Protein AF-0000000070920827 (afdb_homodimer)

Solvent-accessible surface area (backbone atoms only — not comparable to full-atom values): 43979 Å² total; per-residue (Å²): 138,84,79,75,77,78,74,76,78,75,75,75,73,73,74,72,75,68,71,74,66,68,82,68,73,81,68,77,79,70,74,66,86,88,40,43,54,60,45,55,23,39,37,50,32,38,27,39,30,42,74,76,40,80,38,50,87,52,42,44,89,66,60,82,78,64,65,64,73,81,77,78,74,71,73,76,70,78,64,75,44,82,56,72,51,80,38,79,35,52,35,83,18,36,43,37,39,37,30,39,53,58,62,51,33,37,39,41,38,30,34,35,34,43,86,85,48,73,46,62,63,28,40,34,38,32,49,64,63,53,69,85,47,34,36,46,36,43,34,29,34,52,40,71,45,62,72,64,44,56,49,56,64,90,64,48,95,49,89,68,76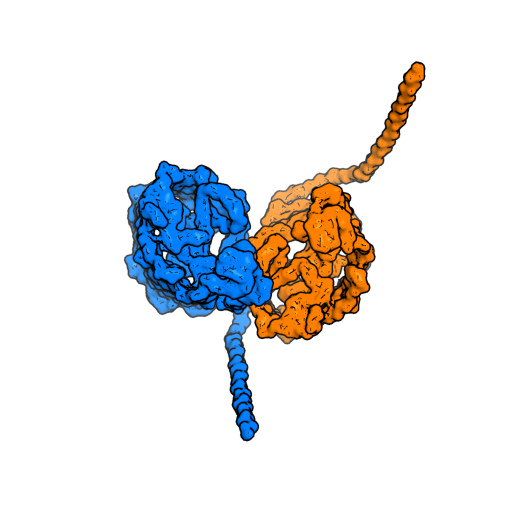,56,66,39,52,32,72,48,30,28,87,75,29,54,53,40,36,34,39,34,44,35,37,42,49,95,54,95,36,53,34,39,38,37,40,32,48,20,31,30,66,39,76,54,51,12,12,66,55,40,32,53,77,56,41,84,84,34,78,56,83,42,58,70,74,59,34,62,25,24,40,36,37,30,38,38,42,26,60,83,68,55,94,45,36,46,43,40,40,33,42,22,35,34,44,12,72,33,28,36,49,75,46,78,56,95,38,33,37,39,35,33,38,30,27,20,36,37,40,35,40,25,40,39,38,38,37,54,61,81,46,63,64,47,23,60,20,38,40,38,40,35,42,38,43,41,37,39,40,42,32,39,36,44,24,37,20,45,32,70,51,98,88,36,48,60,64,35,71,77,41,76,50,73,35,43,33,37,37,29,19,33,38,42,34,40,37,36,16,84,36,69,33,29,35,40,32,43,34,46,34,41,33,18,80,46,31,35,40,30,67,86,91,43,46,76,42,57,52,18,35,39,41,35,38,37,42,37,42,35,92,46,93,41,32,41,39,34,41,34,41,37,40,36,41,15,18,38,93,91,45,71,30,56,22,31,35,40,38,37,37,39,41,39,42,38,60,67,58,31,64,58,71,110,135,83,77,73,76,77,78,74,74,74,75,74,74,75,74,73,75,71,70,76,63,68,77,70,71,79,67,74,77,64,72,60,84,86,39,74,53,72,47,50,24,38,37,50,30,37,30,38,29,41,75,75,39,79,38,49,88,51,43,44,89,66,61,81,79,62,64,53,61,74,53,69,62,78,70,76,70,78,66,76,46,80,46,69,50,56,12,54,36,49,32,83,17,36,43,36,40,37,36,39,52,54,64,52,33,38,40,41,39,31,35,34,34,37,75,86,47,73,42,79,61,30,41,34,39,32,48,65,65,51,67,85,47,34,36,45,35,41,35,30,35,51,40,71,44,63,72,64,44,57,50,55,65,90,56,48,96,50,87,67,75,58,64,38,53,31,72,50,30,30,85,75,30,52,54,42,44,36,40,35,43,36,36,42,49,96,54,95,37,54,35,37,39,37,41,33,46,20,45,30,65,39,77,54,51,12,13,65,73,43,56,56,79,56,42,84,84,33,78,57,87,43,60,70,75,73,70,62,26,23,39,37,36,31,39,38,41,25,60,82,69,58,94,46,35,44,43,40,40,35,42,22,34,35,43,12,72,34,28,38,46,76,46,76,56,97,38,32,37,40,36,32,38,29,28,20,37,37,40,34,41,23,40,38,40,39,38,53,62,79,45,62,62,48,24,60,20,38,40,38,40,36,41,37,43,39,37,38,40,43,32,39,37,44,24,38,20,45,31,68,51,100,88,36,49,59,62,35,70,77,43,74,50,72,34,45,34,37,36,28,20,33,40,42,34,40,37,37,17,83,37,68,32,28,34,41,33,43,35,47,35,41,34,19,81,45,31,35,39,29,66,86,93,43,47,76,44,57,53,16,35,39,39,34,40,36,42,35,43,35,94,45,91,40,33,39,38,35,41,34,41,36,40,35,41,14,18,38,96,90,44,71,31,54,22,32,35,41,39,40,37,40,39,40,41,37,22,68,60,31,66,58,74,108

Radius of gyration: 31.23 Å; Cα contacts (8 Å, |Δi|>4): 2353; chains: 2; bounding box: 74×78×115 Å

Nearest PDB structures (foldseek):
  4b61-assembly2_B  TM=4.895E-01  e=9.348E-08  Pseudomonas aeruginosa PAO1
  4b61-assembly1_A  TM=4.791E-01  e=9.841E-08  Pseudomonas aeruginosa PAO1
  2vdf-assembly1_A  TM=3.540E-01  e=2.112E-03  Neisseria meningitidis
  6z8s-assembly1_A  TM=3.064E-01  e=1.906E-03  Pseudomonas aeruginosa PAO1
  7xw0-assembly2_B  TM=1.825E-01  e=1.701E-04  Escherichia coli

Foldseek 3Di:
DCPPPCPPPPPPPPPPPPVCPDPPPPPPQDFDDPFFDKFKKKKWKKKAKDWPFDWDPDFPQLPDPQPADDDPPPDPDPPPNPDDYHGMWRAWMKMKIWGDRRQAKIWIWIWTDIPPDIDTQWTWIKGRDDPQQKMKIFFKAFDPAAPPRRDDQVPDPDNADAPQQCRQQHRNGPIFGWMKMKHQHPDPWTKMKMKTWGCFCGQRARNADAADDAFLPHGDPHHHDGGPQKMKIKMKTWGDPDDFKTKIKMKMKMKGQWHWDWDDDPFKIKIKTGIKMKIKIKMWMWGAPPDAQQAFIKIKIKMKMKMKDWIWMWMFTSDDDPVGHHGDIPDTDIFMWIWMKMKIKMKTRNDRQKIKMKMKIKTPPPTWDTPDVIDRFDIKIKIKMKIKGDPDQQKIKMKMKMWIFHADPVGTIIIIMIMIMIMGMGTDCSPPGD/DPPPPPPPPPPPPPPPPPPCPPPPPPPVLDQDPVFFDKFKKKKWKKKAKAWPFDWDPDFPQLPDDQPAEDDPPPDPPPPPSLHDYHGMWRHWMWMKIWGDRRQFKIWIWIWTDIPPDIDTQWTWIKGRDDPQQKMKIFFKAFDPPAPPRRDDQVQDPDNADAPQQCRQQHRNGPIFGWMKMKHQHPDPWTKMKMKTWGCQCGQRARNADAADDAFLPHGDPHHHDGGPQKMKIKMKTWGDPDDFKTKIKMKMKMKGQWHWDWDDDPFKIKIKIGIKMKIKIKMKMWGAPPDAQQAFIKIKIKMKMKMKDWIWMWMFTSDDDPVGHHGDIPDTDIFMWIWMKMKIKMKTRNDRQKIKMKMKIKTPPPTWDTPDVIDRFDIKIKIKMKIKGDPDQQKIKMKMKMWIFHADPVGTIIIIMIMIMIMGMGTDVSPPRD

pLDDT: mean 86.75, std 21.81, range [20.33, 98.94]

Structure (mmCIF, N/CA/C/O backbone):
data_AF-0000000070920827-model_v1
#
loop_
_entity.id
_entity.type
_entity.pdbx_description
1 polymer 'Zinc-regulated TonB-dependent outer membrane receptor'
#
loop_
_atom_site.group_PDB
_atom_site.id
_atom_site.type_symbol
_atom_site.label_atom_id
_atom_site.label_alt_id
_atom_site.label_comp_id
_atom_site.label_asym_id
_atom_site.label_entity_id
_atom_site.label_seq_id
_atom_site.pdbx_PDB_ins_code
_atom_site.Cartn_x
_atom_site.Cartn_y
_atom_site.Cartn_z
_atom_site.occupancy
_atom_site.B_iso_or_equiv
_atom_site.auth_seq_id
_atom_site.auth_comp_id
_atom_site.auth_asym_id
_atom_site.auth_atom_id
_atom_site.pdbx_PDB_model_num
ATOM 1 N N . MET A 1 1 ? 23.109 26.906 -50.625 1 24.03 1 MET A N 1
ATOM 2 C CA . MET A 1 1 ? 21.766 26.5 -51.031 1 24.03 1 MET A CA 1
ATOM 3 C C . MET A 1 1 ? 21.031 25.812 -49.875 1 24.03 1 MET A C 1
ATOM 5 O O . MET A 1 1 ? 21.531 24.859 -49.281 1 24.03 1 MET A O 1
ATOM 9 N N . GLN A 1 2 ? 20.078 26.578 -49.156 1 22.88 2 GLN A N 1
ATOM 10 C CA . GLN A 1 2 ? 19.359 26.672 -47.906 1 22.88 2 GLN A CA 1
ATOM 11 C C . GLN A 1 2 ? 18.219 25.656 -47.844 1 22.88 2 GLN A C 1
ATOM 13 O O . GLN A 1 2 ? 17.219 25.797 -48.562 1 22.88 2 GLN A O 1
ATOM 18 N N . THR A 1 3 ? 18.609 24.328 -47.938 1 22.78 3 THR A N 1
ATOM 19 C CA . THR A 1 3 ? 17.609 23.266 -47.969 1 22.78 3 THR A CA 1
ATOM 20 C C . THR A 1 3 ? 16.656 23.344 -46.781 1 22.78 3 THR A C 1
ATOM 22 O O . THR A 1 3 ? 17.078 23.219 -45.656 1 22.78 3 THR A O 1
ATOM 25 N N . ARG A 1 4 ? 15.602 24.156 -46.969 1 23.42 4 ARG A N 1
ATOM 26 C CA . ARG A 1 4 ? 14.492 24.469 -46.062 1 23.42 4 ARG A CA 1
ATOM 27 C C . ARG A 1 4 ? 13.734 23.219 -45.656 1 23.42 4 ARG A C 1
ATOM 29 O O . ARG A 1 4 ? 13.195 22.516 -46.531 1 23.42 4 ARG A O 1
ATOM 36 N N . ARG A 1 5 ? 14.242 22.531 -44.594 1 20.52 5 ARG A N 1
ATOM 37 C CA . ARG A 1 5 ? 13.711 21.312 -44 1 20.52 5 ARG A CA 1
ATOM 38 C C . ARG A 1 5 ? 12.227 21.453 -43.656 1 20.52 5 ARG A C 1
ATOM 40 O O . ARG A 1 5 ? 11.852 22.328 -42.875 1 20.52 5 ARG A O 1
ATOM 47 N N . ILE A 1 6 ? 11.352 21.188 -44.594 1 22.77 6 ILE A N 1
ATOM 48 C CA . ILE A 1 6 ? 9.906 21.266 -44.5 1 22.77 6 ILE A CA 1
ATOM 49 C C . ILE A 1 6 ? 9.414 20.344 -43.375 1 22.77 6 ILE A C 1
ATOM 51 O O . ILE A 1 6 ? 9.578 19.125 -43.438 1 22.77 6 ILE A O 1
ATOM 55 N N . ILE A 1 7 ? 9.641 20.672 -42.094 1 20.81 7 ILE A N 1
ATOM 56 C CA . ILE A 1 7 ? 9.211 19.906 -40.938 1 20.81 7 ILE A CA 1
ATOM 57 C C . ILE A 1 7 ? 7.691 19.75 -40.938 1 20.81 7 ILE A C 1
ATOM 59 O O . ILE A 1 7 ? 6.961 20.75 -40.875 1 20.81 7 ILE A O 1
ATOM 63 N N . ARG A 1 8 ? 7.215 18.844 -41.812 1 20.33 8 ARG A N 1
ATOM 64 C CA . ARG A 1 8 ? 5.77 18.672 -41.875 1 20.33 8 ARG A CA 1
ATOM 65 C C . ARG A 1 8 ? 5.184 18.359 -40.531 1 20.33 8 ARG A C 1
ATOM 67 O O . ARG A 1 8 ? 5.734 17.531 -39.781 1 20.33 8 ARG A O 1
ATOM 74 N N . ARG A 1 9 ? 4.379 19.25 -39.938 1 22.78 9 ARG A N 1
ATOM 75 C CA . ARG A 1 9 ? 3.529 19.312 -38.75 1 22.78 9 ARG A CA 1
ATOM 76 C C . ARG A 1 9 ? 2.545 18.156 -38.719 1 22.78 9 ARG A C 1
ATOM 78 O O . ARG A 1 9 ? 1.601 18.109 -39.531 1 22.78 9 ARG A O 1
ATOM 85 N N . THR A 1 10 ? 3.1 16.891 -38.844 1 23.92 10 THR A N 1
ATOM 86 C CA . THR A 1 10 ? 2.049 15.891 -38.812 1 23.92 10 THR A CA 1
ATOM 87 C C . THR A 1 10 ? 1.115 16.109 -37.625 1 23.92 10 THR A C 1
ATOM 89 O O . THR A 1 10 ? 1.571 16.234 -36.5 1 23.92 10 THR A O 1
ATOM 92 N N . GLY A 1 11 ? -0.006 16.734 -37.875 1 23.39 11 GLY A N 1
ATOM 93 C CA . GLY A 1 11 ? -1.141 17 -37 1 23.39 11 GLY A CA 1
ATOM 94 C C . GLY A 1 11 ? -1.596 15.773 -36.219 1 23.39 11 GLY A C 1
ATOM 95 O O . GLY A 1 11 ? -1.917 14.742 -36.844 1 23.39 11 GLY A O 1
ATOM 96 N N . ALA A 1 12 ? -0.894 15.352 -35.188 1 24.92 12 ALA A N 1
ATOM 97 C CA . ALA A 1 12 ? -1.303 14.297 -34.25 1 24.92 12 ALA A CA 1
ATOM 98 C C . ALA A 1 12 ? -2.787 14.406 -33.938 1 24.92 12 ALA A C 1
ATOM 100 O O . ALA A 1 12 ? -3.229 15.398 -33.344 1 24.92 12 ALA A O 1
ATOM 101 N N . GLY A 1 13 ? -3.613 13.914 -34.812 1 23.02 13 GLY A N 1
ATOM 102 C CA . GLY A 1 13 ? -5.031 13.766 -34.531 1 23.02 13 GLY A CA 1
ATOM 103 C C . GLY A 1 13 ? -5.309 13.172 -33.188 1 23.02 13 GLY A C 1
ATOM 104 O O . GLY A 1 13 ? -4.824 12.078 -32.875 1 23.02 13 GLY A O 1
ATOM 105 N N . LEU A 1 14 ? -5.27 13.953 -32.156 1 25.41 14 LEU A N 1
ATOM 106 C CA . LEU A 1 14 ? -5.805 13.617 -30.844 1 25.41 14 LEU A CA 1
ATOM 107 C C . LEU A 1 14 ? -7.125 12.867 -30.953 1 25.41 14 LEU A C 1
ATOM 109 O O . LEU A 1 14 ? -8.117 13.422 -31.438 1 25.41 14 LEU A O 1
ATOM 113 N N . LEU A 1 15 ? -7.004 11.594 -31.422 1 25 15 LEU A N 1
ATOM 114 C CA . LEU A 1 15 ? -8.219 10.797 -31.391 1 25 15 LEU A CA 1
ATOM 115 C C . LEU A 1 15 ? -9 11.039 -30.094 1 25 15 LEU A C 1
ATOM 117 O O . LEU A 1 15 ? -8.422 11 -29 1 25 15 LEU A O 1
ATOM 121 N N . SER A 1 16 ? -10.016 11.828 -30.156 1 26.02 16 SER A N 1
ATOM 122 C CA . SER A 1 16 ? -11.102 12.039 -29.203 1 26.02 16 SER A CA 1
ATOM 123 C C . SER A 1 16 ? -11.641 10.719 -28.672 1 26.02 16 SER A C 1
ATOM 125 O O . SER A 1 16 ? -12.336 9.992 -29.391 1 26.02 16 SER A O 1
ATOM 127 N N . ALA A 1 17 ? -10.844 9.906 -28.156 1 25.95 17 ALA A N 1
ATOM 128 C CA . ALA A 1 17 ? -11.562 8.797 -27.531 1 25.95 17 ALA A CA 1
ATOM 129 C C . ALA A 1 17 ? -12.742 9.305 -26.719 1 25.95 17 ALA A C 1
ATOM 131 O O . ALA A 1 17 ? -12.562 9.891 -25.641 1 25.95 17 ALA A O 1
ATOM 132 N N . ALA A 1 18 ? -13.742 9.875 -27.312 1 26.78 18 ALA A N 1
ATOM 133 C CA . ALA A 1 18 ? -15.023 9.977 -26.625 1 26.78 18 ALA A CA 1
ATOM 134 C C . ALA A 1 18 ? -15.367 8.68 -25.906 1 26.78 18 ALA A C 1
ATOM 136 O O . ALA A 1 18 ? -15.531 7.637 -26.547 1 26.78 18 ALA A O 1
ATOM 137 N N . LEU A 1 19 ? -14.805 8.5 -24.781 1 30.16 19 LEU A N 1
ATOM 138 C CA . LEU A 1 19 ? -15.266 7.434 -23.906 1 30.16 19 LEU A CA 1
ATOM 139 C C . LEU A 1 19 ? -16.781 7.289 -23.984 1 30.16 19 LEU A C 1
ATOM 141 O O . LEU A 1 19 ? -17.516 8.242 -23.688 1 30.16 19 LEU A O 1
ATOM 145 N N . LEU A 1 20 ? -17.203 6.648 -24.984 1 29.73 20 LEU A N 1
ATOM 146 C CA . LEU A 1 20 ? -18.578 6.168 -25.031 1 29.73 20 LEU A CA 1
ATOM 147 C C . LEU A 1 20 ? -19.047 5.73 -23.656 1 29.73 20 LEU A C 1
ATOM 149 O O . LEU A 1 20 ? -18.609 4.703 -23.141 1 29.73 20 LEU A O 1
ATOM 153 N N . PHE A 1 21 ? -19.062 6.668 -22.719 1 31.95 21 PHE A N 1
ATOM 154 C CA . PHE A 1 21 ? -19.812 6.285 -21.531 1 31.95 21 PHE A CA 1
ATOM 155 C C . PHE A 1 21 ? -21.203 5.801 -21.891 1 31.95 21 PHE A C 1
ATOM 157 O O . PHE A 1 21 ? -22 6.555 -22.453 1 31.95 21 PHE A O 1
ATOM 164 N N . PRO A 1 22 ? -21.391 4.625 -22.312 1 34.28 22 PRO A N 1
ATOM 165 C CA . PRO A 1 22 ? -22.797 4.238 -22.5 1 34.28 22 PRO A CA 1
ATOM 166 C C . PRO A 1 22 ? -23.734 4.941 -21.516 1 34.28 22 PRO A C 1
ATOM 168 O O . PRO A 1 22 ? -23.297 5.387 -20.453 1 34.28 22 PRO A O 1
ATOM 171 N N . THR A 1 23 ? -24.75 5.457 -22.078 1 34.41 23 THR A N 1
ATOM 172 C CA . THR A 1 23 ? -25.891 5.848 -21.266 1 34.41 23 THR A CA 1
ATOM 173 C C . THR A 1 23 ? -26.172 4.793 -20.188 1 34.41 23 THR A C 1
ATOM 175 O O . THR A 1 23 ? -26.688 3.713 -20.5 1 34.41 23 THR A O 1
ATOM 178 N N . LEU A 1 24 ? -25.328 4.586 -19.312 1 32.56 24 LEU A N 1
ATOM 179 C CA . LEU A 1 24 ? -25.781 3.805 -18.156 1 32.56 24 LEU A CA 1
ATOM 180 C C . LEU A 1 24 ? -27.141 4.305 -17.672 1 32.56 24 LEU A C 1
ATOM 182 O O . LEU A 1 24 ? -27.281 5.461 -17.266 1 32.56 24 LEU A O 1
ATOM 186 N N . ALA A 1 25 ? -28.234 3.883 -18.234 1 33.69 25 ALA A N 1
ATOM 187 C CA . ALA A 1 25 ? -29.516 4.055 -17.562 1 33.69 25 ALA A CA 1
ATOM 188 C C . ALA A 1 25 ? -29.344 3.99 -16.047 1 33.69 25 ALA A C 1
ATOM 190 O O . ALA A 1 25 ? -28.75 3.045 -15.516 1 33.69 25 ALA A O 1
ATOM 191 N N . ALA A 1 26 ? -29.469 5.141 -15.344 1 39.94 26 ALA A N 1
ATOM 192 C CA . ALA A 1 26 ? -29.5 5.273 -13.883 1 39.94 26 ALA A CA 1
ATOM 193 C C . ALA A 1 26 ? -30.344 4.176 -13.242 1 39.94 26 ALA A C 1
ATOM 195 O O . ALA A 1 26 ? -31.562 4.309 -13.133 1 39.94 26 ALA A O 1
ATOM 196 N N . SER A 1 27 ? -30.109 2.91 -13.562 1 37.75 27 SER A N 1
ATOM 197 C CA . SER A 1 27 ? -30.844 1.986 -12.695 1 37.75 27 SER A CA 1
ATOM 198 C C . SER A 1 27 ? -30.609 2.301 -11.227 1 37.75 27 SER A C 1
ATOM 200 O O . SER A 1 27 ? -29.469 2.518 -10.812 1 37.75 27 SER A O 1
ATOM 202 N N . GLN A 1 28 ? -31.594 2.805 -10.586 1 41.56 28 GLN A N 1
ATOM 203 C CA . GLN A 1 28 ? -31.672 3.043 -9.148 1 41.56 28 GLN A CA 1
ATOM 204 C C . GLN A 1 28 ? -31.203 1.817 -8.367 1 41.56 28 GLN A C 1
ATOM 206 O O . GLN A 1 28 ? -31.828 0.751 -8.453 1 41.56 28 GLN A O 1
ATOM 211 N N . TRP A 1 29 ? -29.922 1.668 -8.234 1 45.78 29 TRP A N 1
ATOM 212 C CA . TRP A 1 29 ? -29.516 0.587 -7.34 1 45.78 29 TRP A CA 1
ATOM 213 C C . TRP A 1 29 ? -30.094 0.788 -5.941 1 45.78 29 TRP A C 1
ATOM 215 O O . TRP A 1 29 ? -29.969 1.87 -5.363 1 45.78 29 TRP A O 1
ATOM 225 N N . GLN A 1 30 ? -31.281 0.117 -5.621 1 43.5 30 GLN A N 1
ATOM 226 C CA . GLN A 1 30 ? -31.891 0.156 -4.297 1 43.5 30 GLN A CA 1
ATOM 227 C C . GLN A 1 30 ? -31.047 -0.59 -3.277 1 43.5 30 GLN A C 1
ATOM 229 O O . GLN A 1 30 ? -30.609 -1.722 -3.521 1 43.5 30 GLN A O 1
ATOM 234 N N . MET A 1 31 ? -30.422 0.067 -2.352 1 46.16 31 MET A N 1
ATOM 235 C CA . MET A 1 31 ? -29.75 -0.557 -1.218 1 46.16 31 MET A CA 1
ATOM 236 C C . MET A 1 31 ? -30.75 -1.099 -0.212 1 46.16 31 MET A C 1
ATOM 238 O O . MET A 1 31 ? -31.625 -0.362 0.264 1 46.16 31 MET A O 1
ATOM 242 N N . GLY A 1 32 ? -31.078 -2.369 -0.169 1 41.47 32 GLY A N 1
ATOM 243 C CA . GLY A 1 32 ? -31.859 -2.887 0.943 1 41.47 32 GLY A CA 1
ATOM 244 C C . GLY A 1 32 ? -31.094 -2.877 2.258 1 41.47 32 GLY A C 1
ATOM 245 O O . GLY A 1 32 ? -29.875 -2.814 2.273 1 41.47 32 GLY A O 1
ATOM 246 N N . ASP A 1 33 ? -31.734 -2.648 3.445 1 46.09 33 ASP A N 1
ATOM 247 C CA . ASP A 1 33 ? -31.328 -2.484 4.84 1 46.09 33 ASP A CA 1
ATOM 248 C C . ASP A 1 33 ? -30.328 -3.562 5.254 1 46.09 33 ASP A C 1
ATOM 250 O O . ASP A 1 33 ? -29.453 -3.32 6.086 1 46.09 33 ASP A O 1
ATOM 254 N N . ASP A 1 34 ? -30.625 -4.816 5.098 1 47.03 34 ASP A N 1
ATOM 255 C CA . ASP A 1 34 ? -30.047 -6 5.719 1 47.03 34 ASP A CA 1
ATOM 256 C C . ASP A 1 34 ? -28.578 -6.16 5.316 1 47.03 34 ASP A C 1
ATOM 258 O O . ASP A 1 34 ? -27.875 -7.027 5.84 1 47.03 34 ASP A O 1
ATOM 262 N N . ASP A 1 35 ? -28.031 -5.531 4.266 1 51.19 35 ASP A N 1
ATOM 263 C CA . ASP A 1 35 ? -26.969 -5.992 3.381 1 51.19 35 ASP A CA 1
ATOM 264 C C . ASP A 1 35 ? -25.656 -5.281 3.684 1 51.19 35 ASP A C 1
ATOM 266 O O . ASP A 1 35 ? -24.719 -5.312 2.875 1 51.19 35 ASP A O 1
ATOM 270 N N . LEU A 1 36 ? -25.562 -4.52 4.676 1 57.81 36 LEU A N 1
ATOM 271 C CA . LEU A 1 36 ? -24.344 -3.725 4.742 1 57.81 36 LEU A CA 1
ATOM 272 C C . LEU A 1 36 ? -23.375 -4.312 5.754 1 57.81 36 LEU A C 1
ATOM 274 O O . LEU A 1 36 ? -22.469 -3.613 6.234 1 57.81 36 LEU A O 1
ATOM 278 N N . GLY A 1 37 ? -23.578 -5.559 6.023 1 75.12 37 GLY A N 1
ATOM 279 C CA . GLY A 1 37 ? -22.672 -6.043 7.062 1 75.12 37 GLY A CA 1
ATOM 280 C C . GLY A 1 37 ? -21.375 -6.59 6.516 1 75.12 37 GLY A C 1
ATOM 281 O O . GLY A 1 37 ? -21.281 -6.938 5.336 1 75.12 37 GLY A O 1
ATOM 282 N N . VAL A 1 38 ? -20.312 -6.395 7.227 1 85.81 38 VAL A N 1
ATOM 283 C CA . VAL A 1 38 ? -19 -6.953 6.965 1 85.81 38 VAL A CA 1
ATOM 284 C C . VAL A 1 38 ? -18.875 -8.32 7.629 1 85.81 38 VAL A C 1
ATOM 286 O O . VAL A 1 38 ? -19.141 -8.461 8.828 1 85.81 38 VAL A O 1
ATOM 289 N N . SER A 1 39 ? -18.688 -9.367 6.801 1 89.75 39 SER A N 1
ATOM 290 C CA . SER A 1 39 ? -18.391 -10.688 7.324 1 89.75 39 SER A CA 1
ATOM 291 C C . SER A 1 39 ? -16.891 -10.852 7.574 1 89.75 39 SER A C 1
ATOM 293 O O . SER A 1 39 ? -16.062 -10.391 6.777 1 89.75 39 SER A O 1
ATOM 295 N N . VAL A 1 40 ? -16.578 -11.516 8.766 1 90.69 40 VAL A N 1
ATOM 296 C CA . VAL A 1 40 ? -15.18 -11.688 9.141 1 90.69 40 VAL A CA 1
ATOM 297 C C . VAL A 1 40 ? -14.859 -13.172 9.289 1 90.69 40 VAL A C 1
ATOM 299 O O . VAL A 1 40 ? -15.648 -13.93 9.867 1 90.69 40 VAL A O 1
ATOM 302 N N . SER A 1 41 ? -13.719 -13.57 8.719 1 92.56 41 SER A N 1
ATOM 303 C CA . SER A 1 41 ? -13.219 -14.93 8.906 1 92.56 41 SER A CA 1
ATOM 304 C C . SER A 1 41 ? -11.711 -14.93 9.156 1 92.56 41 SER A C 1
ATOM 306 O O . SER A 1 41 ? -11.016 -13.977 8.805 1 92.56 41 SER A O 1
ATOM 308 N N . VAL A 1 42 ? -11.312 -16 9.875 1 93.69 42 VAL A N 1
ATOM 309 C CA . VAL A 1 42 ? -9.891 -16.156 10.195 1 93.69 42 VAL A CA 1
ATOM 310 C C . VAL A 1 42 ? -9.422 -17.562 9.828 1 93.69 42 VAL A C 1
ATOM 312 O O . VAL A 1 42 ? -10.102 -18.547 10.133 1 93.69 42 VAL A O 1
ATOM 315 N N . ILE A 1 43 ? -8.367 -17.625 9.172 1 94.12 43 ILE A N 1
ATOM 316 C CA . ILE A 1 43 ? -7.668 -18.891 8.93 1 94.12 43 ILE A CA 1
ATOM 317 C C . ILE A 1 43 ? -6.375 -18.922 9.75 1 94.12 43 ILE A C 1
ATOM 319 O O . ILE A 1 43 ? -5.52 -18.047 9.602 1 94.12 43 ILE A O 1
ATOM 323 N N . LEU A 1 44 ? -6.285 -19.891 10.602 1 94.88 44 LEU A N 1
ATOM 324 C CA . LEU A 1 44 ? -5.062 -20.094 11.367 1 94.88 44 LEU A CA 1
ATOM 325 C C . LEU A 1 44 ? -4.312 -21.328 10.875 1 94.88 44 LEU A C 1
ATOM 327 O O . LEU A 1 44 ? -4.906 -22.406 10.719 1 94.88 44 LEU A O 1
ATOM 331 N N . GLU A 1 45 ? -3.033 -21.109 10.609 1 95.5 45 GLU A N 1
ATOM 332 C CA . GLU A 1 45 ? -2.205 -22.188 10.078 1 95.5 45 GLU A CA 1
ATOM 333 C C . GLU A 1 45 ? -0.903 -22.328 10.867 1 95.5 45 GLU A C 1
ATOM 335 O O . GLU A 1 45 ? -0.303 -21.328 11.25 1 95.5 45 GLU A O 1
ATOM 340 N N . GLY A 1 46 ? -0.513 -23.562 11.203 1 95.81 46 GLY A N 1
ATOM 341 C CA . GLY A 1 46 ? 0.806 -23.906 11.703 1 95.81 46 GLY A CA 1
ATOM 342 C C . GLY A 1 46 ? 1.501 -24.969 10.859 1 95.81 46 GLY A C 1
ATOM 343 O O . GLY A 1 46 ? 0.861 -25.906 10.375 1 95.81 46 GLY A O 1
ATOM 344 N N . VAL A 1 47 ? 2.842 -24.781 10.648 1 96.44 47 VAL A N 1
ATOM 345 C CA . VAL A 1 47 ? 3.615 -25.75 9.875 1 96.44 47 VAL A CA 1
ATOM 346 C C . VAL A 1 47 ? 4.887 -26.125 10.633 1 96.44 47 VAL A C 1
ATOM 348 O O . VAL A 1 47 ? 5.598 -25.25 11.133 1 96.44 47 VAL A O 1
ATOM 351 N N . TYR A 1 48 ? 5.059 -27.359 10.883 1 97.44 48 TYR A N 1
ATOM 352 C CA . TYR A 1 48 ? 6.359 -27.859 11.305 1 97.44 48 TYR A CA 1
ATOM 353 C C . TYR A 1 48 ? 7.195 -28.297 10.109 1 97.44 48 TYR A C 1
ATOM 355 O O . TYR A 1 48 ? 6.738 -29.094 9.273 1 97.44 48 TYR A O 1
ATOM 363 N N . PHE A 1 49 ? 8.391 -27.797 10 1 96.44 49 PHE A N 1
ATOM 364 C CA . PHE A 1 49 ? 9.273 -28.094 8.875 1 96.44 49 PHE A CA 1
ATOM 365 C C . PHE A 1 49 ? 10.594 -28.672 9.359 1 96.44 49 PHE A C 1
ATOM 367 O O . PHE A 1 49 ? 11.172 -28.188 10.328 1 96.44 49 PHE A O 1
ATOM 374 N N . ASN A 1 50 ? 10.969 -29.641 8.625 1 96.56 50 ASN A N 1
ATOM 375 C CA . ASN A 1 50 ? 12.25 -30.266 8.953 1 96.56 50 ASN A CA 1
ATOM 376 C C . ASN A 1 50 ? 12.977 -30.75 7.703 1 96.56 50 ASN A C 1
ATOM 378 O O . ASN A 1 50 ? 12.391 -31.453 6.871 1 96.56 50 ASN A O 1
ATOM 382 N N . THR A 1 51 ? 14.234 -30.422 7.566 1 95.81 51 THR A N 1
ATOM 383 C CA . THR A 1 51 ? 15.102 -31.016 6.555 1 95.81 51 THR A CA 1
ATOM 384 C C . THR A 1 51 ? 15.672 -32.344 7.039 1 95.81 51 THR A C 1
ATOM 386 O O . THR A 1 51 ? 16.578 -32.375 7.883 1 95.81 51 THR A O 1
ATOM 389 N N . VAL A 1 52 ? 15.266 -33.375 6.512 1 96.75 52 VAL A N 1
ATOM 390 C CA . VAL A 1 52 ? 15.695 -34.688 6.922 1 96.75 52 VAL A CA 1
ATOM 391 C C . VAL A 1 52 ? 17.078 -35 6.363 1 96.75 52 VAL A C 1
ATOM 393 O O . VAL A 1 52 ? 17.984 -35.406 7.098 1 96.75 52 VAL A O 1
ATOM 396 N N . THR A 1 53 ? 17.203 -34.812 5.066 1 96.62 53 THR A N 1
ATOM 397 C CA . THR A 1 53 ? 18.5 -34.844 4.406 1 96.62 53 THR A CA 1
ATOM 398 C C . THR A 1 53 ? 18.719 -33.625 3.531 1 96.62 53 THR A C 1
ATOM 400 O O . THR A 1 53 ? 17.812 -33.188 2.824 1 96.62 53 THR A O 1
ATOM 403 N N . GLU A 1 54 ? 19.906 -33.125 3.559 1 93.12 54 GLU A N 1
ATOM 404 C CA . GLU A 1 54 ? 20.203 -31.906 2.834 1 93.12 54 GLU A CA 1
ATOM 405 C C . GLU A 1 54 ? 20.562 -32.188 1.376 1 93.12 54 GLU A C 1
ATOM 407 O O . GLU A 1 54 ? 21.25 -33.156 1.08 1 93.12 54 GLU A O 1
ATOM 412 N N . GLY A 1 55 ? 19.984 -31.469 0.517 1 92.69 55 GLY A N 1
ATOM 413 C CA . GLY A 1 55 ? 20.359 -31.391 -0.888 1 92.69 55 GLY A CA 1
ATOM 414 C C . GLY A 1 55 ? 20.641 -29.984 -1.361 1 92.69 55 GLY A C 1
ATOM 415 O O . GLY A 1 55 ? 20.906 -29.094 -0.55 1 92.69 55 GLY A O 1
ATOM 416 N N . ASN A 1 56 ? 20.703 -29.938 -2.748 1 88.88 56 ASN A N 1
ATOM 417 C CA . ASN A 1 56 ? 20.844 -28.562 -3.232 1 88.88 56 ASN A CA 1
ATOM 418 C C . ASN A 1 56 ? 19.703 -27.672 -2.742 1 88.88 56 ASN A C 1
ATOM 420 O O . ASN A 1 56 ? 18.531 -28.094 -2.746 1 88.88 56 ASN A O 1
ATOM 424 N N . GLU A 1 57 ? 20 -26.531 -2.354 1 83.38 57 GLU A N 1
ATOM 425 C CA . GLU A 1 57 ? 19.016 -25.641 -1.739 1 83.38 57 GLU A CA 1
ATOM 426 C C . GLU A 1 57 ? 18.109 -25.016 -2.791 1 83.38 57 GLU A C 1
ATOM 428 O O . GLU A 1 57 ? 16.922 -24.828 -2.562 1 83.38 57 GLU A O 1
ATOM 433 N N . ASP A 1 58 ? 18.797 -24.641 -3.873 1 88.94 58 ASP A N 1
ATOM 434 C CA . ASP A 1 58 ? 18.047 -23.953 -4.922 1 88.94 58 ASP A CA 1
ATOM 435 C C . ASP A 1 58 ? 18.312 -24.578 -6.285 1 88.94 58 ASP A C 1
ATOM 437 O O . ASP A 1 58 ? 19.422 -25.047 -6.562 1 88.94 58 ASP A O 1
ATOM 441 N N . PRO A 1 59 ? 17.312 -24.547 -7.074 1 94.75 59 PRO A N 1
ATOM 442 C CA . PRO A 1 59 ? 17.5 -25.062 -8.438 1 94.75 59 PRO A CA 1
ATOM 443 C C . PRO A 1 59 ? 18.344 -24.141 -9.312 1 94.75 59 PRO A C 1
ATOM 445 O O . PRO A 1 59 ? 18.141 -22.922 -9.312 1 94.75 59 PRO A O 1
ATOM 448 N N . ALA A 1 60 ? 19.25 -24.688 -10.023 1 93.69 60 ALA A N 1
ATOM 449 C CA . ALA A 1 60 ? 20.125 -23.906 -10.883 1 93.69 60 ALA A CA 1
ATOM 450 C C . ALA A 1 60 ? 19.328 -23.109 -11.906 1 93.69 60 ALA A C 1
ATOM 452 O O . ALA A 1 60 ? 18.344 -23.594 -12.453 1 93.69 60 ALA A O 1
ATOM 453 N N . GLY A 1 61 ? 19.781 -21.906 -12.102 1 93.06 61 GLY A N 1
ATOM 454 C CA . GLY A 1 61 ? 19.188 -21.062 -13.125 1 93.06 61 GLY A CA 1
ATOM 455 C C . GLY A 1 61 ? 18.109 -20.141 -12.586 1 93.06 61 GLY A C 1
ATOM 456 O O . GLY A 1 61 ? 17.656 -19.234 -13.273 1 93.06 61 GLY A O 1
ATOM 457 N N . PHE A 1 62 ? 17.688 -20.453 -11.406 1 89.88 62 PHE A N 1
ATOM 458 C CA . PHE A 1 62 ? 16.578 -19.703 -10.844 1 89.88 62 PHE A CA 1
ATOM 459 C C . PHE A 1 62 ? 17.016 -18.906 -9.625 1 89.88 62 PHE A C 1
ATOM 461 O O . PHE A 1 62 ? 16.203 -18.312 -8.922 1 89.88 62 PHE A O 1
ATOM 468 N N . GLY A 1 63 ? 18.469 -19.062 -9.125 1 64.44 63 GLY A N 1
ATOM 469 C CA . GLY A 1 63 ? 19.062 -18.625 -7.871 1 64.44 63 GLY A CA 1
ATOM 470 C C . GLY A 1 63 ? 19.125 -17.125 -7.73 1 64.44 63 GLY A C 1
ATOM 471 O O . GLY A 1 63 ? 19.688 -16.609 -6.758 1 64.44 63 GLY A O 1
ATOM 472 N N . GLY A 1 64 ? 18.844 -16.219 -8.648 1 49.72 64 GLY A N 1
ATOM 473 C CA . GLY A 1 64 ? 19.188 -14.891 -8.18 1 49.72 64 GLY A CA 1
ATOM 474 C C . GLY A 1 64 ? 18.641 -14.578 -6.801 1 49.72 64 GLY A C 1
ATOM 475 O O . GLY A 1 64 ? 19.359 -14.039 -5.953 1 49.72 64 GLY A O 1
ATOM 476 N N . GLY A 1 65 ? 17.328 -14.188 -6.602 1 39.81 65 GLY A N 1
ATOM 477 C CA . GLY A 1 65 ? 16.703 -13.383 -5.559 1 39.81 65 GLY A CA 1
ATOM 478 C C . GLY A 1 65 ? 16.422 -14.164 -4.289 1 39.81 65 GLY A C 1
ATOM 479 O O . GLY A 1 65 ? 15.969 -13.594 -3.295 1 39.81 65 GLY A O 1
ATOM 480 N N . HIS A 1 66 ? 16.094 -15.406 -4.348 1 35.34 66 HIS A N 1
ATOM 481 C CA . HIS A 1 66 ? 15.43 -16 -3.189 1 35.34 66 HIS A CA 1
ATOM 482 C C . HIS A 1 66 ? 16.453 -16.578 -2.217 1 35.34 66 HIS A C 1
ATOM 484 O O . HIS A 1 66 ? 17.016 -17.641 -2.475 1 35.34 66 HIS A O 1
ATOM 490 N N . HIS A 1 67 ? 17.328 -15.844 -1.671 1 32.5 67 HIS A N 1
ATOM 491 C CA . HIS A 1 67 ? 18.078 -16.516 -0.617 1 32.5 67 HIS A CA 1
ATOM 492 C C . HIS A 1 67 ? 17.156 -17.391 0.23 1 32.5 67 HIS A C 1
ATOM 494 O O . HIS A 1 67 ? 16.281 -16.891 0.933 1 32.5 67 HIS A O 1
ATOM 500 N N . HIS A 1 68 ? 16.844 -18.5 -0.018 1 31.52 68 HIS A N 1
ATOM 501 C CA . HIS A 1 68 ? 16.109 -19.391 0.866 1 31.52 68 HIS A CA 1
ATOM 502 C C . HIS A 1 68 ? 16.625 -19.297 2.299 1 31.52 68 HIS A C 1
ATOM 504 O O . HIS A 1 68 ? 17.438 -18.422 2.617 1 31.52 68 HIS A O 1
ATOM 510 N N . GLY A 1 69 ? 16.812 -20.594 2.994 1 28.27 69 GLY A N 1
ATOM 511 C CA . GLY A 1 69 ? 16.828 -21.031 4.383 1 28.27 69 GLY A CA 1
ATOM 512 C C . GLY A 1 69 ? 18.078 -20.578 5.129 1 28.27 69 GLY A C 1
ATOM 513 O O . GLY A 1 69 ? 17.984 -20.141 6.281 1 28.27 69 GLY A O 1
ATOM 514 N N . HIS A 1 70 ? 19.297 -21.203 4.934 1 28.98 70 HIS A N 1
ATOM 515 C CA . HIS A 1 70 ? 20.078 -21.312 6.16 1 28.98 70 HIS A CA 1
ATOM 516 C C . HIS A 1 70 ? 20.516 -19.938 6.668 1 28.98 70 HIS A C 1
ATOM 518 O O . HIS A 1 70 ? 20.281 -19.609 7.828 1 28.98 70 HIS A O 1
ATOM 524 N N . GLY A 1 71 ? 21.875 -19.734 6.395 1 26.83 71 GLY A N 1
ATOM 525 C CA . GLY A 1 71 ? 22.797 -18.891 7.141 1 26.83 71 GLY A CA 1
ATOM 526 C C . GLY A 1 71 ? 22.453 -17.422 7.062 1 26.83 71 GLY A C 1
ATOM 527 O O . GLY A 1 71 ? 21.812 -16.984 6.109 1 26.83 71 GLY A O 1
ATOM 528 N N . HIS A 1 72 ? 22.484 -16.703 8.344 1 29.27 72 HIS A N 1
ATOM 529 C CA . HIS A 1 72 ? 22.234 -15.312 8.703 1 29.27 72 HIS A CA 1
ATOM 530 C C . HIS A 1 72 ? 22.891 -14.359 7.703 1 29.27 72 HIS A C 1
ATOM 532 O O . HIS A 1 72 ? 23.219 -13.219 8.047 1 29.27 72 HIS A O 1
ATOM 538 N N . GLY A 1 73 ? 23.438 -14.781 6.652 1 26.47 73 GLY A N 1
ATOM 539 C CA . GLY A 1 73 ? 24.109 -13.617 6.109 1 26.47 73 GLY A CA 1
ATOM 540 C C . GLY A 1 73 ? 23.188 -12.438 5.871 1 26.47 73 GLY A C 1
ATOM 541 O O . GLY A 1 73 ? 22.031 -12.617 5.504 1 26.47 73 GLY A O 1
ATOM 542 N N . HIS A 1 74 ? 23.453 -11.234 6.586 1 29.17 74 HIS A N 1
ATOM 543 C CA . HIS A 1 74 ? 22.766 -9.969 6.805 1 29.17 74 HIS A CA 1
ATOM 544 C C . HIS A 1 74 ? 22.203 -9.406 5.5 1 29.17 74 HIS A C 1
ATOM 546 O O . HIS A 1 74 ? 21.844 -8.234 5.426 1 29.17 74 HIS A O 1
ATOM 552 N N . GLY A 1 75 ? 22.547 -9.883 4.348 1 28.38 75 GLY A N 1
ATOM 553 C CA . GLY A 1 75 ? 22.203 -8.82 3.418 1 28.38 75 GLY A CA 1
ATOM 554 C C . GLY A 1 75 ? 20.734 -8.453 3.461 1 28.38 75 GLY A C 1
ATOM 555 O O . GLY A 1 75 ? 19.891 -9.258 3.865 1 28.38 75 GLY A O 1
ATOM 556 N N . HIS A 1 76 ? 20.312 -7.09 3.621 1 31.39 76 HIS A N 1
ATOM 557 C CA . HIS A 1 76 ? 19.094 -6.332 3.855 1 31.39 76 HIS A CA 1
ATOM 558 C C . HIS A 1 76 ? 17.953 -6.84 2.977 1 31.39 76 HIS A C 1
ATOM 560 O O . HIS A 1 76 ? 16.922 -6.172 2.844 1 31.39 76 HIS A O 1
ATOM 566 N N . GLY A 1 77 ? 18.219 -7.516 1.892 1 31.42 77 GLY A N 1
ATOM 567 C CA . GLY A 1 77 ? 17.016 -7.465 1.069 1 31.42 77 GLY A CA 1
ATOM 568 C C . GLY A 1 77 ? 15.812 -8.086 1.739 1 31.42 77 GLY A C 1
ATOM 569 O O . GLY A 1 77 ? 15.938 -9.078 2.467 1 31.42 77 GLY A O 1
ATOM 570 N N . HIS A 1 78 ? 14.789 -7.328 2.203 1 34.41 78 HIS A N 1
ATOM 571 C CA . HIS A 1 78 ? 13.461 -7.676 2.709 1 34.41 78 HIS A CA 1
ATOM 572 C C . HIS A 1 78 ? 12.906 -8.906 1.993 1 34.41 78 HIS A C 1
ATOM 574 O O . HIS A 1 78 ? 11.688 -9.109 1.959 1 34.41 78 HIS A O 1
ATOM 580 N N . GLY A 1 79 ? 13.633 -9.531 1.142 1 32.84 79 GLY A N 1
ATOM 581 C CA . GLY A 1 79 ? 12.875 -10.633 0.562 1 32.84 79 GLY A CA 1
ATOM 582 C C . GLY A 1 79 ? 12.406 -11.641 1.591 1 32.84 79 GLY A C 1
ATOM 583 O O . GLY A 1 79 ? 13.188 -12.086 2.434 1 32.84 79 GLY A O 1
ATOM 584 N N . HIS A 1 80 ? 11.188 -11.578 2.176 1 35.41 80 HIS A N 1
ATOM 585 C CA . HIS A 1 80 ? 10.523 -12.695 2.838 1 35.41 80 HIS A CA 1
ATOM 586 C C . HIS A 1 80 ? 10.93 -14.031 2.209 1 35.41 80 HIS A C 1
ATOM 588 O O . HIS A 1 80 ? 10.633 -14.289 1.042 1 35.41 80 HIS A O 1
ATOM 594 N N . SER A 1 81 ? 12.023 -14.453 2.393 1 38.44 81 SER A N 1
ATOM 595 C CA . SER A 1 81 ? 12.273 -15.852 2.047 1 38.44 81 SER A CA 1
ATOM 596 C C . SER A 1 81 ? 11.156 -16.75 2.564 1 38.44 81 SER A C 1
ATOM 598 O O . SER A 1 81 ? 10.906 -16.812 3.77 1 38.44 81 SER A O 1
ATOM 600 N N . HIS A 1 82 ? 10.008 -16.797 1.947 1 50.12 82 HIS A N 1
ATOM 601 C CA . HIS A 1 82 ? 8.867 -17.625 2.293 1 50.12 82 HIS A CA 1
ATOM 602 C C . HIS A 1 82 ? 9.289 -19.094 2.465 1 50.12 82 HIS A C 1
ATOM 604 O O . HIS A 1 82 ? 8.469 -20 2.307 1 50.12 82 HIS A O 1
ATOM 610 N N . GLY A 1 83 ? 10.531 -19.344 2.672 1 72.06 83 GLY A N 1
ATOM 611 C CA . GLY A 1 83 ? 10.742 -20.734 3.08 1 72.06 83 GLY A CA 1
ATOM 612 C C . GLY A 1 83 ? 10.531 -20.953 4.566 1 72.06 83 GLY A C 1
ATOM 613 O O . GLY A 1 83 ? 10.336 -19.984 5.32 1 72.06 83 GLY A O 1
ATOM 614 N N . PHE A 1 84 ? 10.094 -22.094 4.914 1 84.94 84 PHE A N 1
ATOM 615 C CA . PHE A 1 84 ? 9.867 -22.484 6.301 1 84.94 84 PHE A CA 1
ATOM 616 C C . PHE A 1 84 ? 11.188 -22.547 7.066 1 84.94 84 PHE A C 1
ATOM 618 O O . PHE A 1 84 ? 12.195 -23.016 6.535 1 84.94 84 PHE A O 1
ATOM 625 N N . ASP A 1 85 ? 11.148 -21.922 8.219 1 86.19 85 ASP A N 1
ATOM 626 C CA . ASP A 1 85 ? 12.242 -22.172 9.156 1 86.19 85 ASP A CA 1
ATOM 627 C C . ASP A 1 85 ? 12.195 -23.594 9.688 1 86.19 85 ASP A C 1
ATOM 629 O O . ASP A 1 85 ? 11.125 -24.203 9.758 1 86.19 85 ASP A O 1
ATOM 633 N N . GLU A 1 86 ? 13.445 -24.016 9.961 1 93.88 86 GLU A N 1
ATOM 634 C CA . GLU A 1 86 ? 13.469 -25.297 10.664 1 93.88 86 GLU A CA 1
ATOM 635 C C . GLU A 1 86 ? 12.648 -25.234 11.953 1 93.88 86 GLU A C 1
ATOM 637 O O . GLU A 1 86 ? 12.828 -24.328 12.766 1 93.88 86 GLU A O 1
ATOM 642 N N . GLY A 1 87 ? 11.789 -26.125 12.109 1 95.62 87 GLY A N 1
ATOM 643 C CA . GLY A 1 87 ? 10.961 -26.156 13.305 1 95.62 87 GLY A CA 1
ATOM 644 C C . GLY A 1 87 ? 9.586 -25.562 13.086 1 95.62 87 GLY A C 1
ATOM 645 O O . GLY A 1 87 ? 8.945 -25.812 12.062 1 95.62 87 GLY A O 1
ATOM 646 N N . PHE A 1 88 ? 9.078 -24.906 14.062 1 95.5 88 PHE A N 1
ATOM 647 C CA . PHE A 1 88 ? 7.707 -24.422 14.078 1 95.5 88 PHE A CA 1
ATOM 648 C C . PHE A 1 88 ? 7.594 -23.094 13.328 1 95.5 88 PHE A C 1
ATOM 650 O O . PHE A 1 88 ? 8.438 -22.219 13.484 1 95.5 88 PHE A O 1
ATOM 657 N N . ASN A 1 89 ? 6.637 -23.031 12.445 1 93 89 ASN A N 1
ATOM 658 C CA . ASN A 1 89 ? 6.309 -21.812 11.695 1 93 89 ASN A CA 1
ATOM 659 C C . ASN A 1 89 ? 4.832 -21.453 11.828 1 93 89 ASN A C 1
ATOM 661 O O . ASN A 1 89 ? 3.977 -22.344 11.883 1 93 89 ASN A O 1
ATOM 665 N N . LEU A 1 90 ? 4.605 -20.094 11.977 1 89.75 90 LEU A N 1
ATOM 666 C CA . LEU A 1 90 ? 3.229 -19.656 11.766 1 89.75 90 LEU A CA 1
ATOM 667 C C . LEU A 1 90 ? 2.896 -19.594 10.281 1 89.75 90 LEU A C 1
ATOM 669 O O . LEU A 1 90 ? 3.346 -18.688 9.578 1 89.75 90 LEU A O 1
ATOM 673 N N . GLY A 1 91 ? 2.539 -20.609 9.727 1 85 91 GLY A N 1
ATOM 674 C CA . GLY A 1 91 ? 2.184 -20.719 8.32 1 85 91 GLY A CA 1
ATOM 675 C C . GLY A 1 91 ? 1.539 -19.453 7.773 1 85 91 GLY A C 1
ATOM 676 O O . GLY A 1 91 ? 1.859 -18.344 8.203 1 85 91 GLY A O 1
ATOM 677 N N . HIS A 1 92 ? 0.805 -19.562 6.762 1 87.31 92 HIS A N 1
ATOM 678 C CA . HIS A 1 92 ? 0.111 -18.469 6.098 1 87.31 92 HIS A CA 1
ATOM 679 C C . HIS A 1 92 ? -1.284 -18.266 6.68 1 87.31 92 HIS A C 1
ATOM 681 O O . HIS A 1 92 ? -2.273 -18.719 6.105 1 87.31 92 HIS A O 1
ATOM 687 N N . SER A 1 93 ? -1.427 -17.531 7.75 1 92.31 93 SER A N 1
ATOM 688 C CA . SER A 1 93 ? -2.713 -17.203 8.359 1 92.31 93 SER A CA 1
ATOM 689 C C . SER A 1 93 ? -3.318 -15.953 7.738 1 92.31 93 SER A C 1
ATOM 691 O O . SER A 1 93 ? -2.596 -15.094 7.219 1 92.31 93 SER A O 1
ATOM 693 N N . GLU A 1 94 ? -4.691 -15.969 7.809 1 94.56 94 GLU A N 1
ATOM 694 C CA . GLU A 1 94 ? -5.359 -14.875 7.105 1 94.56 94 GLU A CA 1
ATOM 695 C C . GLU A 1 94 ? -6.535 -14.336 7.91 1 94.56 94 GLU A C 1
ATOM 697 O O . GLU A 1 94 ? -7.25 -15.102 8.562 1 94.56 94 GLU A O 1
ATOM 702 N N . LEU A 1 95 ? -6.707 -13.062 7.895 1 93.25 95 LEU A N 1
ATOM 703 C CA . LEU A 1 95 ? -7.922 -12.359 8.289 1 93.25 95 LEU A CA 1
ATOM 704 C C . LEU A 1 95 ? -8.672 -11.836 7.07 1 93.25 95 LEU A C 1
ATOM 706 O O . LEU A 1 95 ? -8.109 -11.07 6.277 1 93.25 95 LEU A O 1
ATOM 710 N N . VAL A 1 96 ? -9.961 -12.25 6.938 1 93.62 96 VAL A N 1
ATOM 711 C CA . VAL A 1 96 ? -10.695 -11.93 5.719 1 93.62 96 VAL A CA 1
ATOM 712 C C . VAL A 1 96 ? -11.953 -11.148 6.062 1 93.62 96 VAL A C 1
ATOM 714 O O . VAL A 1 96 ? -12.711 -11.531 6.957 1 93.62 96 VAL A O 1
ATOM 717 N N . PHE A 1 97 ? -12.125 -10.047 5.375 1 92.44 97 PHE A N 1
ATOM 718 C CA . PHE A 1 97 ? -13.344 -9.234 5.453 1 92.44 97 PHE A CA 1
ATOM 719 C C . PHE A 1 97 ? -14.078 -9.227 4.117 1 92.44 97 PHE A C 1
ATOM 721 O O . PHE A 1 97 ? -13.477 -8.945 3.078 1 92.44 97 PHE A O 1
ATOM 728 N N . GLU A 1 98 ? -15.328 -9.523 4.133 1 92.62 98 GLU A N 1
ATOM 729 C CA . GLU A 1 98 ? -16.172 -9.508 2.936 1 92.62 98 GLU A CA 1
ATOM 730 C C . GLU A 1 98 ? -17.453 -8.719 3.176 1 92.62 98 GLU A C 1
ATOM 732 O O . GLU A 1 98 ? -18.031 -8.781 4.262 1 92.62 98 GLU A O 1
ATOM 737 N N . ALA A 1 99 ? -17.766 -7.992 2.172 1 90.88 99 ALA A N 1
ATOM 738 C CA . ALA A 1 99 ? -19 -7.219 2.271 1 90.88 99 ALA A CA 1
ATOM 739 C C . ALA A 1 99 ? -19.672 -7.098 0.914 1 90.88 99 ALA A C 1
ATOM 741 O O . ALA A 1 99 ? -19.031 -7.203 -0.128 1 90.88 99 ALA A O 1
ATOM 742 N N . ARG A 1 100 ? -20.953 -6.926 1.048 1 88.94 100 ARG A N 1
ATOM 743 C CA . ARG A 1 100 ? -21.781 -6.766 -0.143 1 88.94 100 ARG A CA 1
ATOM 744 C C . ARG A 1 100 ? -22.484 -5.418 -0.136 1 88.94 100 ARG A C 1
ATOM 746 O O . ARG A 1 100 ? -23.031 -5.004 0.889 1 88.94 100 ARG A O 1
ATOM 753 N N . LEU A 1 101 ? -22.391 -4.785 -1.229 1 88.44 101 LEU A N 1
ATOM 754 C CA . LEU A 1 101 ? -23.125 -3.541 -1.415 1 88.44 101 LEU A CA 1
ATOM 755 C C . LEU A 1 101 ? -24.297 -3.74 -2.371 1 88.44 101 LEU A C 1
ATOM 757 O O . LEU A 1 101 ? -24.234 -3.309 -3.525 1 88.44 101 LEU A O 1
ATOM 761 N N . GLY A 1 102 ? -25.312 -4.414 -1.837 1 85.5 102 GLY A N 1
ATOM 762 C CA . GLY A 1 102 ? -26.484 -4.738 -2.65 1 85.5 102 GLY A CA 1
ATOM 763 C C . GLY A 1 102 ? -26.141 -5.559 -3.881 1 85.5 102 GLY A C 1
ATOM 764 O O . GLY A 1 102 ? -25.438 -6.566 -3.785 1 85.5 102 GLY A O 1
ATOM 765 N N . ASP A 1 103 ? -26.641 -5.102 -5.004 1 87.5 103 ASP A N 1
ATOM 766 C CA . ASP A 1 103 ? -26.406 -5.836 -6.242 1 87.5 103 ASP A CA 1
ATOM 767 C C . ASP A 1 103 ? -25.297 -5.191 -7.059 1 87.5 103 ASP A C 1
ATOM 769 O O . ASP A 1 103 ? -24.984 -5.641 -8.164 1 87.5 103 ASP A O 1
ATOM 773 N N . LEU A 1 104 ? -24.641 -4.27 -6.418 1 88.62 104 LEU A N 1
ATOM 774 C CA . LEU A 1 104 ? -23.703 -3.48 -7.203 1 88.62 104 LEU A CA 1
ATOM 775 C C . LEU A 1 104 ? -22.297 -4.074 -7.121 1 88.62 104 LEU A C 1
ATOM 777 O O . LEU A 1 104 ? -21.672 -4.328 -8.156 1 88.62 104 LEU A O 1
ATOM 781 N N . LEU A 1 105 ? -21.875 -4.262 -5.859 1 93.56 105 LEU A N 1
ATOM 782 C CA . LEU A 1 105 ? -20.469 -4.617 -5.688 1 93.56 105 LEU A CA 1
ATOM 783 C C . LEU A 1 105 ? -20.297 -5.594 -4.531 1 93.56 105 LEU A C 1
ATOM 785 O O . LEU A 1 105 ? -21.094 -5.594 -3.584 1 93.56 105 LEU A O 1
ATOM 789 N N . ASP A 1 106 ? -19.328 -6.438 -4.707 1 93.81 106 ASP A N 1
ATOM 790 C CA . ASP A 1 106 ? -18.719 -7.145 -3.584 1 93.81 106 ASP A CA 1
ATOM 791 C C . ASP A 1 106 ? -17.344 -6.57 -3.256 1 93.81 106 ASP A C 1
ATOM 793 O O . ASP A 1 106 ? -16.594 -6.191 -4.156 1 93.81 106 ASP A O 1
ATOM 797 N N . GLY A 1 107 ? -17.109 -6.445 -1.966 1 94.69 107 GLY A N 1
ATOM 798 C CA . GLY A 1 107 ? -15.781 -6.051 -1.511 1 94.69 107 GLY A CA 1
ATOM 799 C C . GLY A 1 107 ? -15.086 -7.125 -0.696 1 94.69 107 GLY A C 1
ATOM 800 O O . GLY A 1 107 ? -15.727 -7.832 0.086 1 94.69 107 GLY A O 1
ATOM 801 N N . THR A 1 108 ? -13.766 -7.254 -0.926 1 94.94 108 THR A N 1
ATOM 802 C CA . THR A 1 108 ? -12.953 -8.227 -0.2 1 94.94 108 THR A CA 1
ATOM 803 C C . THR A 1 108 ? -11.656 -7.586 0.296 1 94.94 108 THR A C 1
ATOM 805 O O . THR A 1 108 ? -11.008 -6.836 -0.437 1 94.94 108 THR A O 1
ATOM 808 N N . LEU A 1 109 ? -11.359 -7.793 1.509 1 95 109 LEU A N 1
ATOM 809 C CA . LEU A 1 109 ? -10.062 -7.48 2.105 1 95 109 LEU A CA 1
ATOM 810 C C . LEU A 1 109 ? -9.469 -8.703 2.787 1 95 109 LEU A C 1
ATOM 812 O O . LEU A 1 109 ? -10.109 -9.312 3.65 1 95 109 LEU A O 1
ATOM 816 N N . MET A 1 110 ? -8.266 -9.047 2.369 1 94.75 110 MET A N 1
ATOM 817 C CA . MET A 1 110 ? -7.555 -10.172 2.959 1 94.75 110 MET A CA 1
ATOM 818 C C . MET A 1 110 ? -6.195 -9.742 3.492 1 94.75 110 MET A C 1
ATOM 820 O O . MET A 1 110 ? -5.352 -9.266 2.732 1 94.75 110 MET A O 1
ATOM 824 N N . ILE A 1 111 ? -6.02 -9.977 4.766 1 94.06 111 ILE A N 1
ATOM 825 C CA . ILE A 1 111 ? -4.762 -9.656 5.434 1 94.06 111 ILE A CA 1
ATOM 826 C C . ILE A 1 111 ? -4.043 -10.945 5.824 1 94.06 111 ILE A C 1
ATOM 828 O O . ILE A 1 111 ? -4.586 -11.766 6.57 1 94.06 111 ILE A O 1
ATOM 832 N N . GLY A 1 112 ? -2.867 -11.102 5.328 1 92.81 112 GLY A N 1
ATOM 833 C CA . GLY A 1 112 ? -2.043 -12.234 5.711 1 92.81 112 GLY A CA 1
ATOM 834 C C . GLY A 1 112 ? -1.021 -11.898 6.777 1 92.81 112 GLY A C 1
ATOM 835 O O . GLY A 1 112 ? -0.521 -10.773 6.832 1 92.81 112 GLY A O 1
ATOM 836 N N . PHE A 1 113 ? -0.79 -12.93 7.664 1 89.75 113 PHE A N 1
ATOM 837 C CA . PHE A 1 113 ? 0.226 -12.664 8.68 1 89.75 113 PHE A CA 1
ATOM 838 C C . PHE A 1 113 ? 0.933 -13.945 9.086 1 89.75 113 PHE A C 1
ATOM 840 O O . PHE A 1 113 ? 0.365 -15.039 8.969 1 89.75 113 PHE A O 1
ATOM 847 N N . ASP A 1 114 ? 2.117 -13.828 9.352 1 86.44 114 ASP A N 1
ATOM 848 C CA . ASP A 1 114 ? 2.918 -14.875 9.977 1 86.44 114 ASP A CA 1
ATOM 849 C C . ASP A 1 114 ? 3.604 -14.367 11.242 1 86.44 114 ASP A C 1
ATOM 851 O O . ASP A 1 114 ? 3.072 -13.492 11.93 1 86.44 114 ASP A O 1
ATOM 855 N N . ASP A 1 115 ? 4.703 -15.039 11.695 1 80.25 115 ASP A N 1
ATOM 856 C CA . ASP A 1 115 ? 5.312 -14.711 12.977 1 80.25 115 ASP A CA 1
ATOM 857 C C . ASP A 1 115 ? 5.898 -13.305 12.961 1 80.25 115 ASP A C 1
ATOM 859 O O . ASP A 1 115 ? 5.973 -12.641 14 1 80.25 115 ASP A O 1
ATOM 863 N N . ASP A 1 116 ? 6.16 -12.812 11.781 1 79.31 116 ASP A N 1
ATOM 864 C CA . ASP A 1 116 ? 6.91 -11.555 11.812 1 79.31 116 ASP A CA 1
ATOM 865 C C . ASP A 1 116 ? 6.336 -10.547 10.82 1 79.31 116 ASP A C 1
ATOM 867 O O . ASP A 1 116 ? 6.781 -9.398 10.766 1 79.31 116 ASP A O 1
ATOM 871 N N . HIS A 1 117 ? 5.363 -10.961 10.062 1 83.69 117 HIS A N 1
ATOM 872 C CA . HIS A 1 117 ? 4.914 -10.078 9 1 83.69 117 HIS A CA 1
ATOM 873 C C . HIS A 1 117 ? 3.393 -10.031 8.914 1 83.69 117 HIS A C 1
ATOM 875 O O . HIS A 1 117 ? 2.723 -11.031 9.195 1 83.69 117 HIS A O 1
ATOM 881 N N . ILE A 1 118 ? 2.854 -8.891 8.695 1 89.5 118 ILE A N 1
ATOM 882 C CA . ILE A 1 118 ? 1.455 -8.664 8.352 1 89.5 118 ILE A CA 1
ATOM 883 C C . ILE A 1 118 ? 1.367 -7.852 7.059 1 89.5 118 ILE A C 1
ATOM 885 O O . ILE A 1 118 ? 2.1 -6.875 6.879 1 89.5 118 ILE A O 1
ATOM 889 N N . GLU A 1 119 ? 0.547 -8.312 6.094 1 91 119 GLU A N 1
ATOM 890 C CA . GLU A 1 119 ? 0.449 -7.594 4.828 1 91 119 GLU A CA 1
ATOM 891 C C . GLU A 1 119 ? -0.936 -7.75 4.207 1 91 119 GLU A C 1
ATOM 893 O O . GLU A 1 119 ? -1.63 -8.734 4.469 1 91 119 GLU A O 1
ATOM 898 N N . VAL A 1 120 ? -1.271 -6.789 3.389 1 93.31 120 VAL A N 1
ATOM 899 C CA . VAL A 1 120 ? -2.471 -6.938 2.572 1 93.31 120 VAL A CA 1
ATOM 900 C C . VAL A 1 120 ? -2.182 -7.852 1.385 1 93.31 120 VAL A C 1
ATOM 902 O O . VAL A 1 120 ? -1.353 -7.527 0.532 1 93.31 120 VAL A O 1
ATOM 905 N N . GLU A 1 121 ? -2.883 -8.844 1.363 1 93.75 121 GLU A N 1
ATOM 906 C CA . GLU A 1 121 ? -2.689 -9.773 0.253 1 93.75 121 GLU A CA 1
ATOM 907 C C . GLU A 1 121 ? -3.643 -9.461 -0.898 1 93.75 121 GLU A C 1
ATOM 909 O O . GLU A 1 121 ? -3.242 -9.477 -2.064 1 93.75 121 GLU A O 1
ATOM 914 N N . GLU A 1 122 ? -4.879 -9.25 -0.5 1 95.94 122 GLU A N 1
ATOM 915 C CA . GLU A 1 122 ? -5.863 -8.844 -1.498 1 95.94 122 GLU A CA 1
ATOM 916 C C . GLU A 1 122 ? -6.801 -7.773 -0.946 1 95.94 122 GLU A C 1
ATOM 918 O O . GLU A 1 122 ? -7.133 -7.785 0.241 1 95.94 122 GLU A O 1
ATOM 923 N N . ALA A 1 123 ? -7.164 -6.871 -1.749 1 97.19 123 ALA A N 1
ATOM 924 C CA . ALA A 1 123 ? -8.148 -5.816 -1.526 1 97.19 123 ALA A CA 1
ATOM 925 C C . ALA A 1 123 ? -8.789 -5.375 -2.84 1 97.19 123 ALA A C 1
ATOM 927 O O . ALA A 1 123 ? -8.18 -4.625 -3.609 1 97.19 123 ALA A O 1
ATOM 928 N N . TYR A 1 124 ? -10.039 -5.836 -3.047 1 97.06 124 TYR A N 1
ATOM 929 C CA . TYR A 1 124 ? -10.594 -5.562 -4.367 1 97.06 124 TYR A CA 1
ATOM 930 C C . TYR A 1 124 ? -12.117 -5.484 -4.316 1 97.06 124 TYR A C 1
ATOM 932 O O . TYR A 1 124 ? -12.734 -5.914 -3.34 1 97.06 124 TYR A O 1
ATOM 940 N N . LEU A 1 125 ? -12.625 -4.902 -5.348 1 96.94 125 LEU A N 1
ATOM 941 C CA . LEU A 1 125 ? -14.055 -4.816 -5.625 1 96.94 125 LEU A CA 1
ATOM 942 C C . LEU A 1 125 ? -14.422 -5.629 -6.867 1 96.94 125 LEU A C 1
ATOM 944 O O . LEU A 1 125 ? -13.648 -5.672 -7.828 1 96.94 125 LEU A O 1
ATOM 948 N N . THR A 1 126 ? -15.578 -6.246 -6.828 1 97.31 126 THR A N 1
ATOM 949 C CA . THR A 1 126 ? -16.109 -6.949 -7.992 1 97.31 126 THR A CA 1
ATOM 950 C C . THR A 1 126 ? -17.531 -6.508 -8.289 1 97.31 126 THR A C 1
ATOM 952 O O . THR A 1 126 ? -18.359 -6.379 -7.379 1 97.31 126 THR A O 1
ATOM 955 N N . THR A 1 127 ? -17.812 -6.305 -9.562 1 96.81 127 THR A N 1
ATOM 956 C CA . THR A 1 127 ? -19.172 -5.938 -9.945 1 96.81 127 THR A CA 1
ATOM 957 C C . THR A 1 127 ? -20.094 -7.152 -9.891 1 96.81 127 THR A C 1
ATOM 959 O O . THR A 1 127 ? -19.672 -8.281 -10.156 1 96.81 127 THR A O 1
ATOM 962 N N . ARG A 1 128 ? -21.328 -6.945 -9.617 1 91.62 128 ARG A N 1
ATOM 963 C CA . ARG A 1 128 ? -22.297 -8.039 -9.492 1 91.62 128 ARG A CA 1
ATOM 964 C C . ARG A 1 128 ? -23.344 -7.969 -10.594 1 91.62 128 ARG A C 1
ATOM 966 O O . ARG A 1 128 ? -24.031 -8.953 -10.875 1 91.62 128 ARG A O 1
ATOM 973 N N . ALA A 1 129 ? -23.438 -6.852 -11.227 1 85.12 129 ALA A N 1
ATOM 974 C CA . ALA A 1 129 ? -24.672 -6.66 -11.977 1 85.12 129 ALA A CA 1
ATOM 975 C C . ALA A 1 129 ? -24.375 -6.297 -13.438 1 85.12 129 ALA A C 1
ATOM 977 O O . ALA A 1 129 ? -25.234 -5.719 -14.117 1 85.12 129 ALA A O 1
ATOM 978 N N . LEU A 1 130 ? -23.234 -6.609 -13.938 1 91.06 130 LEU A N 1
ATOM 979 C CA . LEU A 1 130 ? -23 -6.297 -15.344 1 91.06 130 LEU A CA 1
ATOM 980 C C . LEU A 1 130 ? -23.719 -7.281 -16.25 1 91.06 130 LEU A C 1
ATOM 982 O O . LEU A 1 130 ? -23.906 -8.445 -15.898 1 91.06 130 LEU A O 1
ATOM 986 N N . PRO A 1 131 ? -24.156 -6.84 -17.312 1 93.25 131 PRO A N 1
ATOM 987 C CA . PRO A 1 131 ? -24.938 -7.723 -18.203 1 93.25 131 PRO A CA 1
ATOM 988 C C . PRO A 1 131 ? -24.062 -8.719 -18.953 1 93.25 131 PRO A C 1
ATOM 990 O O . PRO A 1 131 ? -22.828 -8.609 -18.922 1 93.25 131 PRO A O 1
ATOM 993 N N . ALA A 1 132 ? -24.656 -9.711 -19.469 1 96.19 132 ALA A N 1
ATOM 994 C CA . ALA A 1 132 ? -24.109 -10.609 -20.484 1 96.19 132 ALA A CA 1
ATOM 995 C C . ALA A 1 132 ? -22.953 -11.422 -19.922 1 96.19 132 ALA A C 1
ATOM 997 O O . ALA A 1 132 ? -22 -11.734 -20.641 1 96.19 132 ALA A O 1
ATOM 998 N N . GLY A 1 133 ? -22.953 -11.648 -18.641 1 96 133 GLY A N 1
ATOM 999 C CA . GLY A 1 133 ? -21.938 -12.516 -18.062 1 96 133 GLY A CA 1
ATOM 1000 C C . GLY A 1 133 ? -20.609 -11.797 -17.828 1 96 133 GLY A C 1
ATOM 1001 O O . GLY A 1 133 ? -19.594 -12.438 -17.547 1 96 133 GLY A O 1
ATOM 1002 N N . LEU A 1 134 ? -20.672 -10.477 -17.922 1 98 134 LEU A N 1
ATOM 1003 C CA . LEU A 1 134 ? -19.453 -9.688 -17.719 1 98 134 LEU A CA 1
ATOM 1004 C C . LEU A 1 134 ? -19.25 -9.383 -16.234 1 98 134 LEU A C 1
ATOM 1006 O O . LEU A 1 134 ? -20.203 -9.219 -15.492 1 98 134 LEU A O 1
ATOM 1010 N N . GLN A 1 135 ? -18.047 -9.344 -15.828 1 98.19 135 GLN A N 1
ATOM 1011 C CA . GLN A 1 135 ? -17.656 -8.93 -14.477 1 98.19 135 GLN A CA 1
ATOM 1012 C C . GLN A 1 135 ? -16.344 -8.156 -14.492 1 98.19 135 GLN A C 1
ATOM 1014 O O . GLN A 1 135 ? -15.414 -8.508 -15.227 1 98.19 135 GLN A O 1
ATOM 1019 N N . ILE A 1 136 ? -16.312 -7.113 -13.719 1 98.5 136 ILE A N 1
ATOM 1020 C CA . ILE A 1 136 ? -15.086 -6.34 -13.539 1 98.5 136 ILE A CA 1
ATOM 1021 C C . ILE A 1 136 ? -14.609 -6.465 -12.094 1 98.5 136 ILE A C 1
ATOM 1023 O O . ILE A 1 136 ? -15.406 -6.402 -11.156 1 98.5 136 ILE A O 1
ATOM 1027 N N . LYS A 1 137 ? -13.359 -6.758 -11.938 1 98.25 137 LYS A N 1
ATOM 1028 C CA . LYS A 1 137 ? -12.648 -6.77 -10.664 1 98.25 137 LYS A CA 1
ATOM 1029 C C . LYS A 1 137 ? -11.555 -5.703 -10.641 1 98.25 137 LYS A C 1
ATOM 1031 O O . LYS A 1 137 ? -10.812 -5.543 -11.609 1 98.25 137 LYS A O 1
ATOM 1036 N N . ALA A 1 138 ? -11.477 -4.883 -9.523 1 98.38 138 ALA A N 1
ATOM 1037 C CA . ALA A 1 138 ? -10.461 -3.836 -9.438 1 98.38 138 ALA A CA 1
ATOM 1038 C C . ALA A 1 138 ? -9.852 -3.768 -8.047 1 98.38 138 ALA A C 1
ATOM 1040 O O . ALA A 1 138 ? -10.57 -3.846 -7.043 1 98.38 138 ALA A O 1
ATOM 1041 N N . GLY A 1 139 ? -8.539 -3.645 -7.957 1 97.69 139 GLY A N 1
ATOM 1042 C CA . GLY A 1 139 ? -7.781 -3.6 -6.719 1 97.69 139 GLY A CA 1
ATOM 1043 C C . GLY A 1 139 ? -6.543 -4.473 -6.746 1 97.69 139 GLY A C 1
ATOM 1044 O O . GLY A 1 139 ? -5.938 -4.668 -7.801 1 97.69 139 GLY A O 1
ATOM 1045 N N . LYS A 1 140 ? -6.117 -4.844 -5.617 1 97.38 140 LYS A N 1
ATOM 1046 C CA . LYS A 1 140 ? -5.02 -5.801 -5.477 1 97.38 140 LYS A CA 1
ATOM 1047 C C . LYS A 1 140 ? -5.551 -7.23 -5.363 1 97.38 140 LYS A C 1
ATOM 1049 O O . LYS A 1 140 ? -6.402 -7.516 -4.52 1 97.38 140 LYS A O 1
ATOM 1054 N N . PHE A 1 141 ? -5.137 -8.062 -6.23 1 97.56 141 PHE A N 1
ATOM 1055 C CA . PHE A 1 141 ? -5.664 -9.422 -6.23 1 97.56 141 PHE A CA 1
ATOM 1056 C C . PHE A 1 141 ? -4.668 -10.391 -6.859 1 97.56 141 PHE A C 1
ATOM 1058 O O . PHE A 1 141 ? -3.701 -9.961 -7.492 1 97.56 141 PHE A O 1
ATOM 1065 N N . LEU A 1 142 ? -4.879 -11.688 -6.621 1 98.12 142 LEU A N 1
ATOM 1066 C CA . LEU A 1 142 ? -4.164 -12.742 -7.324 1 98.12 142 LEU A CA 1
ATOM 1067 C C . LEU A 1 142 ? -4.723 -12.938 -8.727 1 98.12 142 LEU A C 1
ATOM 1069 O O . LEU A 1 142 ? -5.934 -13.102 -8.906 1 98.12 142 LEU A O 1
ATOM 1073 N N . SER A 1 143 ? -3.809 -12.914 -9.703 1 98.69 143 SER A N 1
ATOM 1074 C CA . SER A 1 143 ? -4.195 -13.148 -11.094 1 98.69 143 SER A CA 1
ATOM 1075 C C . SER A 1 143 ? -4.859 -14.508 -11.266 1 98.69 143 SER A C 1
ATOM 1077 O O . SER A 1 143 ? -4.516 -15.461 -10.562 1 98.69 143 SER A O 1
ATOM 1079 N N . ASP A 1 144 ? -5.711 -14.594 -12.273 1 98.62 144 ASP A N 1
ATOM 1080 C CA . ASP A 1 144 ? -6.438 -15.836 -12.5 1 98.62 144 ASP A CA 1
ATOM 1081 C C . ASP A 1 144 ? -5.75 -16.688 -13.562 1 98.62 144 ASP A C 1
ATOM 1083 O O . ASP A 1 144 ? -6.352 -17.609 -14.109 1 98.62 144 ASP A O 1
ATOM 1087 N N . ILE A 1 145 ? -4.52 -16.391 -13.844 1 98.81 145 ILE A N 1
ATOM 1088 C CA . ILE A 1 145 ? -3.773 -17.266 -14.742 1 98.81 145 ILE A CA 1
ATOM 1089 C C . ILE A 1 145 ? -3.623 -18.656 -14.102 1 98.81 145 ILE A C 1
ATOM 1091 O O . ILE A 1 145 ? -3.48 -18.766 -12.883 1 98.81 145 ILE A O 1
ATOM 1095 N N . GLY A 1 146 ? -3.654 -19.656 -14.977 1 98.62 146 GLY A N 1
ATOM 1096 C CA . GLY A 1 146 ? -3.512 -21 -14.461 1 98.62 146 GLY A CA 1
ATOM 1097 C C . GLY A 1 146 ? -4.617 -21.391 -13.492 1 98.62 146 GLY A C 1
ATOM 1098 O O . GLY A 1 146 ? -5.75 -20.906 -13.617 1 98.62 146 GLY A O 1
ATOM 1099 N N . TYR A 1 147 ? -4.324 -22.328 -12.68 1 98.06 147 TYR A N 1
ATOM 1100 C CA . TYR A 1 147 ? -5.328 -22.812 -11.75 1 98.06 147 TYR A CA 1
ATOM 1101 C C . TYR A 1 147 ? -4.969 -22.453 -10.312 1 98.06 147 TYR A C 1
ATOM 1103 O O . TYR A 1 147 ? -5.812 -21.938 -9.57 1 98.06 147 TYR A O 1
ATOM 1111 N N . ILE A 1 148 ? -3.754 -22.578 -9.93 1 97.38 148 ILE A N 1
ATOM 1112 C CA . ILE A 1 148 ? -3.395 -22.516 -8.523 1 97.38 148 ILE A CA 1
ATOM 1113 C C . ILE A 1 148 ? -3.105 -21.078 -8.125 1 97.38 148 ILE A C 1
ATOM 1115 O O . ILE A 1 148 ? -3.15 -20.734 -6.941 1 97.38 148 ILE A O 1
ATOM 1119 N N . ASN A 1 149 ? -2.744 -20.203 -9.078 1 98.12 149 ASN A N 1
ATOM 1120 C CA . ASN A 1 149 ? -2.262 -18.859 -8.734 1 98.12 149 ASN A CA 1
ATOM 1121 C C . ASN A 1 149 ? -3.301 -18.078 -7.934 1 98.12 149 ASN A C 1
ATOM 1123 O O . ASN A 1 149 ? -2.951 -17.344 -7.008 1 98.12 149 ASN A O 1
ATOM 1127 N N . SER A 1 150 ? -4.578 -18.25 -8.227 1 97.44 150 SER A N 1
ATOM 1128 C CA . SER A 1 150 ? -5.637 -17.469 -7.598 1 97.44 150 SER A CA 1
ATOM 1129 C C . SER A 1 150 ? -6.078 -18.094 -6.281 1 97.44 150 SER A C 1
ATOM 1131 O O . SER A 1 150 ? -7.031 -17.625 -5.652 1 97.44 150 SER A O 1
ATOM 1133 N N . ARG A 1 151 ? -5.387 -19.109 -5.848 1 94.88 151 ARG A N 1
ATOM 1134 C CA . ARG A 1 151 ? -5.762 -19.812 -4.629 1 94.88 151 ARG A CA 1
ATOM 1135 C C . ARG A 1 151 ? -4.77 -19.531 -3.506 1 94.88 151 ARG A C 1
ATOM 1137 O O . ARG A 1 151 ? -3.564 -19.438 -3.744 1 94.88 151 ARG A O 1
ATOM 1144 N N . HIS A 1 152 ? -5.266 -19.453 -2.373 1 94.12 152 HIS A N 1
ATOM 1145 C CA . HIS A 1 152 ? -4.414 -19.266 -1.203 1 94.12 152 HIS A CA 1
ATOM 1146 C C . HIS A 1 152 ? -3.891 -20.594 -0.68 1 94.12 152 HIS A C 1
ATOM 1148 O O . HIS A 1 152 ? -4.477 -21.656 -0.951 1 94.12 152 HIS A O 1
ATOM 1154 N N . PRO A 1 153 ? -2.889 -20.641 0.089 1 92.25 153 PRO A N 1
ATOM 1155 C CA . PRO A 1 153 ? -2.234 -21.875 0.547 1 92.25 153 PRO A CA 1
ATOM 1156 C C . PRO A 1 153 ? -3.199 -22.844 1.229 1 92.25 153 PRO A C 1
ATOM 1158 O O . PRO A 1 153 ? -3.078 -24.062 1.068 1 92.25 153 PRO A O 1
ATOM 1161 N N . HIS A 1 154 ? -4.172 -22.344 1.988 1 91.06 154 HIS A N 1
ATOM 1162 C CA . HIS A 1 154 ? -5.098 -23.203 2.709 1 91.06 154 HIS A CA 1
ATOM 1163 C C . HIS A 1 154 ? -6 -23.969 1.745 1 91.06 154 HIS A C 1
ATOM 1165 O O . HIS A 1 154 ? -6.652 -24.953 2.137 1 91.06 154 HIS A O 1
ATOM 1171 N N . ASP A 1 155 ? -6.004 -23.531 0.446 1 93.25 155 ASP A N 1
ATOM 1172 C CA . ASP A 1 155 ? -6.828 -24.188 -0.558 1 93.25 155 ASP A CA 1
ATOM 1173 C C . ASP A 1 155 ? -6.004 -25.172 -1.385 1 93.25 155 ASP A C 1
ATOM 1175 O O . ASP A 1 155 ? -6.539 -25.859 -2.26 1 93.25 155 ASP A O 1
ATOM 1179 N N . TRP A 1 156 ? -4.742 -25.312 -1.13 1 96 156 TRP A N 1
ATOM 1180 C CA . TRP A 1 156 ? -3.885 -26.234 -1.876 1 96 156 TRP A CA 1
ATOM 1181 C C . TRP A 1 156 ? -4.012 -27.656 -1.342 1 96 156 TRP A C 1
ATOM 1183 O O . TRP A 1 156 ? -4.395 -27.859 -0.188 1 96 156 TRP A O 1
ATOM 1193 N N . ASP A 1 157 ? -3.633 -28.547 -2.166 1 97.62 157 ASP A N 1
ATOM 1194 C CA . ASP A 1 157 ? -3.67 -29.953 -1.769 1 97.62 157 ASP A CA 1
ATOM 1195 C C . ASP A 1 157 ? -2.346 -30.391 -1.144 1 97.62 157 ASP A C 1
ATOM 1197 O O . ASP A 1 157 ? -2.221 -31.516 -0.65 1 97.62 157 ASP A O 1
ATOM 1201 N N . PHE A 1 158 ? -1.357 -29.562 -1.207 1 98.19 158 PHE A N 1
ATOM 1202 C CA . PHE A 1 158 ? -0.056 -29.734 -0.573 1 98.19 158 PHE A CA 1
ATOM 1203 C C . PHE A 1 158 ? 0.326 -28.5 0.231 1 98.19 158 PHE A C 1
ATOM 1205 O O . PHE A 1 158 ? -0.32 -27.453 0.118 1 98.19 158 PHE A O 1
ATOM 1212 N N . VAL A 1 159 ? 1.345 -28.594 1.012 1 97 159 VAL A N 1
ATOM 1213 C CA . VAL A 1 159 ? 1.717 -27.516 1.925 1 97 159 VAL A CA 1
ATOM 1214 C C . VAL A 1 159 ? 2.375 -26.375 1.146 1 97 159 VAL A C 1
ATOM 1216 O O . VAL A 1 159 ? 2.119 -25.203 1.415 1 97 159 VAL A O 1
ATOM 1219 N N . ASP A 1 160 ? 3.189 -26.75 0.207 1 95.12 160 ASP A N 1
ATOM 1220 C CA . ASP A 1 160 ? 3.998 -25.766 -0.503 1 95.12 160 ASP A CA 1
ATOM 1221 C C . ASP A 1 160 ? 3.482 -25.547 -1.925 1 95.12 160 ASP A C 1
ATOM 1223 O O . ASP A 1 160 ? 2.695 -26.344 -2.432 1 95.12 160 ASP A O 1
ATOM 1227 N N . ARG A 1 161 ? 3.838 -24.5 -2.529 1 95.31 161 ARG A N 1
ATOM 1228 C CA . ARG A 1 161 ? 3.51 -24.156 -3.91 1 95.31 161 ARG A CA 1
ATOM 1229 C C . ARG A 1 161 ? 4.309 -25 -4.891 1 95.31 161 ARG A C 1
ATOM 1231 O O . ARG A 1 161 ? 5.477 -25.312 -4.641 1 95.31 161 ARG A O 1
ATOM 1238 N N . PRO A 1 162 ? 3.727 -25.328 -6.035 1 97.88 162 PRO A N 1
ATOM 1239 C CA . PRO A 1 162 ? 4.539 -26 -7.051 1 97.88 162 PRO A CA 1
ATOM 1240 C C . PRO A 1 162 ? 5.742 -25.172 -7.492 1 97.88 162 PRO A C 1
ATOM 1242 O O . PRO A 1 162 ? 5.641 -23.938 -7.59 1 97.88 162 PRO A O 1
ATOM 1245 N N . LEU A 1 163 ? 6.84 -25.844 -7.836 1 97.5 163 LEU A N 1
ATOM 1246 C CA . LEU A 1 163 ? 8.102 -25.188 -8.172 1 97.5 163 LEU A CA 1
ATOM 1247 C C . LEU A 1 163 ? 7.906 -24.188 -9.312 1 97.5 163 LEU A C 1
ATOM 1249 O O . LEU A 1 163 ? 8.43 -23.078 -9.266 1 97.5 163 LEU A O 1
ATOM 1253 N N . VAL A 1 164 ? 7.191 -24.578 -10.32 1 98.31 164 VAL A N 1
ATOM 1254 C CA . VAL A 1 164 ? 7.059 -23.734 -11.508 1 98.31 164 VAL A CA 1
ATOM 1255 C C . VAL A 1 164 ? 6.359 -22.438 -11.141 1 98.31 164 VAL A C 1
ATOM 1257 O O . VAL A 1 164 ? 6.742 -21.359 -11.617 1 98.31 164 VAL A O 1
ATOM 1260 N N . ASN A 1 165 ? 5.316 -22.5 -10.305 1 97.75 165 ASN A N 1
ATOM 1261 C CA . ASN A 1 165 ? 4.59 -21.297 -9.891 1 97.75 165 ASN A CA 1
ATOM 1262 C C . ASN A 1 165 ? 5.43 -20.422 -8.969 1 97.75 165 ASN A C 1
ATOM 1264 O O . ASN A 1 165 ? 5.391 -19.203 -9.07 1 97.75 165 ASN A O 1
ATOM 1268 N N . GLU A 1 166 ? 6.152 -21.062 -8.133 1 96.12 166 GLU A N 1
ATOM 1269 C CA . GLU A 1 166 ? 7 -20.328 -7.191 1 96.12 166 GLU A CA 1
ATOM 1270 C C . GLU A 1 166 ? 8.133 -19.609 -7.91 1 96.12 166 GLU A C 1
ATOM 1272 O O . GLU A 1 166 ? 8.367 -18.422 -7.668 1 96.12 166 GLU A O 1
ATOM 1277 N N . TYR A 1 167 ? 8.797 -20.281 -8.75 1 96.31 167 TYR A N 1
ATOM 1278 C CA . TYR A 1 167 ? 10.047 -19.734 -9.289 1 96.31 167 TYR A CA 1
ATOM 1279 C C . TYR A 1 167 ? 9.781 -18.859 -10.508 1 96.31 167 TYR A C 1
ATOM 1281 O O . TYR A 1 167 ? 10.586 -17.984 -10.836 1 96.31 167 TYR A O 1
ATOM 1289 N N . LEU A 1 168 ? 8.648 -19.062 -11.211 1 97.69 168 LEU A N 1
ATOM 1290 C CA . LEU A 1 168 ? 8.359 -18.203 -12.352 1 97.69 168 LEU A CA 1
ATOM 1291 C C . LEU A 1 168 ? 7.594 -16.953 -11.914 1 97.69 168 LEU A C 1
ATOM 1293 O O . LEU A 1 168 ? 7.688 -15.906 -12.555 1 97.69 168 LEU A O 1
ATOM 1297 N N . PHE A 1 169 ? 6.789 -17.109 -10.812 1 97.44 169 PHE A N 1
ATOM 1298 C CA . PHE A 1 169 ? 5.918 -15.984 -10.477 1 97.44 169 PHE A CA 1
ATOM 1299 C C . PHE A 1 169 ? 6.18 -15.5 -9.055 1 97.44 169 PHE A C 1
ATOM 1301 O O . PHE A 1 169 ? 5.605 -14.5 -8.617 1 97.44 169 PHE A O 1
ATOM 1308 N N . GLY A 1 170 ? 7.008 -16.156 -8.336 1 93.81 170 GLY A N 1
ATOM 1309 C CA . GLY A 1 170 ? 7.379 -15.703 -7 1 93.81 170 GLY A CA 1
ATOM 1310 C C . GLY A 1 170 ? 6.633 -16.422 -5.898 1 93.81 170 GLY A C 1
ATOM 1311 O O . GLY A 1 170 ? 5.656 -17.141 -6.16 1 93.81 170 GLY A O 1
ATOM 1312 N N . ASP A 1 171 ? 6.992 -16.188 -4.727 1 88.19 171 ASP A N 1
ATOM 1313 C CA . ASP A 1 171 ? 6.469 -16.875 -3.549 1 88.19 171 ASP A CA 1
ATOM 1314 C C . ASP A 1 171 ? 4.996 -16.547 -3.326 1 88.19 171 ASP A C 1
ATOM 1316 O O . ASP A 1 171 ? 4.238 -17.375 -2.809 1 88.19 171 ASP A O 1
ATOM 1320 N N . HIS A 1 172 ? 4.621 -15.383 -3.775 1 89.38 172 HIS A N 1
ATOM 1321 C CA . HIS A 1 172 ? 3.23 -14.977 -3.594 1 89.38 172 HIS A CA 1
ATOM 1322 C C . HIS A 1 172 ? 2.434 -15.148 -4.883 1 89.38 172 HIS A C 1
ATOM 1324 O O . HIS A 1 172 ? 1.307 -14.656 -4.988 1 89.38 172 HIS A O 1
ATOM 1330 N N . GLY A 1 173 ? 3.098 -15.82 -5.816 1 95.38 173 GLY A N 1
ATOM 1331 C CA . GLY A 1 173 ? 2.436 -15.906 -7.105 1 95.38 173 GLY A CA 1
ATOM 1332 C C . GLY A 1 173 ? 2.34 -14.57 -7.82 1 95.38 173 GLY A C 1
ATOM 1333 O O . GLY A 1 173 ? 3.061 -13.625 -7.484 1 95.38 173 GLY A O 1
ATOM 1334 N N . LEU A 1 174 ? 1.541 -14.617 -8.859 1 98.19 174 LEU A N 1
ATOM 1335 C CA . LEU A 1 174 ? 1.282 -13.367 -9.562 1 98.19 174 LEU A CA 1
ATOM 1336 C C . LEU A 1 174 ? 0.172 -12.578 -8.875 1 98.19 174 LEU A C 1
ATOM 1338 O O . LEU A 1 174 ? -1.009 -12.773 -9.172 1 98.19 174 LEU A O 1
ATOM 1342 N N . GLN A 1 175 ? 0.537 -11.719 -8.008 1 97 175 GLN A N 1
ATOM 1343 C CA . GLN A 1 175 ? -0.311 -10.82 -7.223 1 97 175 GLN A CA 1
ATOM 1344 C C . GLN A 1 175 ? -0.069 -9.367 -7.602 1 97 175 GLN A C 1
ATOM 1346 O O . GLN A 1 175 ? 1.057 -8.867 -7.504 1 97 175 GLN A O 1
ATOM 1351 N N . GLU A 1 176 ? -1.047 -8.711 -8.062 1 97.19 176 GLU A N 1
ATOM 1352 C CA . GLU A 1 176 ? -0.882 -7.391 -8.656 1 97.19 176 GLU A CA 1
ATOM 1353 C C . GLU A 1 176 ? -2.061 -6.48 -8.32 1 97.19 176 GLU A C 1
ATOM 1355 O O . GLU A 1 176 ? -3.141 -6.961 -7.973 1 97.19 176 GLU A O 1
ATOM 1360 N N . THR A 1 177 ? -1.812 -5.203 -8.383 1 97.19 177 THR A N 1
ATOM 1361 C CA . THR A 1 177 ? -2.877 -4.207 -8.383 1 97.19 177 THR A CA 1
ATOM 1362 C C . THR A 1 177 ? -3.303 -3.869 -9.812 1 97.19 177 THR A C 1
ATOM 1364 O O . THR A 1 177 ? -2.457 -3.678 -10.688 1 97.19 177 THR A O 1
ATOM 1367 N N . GLY A 1 178 ? -4.57 -3.867 -10.055 1 98.19 178 GLY A N 1
ATOM 1368 C CA . GLY A 1 178 ? -5.035 -3.566 -11.398 1 98.19 178 GLY A CA 1
ATOM 1369 C C . GLY A 1 178 ? -6.512 -3.846 -11.602 1 98.19 178 GLY A C 1
ATOM 1370 O O . GLY A 1 178 ? -7.312 -3.66 -10.68 1 98.19 178 GLY A O 1
ATOM 1371 N N . VAL A 1 179 ? -6.855 -4.129 -12.859 1 98.75 179 VAL A N 1
ATOM 1372 C CA . VAL A 1 179 ? -8.242 -4.363 -13.25 1 98.75 179 VAL A CA 1
ATOM 1373 C C . VAL A 1 179 ? -8.344 -5.672 -14.031 1 98.75 179 VAL A C 1
ATOM 1375 O O . VAL A 1 179 ? -7.484 -5.969 -14.867 1 98.75 179 VAL A O 1
ATOM 1378 N N . GLN A 1 180 ? -9.344 -6.418 -13.727 1 98.81 180 GLN A N 1
ATOM 1379 C CA . GLN A 1 180 ? -9.672 -7.648 -14.445 1 98.81 180 GLN A CA 1
ATOM 1380 C C . GLN A 1 180 ? -11.07 -7.574 -15.047 1 98.81 180 GLN A C 1
ATOM 1382 O O . GLN A 1 180 ? -12.008 -7.117 -14.398 1 98.81 180 GLN A O 1
ATOM 1387 N N . ALA A 1 181 ? -11.172 -7.941 -16.297 1 98.88 181 ALA A N 1
ATOM 1388 C CA . ALA A 1 181 ? -12.469 -8.156 -16.938 1 98.88 181 ALA A CA 1
ATOM 1389 C C . ALA A 1 181 ? -12.656 -9.625 -17.312 1 98.88 181 ALA A C 1
ATOM 1391 O O . ALA A 1 181 ? -11.773 -10.227 -17.938 1 98.88 181 ALA A O 1
ATOM 1392 N N . THR A 1 182 ? -13.75 -10.18 -16.906 1 98.62 182 THR A N 1
ATOM 1393 C CA . THR A 1 182 ? -14.055 -11.547 -17.312 1 98.62 182 THR A CA 1
ATOM 1394 C C . THR A 1 182 ? -15.391 -11.609 -18.031 1 98.62 182 THR A C 1
ATOM 1396 O O . THR A 1 182 ? -16.266 -10.758 -17.828 1 98.62 182 THR A O 1
ATOM 1399 N N . TRP A 1 183 ? -15.516 -12.531 -18.922 1 98.69 183 TRP A N 1
ATOM 1400 C CA . TRP A 1 183 ? -16.734 -12.812 -19.656 1 98.69 183 TRP A CA 1
ATOM 1401 C C . TRP A 1 183 ? -17.078 -14.297 -19.609 1 98.69 183 TRP A C 1
ATOM 1403 O O . TRP A 1 183 ? -16.359 -15.133 -20.156 1 98.69 183 TRP A O 1
ATOM 1413 N N . LEU A 1 184 ? -18.156 -14.609 -18.891 1 98.12 184 LEU A N 1
ATOM 1414 C CA . LEU A 1 184 ? -18.719 -15.953 -18.938 1 98.12 184 LEU A CA 1
ATOM 1415 C C . LEU A 1 184 ? -19.562 -16.141 -20.188 1 98.12 184 LEU A C 1
ATOM 1417 O O . LEU A 1 184 ? -20.703 -15.672 -20.25 1 98.12 184 LEU A O 1
ATOM 1421 N N . ALA A 1 185 ? -19.047 -16.891 -21.109 1 97.56 185 ALA A N 1
ATOM 1422 C CA . ALA A 1 185 ? -19.719 -17.031 -22.406 1 97.56 185 ALA A CA 1
ATOM 1423 C C . ALA A 1 185 ? -21.031 -17.812 -22.266 1 97.56 185 ALA A C 1
ATOM 1425 O O . ALA A 1 185 ? -21.125 -18.734 -21.453 1 97.56 185 ALA A O 1
ATOM 1426 N N . PRO A 1 186 ? -22.047 -17.406 -23.047 1 96.5 186 PRO A N 1
ATOM 1427 C CA . PRO A 1 186 ? -23.328 -18.109 -22.984 1 96.5 186 PRO A CA 1
ATOM 1428 C C . PRO A 1 186 ? -23.312 -19.438 -23.734 1 96.5 186 PRO A C 1
ATOM 1430 O O . PRO A 1 186 ? -24.062 -19.609 -24.703 1 96.5 186 PRO A O 1
ATOM 1433 N N . THR A 1 187 ? -22.5 -20.25 -23.344 1 95.81 187 THR A N 1
ATOM 1434 C CA . THR A 1 187 ? -22.391 -21.594 -23.922 1 95.81 187 THR A CA 1
ATOM 1435 C C . THR A 1 187 ? -22.906 -22.641 -22.938 1 95.81 187 THR A C 1
ATOM 1437 O O . THR A 1 187 ? -23.094 -22.359 -21.75 1 95.81 187 THR A O 1
ATOM 1440 N N . GLU A 1 188 ? -23.25 -23.797 -23.391 1 94.81 188 GLU A N 1
ATOM 1441 C CA . GLU A 1 188 ? -23.719 -24.875 -22.531 1 94.81 188 GLU A CA 1
ATOM 1442 C C . GLU A 1 188 ? -22.641 -25.297 -21.531 1 94.81 188 GLU A C 1
ATOM 1444 O O . GLU A 1 188 ? -22.953 -25.594 -20.375 1 94.81 188 GLU A O 1
ATOM 1449 N N . SER A 1 189 ? -21.453 -25.297 -22.078 1 96.38 189 SER A N 1
ATOM 1450 C CA . SER A 1 189 ? -20.328 -25.609 -21.203 1 96.38 189 SER A CA 1
ATOM 1451 C C . SER A 1 189 ? -19.734 -24.359 -20.578 1 96.38 189 SER A C 1
ATOM 1453 O O . SER A 1 189 ? -19.734 -23.281 -21.203 1 96.38 189 SER A O 1
ATOM 1455 N N . TYR A 1 190 ? -19.297 -24.547 -19.375 1 96.81 190 TYR A N 1
ATOM 1456 C CA . TYR A 1 190 ? -18.594 -23.438 -18.719 1 96.81 190 TYR A CA 1
ATOM 1457 C C . TYR A 1 190 ? -17.453 -22.938 -19.578 1 96.81 190 TYR A C 1
ATOM 1459 O O . TYR A 1 190 ? -16.547 -23.688 -19.922 1 96.81 190 TYR A O 1
ATOM 1467 N N . THR A 1 191 ? -17.484 -21.734 -19.969 1 98.38 191 THR A N 1
ATOM 1468 C CA . THR A 1 191 ? -16.438 -21.078 -20.75 1 98.38 191 THR A CA 1
ATOM 1469 C C . THR A 1 191 ? -16.203 -19.656 -20.25 1 98.38 191 THR A C 1
ATOM 1471 O O . THR A 1 191 ? -17.062 -18.797 -20.375 1 98.38 191 THR A O 1
ATOM 1474 N N . LEU A 1 192 ? -15.008 -19.453 -19.672 1 98.56 192 LEU A N 1
ATOM 1475 C CA . LEU A 1 192 ? -14.656 -18.156 -19.094 1 98.56 192 LEU A CA 1
ATOM 1476 C C . LEU A 1 192 ? -13.445 -17.547 -19.797 1 98.56 192 LEU A C 1
ATOM 1478 O O . LEU A 1 192 ? -12.438 -18.234 -20 1 98.56 192 LEU A O 1
ATOM 1482 N N . PHE A 1 193 ? -13.594 -16.344 -20.266 1 98.88 193 PHE A N 1
ATOM 1483 C CA . PHE A 1 193 ? -12.477 -15.562 -20.781 1 98.88 193 PHE A CA 1
ATOM 1484 C C . PHE A 1 193 ? -12.125 -14.43 -19.828 1 98.88 193 PHE A C 1
ATOM 1486 O O . PHE A 1 193 ? -13.016 -13.828 -19.219 1 98.88 193 PHE A O 1
ATOM 1493 N N . GLY A 1 194 ? -10.859 -14.133 -19.688 1 98.88 194 GLY A N 1
ATOM 1494 C CA . GLY A 1 194 ? -10.453 -13.023 -18.828 1 98.88 194 GLY A CA 1
ATOM 1495 C C . GLY A 1 194 ? -9.242 -12.281 -19.359 1 98.88 194 GLY A C 1
ATOM 1496 O O . GLY A 1 194 ? -8.375 -12.875 -20 1 98.88 194 GLY A O 1
ATOM 1497 N N . VAL A 1 195 ? -9.211 -10.992 -19.109 1 98.94 195 VAL A N 1
ATOM 1498 C CA . VAL A 1 195 ? -8.062 -10.125 -19.375 1 98.94 195 VAL A CA 1
ATOM 1499 C C . VAL A 1 195 ? -7.766 -9.281 -18.141 1 98.94 195 VAL A C 1
ATOM 1501 O O . VAL A 1 195 ? -8.688 -8.844 -17.438 1 98.94 195 VAL A O 1
ATOM 1504 N N . GLU A 1 196 ? -6.484 -9.117 -17.891 1 98.94 196 GLU A N 1
ATOM 1505 C CA . GLU A 1 196 ? -6.078 -8.297 -16.75 1 98.94 196 GLU A CA 1
ATOM 1506 C C . GLU A 1 196 ? -5.078 -7.223 -17.172 1 98.94 196 GLU A C 1
ATOM 1508 O O . GLU A 1 196 ? -4.137 -7.5 -17.922 1 98.94 196 GLU A O 1
ATOM 1513 N N . LEU A 1 197 ? -5.312 -5.961 -16.781 1 98.88 197 LEU A N 1
ATOM 1514 C CA . LEU A 1 197 ? -4.348 -4.867 -16.812 1 98.88 197 LEU A CA 1
ATOM 1515 C C . LEU A 1 197 ? -3.766 -4.617 -15.422 1 98.88 197 LEU A C 1
ATOM 1517 O O . LEU A 1 197 ? -4.477 -4.191 -14.516 1 98.88 197 LEU A O 1
ATOM 1521 N N . LEU A 1 198 ? -2.471 -4.891 -15.312 1 98.75 198 LEU A N 1
ATOM 1522 C CA . LEU A 1 198 ? -1.867 -4.941 -13.984 1 98.75 198 LEU A CA 1
ATOM 1523 C C . LEU A 1 198 ? -0.697 -3.969 -13.883 1 98.75 198 LEU A C 1
ATOM 1525 O O . LEU A 1 198 ? -0.057 -3.652 -14.883 1 98.75 198 LEU A O 1
ATOM 1529 N N . GLN A 1 199 ? -0.434 -3.443 -12.688 1 97.88 199 GLN A N 1
ATOM 1530 C CA . GLN A 1 199 ? 0.64 -2.49 -12.43 1 97.88 199 GLN A CA 1
ATOM 1531 C C . GLN A 1 199 ? 1.974 -3.006 -12.953 1 97.88 199 GLN A C 1
ATOM 1533 O O . GLN A 1 199 ? 2.709 -2.273 -13.625 1 97.88 199 GLN A O 1
ATOM 1538 N N . GLY A 1 200 ? 2.236 -4.246 -12.766 1 97.62 200 GLY A N 1
ATOM 1539 C CA . GLY A 1 200 ? 3.504 -4.824 -13.18 1 97.62 200 GLY A CA 1
ATOM 1540 C C . GLY A 1 200 ? 4.629 -4.578 -12.195 1 97.62 200 GLY A C 1
ATOM 1541 O O . GLY A 1 200 ? 5.551 -3.809 -12.477 1 97.62 200 GLY A O 1
ATOM 1542 N N . THR A 1 201 ? 4.609 -5.297 -11.102 1 95.56 201 THR A N 1
ATOM 1543 C CA . THR A 1 201 ? 5.645 -5.129 -10.086 1 95.56 201 THR A CA 1
ATOM 1544 C C . THR A 1 201 ? 6.219 -6.484 -9.672 1 95.56 201 THR A C 1
ATOM 1546 O O . THR A 1 201 ? 7.121 -6.551 -8.836 1 95.56 201 THR A O 1
ATOM 1549 N N . ASN A 1 202 ? 5.688 -7.523 -10.242 1 96.5 202 ASN A N 1
ATOM 1550 C CA . ASN A 1 202 ? 6.156 -8.859 -9.891 1 96.5 202 ASN A CA 1
ATOM 1551 C C . ASN A 1 202 ? 7.625 -9.055 -10.25 1 96.5 202 ASN A C 1
ATOM 1553 O O . ASN A 1 202 ? 8 -8.945 -11.422 1 96.5 202 ASN A O 1
ATOM 1557 N N . GLU A 1 203 ? 8.414 -9.406 -9.328 1 94.94 203 GLU A N 1
ATOM 1558 C CA . GLU A 1 203 ? 9.867 -9.438 -9.477 1 94.94 203 GLU A CA 1
ATOM 1559 C C . GLU A 1 203 ? 10.297 -10.492 -10.492 1 94.94 203 GLU A C 1
ATOM 1561 O O . GLU A 1 203 ? 11.391 -10.406 -11.055 1 94.94 203 GLU A O 1
ATOM 1566 N N . ASN A 1 204 ? 9.438 -11.477 -10.68 1 96.56 204 ASN A N 1
ATOM 1567 C CA . ASN A 1 204 ? 9.875 -12.609 -11.492 1 96.56 204 ASN A CA 1
ATOM 1568 C C . ASN A 1 204 ? 9.398 -12.484 -12.938 1 96.56 204 ASN A C 1
ATOM 1570 O O . ASN A 1 204 ? 9.898 -13.188 -13.82 1 96.56 204 ASN A O 1
ATOM 1574 N N . ILE A 1 205 ? 8.484 -11.617 -13.18 1 97.25 205 ILE A N 1
ATOM 1575 C CA . ILE A 1 205 ? 7.969 -11.586 -14.547 1 97.25 205 ILE A CA 1
ATOM 1576 C C . ILE A 1 205 ? 7.805 -10.141 -15 1 97.25 205 ILE A C 1
ATOM 1578 O O . ILE A 1 205 ? 7.773 -9.859 -16.203 1 97.25 205 ILE A O 1
ATOM 1582 N N . ALA A 1 206 ? 7.703 -9.195 -14.086 1 97.94 206 ALA A N 1
ATOM 1583 C CA . ALA A 1 206 ? 7.402 -7.812 -14.461 1 97.94 206 ALA A CA 1
ATOM 1584 C C . ALA A 1 206 ? 8.117 -6.832 -13.531 1 97.94 206 ALA A C 1
ATOM 1586 O O . ALA A 1 206 ? 7.57 -5.785 -13.18 1 97.94 206 ALA A O 1
ATOM 1587 N N . ASN A 1 207 ? 9.258 -7.113 -13.18 1 96.06 207 ASN A N 1
ATOM 1588 C CA . ASN A 1 207 ? 10.008 -6.285 -12.234 1 96.06 207 ASN A CA 1
ATOM 1589 C C . ASN A 1 207 ? 10.203 -4.871 -12.766 1 96.06 207 ASN A C 1
ATOM 1591 O O . ASN A 1 207 ? 10.508 -4.68 -13.945 1 96.06 207 ASN A O 1
ATOM 1595 N N . TYR A 1 208 ? 10.055 -3.922 -11.891 1 96.5 208 TYR A N 1
ATOM 1596 C CA . TYR A 1 208 ? 10.156 -2.521 -12.281 1 96.5 208 TYR A CA 1
ATOM 1597 C C . TYR A 1 208 ? 10.961 -1.725 -11.258 1 96.5 208 TYR A C 1
ATOM 1599 O O . TYR A 1 208 ? 10.648 -1.752 -10.062 1 96.5 208 TYR A O 1
ATOM 1607 N N . GLU A 1 209 ? 11.898 -0.968 -11.734 1 93.5 209 GLU A N 1
ATOM 1608 C CA . GLU A 1 209 ? 12.766 -0.142 -10.891 1 93.5 209 GLU A CA 1
ATOM 1609 C C . GLU A 1 209 ? 12.586 1.34 -11.211 1 93.5 209 GLU A C 1
ATOM 1611 O O . GLU A 1 209 ? 12.711 2.189 -10.32 1 93.5 209 GLU A O 1
ATOM 1616 N N . GLY A 1 210 ? 12.273 1.577 -12.453 1 93.31 210 GLY A N 1
ATOM 1617 C CA . GLY A 1 210 ? 12.164 2.957 -12.906 1 93.31 210 GLY A CA 1
ATOM 1618 C C . GLY A 1 210 ? 13.516 3.602 -13.164 1 93.31 210 GLY A C 1
ATOM 1619 O O . GLY A 1 210 ? 14.555 2.969 -12.984 1 93.31 210 GLY A O 1
ATOM 1620 N N . ARG A 1 211 ? 13.523 4.832 -13.648 1 90.75 211 ARG A N 1
ATOM 1621 C CA . ARG A 1 211 ? 14.734 5.594 -13.969 1 90.75 211 ARG A CA 1
ATOM 1622 C C . ARG A 1 211 ? 15.609 5.758 -12.734 1 90.75 211 ARG A C 1
ATOM 1624 O O . ARG A 1 211 ? 15.117 6.035 -11.641 1 90.75 211 ARG A O 1
ATOM 1631 N N . GLN A 1 212 ? 16.859 5.57 -12.875 1 90.44 212 GLN A N 1
ATOM 1632 C CA . GLN A 1 212 ? 17.859 5.746 -11.82 1 90.44 212 GLN A CA 1
ATOM 1633 C C . GLN A 1 212 ? 18.703 6.988 -12.062 1 90.44 212 GLN A C 1
ATOM 1635 O O . GLN A 1 212 ? 18.969 7.348 -13.211 1 90.44 212 GLN A O 1
ATOM 1640 N N . SER A 1 213 ? 19.078 7.586 -11.016 1 86.94 213 SER A N 1
ATOM 1641 C CA . SER A 1 213 ? 19.969 8.742 -11.148 1 86.94 213 SER A CA 1
ATOM 1642 C C . SER A 1 213 ? 21.344 8.336 -11.625 1 86.94 213 SER A C 1
ATOM 1644 O O . SER A 1 213 ? 21.828 7.242 -11.312 1 86.94 213 SER A O 1
ATOM 1646 N N . ALA A 1 214 ? 21.938 9.289 -12.359 1 90.25 214 ALA A N 1
ATOM 1647 C CA . ALA A 1 214 ? 23.328 9.07 -12.766 1 90.25 214 ALA A CA 1
ATOM 1648 C C . ALA A 1 214 ? 24.266 9.062 -11.555 1 90.25 214 ALA A C 1
ATOM 1650 O O . ALA A 1 214 ? 24 9.727 -10.555 1 90.25 214 ALA A O 1
ATOM 1651 N N . LEU A 1 215 ? 25.266 8.281 -11.625 1 89.19 215 LEU A N 1
ATOM 1652 C CA . LEU A 1 215 ? 26.312 8.281 -10.625 1 89.19 215 LEU A CA 1
ATOM 1653 C C . LEU A 1 215 ? 27.641 8.758 -11.219 1 89.19 215 LEU A C 1
ATOM 1655 O O . LEU A 1 215 ? 28.125 8.188 -12.203 1 89.19 215 LEU A O 1
ATOM 1659 N N . ASN A 1 216 ? 28.125 9.828 -10.633 1 90.19 216 ASN A N 1
ATOM 1660 C CA . ASN A 1 216 ? 29.359 10.43 -11.117 1 90.19 216 ASN A CA 1
ATOM 1661 C C . ASN A 1 216 ? 29.312 10.688 -12.617 1 90.19 216 ASN A C 1
ATOM 1663 O O . ASN A 1 216 ? 30.234 10.32 -13.352 1 90.19 216 ASN A O 1
ATOM 1667 N N . GLY A 1 217 ? 28.156 11.148 -12.977 1 90.25 217 GLY A N 1
ATOM 1668 C CA . GLY A 1 217 ? 27.984 11.586 -14.359 1 90.25 217 GLY A CA 1
ATOM 1669 C C . GLY A 1 217 ? 27.672 10.453 -15.312 1 90.25 217 GLY A C 1
ATOM 1670 O O . GLY A 1 217 ? 27.562 10.664 -16.516 1 90.25 217 GLY A O 1
ATOM 1671 N N . GLN A 1 218 ? 27.594 9.219 -14.766 1 89.06 218 GLN A N 1
ATOM 1672 C CA . GLN A 1 218 ? 27.297 8.078 -15.625 1 89.06 218 GLN A CA 1
ATOM 1673 C C . GLN A 1 218 ? 25.797 7.789 -15.656 1 89.06 218 GLN A C 1
ATOM 1675 O O . GLN A 1 218 ? 25.203 7.441 -14.641 1 89.06 218 GLN A O 1
ATOM 1680 N N . ASN A 1 219 ? 25.312 7.879 -16.844 1 90.06 219 ASN A N 1
ATOM 1681 C CA . ASN A 1 219 ? 23.875 7.688 -17.031 1 90.06 219 ASN A CA 1
ATOM 1682 C C . ASN A 1 219 ? 23.484 6.215 -16.906 1 90.06 219 ASN A C 1
ATOM 1684 O O . ASN A 1 219 ? 24.281 5.332 -17.234 1 90.06 219 ASN A O 1
ATOM 1688 N N . ARG A 1 220 ? 22.297 5.992 -16.516 1 93.62 220 ARG A N 1
ATOM 1689 C CA . ARG A 1 220 ? 21.75 4.652 -16.344 1 93.62 220 ARG A CA 1
ATOM 1690 C C . ARG A 1 220 ? 20.828 4.293 -17.516 1 93.62 220 ARG A C 1
ATOM 1692 O O . ARG A 1 220 ? 20.297 5.176 -18.188 1 93.62 220 ARG A O 1
ATOM 1699 N N . ILE A 1 221 ? 20.578 3.053 -17.766 1 93.5 221 ILE A N 1
ATOM 1700 C CA . ILE A 1 221 ? 19.797 2.672 -18.938 1 93.5 221 ILE A CA 1
ATOM 1701 C C . ILE A 1 221 ? 18.344 2.492 -18.562 1 93.5 221 ILE A C 1
ATOM 1703 O O . ILE A 1 221 ? 17.469 2.373 -19.422 1 93.5 221 ILE A O 1
ATOM 1707 N N . LEU A 1 222 ? 18.047 2.424 -17.281 1 95.38 222 LEU A N 1
ATOM 1708 C CA . LEU A 1 222 ? 16.688 2.205 -16.828 1 95.38 222 LEU A CA 1
ATOM 1709 C C . LEU A 1 222 ? 15.828 3.447 -17.047 1 95.38 222 LEU A C 1
ATOM 1711 O O . LEU A 1 222 ? 16.266 4.566 -16.781 1 95.38 222 LEU A O 1
ATOM 1715 N N . SER A 1 223 ? 14.648 3.24 -17.594 1 92.31 223 SER A N 1
ATOM 1716 C CA . SER A 1 223 ? 13.719 4.332 -17.891 1 92.31 223 SER A CA 1
ATOM 1717 C C . SER A 1 223 ? 12.414 4.172 -17.109 1 92.31 223 SER A C 1
ATOM 1719 O O . SER A 1 223 ? 12.047 3.062 -16.719 1 92.31 223 SER A O 1
ATOM 1721 N N . ASP A 1 224 ? 11.781 5.254 -16.891 1 91.06 224 ASP A N 1
ATOM 1722 C CA . ASP A 1 224 ? 10.469 5.227 -16.266 1 91.06 224 ASP A CA 1
ATOM 1723 C C . ASP A 1 224 ? 9.406 4.699 -17.219 1 91.06 224 ASP A C 1
ATOM 1725 O O . ASP A 1 224 ? 9.492 4.91 -18.438 1 91.06 224 ASP A O 1
ATOM 1729 N N . ALA A 1 225 ? 8.445 4.027 -16.641 1 92.5 225 ALA A N 1
ATOM 1730 C CA . ALA A 1 225 ? 7.293 3.537 -17.406 1 92.5 225 ALA A CA 1
ATOM 1731 C C . ALA A 1 225 ? 6.027 3.57 -16.547 1 92.5 225 ALA A C 1
ATOM 1733 O O . ALA A 1 225 ? 6.016 3.076 -15.422 1 92.5 225 ALA A O 1
ATOM 1734 N N . SER A 1 226 ? 5 4.164 -17.094 1 92.44 226 SER A N 1
ATOM 1735 C CA . SER A 1 226 ? 3.732 4.191 -16.375 1 92.44 226 SER A CA 1
ATOM 1736 C C . SER A 1 226 ? 3.016 2.848 -16.469 1 92.44 226 SER A C 1
ATOM 1738 O O . SER A 1 226 ? 3.207 2.102 -17.422 1 92.44 226 SER A O 1
ATOM 1740 N N . GLY A 1 227 ? 2.223 2.58 -15.406 1 93.31 227 GLY A N 1
ATOM 1741 C CA . GLY A 1 227 ? 1.352 1.42 -15.492 1 93.31 227 GLY A CA 1
ATOM 1742 C C . GLY A 1 227 ? 0.173 1.628 -16.422 1 93.31 227 GLY A C 1
ATOM 1743 O O . GLY A 1 227 ? -0.179 2.766 -16.75 1 93.31 227 GLY A O 1
ATOM 1744 N N . PRO A 1 228 ? -0.404 0.537 -16.844 1 97.62 228 PRO A N 1
ATOM 1745 C CA . PRO A 1 228 ? -0.084 -0.87 -16.594 1 97.62 228 PRO A CA 1
ATOM 1746 C C . PRO A 1 228 ? 1.153 -1.34 -17.359 1 97.62 228 PRO A C 1
ATOM 1748 O O . PRO A 1 228 ? 1.349 -0.964 -18.516 1 97.62 228 PRO A O 1
ATOM 1751 N N . ARG A 1 229 ? 1.922 -2.164 -16.656 1 98.56 229 ARG A N 1
ATOM 1752 C CA . ARG A 1 229 ? 3.152 -2.674 -17.25 1 98.56 229 ARG A CA 1
ATOM 1753 C C . ARG A 1 229 ? 3.053 -4.172 -17.516 1 98.56 229 ARG A C 1
ATOM 1755 O O . ARG A 1 229 ? 3.945 -4.762 -18.125 1 98.56 229 ARG A O 1
ATOM 1762 N N . LEU A 1 230 ? 1.983 -4.84 -17.094 1 98.88 230 LEU A N 1
ATOM 1763 C CA . LEU A 1 230 ? 1.732 -6.262 -17.297 1 98.88 230 LEU A CA 1
ATOM 1764 C C . LEU A 1 230 ? 0.294 -6.504 -17.734 1 98.88 230 LEU A C 1
ATOM 1766 O O . LEU A 1 230 ? -0.647 -6.047 -17.078 1 98.88 230 LEU A O 1
ATOM 1770 N N . ILE A 1 231 ? 0.129 -7.133 -18.828 1 98.88 231 ILE A N 1
ATOM 1771 C CA . ILE A 1 231 ? -1.18 -7.562 -19.312 1 98.88 231 ILE A CA 1
ATOM 1772 C C . ILE A 1 231 ? -1.247 -9.086 -19.328 1 98.88 231 ILE A C 1
ATOM 1774 O O . ILE A 1 231 ? -0.302 -9.758 -19.75 1 98.88 231 ILE A O 1
ATOM 1778 N N . THR A 1 232 ? -2.283 -9.664 -18.734 1 98.94 232 THR A N 1
ATOM 1779 C CA . THR A 1 232 ? -2.488 -11.102 -18.812 1 98.94 232 THR A CA 1
ATOM 1780 C C . THR A 1 232 ? -3.838 -11.43 -19.438 1 98.94 232 THR A C 1
ATOM 1782 O O . THR A 1 232 ? -4.723 -10.57 -19.5 1 98.94 232 THR A O 1
ATOM 1785 N N . ALA A 1 233 ? -3.963 -12.609 -19.969 1 98.94 233 ALA A N 1
ATOM 1786 C CA . ALA A 1 233 ? -5.211 -13.164 -20.469 1 98.94 233 ALA A CA 1
ATOM 1787 C C . ALA A 1 233 ? -5.32 -14.656 -20.156 1 98.94 233 ALA A C 1
ATOM 1789 O O . ALA A 1 233 ? -4.305 -15.344 -20.016 1 98.94 233 ALA A O 1
ATOM 1790 N N . PHE A 1 234 ? -6.523 -15.109 -19.984 1 98.94 234 PHE A N 1
ATOM 1791 C CA . PHE A 1 234 ? -6.742 -16.531 -19.719 1 98.94 234 PHE A CA 1
ATOM 1792 C C . PHE A 1 234 ? -8.094 -16.984 -20.25 1 98.94 234 PHE A C 1
ATOM 1794 O O . PHE A 1 234 ? -9 -16.156 -20.438 1 98.94 234 PHE A O 1
ATOM 1801 N N . ALA A 1 235 ? -8.203 -18.188 -20.547 1 98.88 235 ALA A N 1
ATOM 1802 C CA . ALA A 1 235 ? -9.445 -18.875 -20.906 1 98.88 235 ALA A CA 1
ATOM 1803 C C . ALA A 1 235 ? -9.57 -20.203 -20.156 1 98.88 235 ALA A C 1
ATOM 1805 O O . ALA A 1 235 ? -8.586 -20.922 -19.984 1 98.88 235 ALA A O 1
ATOM 1806 N N . LYS A 1 236 ? -10.742 -20.484 -19.672 1 98.81 236 LYS A N 1
ATOM 1807 C CA . LYS A 1 236 ? -11.062 -21.719 -18.969 1 98.81 236 LYS A CA 1
ATOM 1808 C C . LYS A 1 236 ? -12.281 -22.406 -19.578 1 98.81 236 LYS A C 1
ATOM 1810 O O . LYS A 1 236 ? -13.273 -21.75 -19.891 1 98.81 236 LYS A O 1
ATOM 1815 N N . PHE A 1 237 ? -12.164 -23.688 -19.797 1 98.62 237 PHE A N 1
ATOM 1816 C CA . PHE A 1 237 ? -13.227 -24.484 -20.406 1 98.62 237 PHE A CA 1
ATOM 1817 C C . PHE A 1 237 ? -13.547 -25.688 -19.531 1 98.62 237 PHE A C 1
ATOM 1819 O O . PHE A 1 237 ? -12.656 -26.453 -19.156 1 98.62 237 PHE A O 1
ATOM 1826 N N . GLY A 1 238 ? -14.82 -25.844 -19.141 1 98.44 238 GLY A N 1
ATOM 1827 C CA . GLY A 1 238 ? -15.289 -26.984 -18.375 1 98.44 238 GLY A CA 1
ATOM 1828 C C . GLY A 1 238 ? -16.484 -27.672 -19 1 98.44 238 GLY A C 1
ATOM 1829 O O . GLY A 1 238 ? -17.625 -27.219 -18.859 1 98.44 238 GLY A O 1
ATOM 1830 N N . PRO A 1 239 ? -16.266 -28.734 -19.703 1 97.25 239 PRO A N 1
ATOM 1831 C CA . PRO A 1 239 ? -17.391 -29.469 -20.281 1 97.25 239 PRO A CA 1
ATOM 1832 C C . PRO A 1 239 ? -18.25 -30.156 -19.219 1 97.25 239 PRO A C 1
ATOM 1834 O O . PRO A 1 239 ? -17.797 -30.375 -18.094 1 97.25 239 PRO A O 1
ATOM 1837 N N . ASP A 1 240 ? -19.469 -30.453 -19.578 1 95.69 240 ASP A N 1
ATOM 1838 C CA . ASP A 1 240 ? -20.344 -31.203 -18.688 1 95.69 240 ASP A CA 1
ATOM 1839 C C . ASP A 1 240 ? -20.047 -32.688 -18.75 1 95.69 240 ASP A C 1
ATOM 1841 O O . ASP A 1 240 ? -20.297 -33.344 -19.766 1 95.69 240 ASP A O 1
ATOM 1845 N N . LEU A 1 241 ? -19.578 -33.25 -17.75 1 96.75 241 LEU A N 1
ATOM 1846 C CA . LEU A 1 241 ? -19.219 -34.656 -17.719 1 96.75 241 LEU A CA 1
ATOM 1847 C C . LEU A 1 241 ? -20.172 -35.438 -16.828 1 96.75 241 LEU A C 1
ATOM 1849 O O . LEU A 1 241 ? -19.938 -36.625 -16.516 1 96.75 241 LEU A O 1
ATOM 1853 N N . GLY A 1 242 ? -21.297 -34.812 -16.406 1 94.69 242 GLY A N 1
ATOM 1854 C CA . GLY A 1 242 ? -22.234 -35.438 -15.484 1 94.69 242 GLY A CA 1
ATOM 1855 C C . GLY A 1 242 ? -22.094 -34.938 -14.055 1 94.69 242 GLY A C 1
ATOM 1856 O O . GLY A 1 242 ? -21.219 -34.094 -13.781 1 94.69 242 GLY A O 1
ATOM 1857 N N . PRO A 1 243 ? -22.859 -35.406 -13.156 1 93.94 243 PRO A N 1
ATOM 1858 C CA . PRO A 1 243 ? -22.953 -34.812 -11.828 1 93.94 243 PRO A CA 1
ATOM 1859 C C . PRO A 1 243 ? -21.781 -35.188 -10.922 1 93.94 243 PRO A C 1
ATOM 1861 O O . PRO A 1 243 ? -21.531 -34.5 -9.922 1 93.94 243 PRO A O 1
ATOM 1864 N N . ASP A 1 244 ? -21.094 -36.281 -11.305 1 96.69 244 ASP A N 1
ATOM 1865 C CA . ASP A 1 244 ? -20.078 -36.75 -10.352 1 96.69 244 ASP A CA 1
ATOM 1866 C C . ASP A 1 244 ? -18.672 -36.375 -10.836 1 96.69 244 ASP A C 1
ATOM 1868 O O . ASP A 1 244 ? -17.688 -36.75 -10.188 1 96.69 244 ASP A O 1
ATOM 1872 N N . GLN A 1 245 ? -18.594 -35.812 -11.977 1 97.44 245 GLN A N 1
ATOM 1873 C CA . GLN A 1 245 ? -17.281 -35.5 -12.547 1 97.44 245 GLN A CA 1
ATOM 1874 C C . GLN A 1 245 ? -17.203 -34.031 -12.961 1 97.44 245 GLN A C 1
ATOM 1876 O O . GLN A 1 245 ? -18.188 -33.438 -13.383 1 97.44 245 GLN A O 1
ATOM 1881 N N . ALA A 1 246 ? -16.062 -33.469 -12.789 1 97.56 246 ALA A N 1
ATOM 1882 C CA . ALA A 1 246 ? -15.773 -32.094 -13.242 1 97.56 246 ALA A CA 1
ATOM 1883 C C . ALA A 1 246 ? -14.398 -32 -13.891 1 97.56 246 ALA A C 1
ATOM 1885 O O . ALA A 1 246 ? -13.445 -32.625 -13.414 1 97.56 246 ALA A O 1
ATOM 1886 N N . LEU A 1 247 ? -14.344 -31.375 -15.008 1 98.38 247 LEU A N 1
ATOM 1887 C CA . LEU A 1 247 ? -13.102 -31.109 -15.727 1 98.38 247 LEU A CA 1
ATOM 1888 C C . LEU A 1 247 ? -12.969 -29.641 -16.078 1 98.38 247 LEU A C 1
ATOM 1890 O O . LEU A 1 247 ? -13.938 -29.016 -16.516 1 98.38 247 LEU A O 1
ATOM 1894 N N . GLN A 1 248 ? -11.867 -29.047 -15.836 1 98.62 248 GLN A N 1
ATOM 1895 C CA . GLN A 1 248 ? -11.555 -27.703 -16.297 1 98.62 248 GLN A CA 1
ATOM 1896 C C . GLN A 1 248 ? -10.211 -27.656 -17.016 1 98.62 248 GLN A C 1
ATOM 1898 O O . GLN A 1 248 ? -9.203 -28.141 -16.484 1 98.62 248 GLN A O 1
ATOM 1903 N N . LEU A 1 249 ? -10.211 -27.203 -18.203 1 98.81 249 LEU A N 1
ATOM 1904 C CA . LEU A 1 249 ? -9.016 -26.953 -19 1 98.81 249 LEU A CA 1
ATOM 1905 C C . LEU A 1 249 ? -8.75 -25.469 -19.125 1 98.81 249 LEU A C 1
ATOM 1907 O O . LEU A 1 249 ? -9.68 -24.672 -19.266 1 98.81 249 LEU A O 1
ATOM 1911 N N . GLY A 1 250 ? -7.477 -25.078 -19.031 1 98.88 250 GLY A N 1
ATOM 1912 C CA . GLY A 1 250 ? -7.16 -23.672 -19.062 1 98.88 250 GLY A CA 1
ATOM 1913 C C . GLY A 1 250 ? -5.941 -23.359 -19.922 1 98.88 250 GLY A C 1
ATOM 1914 O O . GLY A 1 250 ? -5.016 -24.156 -20 1 98.88 250 GLY A O 1
ATOM 1915 N N . VAL A 1 251 ? -5.953 -22.203 -20.578 1 98.88 251 VAL A N 1
ATOM 1916 C CA . VAL A 1 251 ? -4.809 -21.578 -21.234 1 98.88 251 VAL A CA 1
ATOM 1917 C C . VAL A 1 251 ? -4.617 -20.156 -20.703 1 98.88 251 VAL A C 1
ATOM 1919 O O . VAL A 1 251 ? -5.59 -19.469 -20.391 1 98.88 251 VAL A O 1
ATOM 1922 N N . SER A 1 252 ? -3.402 -19.766 -20.453 1 98.69 252 SER A N 1
ATOM 1923 C CA . SER A 1 252 ? -3.152 -18.406 -19.984 1 98.69 252 SER A CA 1
ATOM 1924 C C . SER A 1 252 ? -1.805 -17.891 -20.484 1 98.69 252 SER A C 1
ATOM 1926 O O . SER A 1 252 ? -0.954 -18.672 -20.906 1 98.69 252 SER A O 1
ATOM 1928 N N . GLY A 1 253 ? -1.629 -16.594 -20.469 1 98.88 253 GLY A N 1
ATOM 1929 C CA . GLY A 1 253 ? -0.386 -15.938 -20.828 1 98.88 253 GLY A CA 1
ATOM 1930 C C . GLY A 1 253 ? -0.353 -14.477 -20.422 1 98.88 253 GLY A C 1
ATOM 1931 O O . GLY A 1 253 ? -1.35 -13.938 -19.938 1 98.88 253 GLY A O 1
ATOM 1932 N N . GLY A 1 254 ? 0.843 -13.922 -20.531 1 98.88 254 GLY A N 1
ATOM 1933 C CA . GLY A 1 254 ? 1.013 -12.516 -20.203 1 98.88 254 GLY A CA 1
ATOM 1934 C C . GLY A 1 254 ? 2.248 -11.898 -20.844 1 98.88 254 GLY A C 1
ATOM 1935 O O . GLY A 1 254 ? 3.15 -12.617 -21.281 1 98.88 254 GLY A O 1
ATOM 1936 N N . TYR A 1 255 ? 2.166 -10.625 -20.906 1 98.94 255 TYR A N 1
ATOM 1937 C CA . TYR A 1 255 ? 3.26 -9.828 -21.453 1 98.94 255 TYR A CA 1
ATOM 1938 C C . TYR A 1 255 ? 3.553 -8.633 -20.547 1 98.94 255 TYR A C 1
ATOM 1940 O O . TYR A 1 255 ? 2.654 -7.84 -20.25 1 98.94 255 TYR A O 1
ATOM 1948 N N . ALA A 1 256 ? 4.773 -8.57 -20.109 1 98.81 256 ALA A N 1
ATOM 1949 C CA . ALA A 1 256 ? 5.27 -7.426 -19.344 1 98.81 256 ALA A CA 1
ATOM 1950 C C . ALA A 1 256 ? 6.117 -6.512 -20.234 1 98.81 256 ALA A C 1
ATOM 1952 O O . ALA A 1 256 ? 7.16 -6.926 -20.75 1 98.81 256 ALA A O 1
ATOM 1953 N N . ARG A 1 257 ? 5.77 -5.316 -20.297 1 98.06 257 ARG A N 1
ATOM 1954 C CA . ARG A 1 257 ? 6.512 -4.406 -21.172 1 98.06 257 ARG A CA 1
ATOM 1955 C C . ARG A 1 257 ? 7.75 -3.863 -20.469 1 98.06 257 ARG A C 1
ATOM 1957 O O . ARG A 1 257 ? 8.555 -3.154 -21.078 1 98.06 257 ARG A O 1
ATOM 1964 N N . THR A 1 258 ? 7.809 -4.16 -19.188 1 97.38 258 THR A N 1
ATOM 1965 C CA . THR A 1 258 ? 9.023 -3.812 -18.453 1 97.38 258 THR A CA 1
ATOM 1966 C C . THR A 1 258 ? 9.531 -5.008 -17.641 1 97.38 258 THR A C 1
ATOM 1968 O O . THR A 1 258 ? 8.742 -5.758 -17.078 1 97.38 258 THR A O 1
ATOM 1971 N N . PHE A 1 259 ? 10.758 -5.219 -17.719 1 98.25 259 PHE A N 1
ATOM 1972 C CA . PHE A 1 259 ? 11.547 -6.035 -16.797 1 98.25 259 PHE A CA 1
ATOM 1973 C C . PHE A 1 259 ? 12.891 -5.379 -16.516 1 98.25 259 PHE A C 1
ATOM 1975 O O . PHE A 1 259 ? 13.766 -5.34 -17.375 1 98.25 259 PHE A O 1
ATOM 1982 N N . GLN A 1 260 ? 13 -4.906 -15.266 1 97.75 260 GLN A N 1
ATOM 1983 C CA . GLN A 1 260 ? 14.164 -4.094 -14.93 1 97.75 260 GLN A CA 1
ATOM 1984 C C . GLN A 1 260 ? 14.875 -4.637 -13.688 1 97.75 260 GLN A C 1
ATOM 1986 O O . GLN A 1 260 ? 14.219 -5.098 -12.75 1 97.75 260 GLN A O 1
ATOM 1991 N N . LYS A 1 261 ? 16.141 -4.633 -13.711 1 95.69 261 LYS A N 1
ATOM 1992 C CA . LYS A 1 261 ? 16.969 -4.953 -12.555 1 95.69 261 LYS A CA 1
ATOM 1993 C C . LYS A 1 261 ? 18.141 -3.988 -12.438 1 95.69 261 LYS A C 1
ATOM 1995 O O . LYS A 1 261 ? 18.703 -3.555 -13.445 1 95.69 261 LYS A O 1
ATOM 2000 N N . THR A 1 262 ? 18.438 -3.594 -11.258 1 94.94 262 THR A N 1
ATOM 2001 C CA . THR A 1 262 ? 19.609 -2.777 -11 1 94.94 262 THR A CA 1
ATOM 2002 C C . THR A 1 262 ? 20.375 -3.295 -9.773 1 94.94 262 THR A C 1
ATOM 2004 O O . THR A 1 262 ? 19.766 -3.701 -8.789 1 94.94 262 THR A O 1
ATOM 2007 N N . ASP A 1 263 ? 21.625 -3.438 -9.945 1 91.19 263 ASP A N 1
ATOM 2008 C CA . ASP A 1 263 ? 22.516 -3.799 -8.859 1 91.19 263 ASP A CA 1
ATOM 2009 C C . ASP A 1 263 ? 23.703 -2.826 -8.773 1 91.19 263 ASP A C 1
ATOM 2011 O O . ASP A 1 263 ? 24.453 -2.68 -9.727 1 91.19 263 ASP A O 1
ATOM 2015 N N . GLU A 1 264 ? 23.719 -2.174 -7.684 1 88.94 264 GLU A N 1
ATOM 2016 C CA . GLU A 1 264 ? 24.828 -1.25 -7.469 1 88.94 264 GLU A CA 1
ATOM 2017 C C . GLU A 1 264 ? 25.938 -1.897 -6.637 1 88.94 264 GLU A C 1
ATOM 2019 O O . GLU A 1 264 ? 25.719 -2.277 -5.488 1 88.94 264 GLU A O 1
ATOM 2024 N N . HIS A 1 265 ? 27 -2.01 -7.238 1 89.25 265 HIS A N 1
ATOM 2025 C CA . HIS A 1 265 ? 28.188 -2.492 -6.559 1 89.25 265 HIS A CA 1
ATOM 2026 C C . HIS A 1 265 ? 29.031 -1.334 -6.02 1 89.25 265 HIS A C 1
ATOM 2028 O O . HIS A 1 265 ? 28.562 -0.189 -6.004 1 89.25 265 HIS A O 1
ATOM 2034 N N . SER A 1 266 ? 30.203 -1.649 -5.523 1 89.81 266 SER A N 1
ATOM 2035 C CA . SER A 1 266 ? 31.031 -0.633 -4.883 1 89.81 266 SER A CA 1
ATOM 2036 C C . SER A 1 266 ? 31.5 0.407 -5.891 1 89.81 266 SER A C 1
ATOM 2038 O O . SER A 1 266 ? 31.625 1.588 -5.559 1 89.81 266 SER A O 1
ATOM 2040 N N . THR A 1 267 ? 31.75 -0.028 -7.074 1 92.5 267 THR A N 1
ATOM 2041 C CA . THR A 1 267 ? 32.344 0.913 -8.023 1 92.5 267 THR A CA 1
ATOM 2042 C C . THR A 1 267 ? 31.578 0.889 -9.352 1 92.5 267 THR A C 1
ATOM 2044 O O . THR A 1 267 ? 31.938 1.608 -10.281 1 92.5 267 THR A O 1
ATOM 2047 N N . ARG A 1 268 ? 30.625 0.022 -9.516 1 93 268 ARG A N 1
ATOM 2048 C CA . ARG A 1 268 ? 29.891 -0.088 -10.766 1 93 268 ARG A CA 1
ATOM 2049 C C . ARG A 1 268 ? 28.422 -0.368 -10.508 1 93 268 ARG A C 1
ATOM 2051 O O . ARG A 1 268 ? 28.047 -0.874 -9.445 1 93 268 ARG A O 1
ATOM 2058 N N . PHE A 1 269 ? 27.609 -0.024 -11.438 1 94.12 269 PHE A N 1
ATOM 2059 C CA . PHE A 1 269 ? 26.234 -0.491 -11.445 1 94.12 269 PHE A CA 1
ATOM 2060 C C . PHE A 1 269 ? 25.984 -1.446 -12.602 1 94.12 269 PHE A C 1
ATOM 2062 O O . PHE A 1 269 ? 26.688 -1.385 -13.625 1 94.12 269 PHE A O 1
ATOM 2069 N N . GLU A 1 270 ? 25.125 -2.391 -12.375 1 95.19 270 GLU A N 1
ATOM 2070 C CA . GLU A 1 270 ? 24.609 -3.322 -13.367 1 95.19 270 GLU A CA 1
ATOM 2071 C C . GLU A 1 270 ? 23.125 -3.113 -13.594 1 95.19 270 GLU A C 1
ATOM 2073 O O . GLU A 1 270 ? 22.312 -3.283 -12.672 1 95.19 270 GLU A O 1
ATOM 2078 N N . ASP A 1 271 ? 22.766 -2.713 -14.836 1 96.62 271 ASP A N 1
ATOM 2079 C CA . ASP A 1 271 ? 21.375 -2.451 -15.156 1 96.62 271 ASP A CA 1
ATOM 2080 C C . ASP A 1 271 ? 20.859 -3.42 -16.219 1 96.62 271 ASP A C 1
ATOM 2082 O O . ASP A 1 271 ? 21.562 -3.725 -17.188 1 96.62 271 ASP A O 1
ATOM 2086 N N . TRP A 1 272 ? 19.703 -4.023 -15.961 1 97.12 272 TRP A N 1
ATOM 2087 C CA . TRP A 1 272 ? 18.938 -4.754 -16.969 1 97.12 272 TRP A CA 1
ATOM 2088 C C . TRP A 1 272 ? 17.656 -4.012 -17.312 1 97.12 272 TRP A C 1
ATOM 2090 O O . TRP A 1 272 ? 16.953 -3.531 -16.422 1 97.12 272 TRP A O 1
ATOM 2100 N N . ASP A 1 273 ? 17.344 -3.834 -18.547 1 97.88 273 ASP A N 1
ATOM 2101 C CA . ASP A 1 273 ? 16.094 -3.207 -19.016 1 97.88 273 ASP A CA 1
ATOM 2102 C C . ASP A 1 273 ? 15.523 -3.945 -20.219 1 97.88 273 ASP A C 1
ATOM 2104 O O . ASP A 1 273 ? 16.219 -4.156 -21.219 1 97.88 273 ASP A O 1
ATOM 2108 N N . GLY A 1 274 ? 14.281 -4.34 -20.094 1 98.31 274 GLY A N 1
ATOM 2109 C CA . GLY A 1 274 ? 13.664 -5.043 -21.203 1 98.31 274 GLY A CA 1
ATOM 2110 C C . GLY A 1 274 ? 12.234 -5.461 -20.922 1 98.31 274 GLY A C 1
ATOM 2111 O O . GLY A 1 274 ? 11.453 -4.691 -20.375 1 98.31 274 GLY A O 1
ATOM 2112 N N . SER A 1 275 ? 11.852 -6.594 -21.469 1 98.62 275 SER A N 1
ATOM 2113 C CA . SER A 1 275 ? 10.484 -7.098 -21.375 1 98.62 275 SER A CA 1
ATOM 2114 C C . SER A 1 275 ? 10.461 -8.586 -21.047 1 98.62 275 SER A C 1
ATOM 2116 O O . SER A 1 275 ? 11.508 -9.234 -21.016 1 98.62 275 SER A O 1
ATOM 2118 N N . ALA A 1 276 ? 9.289 -9.109 -20.781 1 98.81 276 ALA A N 1
ATOM 2119 C CA . ALA A 1 276 ? 9.109 -10.531 -20.516 1 98.81 276 ALA A CA 1
ATOM 2120 C C . ALA A 1 276 ? 7.719 -11 -20.938 1 98.81 276 ALA A C 1
ATOM 2122 O O . ALA A 1 276 ? 6.801 -10.188 -21.062 1 98.81 276 ALA A O 1
ATOM 2123 N N . TRP A 1 277 ? 7.582 -12.242 -21.219 1 98.81 277 TRP A N 1
ATOM 2124 C CA . TRP A 1 277 ? 6.273 -12.836 -21.453 1 98.81 277 TRP A CA 1
ATOM 2125 C C . TRP A 1 277 ? 6.227 -14.273 -20.953 1 98.81 277 TRP A C 1
ATOM 2127 O O . TRP A 1 277 ? 7.266 -14.875 -20.672 1 98.81 277 TRP A O 1
ATOM 2137 N N . PHE A 1 278 ? 5.062 -14.82 -20.719 1 98.94 278 PHE A N 1
ATOM 2138 C CA . PHE A 1 278 ? 4.863 -16.203 -20.312 1 98.94 278 PHE A CA 1
ATOM 2139 C C . PHE A 1 278 ? 3.586 -16.766 -20.922 1 98.94 278 PHE A C 1
ATOM 2141 O O . PHE A 1 278 ? 2.715 -16.016 -21.359 1 98.94 278 PHE A O 1
ATOM 2148 N N . ALA A 1 279 ? 3.494 -18.031 -20.969 1 98.94 279 ALA A N 1
ATOM 2149 C CA . ALA A 1 279 ? 2.307 -18.781 -21.375 1 98.94 279 ALA A CA 1
ATOM 2150 C C . ALA A 1 279 ? 2.227 -20.125 -20.672 1 98.94 279 ALA A C 1
ATOM 2152 O O . ALA A 1 279 ? 3.246 -20.672 -20.234 1 98.94 279 ALA A O 1
ATOM 2153 N N . GLY A 1 280 ? 1.005 -20.594 -20.531 1 98.81 280 GLY A N 1
ATOM 2154 C CA . GLY A 1 280 ? 0.871 -21.875 -19.828 1 98.81 280 GLY A CA 1
ATOM 2155 C C . GLY A 1 280 ? -0.449 -22.562 -20.094 1 98.81 280 GLY A C 1
ATOM 2156 O O . GLY A 1 280 ? -1.336 -22 -20.734 1 98.81 280 GLY A O 1
ATOM 2157 N N . LEU A 1 281 ? -0.491 -23.828 -19.719 1 98.94 281 LEU A N 1
ATOM 2158 C CA . LEU A 1 281 ? -1.658 -24.703 -19.766 1 98.94 281 LEU A CA 1
ATOM 2159 C C . LEU A 1 281 ? -1.942 -25.312 -18.406 1 98.94 281 LEU A C 1
ATOM 2161 O O . LEU A 1 281 ? -1.021 -25.531 -17.609 1 98.94 281 LEU A O 1
ATOM 2165 N N . ASP A 1 282 ? -3.225 -25.5 -18.156 1 98.88 282 ASP A N 1
ATOM 2166 C CA . ASP A 1 282 ? -3.566 -26.188 -16.906 1 98.88 282 ASP A CA 1
ATOM 2167 C C . ASP A 1 282 ? -4.797 -27.078 -17.094 1 98.88 282 ASP A C 1
ATOM 2169 O O . ASP A 1 282 ? -5.578 -26.875 -18.031 1 98.88 282 ASP A O 1
ATOM 2173 N N . ALA A 1 283 ? -4.871 -28.062 -16.312 1 98.88 283 ALA A N 1
ATOM 2174 C CA . ALA A 1 283 ? -6.004 -28.984 -16.281 1 98.88 283 ALA A CA 1
ATOM 2175 C C . ALA A 1 283 ? -6.293 -29.469 -14.867 1 98.88 283 ALA A C 1
ATOM 2177 O O . ALA A 1 283 ? -5.371 -29.75 -14.094 1 98.88 283 ALA A O 1
ATOM 2178 N N . VAL A 1 284 ? -7.59 -29.562 -14.539 1 98.69 284 VAL A N 1
ATOM 2179 C CA . VAL A 1 284 ? -8.039 -30.094 -13.258 1 98.69 284 VAL A CA 1
ATOM 2180 C C . VAL A 1 284 ? -9.219 -31.047 -13.484 1 98.69 284 VAL A C 1
ATOM 2182 O O . VAL A 1 284 ? -10.133 -30.734 -14.242 1 98.69 284 VAL A O 1
ATOM 2185 N N . TYR A 1 285 ? -9.148 -32.188 -12.922 1 98.62 285 TYR A N 1
ATOM 2186 C CA . TYR A 1 285 ? -10.211 -33.188 -12.961 1 98.62 285 TYR A CA 1
ATOM 2187 C C . TYR A 1 285 ? -10.609 -33.594 -11.547 1 98.62 285 TYR A C 1
ATOM 2189 O O . TYR A 1 285 ? -9.742 -33.844 -10.703 1 98.62 285 TYR A O 1
ATOM 2197 N N . LYS A 1 286 ? -11.898 -33.656 -11.273 1 98.38 286 LYS A N 1
ATOM 2198 C CA . LYS A 1 286 ? -12.43 -34.094 -9.992 1 98.38 286 LYS A CA 1
ATOM 2199 C C . LYS A 1 286 ? -13.5 -35.188 -10.18 1 98.38 286 LYS A C 1
ATOM 2201 O O . LYS A 1 286 ? -14.312 -35.094 -11.102 1 98.38 286 LYS A O 1
ATOM 2206 N N . TYR A 1 287 ? -13.438 -36.156 -9.359 1 98.44 287 TYR A N 1
ATOM 2207 C CA . TYR A 1 287 ? -14.461 -37.188 -9.289 1 98.44 287 TYR A CA 1
ATOM 2208 C C . TYR A 1 287 ? -15.016 -37.312 -7.871 1 98.44 287 TYR A C 1
ATOM 2210 O O . TYR A 1 287 ? -14.25 -37.469 -6.914 1 98.44 287 TYR A O 1
ATOM 2218 N N . GLU A 1 288 ? -16.312 -37.312 -7.805 1 97.56 288 GLU A N 1
ATOM 2219 C CA . GLU A 1 288 ? -17.016 -37.531 -6.539 1 97.56 288 GLU A CA 1
ATOM 2220 C C . GLU A 1 288 ? -17.688 -38.906 -6.504 1 97.56 288 GLU A C 1
ATOM 2222 O O . GLU A 1 288 ? -18.609 -39.156 -7.27 1 97.56 288 GLU A O 1
ATOM 2227 N N . SER A 1 289 ? -17.328 -39.625 -5.52 1 97.44 289 SER A N 1
ATOM 2228 C CA . SER A 1 289 ? -17.828 -41 -5.434 1 97.44 289 SER A CA 1
ATOM 2229 C C . SER A 1 289 ? -19.234 -41.031 -4.832 1 97.44 289 SER A C 1
ATOM 2231 O O . SER A 1 289 ? -19.969 -42 -5.02 1 97.44 289 SER A O 1
ATOM 2233 N N . GLY A 1 290 ? -19.562 -40.031 -4.047 1 96.06 290 GLY A N 1
ATOM 2234 C CA . GLY A 1 290 ? -20.828 -40 -3.34 1 96.06 290 GLY A CA 1
ATOM 2235 C C . GLY A 1 290 ? -20.781 -40.688 -1.982 1 96.06 290 GLY A C 1
ATOM 2236 O O . GLY A 1 290 ? -21.734 -40.625 -1.218 1 96.06 290 GLY A O 1
ATOM 2237 N N . ARG A 1 291 ? -19.656 -41.219 -1.686 1 96.81 291 ARG A N 1
ATOM 2238 C CA . ARG A 1 291 ? -19.531 -41.875 -0.386 1 96.81 291 ARG A CA 1
ATOM 2239 C C . ARG A 1 291 ? -19.234 -40.844 0.71 1 96.81 291 ARG A C 1
ATOM 2241 O O . ARG A 1 291 ? -19.094 -39.656 0.436 1 96.81 291 ARG A O 1
ATOM 2248 N N . ALA A 1 292 ? -19.141 -41.375 1.897 1 95.06 292 ALA A N 1
ATOM 2249 C CA . ALA A 1 292 ? -19.078 -40.5 3.062 1 95.06 292 ALA A CA 1
ATOM 2250 C C . ALA A 1 292 ? -17.703 -39.844 3.17 1 95.06 292 ALA A C 1
ATOM 2252 O O . ALA A 1 292 ? -16.688 -40.469 2.959 1 95.06 292 ALA A O 1
ATOM 2253 N N . TYR A 1 293 ? -17.703 -38.625 3.43 1 95.69 293 TYR A N 1
ATOM 2254 C CA . TYR A 1 293 ? -16.562 -37.812 3.854 1 95.69 293 TYR A CA 1
ATOM 2255 C C . TYR A 1 293 ? -15.406 -37.938 2.861 1 95.69 293 TYR A C 1
ATOM 2257 O O . TYR A 1 293 ? -14.25 -38.094 3.26 1 95.69 293 TYR A O 1
ATOM 2265 N N . GLY A 1 294 ? -15.789 -38.062 1.579 1 95.5 294 GLY A N 1
ATOM 2266 C CA . GLY A 1 294 ? -14.797 -37.969 0.518 1 95.5 294 GLY A CA 1
ATOM 2267 C C . GLY A 1 294 ? -14.195 -39.312 0.148 1 95.5 294 GLY A C 1
ATOM 2268 O O . GLY A 1 294 ? -13.32 -39.375 -0.714 1 95.5 294 GLY A O 1
ATOM 2269 N N . HIS A 1 295 ? -14.703 -40.375 0.785 1 97.81 295 HIS A N 1
ATOM 2270 C CA . HIS A 1 295 ? -14.195 -41.719 0.459 1 97.81 295 HIS A CA 1
ATOM 2271 C C . HIS A 1 295 ? -14.391 -42.031 -1.02 1 97.81 295 HIS A C 1
ATOM 2273 O O . HIS A 1 295 ? -15.523 -42.062 -1.512 1 97.81 295 HIS A O 1
ATOM 2279 N N . GLY A 1 296 ? -13.281 -42.156 -1.711 1 98.44 296 GLY A N 1
ATOM 2280 C CA . GLY A 1 296 ? -13.359 -42.562 -3.111 1 98.44 296 GLY A CA 1
ATOM 2281 C C . GLY A 1 296 ? -13.219 -41.375 -4.062 1 98.44 296 GLY A C 1
ATOM 2282 O O . GLY A 1 296 ? -13.18 -41.562 -5.281 1 98.44 296 GLY A O 1
ATOM 2283 N N . ASN A 1 297 ? -13.172 -40.188 -3.535 1 98.25 297 ASN A N 1
ATOM 2284 C CA . ASN A 1 297 ? -13.016 -39 -4.379 1 98.25 297 ASN A CA 1
ATOM 2285 C C . ASN A 1 297 ? -11.617 -38.938 -4.988 1 98.25 297 ASN A C 1
ATOM 2287 O O . ASN A 1 297 ? -10.641 -39.375 -4.371 1 98.25 297 ASN A O 1
ATOM 2291 N N . TRP A 1 298 ? -11.547 -38.406 -6.246 1 98.19 298 TRP A N 1
ATOM 2292 C CA . TRP A 1 298 ? -10.289 -38.156 -6.941 1 98.19 298 TRP A CA 1
ATOM 2293 C C . TRP A 1 298 ? -10.156 -36.688 -7.301 1 98.19 298 TRP A C 1
ATOM 2295 O O . TRP A 1 298 ? -11.133 -36.031 -7.695 1 98.19 298 TRP A O 1
ATOM 2305 N N . ARG A 1 299 ? -9.016 -36.156 -7.16 1 98.56 299 ARG A N 1
ATOM 2306 C CA . ARG A 1 299 ? -8.625 -34.875 -7.734 1 98.56 299 ARG A CA 1
ATOM 2307 C C . ARG A 1 299 ? -7.297 -35 -8.469 1 98.56 299 ARG A C 1
ATOM 2309 O O . ARG A 1 299 ? -6.293 -35.406 -7.891 1 98.56 299 ARG A O 1
ATOM 2316 N N . LEU A 1 300 ? -7.285 -34.656 -9.734 1 98.81 300 LEU A N 1
ATOM 2317 C CA . LEU A 1 300 ? -6.094 -34.594 -10.57 1 98.81 300 LEU A CA 1
ATOM 2318 C C . LEU A 1 300 ? -5.871 -33.156 -11.078 1 98.81 300 LEU A C 1
ATOM 2320 O O . LEU A 1 300 ? -6.824 -32.5 -11.477 1 98.81 300 LEU A O 1
ATOM 2324 N N . GLN A 1 301 ? -4.641 -32.719 -10.992 1 98.31 301 GLN A N 1
ATOM 2325 C CA . GLN A 1 301 ? -4.344 -31.344 -11.367 1 98.31 301 GLN A CA 1
ATOM 2326 C C . GLN A 1 301 ? -2.941 -31.219 -11.953 1 98.31 301 GLN A C 1
ATOM 2328 O O . GLN A 1 301 ? -2.021 -31.922 -11.531 1 98.31 301 GLN A O 1
ATOM 2333 N N . GLY A 1 302 ? -2.768 -30.375 -12.914 1 98.88 302 GLY A N 1
ATOM 2334 C CA . GLY A 1 302 ? -1.46 -30.094 -13.492 1 98.88 302 GLY A CA 1
ATOM 2335 C C . GLY A 1 302 ? -1.388 -28.75 -14.18 1 98.88 302 GLY A C 1
ATOM 2336 O O . GLY A 1 302 ? -2.404 -28.219 -14.633 1 98.88 302 GLY A O 1
ATOM 2337 N N . GLU A 1 303 ? -0.208 -28.156 -14.164 1 98.88 303 GLU A N 1
ATOM 2338 C CA . GLU A 1 303 ? 0.061 -26.922 -14.883 1 98.88 303 GLU A CA 1
ATOM 2339 C C . GLU A 1 303 ? 1.445 -26.938 -15.523 1 98.88 303 GLU A C 1
ATOM 2341 O O . GLU A 1 303 ? 2.389 -27.5 -14.961 1 98.88 303 GLU A O 1
ATOM 2346 N N . TYR A 1 304 ? 1.518 -26.375 -16.688 1 98.94 304 TYR A N 1
ATOM 2347 C CA . TYR A 1 304 ? 2.764 -26.078 -17.375 1 98.94 304 TYR A CA 1
ATOM 2348 C C . TYR A 1 304 ? 2.861 -24.594 -17.703 1 98.94 304 TYR A C 1
ATOM 2350 O O . TYR A 1 304 ? 1.89 -23.984 -18.172 1 98.94 304 TYR A O 1
ATOM 2358 N N . PHE A 1 305 ? 4.031 -23.969 -17.406 1 98.94 305 PHE A N 1
ATOM 2359 C CA . PHE A 1 305 ? 4.281 -22.594 -17.797 1 98.94 305 PHE A CA 1
ATOM 2360 C C . PHE A 1 305 ? 5.656 -22.453 -18.438 1 98.94 305 PHE A C 1
ATOM 2362 O O . PHE A 1 305 ? 6.602 -23.141 -18.047 1 98.94 305 PHE A O 1
ATOM 2369 N N . TYR A 1 306 ? 5.723 -21.578 -19.406 1 98.94 306 TYR A N 1
ATOM 2370 C CA . TYR A 1 306 ? 6.945 -21.125 -20.062 1 98.94 306 TYR A CA 1
ATOM 2371 C C . TYR A 1 306 ? 7.102 -19.609 -19.922 1 98.94 306 TYR A C 1
ATOM 2373 O O . TYR A 1 306 ? 6.125 -18.875 -20.047 1 98.94 306 TYR A O 1
ATOM 2381 N N . ARG A 1 307 ? 8.344 -19.172 -19.656 1 98.75 307 ARG A N 1
ATOM 2382 C CA . ARG A 1 307 ? 8.641 -17.75 -19.516 1 98.75 307 ARG A CA 1
ATOM 2383 C C . ARG A 1 307 ? 9.875 -17.359 -20.312 1 98.75 307 ARG A C 1
ATOM 2385 O O . ARG A 1 307 ? 10.859 -18.109 -20.344 1 98.75 307 ARG A O 1
ATOM 2392 N N . GLU A 1 308 ? 9.867 -16.203 -20.891 1 98.81 308 GLU A N 1
ATOM 2393 C CA . GLU A 1 308 ? 11.031 -15.609 -21.531 1 98.81 308 GLU A CA 1
ATOM 2394 C C . GLU A 1 308 ? 11.25 -14.172 -21.062 1 98.81 308 GLU A C 1
ATOM 2396 O O . GLU A 1 308 ? 10.32 -13.367 -21.062 1 98.81 3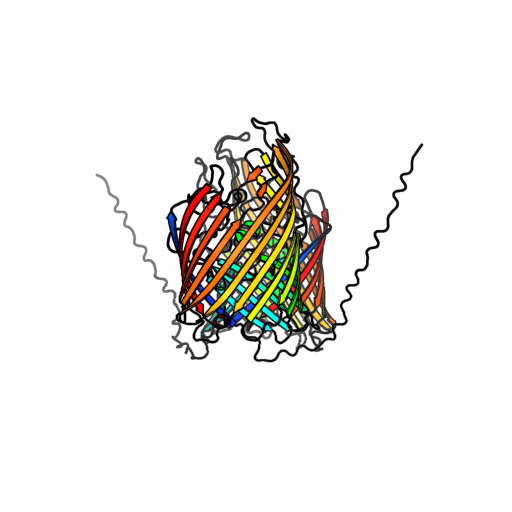08 GLU A O 1
ATOM 2401 N N . ILE A 1 309 ? 12.414 -13.922 -20.578 1 98.38 309 ILE A N 1
ATOM 2402 C CA . ILE A 1 309 ? 12.875 -12.578 -20.25 1 98.38 309 ILE A CA 1
ATOM 2403 C C . ILE A 1 309 ? 13.852 -12.094 -21.312 1 98.38 309 ILE A C 1
ATOM 2405 O O . ILE A 1 309 ? 14.82 -12.789 -21.656 1 98.38 309 ILE A O 1
ATOM 2409 N N . ASP A 1 310 ? 13.617 -10.938 -21.922 1 98.69 310 ASP A N 1
ATOM 2410 C CA . ASP A 1 310 ? 14.422 -10.336 -22.969 1 98.69 310 ASP A CA 1
ATOM 2411 C C . ASP A 1 310 ? 14.938 -8.961 -22.547 1 98.69 310 ASP A C 1
ATOM 2413 O O . ASP A 1 310 ? 14.188 -7.988 -22.516 1 98.69 310 ASP A O 1
ATOM 2417 N N . VAL A 1 311 ? 16.297 -8.906 -22.25 1 98.06 311 VAL A N 1
ATOM 2418 C CA . VAL A 1 311 ? 16.75 -7.668 -21.609 1 98.06 311 VAL A CA 1
ATOM 2419 C C . VAL A 1 311 ? 18.047 -7.199 -22.266 1 98.06 311 VAL A C 1
ATOM 2421 O O . VAL A 1 311 ? 18.797 -8 -22.828 1 98.06 311 VAL A O 1
ATOM 2424 N N . ASP A 1 312 ? 18.281 -5.91 -22.234 1 97.94 312 ASP A N 1
ATOM 2425 C CA . ASP A 1 312 ? 19.578 -5.281 -22.422 1 97.94 312 ASP A CA 1
ATOM 2426 C C . ASP A 1 312 ? 20.297 -5.082 -21.094 1 97.94 312 ASP A C 1
ATOM 2428 O O . ASP A 1 312 ? 19.688 -4.648 -20.109 1 97.94 312 ASP A O 1
ATOM 2432 N N . ARG A 1 313 ? 21.516 -5.461 -21.047 1 97 313 ARG A N 1
ATOM 2433 C CA . ARG A 1 313 ? 22.344 -5.277 -19.875 1 97 313 ARG A CA 1
ATOM 2434 C C . ARG A 1 313 ? 23.453 -4.27 -20.141 1 97 313 ARG A C 1
ATOM 2436 O O . ARG A 1 313 ? 24.078 -4.281 -21.203 1 97 313 ARG A O 1
ATOM 2443 N N . ARG A 1 314 ? 23.688 -3.428 -19.156 1 96.31 314 ARG A N 1
ATOM 2444 C CA . ARG A 1 314 ? 24.812 -2.496 -19.234 1 96.31 314 ARG A CA 1
ATOM 2445 C C . ARG A 1 314 ? 25.453 -2.307 -17.859 1 96.31 314 ARG A C 1
ATOM 2447 O O . ARG A 1 314 ? 24.781 -1.884 -16.906 1 96.31 314 ARG A O 1
ATOM 2454 N N . ASP A 1 315 ? 26.734 -2.617 -17.766 1 94.62 315 ASP A N 1
ATOM 2455 C CA . ASP A 1 315 ? 27.547 -2.42 -16.578 1 94.62 315 ASP A CA 1
ATOM 2456 C C . ASP A 1 315 ? 28.516 -1.248 -16.766 1 94.62 315 ASP A C 1
ATOM 2458 O O . ASP A 1 315 ? 29.375 -1.272 -17.641 1 94.62 315 ASP A O 1
ATOM 2462 N N . VAL A 1 316 ? 28.406 -0.284 -15.852 1 94.12 316 VAL A N 1
ATOM 2463 C CA . VAL A 1 316 ? 29.25 0.896 -16.031 1 94.12 316 VAL A CA 1
ATOM 2464 C C . VAL A 1 316 ? 29.938 1.25 -14.711 1 94.12 316 VAL A C 1
ATOM 2466 O O . VAL A 1 316 ? 29.297 1.235 -13.648 1 94.12 316 VAL A O 1
ATOM 2469 N N . ASN A 1 317 ? 31.234 1.573 -14.797 1 94.31 317 ASN A N 1
ATOM 2470 C CA . ASN A 1 317 ? 31.969 2.07 -13.633 1 94.31 317 ASN A CA 1
ATOM 2471 C C . ASN A 1 317 ? 31.562 3.5 -13.289 1 94.31 317 ASN A C 1
ATOM 2473 O O . ASN A 1 317 ? 31.656 4.395 -14.133 1 94.31 317 ASN A O 1
ATOM 2477 N N . PHE A 1 318 ? 31.188 3.699 -12.031 1 92.94 318 PHE A N 1
ATOM 2478 C CA . PHE A 1 318 ? 30.969 5.074 -11.609 1 92.94 318 PHE A CA 1
ATOM 2479 C C . PHE A 1 318 ? 32.125 5.566 -10.727 1 92.94 318 PHE A C 1
ATOM 2481 O O . PHE A 1 318 ? 32.094 6.711 -10.281 1 92.94 318 PHE A O 1
ATOM 2488 N N . ALA A 1 319 ? 32.969 4.707 -10.414 1 92.81 319 ALA A N 1
ATOM 2489 C CA . ALA A 1 319 ? 34.219 5.012 -9.75 1 92.81 319 ALA A CA 1
ATOM 2490 C C . ALA A 1 319 ? 35.375 4.199 -10.344 1 92.81 319 ALA A C 1
ATOM 2492 O O . ALA A 1 319 ? 35.156 3.121 -10.898 1 92.81 319 ALA A O 1
ATOM 2493 N N . ASP A 1 320 ? 36.625 4.781 -10.203 1 92.25 320 ASP A N 1
ATOM 2494 C CA . ASP A 1 320 ? 37.812 4.078 -10.711 1 92.25 320 ASP A CA 1
ATOM 2495 C C . ASP A 1 320 ? 38.031 2.781 -9.938 1 92.25 320 ASP A C 1
ATOM 2497 O O . ASP A 1 320 ? 37.875 2.738 -8.719 1 92.25 320 ASP A O 1
ATOM 2501 N N . ASP A 1 321 ? 38.312 1.719 -10.781 1 92.06 321 ASP A N 1
ATOM 2502 C CA . ASP A 1 321 ? 38.781 0.495 -10.117 1 92.06 321 ASP A CA 1
ATOM 2503 C C . ASP A 1 321 ? 39.781 -0.264 -10.984 1 92.06 321 ASP A C 1
ATOM 2505 O O . ASP A 1 321 ? 40.281 0.268 -11.984 1 92.06 321 ASP A O 1
ATOM 2509 N N . ALA A 1 322 ? 40.156 -1.423 -10.531 1 90.81 322 ALA A N 1
ATOM 2510 C CA . ALA A 1 322 ? 41.188 -2.191 -11.18 1 90.81 322 ALA A CA 1
ATOM 2511 C C . ALA A 1 322 ? 40.812 -2.578 -12.602 1 90.81 322 ALA A C 1
ATOM 2513 O O . ALA A 1 322 ? 41.656 -2.867 -13.438 1 90.81 322 ALA A O 1
ATOM 2514 N N . ARG A 1 323 ? 39.531 -2.471 -12.945 1 90.81 323 ARG A N 1
ATOM 2515 C CA . ARG A 1 323 ? 39.062 -2.932 -14.25 1 90.81 323 ARG A CA 1
ATOM 2516 C C . ARG A 1 323 ? 38.969 -1.773 -15.234 1 90.81 323 ARG A C 1
ATOM 2518 O O . ARG A 1 323 ? 38.906 -1.988 -16.453 1 90.81 323 ARG A O 1
ATOM 2525 N N . GLY A 1 324 ? 38.812 -0.552 -14.664 1 93 324 GLY A N 1
ATOM 2526 C CA . GLY A 1 324 ? 38.75 0.59 -15.562 1 93 324 GLY A CA 1
ATOM 2527 C C . GLY A 1 324 ? 38.375 1.881 -14.867 1 93 324 GLY A C 1
ATOM 2528 O O . GLY A 1 324 ? 38 1.873 -13.688 1 93 324 GLY A O 1
ATOM 2529 N N . PRO A 1 325 ? 38.531 2.934 -15.555 1 94.75 325 PRO A N 1
ATOM 2530 C CA . PRO A 1 325 ? 38.188 4.246 -15 1 94.75 325 PRO A CA 1
ATOM 2531 C C . PRO A 1 325 ? 36.688 4.5 -14.977 1 94.75 325 PRO A C 1
ATOM 2533 O O . PRO A 1 325 ? 35.906 3.662 -15.438 1 94.75 325 PRO A O 1
ATOM 2536 N N . VAL A 1 326 ? 36.25 5.676 -14.328 1 94.12 326 VAL A N 1
ATOM 2537 C CA . VAL A 1 326 ? 34.875 6.125 -14.367 1 94.12 326 VAL A CA 1
ATOM 2538 C C . VAL A 1 326 ? 34.375 6.16 -15.812 1 94.12 326 VAL A C 1
ATOM 2540 O O . VAL A 1 326 ? 35.094 6.625 -16.703 1 94.12 326 VAL A O 1
ATOM 2543 N N . GLY A 1 327 ? 33.25 5.559 -16.031 1 93.75 327 GLY A N 1
ATOM 2544 C CA . GLY A 1 327 ? 32.656 5.547 -17.359 1 93.75 327 GLY A CA 1
ATOM 2545 C C . GLY A 1 327 ? 33 4.289 -18.141 1 93.75 327 GLY A C 1
ATOM 2546 O O . GLY A 1 327 ? 32.406 4.039 -19.188 1 93.75 327 GLY A O 1
ATOM 2547 N N . HIS A 1 328 ? 33.938 3.494 -17.609 1 94.38 328 HIS A N 1
ATOM 2548 C CA . HIS A 1 328 ? 34.281 2.246 -18.281 1 94.38 328 HIS A CA 1
ATOM 2549 C C . HIS A 1 328 ? 33.094 1.305 -18.359 1 94.38 328 HIS A C 1
ATOM 2551 O O . HIS A 1 328 ? 32.469 0.995 -17.344 1 94.38 328 HIS A O 1
ATOM 2557 N N . VAL A 1 329 ? 32.719 0.906 -19.609 1 93.88 329 VAL A N 1
ATOM 2558 C CA . VAL A 1 329 ? 31.641 -0.065 -19.812 1 93.88 329 VAL A CA 1
ATOM 2559 C C . VAL A 1 329 ? 32.188 -1.481 -19.703 1 93.88 329 VAL A C 1
ATOM 2561 O O . VAL A 1 329 ? 32.906 -1.944 -20.594 1 93.88 329 VAL A O 1
ATOM 2564 N N . ARG A 1 330 ? 31.797 -2.189 -18.609 1 91.25 330 ARG A N 1
ATOM 2565 C CA . ARG A 1 330 ? 32.312 -3.535 -18.359 1 91.25 330 ARG A CA 1
ATOM 2566 C C . ARG A 1 330 ? 31.578 -4.562 -19.219 1 91.25 330 ARG A C 1
ATOM 2568 O O . ARG A 1 330 ? 32.156 -5.555 -19.641 1 91.25 330 ARG A O 1
ATOM 2575 N N . ASN A 1 331 ? 30.328 -4.387 -19.266 1 91.75 331 ASN A N 1
ATOM 2576 C CA . ASN A 1 331 ? 29.5 -5.312 -20.016 1 91.75 331 ASN A CA 1
ATOM 2577 C C . ASN A 1 331 ? 28.328 -4.598 -20.688 1 91.75 331 ASN A C 1
ATOM 2579 O O . ASN A 1 331 ? 27.719 -3.701 -20.094 1 91.75 331 ASN A O 1
ATOM 2583 N N . GLU A 1 332 ? 28.125 -4.91 -21.891 1 94.38 332 GLU A N 1
ATOM 2584 C CA . GLU A 1 332 ? 26.969 -4.48 -22.672 1 94.38 332 GLU A CA 1
ATOM 2585 C C . GLU A 1 332 ? 26.484 -5.598 -23.594 1 94.38 332 GLU A C 1
ATOM 2587 O O . GLU A 1 332 ? 27.219 -6.023 -24.484 1 94.38 332 GLU A O 1
ATOM 2592 N N . GLN A 1 333 ? 25.328 -6.074 -23.328 1 96.31 333 GLN A N 1
ATOM 2593 C CA . GLN A 1 333 ? 24.812 -7.203 -24.094 1 96.31 333 GLN A CA 1
ATOM 2594 C C . GLN A 1 333 ? 23.281 -7.254 -24.047 1 96.31 333 GLN A C 1
ATOM 2596 O O . GLN A 1 333 ? 22.672 -6.68 -23.141 1 96.31 333 GLN A O 1
ATOM 2601 N N . SER A 1 334 ? 22.688 -7.789 -25.094 1 97.56 334 SER A N 1
ATOM 2602 C CA . SER A 1 334 ? 21.297 -8.211 -25.094 1 97.56 334 SER A CA 1
ATOM 2603 C C . SER A 1 334 ? 21.172 -9.727 -25.016 1 97.56 334 SER A C 1
ATOM 2605 O O . SER A 1 334 ? 21.938 -10.453 -25.656 1 97.56 334 SER A O 1
ATOM 2607 N N . PHE A 1 335 ? 20.328 -10.164 -24.156 1 97.62 335 PHE A N 1
ATOM 2608 C CA . PHE A 1 335 ? 20.188 -11.609 -24.047 1 97.62 335 PHE A CA 1
ATOM 2609 C C . PHE A 1 335 ? 18.781 -11.992 -23.609 1 97.62 335 PHE A C 1
ATOM 2611 O O . PHE A 1 335 ? 17.984 -11.133 -23.234 1 97.62 335 PHE A O 1
ATOM 2618 N N . LYS A 1 336 ? 18.5 -13.258 -23.703 1 98.31 336 LYS A N 1
ATOM 2619 C CA . LYS A 1 336 ? 17.234 -13.828 -23.297 1 98.31 336 LYS A CA 1
ATOM 2620 C C . LYS A 1 336 ? 17.422 -14.938 -22.266 1 98.31 336 LYS A C 1
ATOM 2622 O O . LYS A 1 336 ? 18.375 -15.711 -22.359 1 98.31 336 LYS A O 1
ATOM 2627 N N . ASN A 1 337 ? 16.625 -14.922 -21.266 1 98.12 337 ASN A N 1
ATOM 2628 C CA . ASN A 1 337 ? 16.438 -16.094 -20.406 1 98.12 337 ASN A CA 1
ATOM 2629 C C . ASN A 1 337 ? 15.156 -16.844 -20.734 1 98.12 337 ASN A C 1
ATOM 2631 O O . ASN A 1 337 ? 14.102 -16.234 -20.875 1 98.12 337 ASN A O 1
ATOM 2635 N N . LYS A 1 338 ? 15.25 -18.094 -20.953 1 98.69 338 LYS A N 1
ATOM 2636 C CA . LYS A 1 338 ? 14.109 -18.969 -21.25 1 98.69 338 LYS A CA 1
ATOM 2637 C C . LYS A 1 338 ? 13.992 -20.094 -20.219 1 98.69 338 LYS A C 1
ATOM 2639 O O . LYS A 1 338 ? 14.93 -20.859 -20.031 1 98.69 338 LYS A O 1
ATOM 2644 N N . GLN A 1 339 ? 12.836 -20.172 -19.609 1 98.56 339 GLN A N 1
ATOM 2645 C CA . GLN A 1 339 ? 12.664 -21.141 -18.547 1 98.56 339 GLN A CA 1
ATOM 2646 C C . GLN A 1 339 ? 11.227 -21.656 -18.484 1 98.56 339 GLN A C 1
ATOM 2648 O O . GLN A 1 339 ? 10.289 -20.938 -18.859 1 98.56 339 GLN A O 1
ATOM 2653 N N . ASP A 1 340 ? 11.086 -22.891 -18.016 1 98.81 340 ASP A N 1
ATOM 2654 C CA . ASP A 1 340 ? 9.75 -23.469 -17.906 1 98.81 340 ASP A CA 1
ATOM 2655 C C . ASP A 1 340 ? 9.656 -24.438 -16.734 1 98.81 340 ASP A C 1
ATOM 2657 O O . ASP A 1 340 ? 10.602 -24.547 -15.945 1 98.81 340 ASP A O 1
ATOM 2661 N N . GLY A 1 341 ? 8.484 -24.969 -16.516 1 98.88 341 GLY A N 1
ATOM 2662 C CA . GLY A 1 341 ? 8.242 -26 -15.516 1 98.88 341 GLY A CA 1
ATOM 2663 C C . GLY A 1 341 ? 6.855 -26.594 -15.602 1 98.88 341 GLY A C 1
ATOM 2664 O O . GLY A 1 341 ? 5.988 -26.078 -16.297 1 98.88 341 GLY A O 1
ATOM 2665 N N . ILE A 1 342 ? 6.73 -27.734 -14.938 1 98.88 342 ILE A N 1
ATOM 2666 C CA . ILE A 1 342 ? 5.469 -28.469 -14.93 1 98.88 342 ILE A CA 1
ATOM 2667 C C . ILE A 1 342 ? 5.289 -29.172 -13.578 1 98.88 342 ILE A C 1
ATOM 2669 O O . ILE A 1 342 ? 6.27 -29.547 -12.938 1 98.88 342 ILE A O 1
ATOM 2673 N N . TYR A 1 343 ? 4.055 -29.281 -13.141 1 98.88 343 TYR A N 1
ATOM 2674 C CA . TYR A 1 343 ? 3.732 -30.203 -12.062 1 98.88 343 TYR A CA 1
ATOM 2675 C C . TYR A 1 343 ? 2.465 -30.984 -12.383 1 98.88 343 TYR A C 1
ATOM 2677 O O . TYR A 1 343 ? 1.586 -30.5 -13.094 1 98.88 343 TYR A O 1
ATOM 2685 N N . LEU A 1 344 ? 2.432 -32.188 -11.953 1 98.94 344 LEU A N 1
ATOM 2686 C CA . LEU A 1 344 ? 1.269 -33.094 -11.93 1 98.94 344 LEU A CA 1
ATOM 2687 C C . LEU A 1 344 ? 1.011 -33.594 -10.523 1 98.94 344 LEU A C 1
ATOM 2689 O O . LEU A 1 344 ? 1.946 -34 -9.82 1 98.94 344 LEU A O 1
ATOM 2693 N N . GLN A 1 345 ? -0.269 -33.562 -10.141 1 98.88 345 GLN A N 1
ATOM 2694 C CA . GLN A 1 345 ? -0.56 -34.125 -8.82 1 98.88 345 GLN A CA 1
ATOM 2695 C C . GLN A 1 345 ? -1.9 -34.844 -8.812 1 98.88 345 GLN A C 1
ATOM 2697 O O . GLN A 1 345 ? -2.773 -34.562 -9.633 1 98.88 345 GLN A O 1
ATOM 2702 N N . GLY A 1 346 ? -1.975 -35.781 -7.941 1 98.88 346 GLY A N 1
ATOM 2703 C CA . GLY A 1 346 ? -3.184 -36.562 -7.703 1 98.88 346 GLY A CA 1
ATOM 2704 C C . GLY A 1 346 ? -3.455 -36.812 -6.23 1 98.88 346 GLY A C 1
ATOM 2705 O O . GLY A 1 346 ? -2.529 -37.062 -5.461 1 98.88 346 GLY A O 1
ATOM 2706 N N . VAL A 1 347 ? -4.719 -36.656 -5.816 1 98.88 347 VAL A N 1
ATOM 2707 C CA . VAL A 1 347 ? -5.148 -36.906 -4.445 1 98.88 347 VAL A CA 1
ATOM 2708 C C . VAL A 1 347 ? -6.355 -37.812 -4.441 1 98.88 347 VAL A C 1
ATOM 2710 O O . VAL A 1 347 ? -7.273 -37.656 -5.25 1 98.88 347 VAL A O 1
ATOM 2713 N N . TYR A 1 348 ? -6.332 -38.812 -3.592 1 98.88 348 TYR A N 1
ATOM 2714 C CA . TYR A 1 348 ? -7.383 -39.844 -3.523 1 98.88 348 TYR A CA 1
ATOM 2715 C C . TYR A 1 348 ? -7.883 -40 -2.094 1 98.88 348 TYR A C 1
ATOM 2717 O O . TYR A 1 348 ? -7.09 -40.125 -1.161 1 98.88 348 TYR A O 1
ATOM 2725 N N . GLY A 1 349 ? -9.211 -40 -1.952 1 98.75 349 GLY A N 1
ATOM 2726 C CA . GLY A 1 349 ? -9.797 -40.344 -0.667 1 98.75 349 GLY A CA 1
ATOM 2727 C C . GLY A 1 349 ? -9.852 -41.844 -0.422 1 98.75 349 GLY A C 1
ATOM 2728 O O . GLY A 1 349 ? -10.82 -42.5 -0.807 1 98.75 349 GLY A O 1
ATOM 2729 N N . PHE A 1 350 ? -8.945 -42.406 0.332 1 98.56 350 PHE A N 1
ATOM 2730 C CA . PHE A 1 350 ? -8.828 -43.875 0.451 1 98.56 350 PHE A CA 1
ATOM 2731 C C . PHE A 1 350 ? -9.664 -44.375 1.622 1 98.56 350 PHE A C 1
ATOM 2733 O O . PHE A 1 350 ? -9.906 -45.562 1.734 1 98.56 350 PHE A O 1
ATOM 2740 N N . ALA A 1 351 ? -10.062 -43.469 2.525 1 98.5 351 ALA A N 1
ATOM 2741 C CA . ALA A 1 351 ? -10.969 -43.719 3.639 1 98.5 351 ALA A CA 1
ATOM 2742 C C . ALA A 1 351 ? -11.742 -42.469 4.016 1 98.5 351 ALA A C 1
ATOM 2744 O O . ALA A 1 351 ? -11.375 -41.344 3.621 1 98.5 351 ALA A O 1
ATOM 2745 N N . PRO A 1 352 ? -12.883 -42.656 4.715 1 97.88 352 PRO A N 1
ATOM 2746 C CA . PRO A 1 352 ? -13.578 -41.438 5.148 1 97.88 352 PRO A CA 1
ATOM 2747 C C . PRO A 1 352 ? -12.664 -40.469 5.887 1 97.88 352 PRO A C 1
ATOM 2749 O O . PRO A 1 352 ? -12.008 -40.844 6.863 1 97.88 352 PRO A O 1
ATOM 2752 N N . ARG A 1 353 ? -12.539 -39.25 5.406 1 97.69 353 ARG A N 1
ATOM 2753 C CA . ARG A 1 353 ? -11.828 -38.125 6.031 1 97.69 353 ARG A CA 1
ATOM 2754 C C . ARG A 1 353 ? -10.32 -38.25 5.809 1 97.69 353 ARG A C 1
ATOM 2756 O O . ARG A 1 353 ? -9.547 -37.438 6.32 1 97.69 353 ARG A O 1
ATOM 2763 N N . TRP A 1 354 ? -9.93 -39.281 5.117 1 98.5 354 TRP A N 1
ATOM 2764 C CA . TRP A 1 354 ? -8.508 -39.5 4.84 1 98.5 354 TRP A CA 1
ATOM 2765 C C . TRP A 1 354 ? -8.227 -39.406 3.344 1 98.5 354 TRP A C 1
ATOM 2767 O O . TRP A 1 354 ? -8.945 -40 2.535 1 98.5 354 TRP A O 1
ATOM 2777 N N . GLU A 1 355 ? -7.219 -38.688 3.045 1 98.38 355 GLU A N 1
ATOM 2778 C CA . GLU A 1 355 ? -6.754 -38.594 1.663 1 98.38 355 GLU A CA 1
ATOM 2779 C C . GLU A 1 355 ? -5.242 -38.781 1.573 1 98.38 355 GLU A C 1
ATOM 2781 O O . GLU A 1 355 ? -4.516 -38.438 2.508 1 98.38 355 GLU A O 1
ATOM 2786 N N . ALA A 1 356 ? -4.789 -39.281 0.491 1 98.88 356 ALA A N 1
ATOM 2787 C CA . ALA A 1 356 ? -3.371 -39.375 0.15 1 98.88 356 ALA A CA 1
ATOM 2788 C C . ALA A 1 356 ? -3.107 -38.812 -1.241 1 98.88 356 ALA A C 1
ATOM 2790 O O . ALA A 1 356 ? -3.969 -38.875 -2.121 1 98.88 356 ALA A O 1
ATOM 2791 N N . GLY A 1 357 ? -1.938 -38.219 -1.411 1 98.81 357 GLY A N 1
ATOM 2792 C CA . GLY A 1 357 ? -1.639 -37.594 -2.689 1 98.81 357 GLY A CA 1
ATOM 2793 C C . GLY A 1 357 ? -0.174 -37.688 -3.072 1 98.81 357 GLY A C 1
ATOM 2794 O O . GLY A 1 357 ? 0.687 -37.875 -2.211 1 98.81 357 GLY A O 1
ATOM 2795 N N . LEU A 1 358 ? 0.046 -37.594 -4.344 1 98.94 358 LEU A N 1
ATOM 2796 C CA . LEU A 1 358 ? 1.38 -37.531 -4.934 1 98.94 358 LEU A CA 1
ATOM 2797 C C . LEU A 1 358 ? 1.503 -36.344 -5.883 1 98.94 358 LEU A C 1
ATOM 2799 O O . LEU A 1 358 ? 0.552 -36.031 -6.594 1 98.94 358 LEU A O 1
ATOM 2803 N N . ARG A 1 359 ? 2.65 -35.688 -5.855 1 98.88 359 ARG A N 1
ATOM 2804 C CA . ARG A 1 359 ? 2.961 -34.594 -6.793 1 98.88 359 ARG A CA 1
ATOM 2805 C C . ARG A 1 359 ? 4.324 -34.812 -7.438 1 98.88 359 ARG A C 1
ATOM 2807 O O . ARG A 1 359 ? 5.316 -35.062 -6.746 1 98.88 359 ARG A O 1
ATOM 2814 N N . LEU A 1 360 ? 4.379 -34.75 -8.758 1 98.94 360 LEU A N 1
ATOM 2815 C CA . LEU A 1 360 ? 5.598 -34.812 -9.562 1 98.94 360 LEU A CA 1
ATOM 2816 C C . LEU A 1 360 ? 5.875 -33.5 -10.227 1 98.94 360 LEU A C 1
ATOM 2818 O O . LEU A 1 360 ? 4.988 -32.906 -10.852 1 98.94 360 LEU A O 1
ATOM 2822 N N . GLU A 1 361 ? 7.105 -33.031 -10.008 1 98.88 361 GLU A N 1
ATOM 2823 C CA . GLU A 1 361 ? 7.43 -31.703 -10.547 1 98.88 361 GLU A CA 1
ATOM 2824 C C . GLU A 1 361 ? 8.758 -31.734 -11.297 1 98.88 361 GLU A C 1
ATOM 2826 O O . GLU A 1 361 ? 9.703 -32.406 -10.883 1 98.88 361 GLU A O 1
ATOM 2831 N N . ALA A 1 362 ? 8.781 -31.031 -12.422 1 98.88 362 ALA A N 1
ATOM 2832 C CA . ALA A 1 362 ? 10 -30.719 -13.164 1 98.88 362 ALA A CA 1
ATOM 2833 C C . ALA A 1 362 ? 10.117 -29.219 -13.422 1 98.88 362 ALA A C 1
ATOM 2835 O O . ALA A 1 362 ? 9.156 -28.578 -13.867 1 98.88 362 ALA A O 1
ATOM 2836 N N . LEU A 1 363 ? 11.258 -28.656 -13.086 1 98.5 363 LEU A N 1
ATOM 2837 C CA . LEU A 1 363 ? 11.555 -27.25 -13.258 1 98.5 363 LEU A CA 1
ATOM 2838 C C . LEU A 1 363 ? 12.789 -27.047 -14.133 1 98.5 363 LEU A C 1
ATOM 2840 O O . LEU A 1 363 ? 13.852 -27.594 -13.844 1 98.5 363 LEU A O 1
ATOM 2844 N N . GLY A 1 364 ? 12.586 -26.266 -15.18 1 98.44 364 GLY A N 1
ATOM 2845 C CA . GLY A 1 364 ? 13.711 -26.016 -16.078 1 98.44 364 GLY A CA 1
ATOM 2846 C C . GLY A 1 364 ? 13.914 -27.109 -17.094 1 98.44 364 GLY A C 1
ATOM 2847 O O . GLY A 1 364 ? 15.031 -27.594 -17.281 1 98.44 364 GLY A O 1
ATOM 2848 N N . LEU A 1 365 ? 12.789 -27.656 -17.594 1 98.5 365 LEU A N 1
ATOM 2849 C CA . LEU A 1 365 ? 12.938 -28.484 -18.781 1 98.5 365 LEU A CA 1
ATOM 2850 C C . LEU A 1 365 ? 13.648 -27.719 -19.891 1 98.5 365 LEU A C 1
ATOM 2852 O O . LEU A 1 365 ? 14.477 -28.281 -20.609 1 98.5 365 LEU A O 1
ATOM 2856 N N . THR A 1 366 ? 13.195 -26.562 -20.109 1 98.19 366 THR A N 1
ATOM 2857 C CA . THR A 1 366 ? 13.984 -25.516 -20.734 1 98.19 366 THR A CA 1
ATOM 2858 C C . THR A 1 366 ? 14.57 -24.578 -19.688 1 98.19 366 THR A C 1
ATOM 2860 O O . THR A 1 366 ? 13.836 -24.016 -18.859 1 98.19 366 THR A O 1
ATOM 2863 N N . ASN A 1 367 ? 15.883 -24.391 -19.672 1 97.75 367 ASN A N 1
ATOM 2864 C CA . ASN A 1 367 ? 16.594 -23.578 -18.688 1 97.75 367 ASN A CA 1
ATOM 2865 C C . ASN A 1 367 ? 17.828 -22.906 -19.297 1 97.75 367 ASN A C 1
ATOM 2867 O O . ASN A 1 367 ? 18.953 -23.312 -19.031 1 97.75 367 ASN A O 1
ATOM 2871 N N . GLU A 1 368 ? 17.531 -21.922 -20.047 1 98.06 368 GLU A N 1
ATOM 2872 C CA . GLU A 1 368 ? 18.562 -21.219 -20.797 1 98.06 368 GLU A CA 1
ATOM 2873 C C . GLU A 1 368 ? 18.75 -19.797 -20.266 1 98.06 368 GLU A C 1
ATOM 2875 O O . GLU A 1 368 ? 17.812 -19 -20.234 1 98.06 368 GLU A O 1
ATOM 2880 N N . LEU A 1 369 ? 19.906 -19.5 -19.812 1 96.31 369 LEU A N 1
ATOM 2881 C CA . LEU A 1 369 ? 20.312 -18.156 -19.375 1 96.31 369 LEU A CA 1
ATOM 2882 C C . LEU A 1 369 ? 21.219 -17.516 -20.422 1 96.31 369 LEU A C 1
ATOM 2884 O O . LEU A 1 369 ? 22.25 -18.062 -20.781 1 96.31 369 LEU A O 1
ATOM 2888 N N . GLY A 1 370 ? 20.844 -16.344 -20.844 1 95.62 370 GLY A N 1
ATOM 2889 C CA . GLY A 1 370 ? 21.531 -15.758 -21.984 1 95.62 370 GLY A CA 1
ATOM 2890 C C . GLY A 1 370 ? 22.656 -14.82 -21.594 1 95.62 370 GLY A C 1
ATOM 2891 O O . GLY A 1 370 ? 23.391 -14.328 -22.453 1 95.62 370 GLY A O 1
ATOM 2892 N N . ARG A 1 371 ? 22.812 -14.602 -20.312 1 92.44 371 ARG A N 1
ATOM 2893 C CA . ARG A 1 371 ? 23.859 -13.688 -19.875 1 92.44 371 ARG A CA 1
ATOM 2894 C C . ARG A 1 371 ? 25.234 -14.234 -20.219 1 92.44 371 ARG A C 1
ATOM 2896 O O . ARG A 1 371 ? 25.5 -15.43 -20.078 1 92.44 371 ARG A O 1
ATOM 2903 N N . GLY A 1 372 ? 26.156 -13.305 -20.688 1 92.88 372 GLY A N 1
ATOM 2904 C CA . GLY A 1 372 ? 27.5 -13.711 -21.094 1 92.88 372 GLY A CA 1
ATOM 2905 C C . GLY A 1 372 ? 27.5 -14.586 -22.328 1 92.88 372 GLY A C 1
ATOM 2906 O O . GLY A 1 372 ? 26.906 -14.234 -23.344 1 92.88 372 GLY A O 1
ATOM 2907 N N . SER A 1 373 ? 28.188 -15.727 -22.109 1 93.06 373 SER A N 1
ATOM 2908 C CA . SER A 1 373 ? 28.234 -16.656 -23.234 1 93.06 373 SER A CA 1
ATOM 2909 C C . SER A 1 373 ? 27.016 -17.578 -23.234 1 93.06 373 SER A C 1
ATOM 2911 O O . SER A 1 373 ? 26.859 -18.422 -24.125 1 93.06 373 SER A O 1
ATOM 2913 N N . GLY A 1 374 ? 26.156 -17.344 -22.281 1 93.12 374 GLY A N 1
ATOM 2914 C CA . GLY A 1 374 ? 24.984 -18.188 -22.141 1 93.12 374 GLY A CA 1
ATOM 2915 C C . GLY A 1 374 ? 25.281 -19.5 -21.438 1 93.12 374 GLY A C 1
ATOM 2916 O O . GLY A 1 374 ? 26.422 -19.984 -21.438 1 93.12 374 GLY A O 1
ATOM 2917 N N . THR A 1 375 ? 24.281 -19.922 -20.688 1 94.44 375 THR A N 1
ATOM 2918 C CA . THR A 1 375 ? 24.391 -21.219 -20.031 1 94.44 375 THR A CA 1
ATOM 2919 C C . THR A 1 375 ? 23.062 -21.984 -20.141 1 94.44 375 THR A C 1
ATOM 2921 O O . THR A 1 375 ? 22 -21.375 -20.219 1 94.44 375 THR A O 1
ATOM 2924 N N . LYS A 1 376 ? 23.172 -23.266 -20.297 1 96 376 LYS A N 1
ATOM 2925 C CA . LYS A 1 376 ? 22.031 -24.172 -20.172 1 96 376 LYS A CA 1
ATOM 2926 C C . LYS A 1 376 ? 22.141 -25 -18.906 1 96 376 LYS A C 1
ATOM 2928 O O . LYS A 1 376 ? 23.078 -25.766 -18.734 1 96 376 LYS A O 1
ATOM 2933 N N . GLU A 1 377 ? 21.188 -24.797 -18.047 1 96 377 GLU A N 1
ATOM 2934 C CA . GLU A 1 377 ? 21.188 -25.531 -16.781 1 96 377 GLU A CA 1
ATOM 2935 C C . GLU A 1 377 ? 20.312 -26.781 -16.875 1 96 377 GLU A C 1
ATOM 2937 O O . GLU A 1 377 ? 19.406 -26.844 -17.703 1 96 377 GLU A O 1
ATOM 2942 N N . ASP A 1 378 ? 20.594 -27.719 -15.992 1 96.81 378 ASP A N 1
ATOM 2943 C CA . ASP A 1 378 ? 19.844 -28.969 -15.984 1 96.81 378 ASP A CA 1
ATOM 2944 C C . ASP A 1 378 ? 18.484 -28.781 -15.312 1 96.81 378 ASP A C 1
ATOM 2946 O O . ASP A 1 378 ? 18.281 -27.844 -14.547 1 96.81 378 ASP A O 1
ATOM 2950 N N . THR A 1 379 ? 17.641 -29.688 -15.609 1 98 379 THR A N 1
ATOM 2951 C CA . THR A 1 379 ? 16.297 -29.703 -15.023 1 98 379 THR A CA 1
ATOM 2952 C C . THR A 1 379 ? 16.359 -30.109 -13.547 1 98 379 THR A C 1
ATOM 2954 O O . THR A 1 379 ? 17.125 -31 -13.172 1 98 379 THR A O 1
ATOM 2957 N N . SER A 1 380 ? 15.594 -29.453 -12.703 1 98.12 380 SER A N 1
ATOM 2958 C CA . SER A 1 380 ? 15.414 -29.828 -11.297 1 98.12 380 SER A CA 1
ATOM 2959 C C . SER A 1 380 ? 14.078 -30.531 -11.078 1 98.12 380 SER A C 1
ATOM 2961 O O . SER A 1 380 ? 13.094 -30.234 -11.758 1 98.12 380 SER A O 1
ATOM 2963 N N . TYR A 1 381 ? 14.062 -31.406 -10.094 1 98.5 381 TYR A N 1
ATOM 2964 C CA . TYR A 1 381 ? 12.852 -32.188 -9.82 1 98.5 381 TYR A CA 1
ATOM 2965 C C . TYR A 1 381 ? 12.492 -32.125 -8.344 1 98.5 381 TYR A C 1
ATOM 2967 O O . TYR A 1 381 ? 13.367 -31.953 -7.492 1 98.5 381 TYR A O 1
ATOM 2975 N N . ARG A 1 382 ? 11.234 -32.25 -8.055 1 98.31 382 ARG A N 1
ATOM 2976 C CA . ARG A 1 382 ? 10.727 -32.469 -6.703 1 98.31 382 ARG A CA 1
ATOM 2977 C C . ARG A 1 382 ? 9.539 -33.438 -6.723 1 98.31 382 ARG A C 1
ATOM 2979 O O . ARG A 1 382 ? 8.617 -33.281 -7.527 1 98.31 382 ARG A O 1
ATOM 2986 N N . HIS A 1 383 ? 9.602 -34.438 -5.922 1 98.69 383 HIS A N 1
ATOM 2987 C CA . HIS A 1 383 ? 8.508 -35.406 -5.742 1 98.69 383 HIS A CA 1
ATOM 2988 C C . HIS A 1 383 ? 7.945 -35.344 -4.324 1 98.69 383 HIS A C 1
ATOM 2990 O O . HIS A 1 383 ? 8.695 -35.375 -3.35 1 98.69 383 HIS A O 1
ATOM 2996 N N . GLY A 1 384 ? 6.68 -35.156 -4.254 1 98.56 384 GLY A N 1
ATOM 2997 C CA . GLY A 1 384 ? 6.039 -35 -2.957 1 98.56 384 GLY A CA 1
ATOM 2998 C C . GLY A 1 384 ? 4.934 -36.031 -2.725 1 98.56 384 GLY A C 1
ATOM 2999 O O . GLY A 1 384 ? 4.234 -36.406 -3.662 1 98.56 384 GLY A O 1
ATOM 3000 N N . ALA A 1 385 ? 4.812 -36.438 -1.482 1 98.88 385 ALA A N 1
ATOM 3001 C CA . ALA A 1 385 ? 3.693 -37.25 -1.007 1 98.88 385 ALA A CA 1
ATOM 3002 C C . ALA A 1 385 ? 3.053 -36.625 0.229 1 98.88 385 ALA A C 1
ATOM 3004 O O . ALA A 1 385 ? 3.748 -36.062 1.089 1 98.88 385 ALA A O 1
ATOM 3005 N N . GLN A 1 386 ? 1.745 -36.75 0.292 1 98.81 386 GLN A N 1
ATOM 3006 C CA . GLN A 1 386 ? 1.106 -36.188 1.478 1 98.81 386 GLN A CA 1
ATOM 3007 C C . GLN A 1 386 ? -0.018 -37.094 1.975 1 98.81 386 GLN A C 1
ATOM 3009 O O . GLN A 1 386 ? -0.558 -37.875 1.213 1 98.81 386 GLN A O 1
ATOM 3014 N N . LEU A 1 387 ? -0.242 -37 3.209 1 98.88 387 LEU A N 1
ATOM 3015 C CA . LEU A 1 387 ? -1.352 -37.625 3.928 1 98.88 387 LEU A CA 1
ATOM 3016 C C . LEU A 1 387 ? -2.154 -36.594 4.695 1 98.88 387 LEU A C 1
ATOM 3018 O O . LEU A 1 387 ? -1.6 -35.844 5.512 1 98.88 387 LEU A O 1
ATOM 3022 N N . THR A 1 388 ? -3.436 -36.531 4.414 1 98.69 388 THR A N 1
ATOM 3023 C CA . THR A 1 388 ? -4.273 -35.5 5.031 1 98.69 388 THR A CA 1
ATOM 3024 C C . THR A 1 388 ? -5.438 -36.156 5.785 1 98.69 388 THR A C 1
ATOM 3026 O O . THR A 1 388 ? -6.086 -37.062 5.277 1 98.69 388 THR A O 1
ATOM 3029 N N . PHE A 1 389 ? -5.641 -35.688 6.98 1 98.62 389 PHE A N 1
ATOM 3030 C CA . PHE A 1 389 ? -6.777 -36.062 7.812 1 98.62 389 PHE A CA 1
ATOM 3031 C C . PHE A 1 389 ? -7.656 -34.844 8.109 1 98.62 389 PHE A C 1
ATOM 3033 O O . PHE A 1 389 ? -7.16 -33.812 8.562 1 98.62 389 PHE A O 1
ATOM 3040 N N . ARG A 1 390 ? -8.961 -35.062 7.828 1 97.12 390 ARG A N 1
ATOM 3041 C CA . ARG A 1 390 ? -9.93 -34 8.086 1 97.12 390 ARG A CA 1
ATOM 3042 C C . ARG A 1 390 ? -10.969 -34.438 9.109 1 97.12 390 ARG A C 1
ATOM 3044 O O . ARG A 1 390 ? -12.062 -34.875 8.742 1 97.12 390 ARG A O 1
ATOM 3051 N N . PRO A 1 391 ? -10.805 -34.156 10.359 1 96 391 PRO A N 1
ATOM 3052 C CA . PRO A 1 391 ? -11.766 -34.594 11.375 1 96 391 PRO A CA 1
ATOM 3053 C C . PRO A 1 391 ? -13.125 -33.938 11.227 1 96 391 PRO A C 1
ATOM 3055 O O . PRO A 1 391 ? -14.156 -34.562 11.484 1 96 391 PRO A O 1
ATOM 3058 N N . THR A 1 392 ? -13.055 -32.562 10.867 1 92.44 392 THR A N 1
ATOM 3059 C CA . THR A 1 392 ? -14.234 -31.766 10.516 1 92.44 392 THR A CA 1
ATOM 3060 C C . THR A 1 392 ? -13.953 -30.859 9.328 1 92.44 392 THR A C 1
ATOM 3062 O O . THR A 1 392 ? -12.789 -30.656 8.961 1 92.44 392 THR A O 1
ATOM 3065 N N . GLU A 1 393 ? -14.938 -30.297 8.758 1 87.69 393 GLU A N 1
ATOM 3066 C CA . GLU A 1 393 ? -14.805 -29.578 7.492 1 87.69 393 GLU A CA 1
ATOM 3067 C C . GLU A 1 393 ? -13.852 -28.391 7.629 1 87.69 393 GLU A C 1
ATOM 3069 O O . GLU A 1 393 ? -13.008 -28.172 6.758 1 87.69 393 GLU A O 1
ATOM 3074 N N . PRO A 1 394 ? -13.859 -27.609 8.68 1 91.31 394 PRO A N 1
ATOM 3075 C CA . PRO A 1 394 ? -13 -26.438 8.734 1 91.31 394 PRO A CA 1
ATOM 3076 C C . PRO A 1 394 ? -11.602 -26.75 9.258 1 91.31 394 PRO A C 1
ATOM 3078 O O . PRO A 1 394 ? -10.781 -25.844 9.438 1 91.31 394 PRO A O 1
ATOM 3081 N N . VAL A 1 395 ? -11.32 -28.047 9.531 1 94.44 395 VAL A N 1
ATOM 3082 C CA . VAL A 1 395 ? -10.031 -28.406 10.109 1 94.44 395 VAL A CA 1
ATOM 3083 C C . VAL A 1 395 ? -9.375 -29.5 9.266 1 94.44 395 VAL A C 1
ATOM 3085 O O . VAL A 1 395 ? -10.023 -30.453 8.859 1 94.44 395 VAL A O 1
ATOM 3088 N N . PHE A 1 396 ? -8.062 -29.359 9.031 1 96.31 396 PHE A N 1
ATOM 3089 C CA . PHE A 1 396 ? -7.336 -30.516 8.5 1 96.31 396 PHE A CA 1
ATOM 3090 C C . PHE A 1 396 ? -5.906 -30.547 9.023 1 96.31 396 PHE A C 1
ATOM 3092 O O . PHE A 1 396 ? -5.359 -29.516 9.406 1 96.31 396 PHE A O 1
ATOM 3099 N N . LEU A 1 397 ? -5.34 -31.719 9.117 1 98.56 397 LEU A N 1
ATOM 3100 C CA . LEU A 1 397 ? -3.941 -32.031 9.383 1 98.56 397 LEU A CA 1
ATOM 3101 C C . LEU A 1 397 ? -3.295 -32.688 8.164 1 98.56 397 LEU A C 1
ATOM 3103 O O . LEU A 1 397 ? -3.885 -33.594 7.547 1 98.56 397 LEU A O 1
ATOM 3107 N N . ARG A 1 398 ? -2.076 -32.312 7.812 1 98.81 398 ARG A N 1
ATOM 3108 C CA . ARG A 1 398 ? -1.421 -32.844 6.621 1 98.81 398 ARG A CA 1
ATOM 3109 C C . ARG A 1 398 ? 0.061 -33.094 6.879 1 98.81 398 ARG A C 1
ATOM 3111 O O . ARG A 1 398 ? 0.788 -32.188 7.293 1 98.81 398 ARG A O 1
ATOM 3118 N N . ALA A 1 399 ? 0.431 -34.281 6.672 1 98.88 399 ALA A N 1
ATOM 3119 C CA . ALA A 1 399 ? 1.848 -34.625 6.625 1 98.88 399 ALA A CA 1
ATOM 3120 C C . ALA A 1 399 ? 2.34 -34.75 5.188 1 98.88 399 ALA A C 1
ATOM 3122 O O . ALA A 1 399 ? 1.64 -35.281 4.32 1 98.88 399 ALA A O 1
ATOM 3123 N N . GLN A 1 400 ? 3.549 -34.25 4.961 1 98.81 400 GLN A N 1
ATOM 3124 C CA . GLN A 1 400 ? 4.09 -34.25 3.604 1 98.81 400 GLN A CA 1
ATOM 3125 C C . GLN A 1 400 ? 5.586 -34.531 3.609 1 98.81 400 GLN A C 1
ATOM 3127 O O . GLN A 1 400 ? 6.312 -34.062 4.496 1 98.81 400 GLN A O 1
ATOM 3132 N N . LEU A 1 401 ? 5.977 -35.281 2.688 1 98.62 401 LEU A N 1
ATOM 3133 C CA . LEU A 1 401 ? 7.387 -35.531 2.402 1 98.62 401 LEU A CA 1
ATOM 3134 C C . LEU A 1 401 ? 7.742 -35.094 0.985 1 98.62 401 LEU A C 1
ATOM 3136 O O . LEU A 1 401 ? 7.043 -35.438 0.031 1 98.62 401 LEU A O 1
ATOM 3140 N N . ASN A 1 402 ? 8.789 -34.344 0.897 1 98.06 402 ASN A N 1
ATOM 3141 C CA . ASN A 1 402 ? 9.312 -33.938 -0.402 1 98.06 402 ASN A CA 1
ATOM 3142 C C . ASN A 1 402 ? 10.719 -34.469 -0.637 1 98.06 402 ASN A C 1
ATOM 3144 O O . ASN A 1 402 ? 11.609 -34.281 0.184 1 98.06 402 ASN A O 1
ATOM 3148 N N . GLN A 1 403 ? 10.891 -35.094 -1.723 1 98.5 403 GLN A N 1
ATOM 3149 C CA . GLN A 1 403 ? 12.227 -35.406 -2.213 1 98.5 403 GLN A CA 1
ATOM 3150 C C . GLN A 1 403 ? 12.656 -34.438 -3.301 1 98.5 403 GLN A C 1
ATOM 3152 O O . GLN A 1 403 ? 12.039 -34.375 -4.367 1 98.5 403 GLN A O 1
ATOM 3157 N N . THR A 1 404 ? 13.703 -33.719 -3.006 1 97.06 404 THR A N 1
ATOM 3158 C CA . THR A 1 404 ? 14.211 -32.781 -3.988 1 97.06 404 THR A CA 1
ATOM 3159 C C . THR A 1 404 ? 15.414 -33.344 -4.727 1 97.06 404 THR A C 1
ATOM 3161 O O . THR A 1 404 ? 16.234 -34.062 -4.129 1 97.06 404 THR A O 1
ATOM 3164 N N . ASP A 1 405 ? 15.453 -33.125 -5.992 1 97.75 405 ASP A N 1
ATOM 3165 C CA . ASP A 1 405 ? 16.594 -33.406 -6.855 1 97.75 405 ASP A CA 1
ATOM 3166 C C . ASP A 1 405 ? 16.938 -32.219 -7.738 1 97.75 405 ASP A C 1
ATOM 3168 O O . ASP A 1 405 ? 16.719 -32.25 -8.953 1 97.75 405 ASP A O 1
ATOM 3172 N N . PHE A 1 406 ? 17.547 -31.25 -7.062 1 96.31 406 PHE A N 1
ATOM 3173 C CA . PHE A 1 406 ? 17.797 -29.984 -7.746 1 96.31 406 PHE A CA 1
ATOM 3174 C C . PHE A 1 406 ? 19.156 -30 -8.43 1 96.31 406 PHE A C 1
ATOM 3176 O O . PHE A 1 406 ? 20.141 -30.484 -7.855 1 96.31 406 PHE A O 1
ATOM 3183 N N . ALA A 1 407 ? 19.156 -29.516 -9.641 1 95.94 407 ALA A N 1
ATOM 3184 C CA . ALA A 1 407 ? 20.422 -29.234 -10.305 1 95.94 407 ALA A CA 1
ATOM 3185 C C . ALA A 1 407 ? 21.125 -28.031 -9.672 1 95.94 407 ALA A C 1
ATOM 3187 O O . ALA A 1 407 ? 20.453 -27.078 -9.227 1 95.94 407 ALA A O 1
ATOM 3188 N N . GLY A 1 408 ? 22.422 -28.125 -9.539 1 90.19 408 GLY A N 1
ATOM 3189 C CA . GLY A 1 408 ? 23.234 -27.031 -9.023 1 90.19 408 GLY A CA 1
ATOM 3190 C C . GLY A 1 408 ? 24.516 -26.797 -9.812 1 90.19 408 GLY A C 1
ATOM 3191 O O . GLY A 1 408 ? 24.734 -27.453 -10.828 1 90.19 408 GLY A O 1
ATOM 3192 N N . ASP A 1 409 ? 25.25 -25.859 -9.336 1 81.75 409 ASP A N 1
ATOM 3193 C CA . ASP A 1 409 ? 26.484 -25.5 -10.016 1 81.75 409 ASP A CA 1
ATOM 3194 C C . ASP A 1 409 ? 27.484 -26.656 -9.977 1 81.75 409 ASP A C 1
ATOM 3196 O O . ASP A 1 409 ? 28.297 -26.812 -10.891 1 81.75 409 ASP A O 1
ATOM 3200 N N . HIS A 1 410 ? 27.438 -27.375 -8.898 1 85.81 410 HIS A N 1
ATOM 3201 C CA . HIS A 1 410 ? 28.406 -28.453 -8.727 1 85.81 410 HIS A CA 1
ATOM 3202 C C . HIS A 1 410 ? 27.75 -29.812 -8.891 1 85.81 410 HIS A C 1
ATOM 3204 O O . HIS A 1 410 ? 28.188 -30.812 -8.312 1 85.81 410 HIS A O 1
ATOM 3210 N N . GLY A 1 411 ? 26.688 -29.781 -9.602 1 89.62 411 GLY A N 1
ATOM 3211 C CA . GLY A 1 411 ? 25.984 -31.031 -9.852 1 89.62 411 GLY A CA 1
ATOM 3212 C C . GLY A 1 411 ? 24.656 -31.125 -9.117 1 89.62 411 GLY A C 1
ATOM 3213 O O . GLY A 1 411 ? 24.219 -30.172 -8.477 1 89.62 411 GLY A O 1
ATOM 3214 N N . ARG A 1 412 ? 24.062 -32.312 -9.258 1 92.81 412 ARG A N 1
ATOM 3215 C CA . ARG A 1 412 ? 22.766 -32.562 -8.641 1 92.81 412 ARG A CA 1
ATOM 3216 C C . ARG A 1 412 ? 22.938 -33.125 -7.234 1 92.81 412 ARG A C 1
ATOM 3218 O O . ARG A 1 412 ? 23.891 -33.875 -6.961 1 92.81 412 ARG A O 1
ATOM 3225 N N . ASP A 1 413 ? 22.062 -32.719 -6.352 1 90.44 413 ASP A N 1
ATOM 3226 C CA . ASP A 1 413 ? 22.047 -33.281 -5 1 90.44 413 ASP A CA 1
ATOM 3227 C C . ASP A 1 413 ? 20.625 -33.438 -4.492 1 90.44 413 ASP A C 1
ATOM 3229 O O . ASP A 1 413 ? 19.797 -32.531 -4.652 1 90.44 413 ASP A O 1
ATOM 3233 N N . ARG A 1 414 ? 20.438 -34.531 -3.863 1 95.5 414 ARG A N 1
ATOM 3234 C CA . ARG A 1 414 ? 19.078 -34.875 -3.424 1 95.5 414 ARG A CA 1
ATOM 3235 C C . ARG A 1 414 ? 18.875 -34.5 -1.963 1 95.5 414 ARG A C 1
ATOM 3237 O O . ARG A 1 414 ? 19.797 -34.562 -1.153 1 95.5 414 ARG A O 1
ATOM 3244 N N . GLY A 1 415 ? 17.688 -34 -1.724 1 96.38 415 GLY A N 1
ATOM 3245 C CA . GLY A 1 415 ? 17.266 -33.719 -0.363 1 96.38 415 GLY A CA 1
ATOM 3246 C C . GLY A 1 415 ? 15.914 -34.312 -0.007 1 96.38 415 GLY A C 1
ATOM 3247 O O . GLY A 1 415 ? 15.188 -34.781 -0.885 1 96.38 415 GLY A O 1
ATOM 3248 N N . LEU A 1 416 ? 15.695 -34.406 1.285 1 97.62 416 LEU A N 1
ATOM 3249 C CA . LEU A 1 416 ? 14.422 -34.875 1.828 1 97.62 416 LEU A CA 1
ATOM 3250 C C . LEU A 1 416 ? 13.891 -33.906 2.871 1 97.62 416 LEU A C 1
ATOM 3252 O O . LEU A 1 416 ? 14.617 -33.5 3.785 1 97.62 416 LEU A O 1
ATOM 3256 N N . GLU A 1 417 ? 12.656 -33.5 2.717 1 97.06 417 GLU A N 1
ATOM 3257 C CA . GLU A 1 417 ? 12.023 -32.531 3.617 1 97.06 417 GLU A CA 1
ATOM 3258 C C . GLU A 1 417 ? 10.719 -33.094 4.176 1 97.06 417 GLU A C 1
ATOM 3260 O O . GLU A 1 417 ? 9.961 -33.75 3.465 1 97.06 417 GLU A O 1
ATOM 3265 N N . PHE A 1 418 ? 10.523 -32.812 5.41 1 98.19 418 PHE A N 1
ATOM 3266 C CA . PHE A 1 418 ? 9.281 -33.188 6.07 1 98.19 418 PHE A CA 1
ATOM 3267 C C . PHE A 1 418 ? 8.492 -31.938 6.484 1 98.19 418 PHE A C 1
ATOM 3269 O O . PHE A 1 418 ? 9.07 -30.984 7.012 1 98.19 418 PHE A O 1
ATOM 3276 N N . LEU A 1 419 ? 7.238 -31.953 6.199 1 98 419 LEU A N 1
ATOM 3277 C CA . LEU A 1 419 ? 6.34 -30.875 6.617 1 98 419 LEU A CA 1
ATOM 3278 C C . LEU A 1 419 ? 5.105 -31.438 7.305 1 98 419 LEU A C 1
ATOM 3280 O O . LEU A 1 419 ? 4.562 -32.469 6.879 1 98 419 LEU A O 1
ATOM 3284 N N . PHE A 1 420 ? 4.68 -30.797 8.352 1 98.56 420 PHE A N 1
ATOM 3285 C CA . PHE A 1 420 ? 3.412 -31.078 9.016 1 98.56 420 PHE A CA 1
ATOM 3286 C C . PHE A 1 420 ? 2.592 -29.797 9.188 1 98.56 420 PHE A C 1
ATOM 3288 O O . PHE A 1 420 ? 3.041 -28.844 9.82 1 98.56 420 PHE A O 1
ATOM 3295 N N . GLN A 1 421 ? 1.424 -29.844 8.648 1 98 421 GLN A N 1
ATOM 3296 C CA . GLN A 1 421 ? 0.58 -28.656 8.57 1 98 421 GLN A CA 1
ATOM 3297 C C . GLN A 1 421 ? -0.723 -28.859 9.344 1 98 421 GLN A C 1
ATOM 3299 O O . GLN A 1 421 ? -1.35 -29.922 9.25 1 98 421 GLN A O 1
ATOM 3304 N N . VAL A 1 422 ? -1.148 -27.859 10.109 1 97.88 422 VAL A N 1
ATOM 3305 C CA . VAL A 1 422 ? -2.467 -27.766 10.727 1 97.88 422 VAL A CA 1
ATOM 3306 C C . VAL A 1 422 ? -3.172 -26.5 10.258 1 97.88 422 VAL A C 1
ATOM 3308 O O . VAL A 1 422 ? -2.596 -25.406 10.305 1 97.88 422 VAL A O 1
ATOM 3311 N N . ASN A 1 423 ? -4.375 -26.656 9.82 1 96.31 423 ASN A N 1
ATOM 3312 C CA . ASN A 1 423 ? -5.156 -25.516 9.328 1 96.31 423 ASN A CA 1
ATOM 3313 C C . ASN A 1 423 ? -6.57 -25.516 9.898 1 96.31 423 ASN A C 1
ATOM 3315 O O . ASN A 1 423 ? -7.238 -26.562 9.914 1 96.31 423 ASN A O 1
ATOM 3319 N N . VAL A 1 424 ? -7.082 -24.328 10.383 1 95.25 424 VAL A N 1
ATOM 3320 C CA . VAL A 1 424 ? -8.422 -24.156 10.938 1 95.25 424 VAL A CA 1
ATOM 3321 C C . VAL A 1 424 ? -9.062 -22.891 10.375 1 95.25 424 VAL A C 1
ATOM 3323 O O . VAL A 1 424 ? -8.477 -21.812 10.43 1 95.25 424 VAL A O 1
ATOM 3326 N N . ALA A 1 425 ? -10.211 -23.031 9.828 1 93.31 425 ALA A N 1
ATOM 3327 C CA . ALA A 1 425 ? -11.008 -21.891 9.375 1 93.31 425 ALA A CA 1
ATOM 3328 C C . ALA A 1 425 ? -12.062 -21.516 10.414 1 93.31 425 ALA A C 1
ATOM 3330 O O . ALA A 1 425 ? -12.859 -22.359 10.828 1 93.31 425 ALA A O 1
ATOM 3331 N N . LEU A 1 426 ? -12.102 -20.25 10.727 1 91.69 426 LEU A N 1
ATOM 3332 C CA . LEU A 1 426 ? -13.055 -19.734 11.703 1 91.69 426 LEU A CA 1
ATOM 3333 C C . LEU A 1 426 ? -13.898 -18.609 11.102 1 91.69 426 LEU A C 1
ATOM 3335 O O . LEU A 1 426 ? -13.391 -17.781 10.344 1 91.69 426 LEU A O 1
ATOM 3339 N N . GLY A 1 427 ? -15.203 -18.516 11.438 1 83.44 427 GLY A N 1
ATOM 3340 C CA . GLY A 1 427 ? -16.109 -17.484 10.969 1 83.44 427 GLY A CA 1
ATOM 3341 C C . GLY A 1 427 ? -16.844 -17.859 9.695 1 83.44 427 GLY A C 1
ATOM 3342 O O . GLY A 1 427 ? -16.938 -19.047 9.359 1 83.44 427 GLY A O 1
ATOM 3343 N N . ALA A 1 428 ? -17.422 -16.781 9.086 1 64.12 428 ALA A N 1
ATOM 3344 C CA . ALA A 1 428 ? -18.344 -16.969 7.965 1 64.12 428 ALA A CA 1
ATOM 3345 C C . ALA A 1 428 ? -17.656 -17.641 6.785 1 64.12 428 ALA A C 1
ATOM 3347 O O . ALA A 1 428 ? -18.281 -18.375 6.027 1 64.12 428 ALA A O 1
ATOM 3348 N N . HIS A 1 429 ? -16.531 -17.219 6.41 1 57.41 429 HIS A N 1
ATOM 3349 C CA . HIS A 1 429 ? -15.812 -17.703 5.238 1 57.41 429 HIS A CA 1
ATOM 3350 C C . HIS A 1 429 ? -15.406 -19.156 5.398 1 57.41 429 HIS A C 1
ATOM 3352 O O . HIS A 1 429 ? -14.992 -19.812 4.434 1 57.41 429 HIS A O 1
ATOM 3358 N N . GLY A 1 430 ? -15.281 -19.562 6.637 1 47.03 430 GLY A N 1
ATOM 3359 C CA . GLY A 1 430 ? -14.867 -20.938 6.855 1 47.03 430 GLY A CA 1
ATOM 3360 C C . GLY A 1 430 ? -15.703 -21.938 6.086 1 47.03 430 GLY A C 1
ATOM 3361 O O . GLY A 1 430 ? -15.32 -23.109 5.969 1 47.03 430 GLY A O 1
ATOM 3362 N N . ALA A 1 431 ? -16.938 -21.438 5.824 1 43.59 431 ALA A N 1
ATOM 3363 C CA . ALA A 1 431 ? -17.812 -22.406 5.164 1 43.59 431 ALA A CA 1
ATOM 3364 C C . ALA A 1 431 ? -17.391 -22.625 3.713 1 43.59 431 ALA A C 1
ATOM 3366 O O . ALA A 1 431 ? -17.953 -23.469 3.014 1 43.59 431 ALA A O 1
ATOM 3367 N N . HIS A 1 432 ? -16.797 -21.641 3.152 1 43.03 432 HIS A N 1
ATOM 3368 C CA . HIS A 1 432 ? -16.547 -21.938 1.75 1 43.03 432 HIS A CA 1
ATOM 3369 C C . HIS A 1 432 ? -15.547 -23.078 1.611 1 43.03 432 HIS A C 1
ATOM 3371 O O . HIS A 1 432 ? -14.508 -23.094 2.285 1 43.03 432 HIS A O 1
ATOM 3377 N N . ARG A 1 433 ? -16.188 -24.094 1.557 1 38.97 433 ARG A N 1
ATOM 3378 C CA . ARG A 1 433 ? -15.508 -25.359 1.236 1 38.97 433 ARG A CA 1
ATOM 3379 C C . ARG A 1 433 ? -14.305 -25.109 0.327 1 38.97 433 ARG A C 1
ATOM 3381 O O . ARG A 1 433 ? -14.43 -24.453 -0.708 1 38.97 433 ARG A O 1
ATOM 3388 N N . PHE A 1 434 ? -13.172 -24.969 0.961 1 30.22 434 PHE A N 1
ATOM 3389 C CA . PHE A 1 434 ? -12.078 -25.375 0.081 1 30.22 434 PHE A CA 1
ATOM 3390 C C . PHE A 1 434 ? -12.391 -26.703 -0.597 1 30.22 434 PHE A C 1
ATOM 3392 O O . PHE A 1 434 ? -13.094 -27.547 -0.032 1 30.22 434 PHE A O 1
ATOM 3399 N N . MET B 1 1 ? 42.156 17.484 63.375 1 24.2 1 MET B N 1
ATOM 3400 C CA . MET B 1 1 ? 40.938 18.016 64 1 24.2 1 MET B CA 1
ATOM 3401 C C . MET B 1 1 ? 39.812 18.219 62.969 1 24.2 1 MET B C 1
ATOM 3403 O O . MET B 1 1 ? 39.75 19.281 62.344 1 24.2 1 MET B O 1
ATOM 3407 N N . GLN B 1 2 ? 39.625 17.172 62.094 1 25.69 2 GLN B N 1
ATOM 3408 C CA . GLN B 1 2 ? 38.906 17.031 60.844 1 25.69 2 GLN B CA 1
ATOM 3409 C C . GLN B 1 2 ? 37.406 17.203 61.031 1 25.69 2 GLN B C 1
ATOM 3411 O O . GLN B 1 2 ? 36.781 16.453 61.781 1 25.69 2 GLN B O 1
ATOM 3416 N N . THR B 1 3 ? 37 18.516 61.094 1 24.73 3 THR B N 1
ATOM 3417 C CA . THR B 1 3 ? 35.688 19.094 61.344 1 24.73 3 THR B CA 1
ATOM 3418 C C . THR B 1 3 ? 34.656 18.594 60.375 1 24.73 3 THR B C 1
ATOM 3420 O O . THR B 1 3 ? 34.719 18.875 59.156 1 24.73 3 THR B O 1
ATOM 3423 N N . ARG B 1 4 ? 34.281 17.297 60.438 1 26.94 4 ARG B N 1
ATOM 3424 C CA . ARG B 1 4 ? 33.344 16.641 59.562 1 26.94 4 ARG B CA 1
ATOM 3425 C C . ARG B 1 4 ? 31.969 17.344 59.594 1 26.94 4 ARG B C 1
ATOM 3427 O O . ARG B 1 4 ? 31.328 17.422 60.625 1 26.94 4 ARG B O 1
ATOM 3434 N N . ARG B 1 5 ? 31.844 18.453 58.781 1 23.28 5 ARG B N 1
ATOM 3435 C CA . ARG B 1 5 ? 30.625 19.25 58.719 1 23.28 5 ARG B CA 1
ATOM 3436 C C . ARG B 1 5 ? 29.422 18.359 58.438 1 23.28 5 ARG B C 1
ATOM 3438 O O . ARG B 1 5 ? 29.438 17.562 57.5 1 23.28 5 ARG B O 1
ATOM 3445 N N . ILE B 1 6 ? 28.672 18 59.406 1 24.56 6 ILE B N 1
ATOM 3446 C CA . ILE B 1 6 ? 27.469 17.188 59.438 1 24.56 6 ILE B CA 1
ATOM 3447 C C . ILE B 1 6 ? 26.391 17.859 58.562 1 24.56 6 ILE B C 1
ATOM 3449 O O . ILE B 1 6 ? 25.984 19 58.844 1 24.56 6 ILE B O 1
ATOM 3453 N N . ILE B 1 7 ? 26.578 17.734 57.188 1 24.59 7 ILE B N 1
ATOM 3454 C CA . ILE B 1 7 ? 25.625 18.312 56.25 1 24.59 7 ILE B CA 1
ATOM 3455 C C . ILE B 1 7 ? 24.203 17.906 56.625 1 24.59 7 ILE B C 1
ATOM 3457 O O . ILE B 1 7 ? 23.891 16.719 56.688 1 24.59 7 ILE B O 1
ATOM 3461 N N . ARG B 1 8 ? 23.562 18.672 57.531 1 24.41 8 ARG B N 1
ATOM 3462 C CA . ARG B 1 8 ? 22.188 18.547 57.969 1 24.41 8 ARG B CA 1
ATOM 3463 C C . ARG B 1 8 ? 21.234 18.547 56.781 1 24.41 8 ARG B C 1
ATOM 3465 O O . ARG B 1 8 ? 21.188 19.516 56.031 1 24.41 8 ARG B O 1
ATOM 3472 N N . ARG B 1 9 ? 21.062 17.391 56.156 1 27.33 9 ARG B N 1
ATOM 3473 C CA . ARG B 1 9 ? 20.125 17.219 55.031 1 27.33 9 ARG B CA 1
ATOM 3474 C C . ARG B 1 9 ? 18.719 17.656 55.438 1 27.33 9 ARG B C 1
ATOM 3476 O O . ARG B 1 9 ? 18.125 17.094 56.344 1 27.33 9 ARG B O 1
ATOM 3483 N N . THR B 1 10 ? 18.531 18.969 55.531 1 27.2 10 THR B N 1
ATOM 3484 C CA . THR B 1 10 ? 17.172 19.438 55.781 1 27.2 10 THR B CA 1
ATOM 3485 C C . THR B 1 10 ? 16.188 18.797 54.812 1 27.2 10 THR B C 1
ATOM 3487 O O . THR B 1 10 ? 16.391 18.859 53.594 1 27.2 10 THR B O 1
ATOM 3490 N N . GLY B 1 11 ? 15.578 17.688 55.188 1 25.22 11 GLY B N 1
ATOM 3491 C CA . GLY B 1 11 ? 14.516 16.969 54.5 1 25.22 11 GLY B CA 1
ATOM 3492 C C . GLY B 1 11 ? 13.367 17.859 54.094 1 25.22 11 GLY B C 1
ATOM 3493 O O . GLY B 1 11 ? 12.695 18.453 54.938 1 25.22 11 GLY B O 1
ATOM 3494 N N . ALA B 1 12 ? 13.625 18.734 53.031 1 29.8 12 ALA B N 1
ATOM 3495 C CA . ALA B 1 12 ? 12.492 19.516 52.531 1 29.8 12 ALA B CA 1
ATOM 3496 C C . ALA B 1 12 ? 11.25 18.656 52.375 1 29.8 12 ALA B C 1
ATOM 3498 O O . ALA B 1 12 ? 11.312 17.531 51.875 1 29.8 12 ALA B O 1
ATOM 3499 N N . GLY B 1 13 ? 10.312 18.734 53.281 1 26.2 13 GLY B N 1
ATOM 3500 C CA . GLY B 1 13 ? 8.984 18.156 53.312 1 26.2 13 GLY B CA 1
ATOM 3501 C C . GLY B 1 13 ? 8.258 18.297 51.969 1 26.2 13 GLY B C 1
ATOM 3502 O O . GLY B 1 13 ? 8.133 19.406 51.438 1 26.2 13 GLY B O 1
ATOM 3503 N N . LEU B 1 14 ? 8.43 17.312 51.094 1 28.36 14 LEU B N 1
ATOM 3504 C CA . LEU B 1 14 ? 7.633 17.172 49.875 1 28.36 14 LEU B CA 1
ATOM 3505 C C . LEU B 1 14 ? 6.16 17.438 50.156 1 28.36 14 LEU B C 1
ATOM 3507 O O . LEU B 1 14 ? 5.527 16.703 50.938 1 28.36 14 LEU B O 1
ATOM 3511 N N . LEU B 1 15 ? 5.828 18.734 50.344 1 27.38 15 LEU B N 1
ATOM 3512 C CA . LEU B 1 15 ? 4.406 19.062 50.406 1 27.38 15 LEU B CA 1
ATOM 3513 C C . LEU B 1 15 ? 3.627 18.25 49.344 1 27.38 15 LEU B C 1
ATOM 3515 O O . LEU B 1 15 ? 3.969 18.25 48.188 1 27.38 15 LEU B O 1
ATOM 3519 N N . SER B 1 16 ? 3.037 17.156 49.75 1 29.42 16 SER B N 1
ATOM 3520 C CA . SER B 1 16 ? 2.064 16.312 49.062 1 29.42 16 SER B CA 1
ATOM 3521 C C . SER B 1 16 ? 0.952 17.141 48.438 1 29.42 16 SER B C 1
ATOM 3523 O O . SER B 1 16 ? 0.158 17.766 49.156 1 29.42 16 SER B O 1
ATOM 3525 N N . ALA B 1 17 ? 1.185 18 47.469 1 28.19 17 ALA B N 1
ATOM 3526 C CA . ALA B 1 17 ? -0.003 18.5 46.812 1 28.19 17 ALA B CA 1
ATOM 3527 C C . ALA B 1 17 ? -1.007 17.391 46.531 1 28.19 17 ALA B C 1
ATOM 3529 O O . ALA B 1 17 ? -0.741 16.484 45.75 1 28.19 17 ALA B O 1
ATOM 3530 N N . ALA B 1 18 ? -1.73 16.969 47.5 1 30.47 18 ALA B N 1
ATOM 3531 C CA . ALA B 1 18 ? -2.928 16.156 47.281 1 30.47 18 ALA B CA 1
ATOM 3532 C C . ALA B 1 18 ? -3.723 16.703 46.094 1 30.47 18 ALA B C 1
ATOM 3534 O O . ALA B 1 18 ? -4.281 17.797 46.156 1 30.47 18 ALA B O 1
ATOM 3535 N N . LEU B 1 19 ? -3.188 16.469 44.938 1 31.78 19 LEU B N 1
ATOM 3536 C CA . LEU B 1 19 ? -4.062 16.688 43.812 1 31.78 19 LEU B CA 1
ATOM 3537 C C . LEU B 1 19 ? -5.504 16.328 44.156 1 31.78 19 LEU B C 1
ATOM 3539 O O . LEU B 1 19 ? -5.789 15.211 44.562 1 31.78 19 LEU B O 1
ATOM 3543 N N . LEU B 1 20 ? -6.195 17.203 44.719 1 33.03 20 LEU B N 1
ATOM 3544 C CA . LEU B 1 20 ? -7.641 17.094 44.906 1 33.03 20 LEU B CA 1
ATOM 3545 C C . LEU B 1 20 ? -8.266 16.406 43.688 1 33.03 20 LEU B C 1
ATOM 3547 O O . LEU B 1 20 ? -8.328 17 42.594 1 33.03 20 LEU B O 1
ATOM 3551 N N . PHE B 1 21 ? -7.914 15.102 43.469 1 36.75 21 PHE B N 1
ATOM 3552 C CA . PHE B 1 21 ? -8.781 14.375 42.531 1 36.75 21 PHE B CA 1
ATOM 3553 C C . PHE B 1 21 ? -10.242 14.531 42.938 1 36.75 21 PHE B C 1
ATOM 3555 O O . PHE B 1 21 ? -10.617 14.234 44.062 1 36.75 21 PHE B O 1
ATOM 3562 N N . PRO B 1 22 ? -10.945 15.492 42.531 1 38.78 22 PRO B N 1
ATOM 3563 C CA . PRO B 1 22 ? -12.359 15.43 42.906 1 38.78 22 PRO B CA 1
ATOM 3564 C C . PRO B 1 22 ? -12.867 13.992 43.031 1 38.78 22 PRO B C 1
ATOM 3566 O O . PRO B 1 22 ? -12.312 13.078 42.406 1 38.78 22 PRO B O 1
ATOM 3569 N N . THR B 1 23 ? -13.289 13.664 44.188 1 37.84 23 THR B N 1
ATOM 3570 C CA . THR B 1 23 ? -14.055 12.43 44.344 1 37.84 23 THR B CA 1
ATOM 3571 C C . THR B 1 23 ? -14.945 12.188 43.125 1 37.84 23 THR B C 1
ATOM 3573 O O . THR B 1 23 ? -15.875 12.961 42.875 1 37.84 23 THR B O 1
ATOM 3576 N N . LEU B 1 24 ? -14.391 11.82 42.062 1 39.09 24 LEU B N 1
ATOM 3577 C CA . LEU B 1 24 ? -15.281 11.273 41.031 1 39.09 24 LEU B CA 1
ATOM 3578 C C . LEU B 1 24 ? -16.375 10.422 41.656 1 39.09 24 LEU B C 1
ATOM 3580 O O . LEU B 1 24 ? -16.078 9.422 42.344 1 39.09 24 LEU B O 1
ATOM 3584 N N . ALA B 1 25 ? -17.453 11 42.219 1 35.59 25 ALA B N 1
ATOM 3585 C CA . ALA B 1 25 ? -18.594 10.156 42.562 1 35.59 25 ALA B CA 1
ATOM 3586 C C . ALA B 1 25 ? -18.656 8.922 41.688 1 35.59 25 ALA B C 1
ATOM 3588 O O . ALA B 1 25 ? -18.547 9.031 40.469 1 35.59 25 ALA B O 1
ATOM 3589 N N . ALA B 1 26 ? -18.438 7.746 42.219 1 41.72 26 ALA B N 1
ATOM 3590 C CA . ALA B 1 26 ? -18.641 6.438 41.594 1 41.72 26 ALA B CA 1
ATOM 3591 C C . ALA B 1 26 ? -19.969 6.379 40.844 1 41.72 26 ALA B C 1
ATOM 3593 O O . ALA B 1 26 ? -21.016 6.094 41.438 1 41.72 26 ALA B O 1
ATOM 3594 N N . SER B 1 27 ? -20.344 7.383 40.062 1 40.88 27 SER B N 1
ATOM 3595 C CA . SER B 1 27 ? -21.484 6.984 39.219 1 40.88 27 SER B CA 1
ATOM 3596 C C . SER B 1 27 ? -21.266 5.602 38.625 1 40.88 27 SER B C 1
ATOM 3598 O O . SER B 1 27 ? -20.219 5.344 38 1 40.88 27 SER B O 1
ATOM 3600 N N . GLN B 1 28 ? -21.75 4.645 39.281 1 43.19 28 GLN B N 1
ATOM 3601 C CA . GLN B 1 28 ? -21.812 3.295 38.719 1 43.19 28 GLN B CA 1
ATOM 3602 C C . GLN B 1 28 ? -22.188 3.318 37.25 1 43.19 28 GLN B C 1
ATOM 3604 O O . GLN B 1 28 ? -23.281 3.773 36.906 1 43.19 28 GLN B O 1
ATOM 3609 N N . TRP B 1 29 ? -21.203 3.643 36.406 1 48.44 29 TRP B N 1
ATOM 3610 C CA . TRP B 1 29 ? -21.453 3.504 34.969 1 48.44 29 TRP B CA 1
ATOM 3611 C C . TRP B 1 29 ? -22.078 2.146 34.656 1 48.44 29 TRP B C 1
ATOM 3613 O O . TRP B 1 29 ? -21.609 1.115 35.125 1 48.44 29 TRP B O 1
ATOM 3623 N N . GLN B 1 30 ? -23.406 2.025 34.656 1 45.69 30 GLN B N 1
ATOM 3624 C CA . GLN B 1 30 ? -24.141 0.816 34.281 1 45.69 30 GLN B CA 1
ATOM 3625 C C . GLN B 1 30 ? -23.75 0.368 32.875 1 45.69 30 GLN B C 1
ATOM 3627 O O . GLN B 1 30 ? -23.766 1.169 31.938 1 45.69 30 GLN B O 1
ATOM 3632 N N . MET B 1 31 ? -22.953 -0.637 32.812 1 48.91 31 MET B N 1
ATOM 3633 C CA . MET B 1 31 ? -22.719 -1.314 31.531 1 48.91 31 MET B CA 1
ATOM 3634 C C . MET B 1 31 ? -24 -2.01 31.047 1 48.91 31 MET B C 1
ATOM 3636 O O . MET B 1 31 ? -24.547 -2.859 31.75 1 48.91 31 MET B O 1
ATOM 3640 N N . GLY B 1 32 ? -24.875 -1.431 30.391 1 45.38 32 GLY B N 1
ATOM 3641 C CA . GLY B 1 32 ? -25.938 -2.244 29.812 1 45.38 32 GLY B CA 1
ATOM 3642 C C . GLY B 1 32 ? -25.438 -3.264 28.812 1 45.38 32 GLY B C 1
ATOM 3643 O O . GLY B 1 32 ? -24.344 -3.113 28.266 1 45.38 32 GLY B O 1
ATOM 3644 N N . ASP B 1 33 ? -25.984 -4.52 28.75 1 49.5 33 ASP B N 1
ATOM 3645 C CA . ASP B 1 33 ? -25.703 -5.723 27.969 1 49.5 33 ASP B CA 1
ATOM 3646 C C . ASP B 1 33 ? -25.438 -5.383 26.516 1 49.5 33 ASP B C 1
ATOM 3648 O O . ASP B 1 33 ? -24.609 -6.027 25.859 1 49.5 33 ASP B O 1
ATOM 3652 N N . ASP B 1 34 ? -26.312 -4.664 25.875 1 49.84 34 ASP B N 1
ATOM 3653 C CA . ASP B 1 34 ? -26.406 -4.543 24.422 1 49.84 34 ASP B CA 1
ATOM 3654 C C . ASP B 1 34 ? -25.172 -3.869 23.859 1 49.84 34 ASP B C 1
ATOM 3656 O O . ASP B 1 34 ? -25.031 -3.75 22.641 1 49.84 34 ASP B O 1
ATOM 3660 N N . ASP B 1 35 ? -24.344 -3.197 24.641 1 52.44 35 ASP B N 1
ATOM 3661 C CA . ASP B 1 35 ? -23.531 -2.064 24.234 1 52.44 35 ASP B CA 1
ATOM 3662 C C . ASP B 1 35 ? -22.094 -2.506 23.953 1 52.44 35 ASP B C 1
ATOM 3664 O O . ASP B 1 35 ? -21.188 -1.673 23.859 1 52.44 35 ASP B O 1
ATOM 3668 N N . LEU B 1 36 ? -21.75 -3.752 24.031 1 58.81 36 LEU B N 1
ATOM 3669 C CA . LEU B 1 36 ? -20.312 -4.066 23.969 1 58.81 36 LEU B CA 1
ATOM 3670 C C . LEU B 1 36 ? -19.922 -4.48 22.547 1 58.81 36 LEU B C 1
ATOM 3672 O O . LEU B 1 36 ? -18.828 -5.02 22.344 1 58.81 36 LEU B O 1
ATOM 3676 N N . GLY B 1 37 ? -20.812 -4.109 21.688 1 77.06 37 GLY B N 1
ATOM 3677 C CA . GLY B 1 37 ? -20.453 -4.641 20.375 1 77.06 37 GLY B CA 1
ATOM 3678 C C . GLY B 1 37 ? -19.453 -3.764 19.641 1 77.06 37 GLY B C 1
ATOM 3679 O O . GLY B 1 37 ? -19.391 -2.557 19.875 1 77.06 37 GLY B O 1
ATOM 3680 N N . VAL B 1 38 ? -18.453 -4.336 19 1 86.25 38 VAL B N 1
ATOM 3681 C CA . VAL B 1 38 ? -17.5 -3.684 18.109 1 86.25 38 VAL B CA 1
ATOM 3682 C C . VAL B 1 38 ? -18.062 -3.625 16.703 1 86.25 38 VAL B C 1
ATOM 3684 O O . VAL B 1 38 ? -18.484 -4.645 16.156 1 86.25 38 VAL B O 1
ATOM 3687 N N . SER B 1 39 ? -18.25 -2.393 16.219 1 88.81 39 SER B N 1
ATOM 3688 C CA . SER B 1 39 ? -18.625 -2.215 14.828 1 88.81 39 SER B CA 1
ATOM 3689 C C . SER B 1 39 ? -17.391 -2.176 13.93 1 88.81 39 SER B C 1
ATOM 3691 O O . SER B 1 39 ? -16.359 -1.604 14.297 1 88.81 39 SER B O 1
ATOM 3693 N N . VAL B 1 40 ? -17.5 -2.883 12.766 1 90.06 40 VAL B N 1
ATOM 3694 C CA . VAL B 1 40 ? -16.391 -2.949 11.828 1 90.06 40 VAL B CA 1
ATOM 3695 C C . VAL B 1 40 ? -16.797 -2.354 10.484 1 90.06 40 VAL B C 1
ATOM 3697 O O . VAL B 1 40 ? -17.906 -2.611 9.992 1 90.06 40 VAL B O 1
ATOM 3700 N N . SER B 1 41 ? -15.93 -1.491 9.945 1 91.75 41 SER B N 1
ATOM 3701 C CA . SER B 1 41 ? -16.125 -0.958 8.594 1 91.75 41 SER B CA 1
ATOM 3702 C C . SER B 1 41 ? -14.82 -0.993 7.797 1 91.75 41 SER B C 1
ATOM 3704 O O . SER B 1 41 ? -13.734 -1.017 8.375 1 91.75 41 SER B O 1
ATOM 3706 N N . VAL B 1 42 ? -15.016 -1.087 6.469 1 93.19 42 VAL B N 1
ATOM 3707 C CA . VAL B 1 42 ? -13.875 -1.125 5.562 1 93.19 42 VAL B CA 1
ATOM 3708 C C . VAL B 1 42 ? -14.055 -0.078 4.465 1 93.19 42 VAL B C 1
ATOM 3710 O O . VAL B 1 42 ? -15.125 0.021 3.861 1 93.19 42 VAL B O 1
ATOM 3713 N N . ILE B 1 43 ? -13.062 0.72 4.289 1 94.44 43 ILE B N 1
ATOM 3714 C CA . ILE B 1 43 ? -12.992 1.619 3.145 1 94.44 43 ILE B CA 1
ATOM 3715 C C . ILE B 1 43 ? -11.953 1.104 2.15 1 94.44 43 ILE B C 1
ATOM 3717 O O . ILE B 1 43 ? -10.781 0.951 2.494 1 94.44 43 ILE B O 1
ATOM 3721 N N . LEU B 1 44 ? -12.406 0.817 0.957 1 95.5 44 LEU B N 1
ATOM 3722 C CA . LEU B 1 44 ? -11.5 0.434 -0.12 1 95.5 44 LEU B CA 1
ATOM 3723 C C . LEU B 1 44 ? -11.344 1.565 -1.131 1 95.5 44 LEU B C 1
ATOM 3725 O O . LEU B 1 44 ? -12.336 2.107 -1.616 1 95.5 44 LEU B O 1
ATOM 3729 N N . GLU B 1 45 ? -10.078 1.853 -1.378 1 95.75 45 GLU B N 1
ATOM 3730 C CA . GLU B 1 45 ? -9.781 2.934 -2.311 1 95.75 45 GLU B CA 1
ATOM 3731 C C . GLU B 1 45 ? -8.773 2.49 -3.365 1 95.75 45 GLU B C 1
ATOM 3733 O O . GLU B 1 45 ? -7.82 1.769 -3.057 1 95.75 45 GLU B O 1
ATOM 3738 N N . GLY B 1 46 ? -9.07 2.834 -4.645 1 96.12 46 GLY B N 1
ATOM 3739 C CA . GLY B 1 46 ? -8.117 2.729 -5.742 1 96.12 46 GLY B CA 1
ATOM 3740 C C . GLY B 1 46 ? -7.883 4.047 -6.457 1 96.12 46 GLY B C 1
ATOM 3741 O O . GLY B 1 46 ? -8.812 4.828 -6.656 1 96.12 46 GLY B O 1
ATOM 3742 N N . VAL B 1 47 ? -6.594 4.289 -6.824 1 96.62 47 VAL B N 1
ATOM 3743 C CA . VAL B 1 47 ? -6.25 5.508 -7.547 1 96.62 47 VAL B CA 1
ATOM 3744 C C . VAL B 1 47 ? -5.379 5.164 -8.75 1 96.62 47 VAL B C 1
ATOM 3746 O O . VAL B 1 47 ? -4.41 4.414 -8.633 1 96.62 47 VAL B O 1
ATOM 3749 N N . TYR B 1 48 ? -5.82 5.59 -9.898 1 97.44 48 TYR B N 1
ATOM 3750 C CA . TYR B 1 48 ? -4.938 5.602 -11.055 1 97.44 48 TYR B CA 1
ATOM 3751 C C . TYR B 1 48 ? -4.258 6.953 -11.211 1 97.44 48 TYR B C 1
ATOM 3753 O O . TYR B 1 48 ? -4.922 7.988 -11.281 1 97.44 48 TYR B O 1
ATOM 3761 N N . PHE B 1 49 ? -2.961 6.98 -11.266 1 96.88 49 PHE B N 1
ATOM 3762 C CA . PHE B 1 49 ? -2.188 8.211 -11.359 1 96.88 49 PHE B CA 1
ATOM 3763 C C . PHE B 1 49 ? -1.329 8.219 -12.617 1 96.88 49 PHE B C 1
ATOM 3765 O O . PHE B 1 49 ? -0.702 7.215 -12.953 1 96.88 49 PHE B O 1
ATOM 3772 N N . ASN B 1 50 ? -1.357 9.422 -13.227 1 95.94 50 ASN B N 1
ATOM 3773 C CA . ASN B 1 50 ? -0.548 9.602 -14.43 1 95.94 50 ASN B CA 1
ATOM 3774 C C . ASN B 1 50 ? 0.011 11.016 -14.531 1 95.94 50 ASN B C 1
ATOM 3776 O O . ASN B 1 50 ? -0.732 11.992 -14.414 1 95.94 50 ASN B O 1
ATOM 3780 N N . THR B 1 51 ? 1.306 11.117 -14.695 1 94.44 51 THR B N 1
ATOM 3781 C CA . THR B 1 51 ? 1.919 12.391 -15.055 1 94.44 51 THR B CA 1
ATOM 3782 C C . THR B 1 51 ? 1.779 12.656 -16.547 1 94.44 51 THR B C 1
ATOM 3784 O O . THR B 1 51 ? 2.492 12.055 -17.359 1 94.44 51 THR B O 1
ATOM 3787 N N . VAL B 1 52 ? 0.955 13.555 -16.922 1 95.56 52 VAL B N 1
ATOM 3788 C CA . VAL B 1 52 ? 0.684 13.867 -18.312 1 95.56 52 VAL B CA 1
ATOM 3789 C C . VAL B 1 52 ? 1.843 14.672 -18.906 1 95.56 52 VAL B C 1
ATOM 3791 O O . VAL B 1 52 ? 2.367 14.336 -19.969 1 95.56 52 VAL B O 1
ATOM 3794 N N . THR B 1 53 ? 2.178 15.734 -18.25 1 95.31 53 THR B N 1
ATOM 3795 C CA . THR B 1 53 ? 3.373 16.516 -18.562 1 95.31 53 THR B CA 1
ATOM 3796 C C . THR B 1 53 ? 4.215 16.75 -17.312 1 95.31 53 THR B C 1
ATOM 3798 O O . THR B 1 53 ? 3.676 17.016 -16.234 1 95.31 53 THR B O 1
ATOM 3801 N N . GLU B 1 54 ? 5.441 16.656 -17.469 1 91.06 54 GLU B N 1
ATOM 3802 C CA . GLU B 1 54 ? 6.344 16.766 -16.328 1 91.06 54 GLU B CA 1
ATOM 3803 C C . GLU B 1 54 ? 6.672 18.219 -16.016 1 91.06 54 GLU B C 1
ATOM 3805 O O . GLU B 1 54 ? 6.875 19.031 -16.922 1 91.06 54 GLU B O 1
ATOM 3810 N N . GLY B 1 55 ? 6.609 18.562 -14.773 1 91.88 55 GLY B N 1
ATOM 3811 C CA . GLY B 1 55 ? 7.121 19.797 -14.227 1 91.88 55 GLY B CA 1
ATOM 3812 C C . GLY B 1 55 ? 8.07 19.594 -13.055 1 91.88 55 GLY B C 1
ATOM 3813 O O . GLY B 1 55 ? 8.617 18.516 -12.883 1 91.88 55 GLY B O 1
ATOM 3814 N N . ASN B 1 56 ? 8.281 20.75 -12.391 1 89.62 56 ASN B N 1
ATOM 3815 C CA . ASN B 1 56 ? 9.078 20.562 -11.18 1 89.62 56 ASN B CA 1
ATOM 3816 C C . ASN B 1 56 ? 8.414 19.578 -10.227 1 89.62 56 ASN B C 1
ATOM 3818 O O . ASN B 1 56 ? 7.203 19.625 -10.008 1 89.62 56 ASN B O 1
ATOM 3822 N N . GLU B 1 57 ? 9.133 18.719 -9.711 1 82.44 57 GLU B N 1
ATOM 3823 C CA . GLU B 1 57 ? 8.602 17.641 -8.883 1 82.44 57 GLU B CA 1
ATOM 3824 C C . GLU B 1 57 ? 8.203 18.156 -7.5 1 82.44 57 GLU B C 1
ATOM 3826 O O . GLU B 1 57 ? 7.203 17.719 -6.93 1 82.44 57 GLU B O 1
ATOM 3831 N N . ASP B 1 58 ? 9.078 19.031 -7.055 1 88.31 58 ASP B N 1
ATOM 3832 C CA . ASP B 1 58 ? 8.852 19.547 -5.707 1 88.31 58 ASP B CA 1
ATOM 3833 C C . ASP B 1 58 ? 8.93 21.078 -5.68 1 88.31 58 ASP B C 1
ATOM 3835 O O . ASP B 1 58 ? 9.727 21.672 -6.41 1 88.31 58 ASP B O 1
ATOM 3839 N N . PRO B 1 59 ? 8.188 21.656 -4.781 1 94.44 59 PRO B N 1
ATOM 3840 C CA . PRO B 1 59 ? 8.266 23.109 -4.625 1 94.44 59 PRO B CA 1
ATOM 3841 C C . PRO B 1 59 ? 9.531 23.562 -3.896 1 94.44 59 PRO B C 1
ATOM 3843 O O . PRO B 1 59 ? 9.898 22.984 -2.877 1 94.44 59 PRO B O 1
ATOM 3846 N N . ALA B 1 60 ? 10.141 24.562 -4.387 1 93.75 60 ALA B N 1
ATOM 3847 C CA . ALA B 1 60 ? 11.375 25.078 -3.785 1 93.75 60 ALA B CA 1
ATOM 3848 C C . ALA B 1 60 ? 11.148 25.469 -2.328 1 93.75 60 ALA B C 1
ATOM 3850 O O . ALA B 1 60 ? 10.117 26.047 -1.985 1 93.75 60 ALA B O 1
ATOM 3851 N N . GLY B 1 61 ? 12.141 25.141 -1.528 1 93.12 61 GLY B N 1
ATOM 3852 C CA . GLY B 1 61 ? 12.117 25.547 -0.134 1 93.12 61 GLY B CA 1
ATOM 3853 C C . GLY B 1 61 ? 11.516 24.5 0.786 1 93.12 61 GLY B C 1
ATOM 3854 O O . GLY B 1 61 ? 11.617 24.609 2.01 1 93.12 61 GLY B O 1
ATOM 3855 N N . PHE B 1 62 ? 10.859 23.609 0.159 1 89.69 62 PHE B N 1
ATOM 3856 C CA . PHE B 1 62 ? 10.164 22.609 0.963 1 89.69 62 PHE B CA 1
ATOM 3857 C C . PHE B 1 62 ? 10.781 21.234 0.776 1 89.69 62 PHE B C 1
ATOM 3859 O O . PHE B 1 62 ? 10.258 20.234 1.271 1 89.69 62 PHE B O 1
ATOM 3866 N N . GLY B 1 63 ? 11.891 21.094 -0.274 1 64.44 63 GLY B N 1
ATOM 3867 C CA . GLY B 1 63 ? 12.484 19.875 -0.832 1 64.44 63 GLY B CA 1
ATOM 3868 C C . GLY B 1 63 ? 13.203 19.031 0.202 1 64.44 63 GLY B C 1
ATOM 3869 O O . GLY B 1 63 ? 13.828 18.031 -0.138 1 64.44 63 GLY B O 1
ATOM 3870 N N . GLY B 1 64 ? 13.391 19.359 1.516 1 50.12 64 GLY B N 1
ATOM 3871 C CA . GLY B 1 64 ? 14.258 18.375 2.154 1 50.12 64 GLY B CA 1
ATOM 3872 C C . GLY B 1 64 ? 13.758 16.953 1.994 1 50.12 64 GLY B C 1
ATOM 3873 O O . GLY B 1 64 ? 14.547 16.047 1.704 1 50.12 64 GLY B O 1
ATOM 3874 N N . GLY B 1 65 ? 12.742 16.516 2.789 1 40 65 GLY B N 1
ATOM 3875 C CA . GLY B 1 65 ? 12.422 15.164 3.242 1 40 65 GLY B CA 1
ATOM 3876 C C . GLY B 1 65 ? 11.68 14.352 2.205 1 40 65 GLY B C 1
ATOM 3877 O O . GLY B 1 65 ? 11.43 13.156 2.41 1 40 65 GLY B O 1
ATOM 3878 N N . HIS B 1 66 ? 10.812 14.938 1.437 1 35.25 66 HIS B N 1
ATOM 3879 C CA . HIS B 1 66 ? 9.812 14.102 0.782 1 35.25 66 HIS B CA 1
ATOM 3880 C C . HIS B 1 66 ? 10.328 13.562 -0.547 1 35.25 66 HIS B C 1
ATOM 3882 O O . HIS B 1 66 ? 10.352 14.281 -1.547 1 35.25 66 HIS B O 1
ATOM 3888 N N . HIS B 1 67 ? 11.391 12.938 -0.601 1 33.31 67 HIS B N 1
ATOM 3889 C CA . HIS B 1 67 ? 11.578 12.32 -1.91 1 33.31 67 HIS B CA 1
ATOM 3890 C C . HIS B 1 67 ? 10.25 11.836 -2.482 1 33.31 67 HIS B C 1
ATOM 3892 O O . HIS B 1 67 ? 9.656 10.883 -1.97 1 33.31 67 HIS B O 1
ATOM 3898 N N . HIS B 1 68 ? 9.383 12.555 -2.912 1 32.75 68 HIS B N 1
ATOM 3899 C CA . HIS B 1 68 ? 8.188 12.062 -3.58 1 32.75 68 HIS B CA 1
ATOM 3900 C C . HIS B 1 68 ? 8.484 10.805 -4.395 1 32.75 68 HIS B C 1
ATOM 3902 O O . HIS B 1 68 ? 9.586 10.258 -4.316 1 32.75 68 HIS B O 1
ATOM 3908 N N . GLY B 1 69 ? 7.832 10.789 -5.676 1 29.92 69 GLY B N 1
ATOM 3909 C CA . GLY B 1 69 ? 7.496 9.688 -6.57 1 29.92 69 GLY B CA 1
ATOM 3910 C C . GLY B 1 69 ? 8.711 9.016 -7.168 1 29.92 69 GLY B C 1
ATOM 3911 O O . GLY B 1 69 ? 8.641 7.863 -7.598 1 29.92 69 GLY B O 1
ATOM 3912 N N . HIS B 1 70 ? 9.547 9.711 -8.008 1 30.31 70 HIS B N 1
ATOM 3913 C CA . HIS B 1 70 ? 10.102 8.852 -9.047 1 30.31 70 HIS B CA 1
ATOM 3914 C C . HIS B 1 70 ? 11.039 7.809 -8.453 1 30.31 70 HIS B C 1
ATOM 3916 O O . HIS B 1 70 ? 10.891 6.613 -8.719 1 30.31 70 HIS B O 1
ATOM 3922 N N . GLY B 1 71 ? 12.367 8.188 -8.531 1 28.73 71 GLY B N 1
ATOM 3923 C CA . GLY B 1 71 ? 13.5 7.281 -8.594 1 28.73 71 GLY B CA 1
ATOM 3924 C C . GLY B 1 71 ? 13.781 6.582 -7.277 1 28.73 71 GLY B C 1
ATOM 3925 O O . GLY B 1 71 ? 13.578 7.16 -6.207 1 28.73 71 GLY B O 1
ATOM 3926 N N . HIS B 1 72 ? 13.633 5.195 -7.219 1 31.31 72 HIS B N 1
ATOM 3927 C CA . HIS B 1 72 ? 14.039 4.258 -6.176 1 31.31 72 HIS B CA 1
ATOM 3928 C C . HIS B 1 72 ? 15.359 4.672 -5.547 1 31.31 72 HIS B C 1
ATOM 3930 O O . HIS B 1 72 ? 16.406 4.102 -5.859 1 31.31 72 HIS B O 1
ATOM 3936 N N . GLY B 1 73 ? 15.828 5.84 -5.629 1 28.53 73 GLY B N 1
ATOM 3937 C CA . GLY B 1 73 ? 17.109 5.824 -4.93 1 28.53 73 GLY B CA 1
ATOM 3938 C C . GLY B 1 73 ? 17.016 5.254 -3.529 1 28.53 73 GLY B C 1
ATOM 3939 O O . GLY B 1 73 ? 15.938 5.242 -2.928 1 28.53 73 GLY B O 1
ATOM 3940 N N . HIS B 1 74 ? 18.031 4.336 -3.129 1 31.02 74 HIS B N 1
ATOM 3941 C CA . HIS B 1 74 ? 18.203 3.572 -1.899 1 31.02 74 HIS B CA 1
ATOM 3942 C C . HIS B 1 74 ? 17.922 4.434 -0.671 1 31.02 74 HIS B C 1
ATOM 3944 O O . HIS B 1 74 ? 18.344 4.09 0.439 1 31.02 74 HIS B O 1
ATOM 3950 N N . GLY B 1 75 ? 17.844 5.723 -0.771 1 29.05 75 GLY B N 1
ATOM 3951 C CA . GLY B 1 75 ? 17.922 6.199 0.601 1 29.05 75 GLY B CA 1
ATOM 3952 C C . GLY B 1 75 ? 16.891 5.562 1.518 1 29.05 75 GLY B C 1
ATOM 3953 O O . GLY B 1 75 ? 15.82 5.164 1.068 1 29.05 75 GLY B O 1
ATOM 3954 N N . HIS B 1 76 ? 17.312 4.895 2.709 1 31.14 76 HIS B N 1
ATOM 3955 C CA . HIS B 1 76 ? 16.656 4.27 3.848 1 31.14 76 HIS B CA 1
ATOM 3956 C C . HIS B 1 76 ? 15.375 5.016 4.227 1 31.14 76 HIS B C 1
ATOM 3958 O O . HIS B 1 76 ? 14.805 4.777 5.293 1 31.14 76 HIS B O 1
ATOM 3964 N N . GLY B 1 77 ? 15.312 6.301 3.969 1 30.23 77 GLY B N 1
ATOM 3965 C CA . GLY B 1 77 ? 14.258 6.832 4.812 1 30.23 77 GLY B CA 1
ATOM 3966 C C . GLY B 1 77 ? 12.914 6.172 4.562 1 30.23 77 GLY B C 1
ATOM 3967 O O . GLY B 1 77 ? 12.539 5.926 3.416 1 30.23 77 GLY B O 1
ATOM 3968 N N . HIS B 1 78 ? 12.414 5.234 5.418 1 33.53 78 HIS B N 1
ATOM 3969 C CA . HIS B 1 78 ? 11.07 4.715 5.617 1 33.53 78 HIS B CA 1
ATOM 3970 C C . HIS B 1 78 ? 10.016 5.727 5.172 1 33.53 78 HIS B C 1
ATOM 3972 O O . HIS B 1 78 ? 8.859 5.645 5.582 1 33.53 78 HIS B O 1
ATOM 3978 N N . GLY B 1 79 ? 10.406 6.969 4.898 1 32.25 79 GLY B N 1
ATOM 3979 C CA . GLY B 1 79 ? 9.211 7.781 4.762 1 32.25 79 GLY B CA 1
ATOM 3980 C C . GLY B 1 79 ? 8.305 7.328 3.635 1 32.25 79 GLY B C 1
ATOM 3981 O O . GLY B 1 79 ? 8.773 6.902 2.58 1 32.25 79 GLY B O 1
ATOM 3982 N N . HIS B 1 80 ? 7.148 6.633 3.846 1 35.88 80 HIS B N 1
ATOM 3983 C CA . HIS B 1 80 ? 5.988 6.523 2.967 1 35.88 80 HIS B CA 1
ATOM 3984 C C . HIS B 1 80 ? 5.891 7.723 2.031 1 35.88 80 HIS B C 1
ATOM 3986 O O . HIS B 1 80 ? 5.594 8.836 2.471 1 35.88 80 HIS B O 1
ATOM 3992 N N . SER B 1 81 ? 6.781 7.941 1.185 1 38.94 81 SER B N 1
ATOM 3993 C CA . SER B 1 81 ? 6.477 8.961 0.187 1 38.94 81 SER B CA 1
ATOM 3994 C C . SER B 1 81 ? 5.074 8.781 -0.378 1 38.94 81 SER B C 1
ATOM 3996 O O . SER B 1 81 ? 4.734 7.707 -0.88 1 38.94 81 SER B O 1
ATOM 3998 N N . HIS B 1 82 ? 3.998 9.258 0.306 1 51 82 HIS B N 1
ATOM 3999 C CA . HIS B 1 82 ? 2.568 9.266 0.014 1 51 82 HIS B CA 1
ATOM 4000 C C . HIS B 1 82 ? 2.299 9.75 -1.407 1 51 82 HIS B C 1
ATOM 4002 O O . HIS B 1 82 ? 1.198 10.211 -1.712 1 51 82 HIS B O 1
ATOM 4008 N N . GLY B 1 83 ? 3.371 9.734 -2.279 1 74.75 83 GLY B N 1
ATOM 4009 C CA . GLY B 1 83 ? 2.965 10.031 -3.643 1 74.75 83 GLY B CA 1
ATOM 4010 C C . GLY B 1 83 ? 2.516 8.805 -4.414 1 74.75 83 GLY B C 1
ATOM 4011 O O . GLY B 1 83 ? 2.705 7.68 -3.961 1 74.75 83 GLY B O 1
ATOM 4012 N N . PHE B 1 84 ? 1.657 9.008 -5.281 1 87.38 84 PHE B N 1
ATOM 4013 C CA . PHE B 1 84 ? 1.143 7.945 -6.133 1 87.38 84 PHE B CA 1
ATOM 4014 C C . PHE B 1 84 ? 2.201 7.488 -7.129 1 87.38 84 PHE B C 1
ATOM 4016 O O . PHE B 1 84 ? 2.939 8.312 -7.68 1 87.38 84 PHE B O 1
ATOM 4023 N N . ASP B 1 85 ? 2.32 6.215 -7.227 1 88.88 85 ASP B N 1
ATOM 4024 C CA . ASP B 1 85 ? 3.086 5.656 -8.336 1 88.88 85 ASP B CA 1
ATOM 4025 C C . ASP B 1 85 ? 2.354 5.844 -9.656 1 88.88 85 ASP B C 1
ATOM 4027 O O . ASP B 1 85 ? 1.123 5.93 -9.688 1 88.88 85 ASP B O 1
ATOM 4031 N N . GLU B 1 86 ? 3.193 5.969 -10.727 1 93.44 86 GLU B N 1
ATOM 4032 C CA . GLU B 1 86 ? 2.582 5.98 -12.055 1 93.44 86 GLU B CA 1
ATOM 4033 C C . GLU B 1 86 ? 1.78 4.703 -12.305 1 93.44 86 GLU B C 1
ATOM 4035 O O . GLU B 1 86 ? 2.324 3.6 -12.234 1 93.44 86 GLU B O 1
ATOM 4040 N N . GLY B 1 87 ? 0.481 4.871 -12.57 1 95.56 87 GLY B N 1
ATOM 4041 C CA . GLY B 1 87 ? -0.381 3.721 -12.797 1 95.56 87 GLY B CA 1
ATOM 4042 C C . GLY B 1 87 ? -1.326 3.451 -11.641 1 95.56 87 GLY B C 1
ATOM 4043 O O . GLY B 1 87 ? -1.946 4.375 -11.109 1 95.56 87 GLY B O 1
ATOM 4044 N N . PHE B 1 88 ? -1.484 2.168 -11.312 1 96.62 88 PHE B N 1
ATOM 4045 C CA . PHE B 1 88 ? -2.473 1.747 -10.328 1 96.62 88 PHE B CA 1
ATOM 4046 C C . PHE B 1 88 ? -1.891 1.802 -8.922 1 96.62 88 PHE B C 1
ATOM 4048 O O . PHE B 1 88 ? -0.755 1.378 -8.695 1 96.62 88 PHE B O 1
ATOM 4055 N N . ASN B 1 89 ? -2.672 2.359 -7.996 1 93.75 89 ASN B N 1
ATOM 4056 C CA . ASN B 1 89 ? -2.342 2.428 -6.578 1 93.75 89 ASN B CA 1
ATOM 4057 C C . ASN B 1 89 ? -3.502 1.955 -5.707 1 93.75 89 ASN B C 1
ATOM 4059 O O . ASN B 1 89 ? -4.664 2.217 -6.02 1 93.75 89 ASN B O 1
ATOM 4063 N N . LEU B 1 90 ? -3.084 1.182 -4.668 1 91.12 90 LEU B N 1
ATOM 4064 C CA . LEU B 1 90 ? -4.082 1.007 -3.621 1 91.12 90 LEU B CA 1
ATOM 4065 C C . LEU B 1 90 ? -4.16 2.244 -2.732 1 91.12 90 LEU B C 1
ATOM 4067 O O . LEU B 1 90 ? -3.238 2.521 -1.964 1 91.12 90 LEU B O 1
ATOM 4071 N N . GLY B 1 91 ? -4.93 3.146 -3.082 1 85.62 91 GLY B N 1
ATOM 4072 C CA . GLY B 1 91 ? -5.105 4.391 -2.352 1 85.62 91 GLY B CA 1
ATOM 4073 C C . GLY B 1 91 ? -5.062 4.207 -0.845 1 85.62 91 GLY B C 1
ATOM 4074 O O . GLY B 1 91 ? -4.379 3.314 -0.342 1 85.62 91 GLY B O 1
ATOM 4075 N N . HIS B 1 92 ? -5.555 5.09 -0.135 1 87.69 92 HIS B N 1
ATOM 4076 C CA . HIS B 1 92 ? -5.609 5.055 1.322 1 87.69 92 HIS B CA 1
ATOM 4077 C C . HIS B 1 92 ? -6.828 4.277 1.81 1 87.69 92 HIS B C 1
ATOM 4079 O O . HIS B 1 92 ? -7.863 4.871 2.115 1 87.69 92 HIS B O 1
ATOM 4085 N N . SER B 1 93 ? -6.738 2.992 1.93 1 93.06 93 SER B N 1
ATOM 4086 C CA . SER B 1 93 ? -7.801 2.137 2.449 1 93.06 93 SER B CA 1
ATOM 4087 C C . SER B 1 93 ? -7.715 2.008 3.967 1 93.06 93 SER B C 1
ATOM 4089 O O . SER B 1 93 ? -6.641 2.188 4.551 1 93.06 93 SER B O 1
ATOM 4091 N N . GLU B 1 94 ? -8.938 1.703 4.543 1 94.81 94 GLU B N 1
ATOM 4092 C CA . GLU B 1 94 ? -8.961 1.697 6.004 1 94.81 94 GLU B CA 1
ATOM 4093 C C . GLU B 1 94 ? -9.836 0.566 6.539 1 94.81 94 GLU B C 1
ATOM 4095 O O . GLU B 1 94 ? -10.875 0.25 5.957 1 94.81 94 GLU B O 1
ATOM 4100 N N . LEU B 1 95 ? -9.422 -0.02 7.633 1 92.81 95 LEU B N 1
ATOM 4101 C CA . LEU B 1 95 ? -10.203 -0.88 8.516 1 92.81 95 LEU B CA 1
ATOM 4102 C C . LEU B 1 95 ? -10.492 -0.181 9.844 1 92.81 95 LEU B C 1
ATOM 4104 O O . LEU B 1 95 ? -9.562 0.208 10.555 1 92.81 95 LEU B O 1
ATOM 4108 N N . VAL B 1 96 ? -11.789 -0.072 10.195 1 93.5 96 VAL B N 1
ATOM 4109 C CA . VAL B 1 96 ? -12.156 0.748 11.344 1 93.5 96 VAL B CA 1
ATOM 4110 C C . VAL B 1 96 ? -12.945 -0.093 12.344 1 93.5 96 VAL B C 1
ATOM 4112 O O . VAL B 1 96 ? -13.883 -0.798 11.969 1 93.5 96 VAL B O 1
ATOM 4115 N N . PHE B 1 97 ? -12.547 -0.03 13.562 1 92.19 97 PHE B N 1
ATOM 4116 C CA . PHE B 1 97 ? -13.266 -0.62 14.688 1 92.19 97 PHE B CA 1
ATOM 4117 C C . PHE B 1 97 ? -13.773 0.462 15.633 1 92.19 97 PHE B C 1
ATOM 4119 O O . PHE B 1 97 ? -13.008 1.329 16.062 1 92.19 97 PHE B O 1
ATOM 4126 N N . GLU B 1 98 ? -15 0.423 15.906 1 92.56 98 GLU B N 1
ATOM 4127 C CA . GLU B 1 98 ? -15.602 1.352 16.859 1 92.56 98 GLU B CA 1
ATOM 4128 C C . GLU B 1 98 ? -16.422 0.609 17.906 1 92.56 98 GLU B C 1
ATOM 4130 O O . GLU B 1 98 ? -17.094 -0.378 17.609 1 92.56 98 GLU B O 1
ATOM 4135 N N . ALA B 1 99 ? -16.297 1.095 19.125 1 92.12 99 ALA B N 1
ATOM 4136 C CA . ALA B 1 99 ? -17.078 0.497 20.219 1 92.12 99 ALA B CA 1
ATOM 4137 C C . ALA B 1 99 ? -17.469 1.55 21.25 1 92.12 99 ALA B C 1
ATOM 4139 O O . ALA B 1 99 ? -16.828 2.6 21.344 1 92.12 99 ALA B O 1
ATOM 4140 N N . ARG B 1 100 ? -18.547 1.233 21.859 1 90.81 100 ARG B N 1
ATOM 4141 C CA . ARG B 1 100 ? -19.078 2.094 22.906 1 90.81 100 ARG B CA 1
ATOM 4142 C C . ARG B 1 100 ? -19.109 1.362 24.25 1 90.81 100 ARG B C 1
ATOM 4144 O O . ARG B 1 100 ? -19.531 0.205 24.328 1 90.81 100 ARG B O 1
ATOM 4151 N N . LEU B 1 101 ? -18.578 2.07 25.203 1 90.5 101 LEU B N 1
ATOM 4152 C CA . LEU B 1 101 ? -18.656 1.556 26.578 1 90.5 101 LEU B CA 1
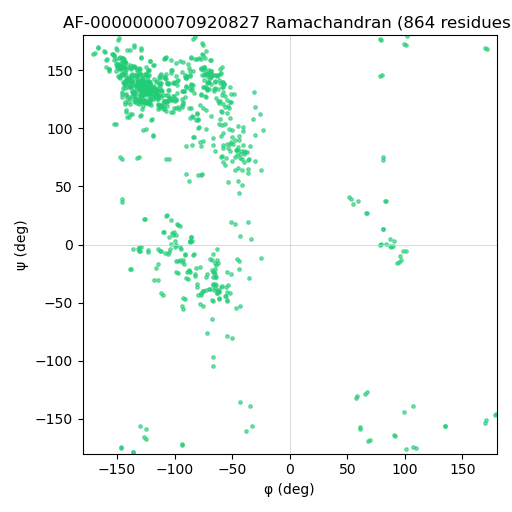ATOM 4153 C C . LEU B 1 101 ? -19.703 2.311 27.391 1 90.5 101 LEU B C 1
ATOM 4155 O O . LEU B 1 101 ? -19.359 3.115 28.25 1 90.5 101 LEU B O 1
ATOM 4159 N N . GLY B 1 102 ? -20.969 1.982 27.047 1 88.12 102 GLY B N 1
ATOM 4160 C CA . GLY B 1 102 ? -22.062 2.695 27.688 1 88.12 102 GLY B CA 1
ATOM 4161 C C . GLY B 1 102 ? -22 4.199 27.5 1 88.12 102 GLY B C 1
ATOM 4162 O O . GLY B 1 102 ? -21.812 4.676 26.375 1 88.12 102 GLY B O 1
ATOM 4163 N N . ASP B 1 103 ? -22.156 4.891 28.547 1 87.25 103 ASP B N 1
ATOM 4164 C CA . ASP B 1 103 ? -22.141 6.348 28.469 1 87.25 103 ASP B CA 1
ATOM 4165 C C . ASP B 1 103 ? -20.781 6.906 28.859 1 87.25 103 ASP B C 1
ATOM 4167 O O . ASP B 1 103 ? -20.594 8.125 28.922 1 87.25 103 ASP B O 1
ATOM 4171 N N . LEU B 1 104 ? -19.875 6.086 29.016 1 90.19 104 LEU B N 1
ATOM 4172 C CA . LEU B 1 104 ? -18.594 6.512 29.578 1 90.19 104 LEU B CA 1
ATOM 4173 C C . LEU B 1 104 ? -17.609 6.879 28.469 1 90.19 104 LEU B C 1
ATOM 4175 O O . LEU B 1 104 ? -17.047 7.98 28.469 1 90.19 104 LEU B O 1
ATOM 4179 N N . LEU B 1 105 ? -17.406 5.883 27.547 1 94.69 105 LEU B N 1
ATOM 4180 C CA . LEU B 1 105 ? -16.328 6.066 26.594 1 94.69 105 LEU B CA 1
ATOM 4181 C C . LEU B 1 105 ? -16.734 5.523 25.219 1 94.69 105 LEU B C 1
ATOM 4183 O O . LEU B 1 105 ? -17.5 4.566 25.125 1 94.69 105 LEU B O 1
ATOM 4187 N N . ASP B 1 106 ? -16.234 6.223 24.234 1 94.88 106 ASP B N 1
ATOM 4188 C CA . ASP B 1 106 ? -16.141 5.652 22.891 1 94.88 106 ASP B CA 1
ATOM 4189 C C . ASP B 1 106 ? -14.703 5.277 22.562 1 94.88 106 ASP B C 1
ATOM 4191 O O . ASP B 1 106 ? -13.766 5.98 22.938 1 94.88 106 ASP B O 1
ATOM 4195 N N . GLY B 1 107 ? -14.539 4.141 21.922 1 96.5 107 GLY B N 1
ATOM 4196 C CA . GLY B 1 107 ? -13.242 3.723 21.406 1 96.5 107 GLY B CA 1
ATOM 4197 C C . GLY B 1 107 ? -13.203 3.605 19.891 1 96.5 107 GLY B C 1
ATOM 4198 O O . GLY B 1 107 ? -14.18 3.174 19.281 1 96.5 107 GLY B O 1
ATOM 4199 N N . THR B 1 108 ? -12.078 4.055 19.312 1 96.12 108 THR B N 1
ATOM 4200 C CA . THR B 1 108 ? -11.883 3.979 17.875 1 96.12 108 THR B CA 1
ATOM 4201 C C . THR B 1 108 ? -10.5 3.432 17.547 1 96.12 108 THR B C 1
ATOM 4203 O O . THR B 1 108 ? -9.508 3.834 18.141 1 96.12 108 THR B O 1
ATOM 4206 N N . LEU B 1 109 ? -10.422 2.441 16.703 1 96.62 109 LEU B N 1
ATOM 4207 C CA . LEU B 1 109 ? -9.195 1.957 16.078 1 96.62 109 LEU B CA 1
ATOM 4208 C C . LEU B 1 109 ? -9.297 2.023 14.562 1 96.62 109 LEU B C 1
ATOM 4210 O O . LEU B 1 109 ? -10.234 1.471 13.969 1 96.62 109 LEU B O 1
ATOM 4214 N N . MET B 1 110 ? -8.406 2.754 13.969 1 95.69 110 MET B N 1
ATOM 4215 C CA . MET B 1 110 ? -8.352 2.865 12.516 1 95.69 110 MET B CA 1
ATOM 4216 C C . MET B 1 110 ? -7.008 2.383 11.984 1 95.69 110 MET B C 1
ATOM 4218 O O . MET B 1 110 ? -5.965 2.947 12.32 1 95.69 110 MET B O 1
ATOM 4222 N N . ILE B 1 111 ? -7.09 1.393 11.164 1 95.25 111 ILE B N 1
AT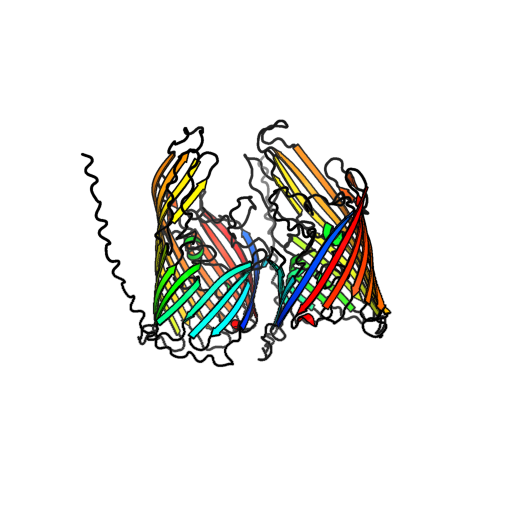OM 4223 C CA . ILE B 1 111 ? -5.91 0.823 10.531 1 95.25 111 ILE B CA 1
ATOM 4224 C C . ILE B 1 111 ? -5.902 1.179 9.047 1 95.25 111 ILE B C 1
ATOM 4226 O O . ILE B 1 111 ? -6.836 0.842 8.312 1 95.25 111 ILE B O 1
ATOM 4230 N N . GLY B 1 112 ? -4.883 1.938 8.641 1 93.69 112 GLY B N 1
ATOM 4231 C CA . GLY B 1 112 ? -4.715 2.252 7.23 1 93.69 112 GLY B CA 1
ATOM 4232 C C . GLY B 1 112 ? -3.783 1.296 6.512 1 93.69 112 GLY B C 1
ATOM 4233 O O . GLY B 1 112 ? -2.852 0.759 7.117 1 93.69 112 GLY B O 1
ATOM 4234 N N . PHE B 1 113 ? -4.098 1.082 5.156 1 91.56 113 PHE B N 1
ATOM 4235 C CA . PHE B 1 113 ? -3.197 0.224 4.398 1 91.56 113 PHE B CA 1
ATOM 4236 C C . PHE B 1 113 ? -3.184 0.62 2.926 1 91.56 113 PHE B C 1
ATOM 4238 O O . PHE B 1 113 ? -4.148 1.199 2.424 1 91.56 113 PHE B O 1
ATOM 4245 N N . ASP B 1 114 ? -2.117 0.408 2.352 1 86.5 114 ASP B N 1
ATOM 4246 C CA . ASP B 1 114 ? -1.944 0.484 0.903 1 86.5 114 ASP B CA 1
ATOM 4247 C C . ASP B 1 114 ? -1.251 -0.766 0.367 1 86.5 114 ASP B C 1
ATOM 4249 O O . ASP B 1 114 ? -1.395 -1.853 0.932 1 86.5 114 ASP B O 1
ATOM 4253 N N . ASP B 1 115 ? -0.614 -0.703 -0.732 1 78.75 115 ASP B N 1
ATOM 4254 C CA . ASP B 1 115 ? -0.049 -1.888 -1.372 1 78.75 115 ASP B CA 1
ATOM 4255 C C . ASP B 1 115 ? 1.045 -2.51 -0.507 1 78.75 115 ASP B C 1
ATOM 4257 O O . ASP B 1 115 ? 1.223 -3.73 -0.505 1 78.75 115 ASP B O 1
ATOM 4261 N N . ASP B 1 116 ? 1.667 -1.68 0.274 1 75.06 116 ASP B N 1
ATOM 4262 C CA . ASP B 1 116 ? 2.895 -2.184 0.882 1 75.06 116 ASP B CA 1
ATOM 4263 C C . ASP B 1 116 ? 2.9 -1.94 2.389 1 75.06 116 ASP B C 1
ATOM 4265 O O . ASP B 1 116 ? 3.768 -2.451 3.102 1 75.06 116 ASP B O 1
ATOM 4269 N N . HIS B 1 117 ? 1.894 -1.235 2.832 1 82.94 117 HIS B N 1
ATOM 4270 C CA . HIS B 1 117 ? 2 -0.821 4.227 1 82.94 117 HIS B CA 1
ATOM 4271 C C . HIS B 1 117 ? 0.671 -0.991 4.957 1 82.94 117 HIS B C 1
ATOM 4273 O O . HIS B 1 117 ? -0.395 -0.804 4.363 1 82.94 117 HIS B O 1
ATOM 4279 N N . ILE B 1 118 ? 0.784 -1.423 6.148 1 89.94 118 ILE B N 1
ATOM 4280 C CA . ILE B 1 118 ? -0.315 -1.414 7.105 1 89.94 118 ILE B CA 1
ATOM 4281 C C . ILE B 1 118 ? 0.105 -0.66 8.367 1 89.94 118 ILE B C 1
ATOM 4283 O O . ILE B 1 118 ? 1.19 -0.891 8.898 1 89.94 118 ILE B O 1
ATOM 4287 N N . GLU B 1 119 ? -0.69 0.295 8.805 1 92.44 119 GLU B N 1
ATOM 4288 C CA . GLU B 1 119 ? -0.304 1.077 9.977 1 92.44 119 GLU B CA 1
ATOM 4289 C C . GLU B 1 119 ? -1.527 1.519 10.773 1 92.44 119 GLU B C 1
ATOM 4291 O O . GLU B 1 119 ? -2.609 1.702 10.211 1 92.44 119 GLU B O 1
ATOM 4296 N N . VAL B 1 120 ? -1.278 1.684 12.062 1 94.44 120 VAL B N 1
ATOM 4297 C CA . VAL B 1 120 ? -2.305 2.311 12.891 1 94.44 120 VAL B CA 1
ATOM 4298 C C . VAL B 1 120 ? -2.334 3.814 12.625 1 94.44 120 VAL B C 1
ATOM 4300 O O . VAL B 1 120 ? -1.359 4.52 12.898 1 94.44 120 VAL B O 1
ATOM 4303 N N . GLU B 1 121 ? -3.41 4.219 12.156 1 95.5 121 GLU B N 1
ATOM 4304 C CA . GLU B 1 121 ? -3.547 5.648 11.898 1 95.5 121 GLU B CA 1
ATOM 4305 C C . GLU B 1 121 ? -4.121 6.379 13.109 1 95.5 121 GLU B C 1
ATOM 4307 O O . GLU B 1 121 ? -3.635 7.445 13.484 1 95.5 121 GLU B O 1
ATOM 4312 N N . GLU B 1 122 ? -5.168 5.793 13.648 1 97.5 122 GLU B N 1
ATOM 4313 C CA . GLU B 1 122 ? -5.746 6.34 14.875 1 97.5 122 GLU B CA 1
ATOM 4314 C C . GLU B 1 122 ? -6.145 5.227 15.836 1 97.5 122 GLU B C 1
ATOM 4316 O O . GLU B 1 122 ? -6.539 4.141 15.414 1 97.5 122 GLU B O 1
ATOM 4321 N N . ALA B 1 123 ? -5.941 5.445 17.094 1 98.44 123 ALA B N 1
ATOM 4322 C CA . ALA B 1 123 ? -6.355 4.625 18.219 1 98.44 123 ALA B CA 1
ATOM 4323 C C . ALA B 1 123 ? -6.574 5.477 19.469 1 98.44 123 ALA B C 1
ATOM 4325 O O . ALA B 1 123 ? -5.617 5.867 20.141 1 98.44 123 ALA B O 1
ATOM 4326 N N . TYR B 1 124 ? -7.875 5.695 19.766 1 98.12 124 TYR B N 1
ATOM 4327 C CA . TYR B 1 124 ? -8.094 6.645 20.844 1 98.12 124 TYR B CA 1
ATOM 4328 C C . TYR B 1 124 ? -9.406 6.359 21.562 1 98.12 124 TYR B C 1
ATOM 4330 O O . TYR B 1 124 ? -10.258 5.617 21.062 1 98.12 124 TYR B O 1
ATOM 4338 N N . LEU B 1 125 ? -9.508 6.922 22.719 1 97.88 125 LEU B N 1
ATOM 4339 C CA . LEU B 1 125 ? -10.711 6.938 23.547 1 97.88 125 LEU B CA 1
ATOM 4340 C C . LEU B 1 125 ? -11.258 8.359 23.688 1 97.88 125 LEU B C 1
ATOM 4342 O O . LEU B 1 125 ? -10.484 9.312 23.766 1 97.88 125 LEU B O 1
ATOM 4346 N N . THR B 1 126 ? -12.586 8.5 23.719 1 97.56 126 THR B N 1
ATOM 4347 C CA . THR B 1 126 ? -13.234 9.781 23.969 1 97.56 126 THR B CA 1
ATOM 4348 C C . THR B 1 126 ? -14.273 9.648 25.078 1 97.56 126 THR B C 1
ATOM 4350 O O . THR B 1 126 ? -15.047 8.695 25.109 1 97.56 126 THR B O 1
ATOM 4353 N N . THR B 1 127 ? -14.289 10.648 25.938 1 97.25 127 THR B N 1
ATOM 4354 C CA . THR B 1 127 ? -15.289 10.641 27 1 97.25 127 THR B CA 1
ATOM 4355 C C . THR B 1 127 ? -16.656 11.062 26.453 1 97.25 127 THR B C 1
ATOM 4357 O O . THR B 1 127 ? -16.75 11.883 25.547 1 97.25 127 THR B O 1
ATOM 4360 N N . ARG B 1 128 ? -17.672 10.609 27.031 1 91.12 128 ARG B N 1
ATOM 4361 C CA . ARG B 1 128 ? -19.016 10.898 26.562 1 91.12 128 ARG B CA 1
ATOM 4362 C C . ARG B 1 128 ? -19.797 11.695 27.594 1 91.12 128 ARG B C 1
ATOM 4364 O O . ARG B 1 128 ? -20.797 12.328 27.281 1 91.12 128 ARG B O 1
ATOM 4371 N N . ALA B 1 129 ? -19.359 11.656 28.828 1 87.25 129 ALA B N 1
ATOM 4372 C CA . ALA B 1 129 ? -20.297 12.078 29.875 1 87.25 129 ALA B CA 1
ATOM 4373 C C . ALA B 1 129 ? -19.703 13.172 30.75 1 87.25 129 ALA B C 1
ATOM 4375 O O . ALA B 1 129 ? -20.109 13.359 31.891 1 87.25 129 ALA B O 1
ATOM 4376 N N . LEU B 1 130 ? -18.719 13.898 30.25 1 91.12 130 LEU B N 1
ATOM 4377 C CA . LEU B 1 130 ? -18.203 14.992 31.062 1 91.12 130 LEU B CA 1
ATOM 4378 C C . LEU B 1 130 ? -19.188 16.172 31.078 1 91.12 130 LEU B C 1
ATOM 4380 O O . LEU B 1 130 ? -19.875 16.406 30.094 1 91.12 130 LEU B O 1
ATOM 4384 N N . PRO B 1 131 ? -19.25 16.812 32.094 1 92.31 131 PRO B N 1
ATOM 4385 C CA . PRO B 1 131 ? -20.234 17.891 32.188 1 92.31 131 PRO B CA 1
ATOM 4386 C C . PRO B 1 131 ? -19.812 19.141 31.422 1 92.31 131 PRO B C 1
ATOM 4388 O O . PRO B 1 131 ? -18.672 19.219 30.953 1 92.31 131 PRO B O 1
ATOM 4391 N N . ALA B 1 132 ? -20.734 19.984 31.203 1 95.25 132 ALA B N 1
ATOM 4392 C CA . ALA B 1 132 ? -20.531 21.375 30.781 1 95.25 132 ALA B CA 1
ATOM 4393 C C . ALA B 1 132 ? -19.938 21.438 29.375 1 95.25 132 ALA B C 1
ATOM 4395 O O . ALA B 1 132 ? -19.156 22.328 29.078 1 95.25 132 ALA B O 1
ATOM 4396 N N . GLY B 1 133 ? -20.203 20.422 28.578 1 95.25 133 GLY B N 1
ATOM 4397 C CA . GLY B 1 133 ? -19.75 20.469 27.188 1 95.25 133 GLY B CA 1
ATOM 4398 C C . GLY B 1 133 ? -18.281 20.094 27.031 1 95.25 133 GLY B C 1
ATOM 4399 O O . GLY B 1 133 ? -17.703 20.281 25.953 1 95.25 133 GLY B O 1
ATOM 4400 N N . LEU B 1 134 ? -17.734 19.531 28.109 1 97.69 134 LEU B N 1
ATOM 4401 C CA . LEU B 1 134 ? -16.328 19.141 28.078 1 97.69 134 LEU B CA 1
ATOM 4402 C C . LEU B 1 134 ? -16.172 17.734 27.5 1 97.69 134 LEU B C 1
ATOM 4404 O O . LEU B 1 134 ? -17.031 16.875 27.719 1 97.69 134 LEU B O 1
ATOM 4408 N N . GLN B 1 135 ? -15.125 17.5 26.781 1 98.06 135 GLN B N 1
ATOM 4409 C CA . GLN B 1 135 ? -14.75 16.172 26.281 1 98.06 135 GLN B CA 1
ATOM 4410 C C . GLN B 1 135 ? -13.234 16 26.297 1 98.06 135 GLN B C 1
ATOM 4412 O O . GLN B 1 135 ? -12.492 16.938 25.969 1 98.06 135 GLN B O 1
ATOM 4417 N N . ILE B 1 136 ? -12.812 14.812 26.656 1 98.62 136 ILE B N 1
ATOM 4418 C CA . ILE B 1 136 ? -11.398 14.461 26.609 1 98.62 136 ILE B CA 1
ATOM 4419 C C . ILE B 1 136 ? -11.18 13.32 25.625 1 98.62 136 ILE B C 1
ATOM 4421 O O . ILE B 1 136 ? -11.961 12.359 25.594 1 98.62 136 ILE B O 1
ATOM 4425 N N . LYS B 1 137 ? -10.203 13.492 24.828 1 98.5 137 LYS B N 1
ATOM 4426 C CA . LYS B 1 137 ? -9.727 12.477 23.891 1 98.5 137 LYS B CA 1
ATOM 4427 C C . LYS B 1 137 ? -8.273 12.102 24.172 1 98.5 137 LYS B C 1
ATOM 4429 O O . LYS B 1 137 ? -7.434 12.977 24.391 1 98.5 137 LYS B O 1
ATOM 4434 N N . ALA B 1 138 ? -8.008 10.719 24.203 1 98.88 138 ALA B N 1
ATOM 4435 C CA . ALA B 1 138 ? -6.645 10.281 24.5 1 98.88 138 ALA B CA 1
ATOM 4436 C C . ALA B 1 138 ? -6.242 9.109 23.609 1 98.88 138 ALA B C 1
ATOM 4438 O O . ALA B 1 138 ? -7.031 8.188 23.391 1 98.88 138 ALA B O 1
ATOM 4439 N N . GLY B 1 139 ? -5.043 9.125 23.078 1 98.81 139 GLY B N 1
ATOM 4440 C CA . GLY B 1 139 ? -4.5 8.125 22.172 1 98.81 139 GLY B CA 1
ATOM 4441 C C . GLY B 1 139 ? -3.775 8.727 20.984 1 98.81 139 GLY B C 1
ATOM 4442 O O . GLY B 1 139 ? -3.211 9.812 21.078 1 98.81 139 GLY B O 1
ATOM 4443 N N . LYS B 1 140 ? -3.68 7.996 19.938 1 98.75 140 LYS B N 1
ATOM 4444 C CA . LYS B 1 140 ? -3.152 8.469 18.672 1 98.75 140 LYS B CA 1
ATOM 4445 C C . LYS B 1 140 ? -4.273 8.977 17.766 1 98.75 140 LYS B C 1
ATOM 4447 O O . LYS B 1 140 ? -5.262 8.273 17.531 1 98.75 140 LYS B O 1
ATOM 4452 N N . PHE B 1 141 ? -4.211 10.195 17.375 1 98.31 141 PHE B N 1
ATOM 4453 C CA . PHE B 1 141 ? -5.297 10.766 16.578 1 98.31 141 PHE B CA 1
ATOM 4454 C C . PHE B 1 141 ? -4.785 11.906 15.703 1 98.31 141 PHE B C 1
ATOM 4456 O O . PHE B 1 141 ? -3.664 12.383 15.883 1 98.31 141 PHE B O 1
ATOM 4463 N N . LEU B 1 142 ? -5.59 12.297 14.695 1 98.31 142 LEU B N 1
ATOM 4464 C CA . LEU B 1 142 ? -5.359 13.508 13.906 1 98.31 142 LEU B CA 1
ATOM 4465 C C . LEU B 1 142 ? -5.777 14.75 14.688 1 98.31 142 LEU B C 1
ATOM 4467 O O . LEU B 1 142 ? -6.902 14.828 15.188 1 98.31 142 LEU B O 1
ATOM 4471 N N . SER B 1 143 ? -4.848 15.688 14.719 1 98.75 143 SER B N 1
ATOM 4472 C CA . SER B 1 143 ? -5.137 16.953 15.383 1 98.75 143 SER B CA 1
ATOM 4473 C C . SER B 1 143 ? -6.32 17.656 14.734 1 98.75 143 SER B C 1
ATOM 4475 O O . SER B 1 143 ? -6.516 17.562 13.523 1 98.75 143 SER B O 1
ATOM 4477 N N . ASP B 1 144 ? -7.031 18.422 15.531 1 98.56 144 ASP B N 1
ATOM 4478 C CA . ASP B 1 144 ? -8.219 19.109 15.031 1 98.56 144 ASP B CA 1
ATOM 4479 C C . ASP B 1 144 ? -7.879 20.531 14.594 1 98.56 144 ASP B C 1
ATOM 4481 O O . ASP B 1 144 ? -8.773 21.359 14.398 1 98.56 144 ASP B O 1
ATOM 4485 N N . ILE B 1 145 ? -6.605 20.812 14.422 1 98.75 145 ILE B N 1
ATOM 4486 C CA . ILE B 1 145 ? -6.242 22.109 13.852 1 98.75 145 ILE B CA 1
ATOM 4487 C C . ILE B 1 145 ? -6.801 22.219 12.438 1 98.75 145 ILE B C 1
ATOM 4489 O O . ILE B 1 145 ? -6.863 21.234 11.703 1 98.75 145 ILE B O 1
ATOM 4493 N N . GLY B 1 146 ? -7.188 23.438 12.094 1 98.56 146 GLY B N 1
ATOM 4494 C CA . GLY B 1 146 ? -7.734 23.641 10.758 1 98.56 146 GLY B CA 1
ATOM 4495 C C . GLY B 1 146 ? -8.992 22.828 10.508 1 98.56 146 GLY B C 1
ATOM 4496 O O . GLY B 1 146 ? -9.766 22.562 11.43 1 98.56 146 GLY B O 1
ATOM 4497 N N . TYR B 1 147 ? -9.258 22.625 9.289 1 98.06 147 TYR B N 1
ATOM 4498 C CA . TYR B 1 147 ? -10.469 21.906 8.93 1 98.06 147 TYR B CA 1
ATOM 4499 C C . TYR B 1 147 ? -10.141 20.531 8.367 1 98.06 147 TYR B C 1
ATOM 4501 O O . TYR B 1 147 ? -10.727 19.531 8.781 1 98.06 147 TYR B O 1
ATOM 4509 N N . ILE B 1 148 ? -9.148 20.453 7.508 1 97.5 148 ILE B N 1
ATOM 4510 C CA . ILE B 1 148 ? -8.953 19.234 6.719 1 97.5 148 ILE B CA 1
ATOM 4511 C C . ILE B 1 148 ? -8.078 18.25 7.492 1 97.5 148 ILE B C 1
ATOM 4513 O O . ILE B 1 148 ? -8.086 17.047 7.215 1 97.5 148 ILE B O 1
ATOM 4517 N N . ASN B 1 149 ? -7.277 18.688 8.438 1 98.12 149 ASN B N 1
ATOM 4518 C CA . ASN B 1 149 ? -6.281 17.828 9.07 1 98.12 149 ASN B CA 1
ATOM 4519 C C . ASN B 1 149 ? -6.926 16.625 9.75 1 98.12 149 ASN B C 1
ATOM 4521 O O . ASN B 1 149 ? -6.379 15.523 9.711 1 98.12 149 ASN B O 1
ATOM 4525 N N . SER B 1 150 ? -8.102 16.828 10.336 1 97.31 150 SER B N 1
ATOM 4526 C CA . SER B 1 150 ? -8.75 15.766 11.109 1 97.31 150 SER B CA 1
ATOM 4527 C C . SER B 1 150 ? -9.578 14.852 10.203 1 97.31 150 SER B C 1
ATOM 4529 O O . SER B 1 150 ? -10.281 13.969 10.688 1 97.31 150 SER B O 1
ATOM 4531 N N . ARG B 1 151 ? -9.477 15.055 8.938 1 94.69 151 ARG B N 1
ATOM 4532 C CA . ARG B 1 151 ? -10.258 14.273 7.988 1 94.69 151 ARG B CA 1
ATOM 4533 C C . ARG B 1 151 ? -9.375 13.297 7.219 1 94.69 151 ARG B C 1
ATOM 4535 O O . ARG B 1 151 ? -8.242 13.625 6.855 1 94.69 151 ARG B O 1
ATOM 4542 N N . HIS B 1 152 ? -9.906 12.164 6.949 1 94.38 152 HIS B N 1
ATOM 4543 C CA . HIS B 1 152 ? -9.203 11.164 6.152 1 94.38 152 HIS B CA 1
ATOM 4544 C C . HIS B 1 152 ? -9.414 11.398 4.66 1 94.38 152 HIS B C 1
ATOM 4546 O O . HIS B 1 152 ? -10.391 12.039 4.262 1 94.38 152 HIS B O 1
ATOM 4552 N N . PRO B 1 153 ? -8.617 10.891 3.85 1 92.62 153 PRO B N 1
ATOM 4553 C CA . PRO B 1 153 ? -8.656 11.148 2.408 1 92.62 153 PRO B CA 1
ATOM 4554 C C . PRO B 1 153 ? -10.023 10.867 1.796 1 92.62 153 PRO B C 1
ATOM 4556 O O . PRO B 1 153 ? -10.461 11.594 0.895 1 92.62 153 PRO B O 1
ATOM 4559 N N . HIS B 1 154 ? -10.758 9.875 2.266 1 91.75 154 HIS B N 1
ATOM 4560 C CA . HIS B 1 154 ? -12.047 9.531 1.687 1 91.75 154 HIS B CA 1
ATOM 4561 C C . HIS B 1 154 ? -13.094 10.609 1.969 1 91.75 154 HIS B C 1
ATOM 4563 O O . HIS B 1 154 ? -14.156 10.625 1.351 1 91.75 154 HIS B O 1
ATOM 4569 N N . ASP B 1 155 ? -12.742 11.539 2.904 1 93.38 155 ASP B N 1
ATOM 4570 C CA . ASP B 1 155 ? -13.656 12.625 3.246 1 93.38 155 ASP B CA 1
ATOM 4571 C C . ASP B 1 155 ? -13.273 13.906 2.516 1 93.38 155 ASP B C 1
ATOM 4573 O O . ASP B 1 155 ? -13.961 14.93 2.646 1 93.38 155 ASP B O 1
ATOM 4577 N N . TRP B 1 156 ? -12.234 13.898 1.761 1 96.19 156 TRP B N 1
ATOM 4578 C CA . TRP B 1 156 ? -11.805 15.094 1.031 1 96.19 156 TRP B CA 1
ATOM 4579 C C . TRP B 1 156 ? -12.625 15.273 -0.243 1 96.19 156 TRP B C 1
ATOM 4581 O O . TRP B 1 156 ? -13.188 14.305 -0.768 1 96.19 156 TRP B O 1
ATOM 4591 N N . ASP B 1 157 ? -12.617 16.469 -0.718 1 97.75 157 ASP B N 1
ATOM 4592 C CA . ASP B 1 157 ? -13.336 16.766 -1.954 1 97.75 157 ASP B CA 1
ATOM 4593 C C . ASP B 1 157 ? -12.43 16.594 -3.17 1 97.75 157 ASP B C 1
ATOM 4595 O O . ASP B 1 157 ? -12.883 16.703 -4.312 1 97.75 157 ASP B O 1
ATOM 4599 N N . PHE B 1 158 ? -11.18 16.391 -2.969 1 98.19 158 PHE B N 1
ATOM 4600 C CA . PHE B 1 158 ? -10.172 16.094 -3.982 1 98.19 158 PHE B CA 1
ATOM 4601 C C . PHE B 1 158 ? -9.359 14.867 -3.588 1 98.19 158 PHE B C 1
ATOM 4603 O O . PHE B 1 158 ? -9.43 14.406 -2.445 1 98.19 158 PHE B O 1
ATOM 4610 N N . VAL B 1 159 ? -8.617 14.344 -4.504 1 97.25 159 VAL B N 1
ATOM 4611 C CA . VAL B 1 159 ? -7.895 13.094 -4.281 1 97.25 159 VAL B CA 1
ATOM 4612 C C . VAL B 1 159 ? -6.715 13.336 -3.342 1 97.25 159 VAL B C 1
ATOM 4614 O O . VAL B 1 159 ? -6.445 12.531 -2.449 1 97.25 159 VAL B O 1
ATOM 4617 N N . ASP B 1 160 ? -6.07 14.469 -3.535 1 95.69 160 ASP B N 1
ATOM 4618 C CA . ASP B 1 160 ? -4.828 14.742 -2.818 1 95.69 160 ASP B CA 1
ATOM 4619 C C . ASP B 1 160 ? -5.027 15.82 -1.759 1 95.69 160 ASP B C 1
ATOM 4621 O O . ASP B 1 160 ? -6.027 16.547 -1.783 1 95.69 160 ASP B O 1
ATOM 4625 N N . ARG B 1 161 ? -4.172 15.867 -0.837 1 95.56 161 ARG B N 1
ATOM 4626 C CA . ARG B 1 161 ? -4.152 16.875 0.22 1 95.56 161 ARG B CA 1
ATOM 4627 C C . ARG B 1 161 ? -3.725 18.234 -0.325 1 95.56 161 ARG B C 1
ATOM 4629 O O . ARG B 1 161 ? -2.863 18.312 -1.203 1 95.56 161 ARG B O 1
ATOM 4636 N N . PRO B 1 162 ? -4.246 19.297 0.234 1 97.81 162 PRO B N 1
ATOM 4637 C CA . PRO B 1 162 ? -3.717 20.609 -0.159 1 97.81 162 PRO B CA 1
ATOM 4638 C C . PRO B 1 162 ? -2.229 20.766 0.142 1 97.81 162 PRO B C 1
ATOM 4640 O O . PRO B 1 162 ? -1.748 20.266 1.165 1 97.81 162 PRO B O 1
ATOM 4643 N N . LEU B 1 163 ? -1.537 21.516 -0.697 1 97.56 163 LEU B N 1
ATOM 4644 C CA . LEU B 1 163 ? -0.089 21.672 -0.605 1 97.56 163 LEU B CA 1
ATOM 4645 C C . LEU B 1 163 ? 0.318 22.172 0.775 1 97.56 163 LEU B C 1
ATOM 4647 O O . LEU B 1 163 ? 1.28 21.672 1.363 1 97.56 163 LEU B O 1
ATOM 4651 N N . VAL B 1 164 ? -0.376 23.141 1.286 1 98.31 164 VAL B N 1
ATOM 4652 C CA . VAL B 1 164 ? 0.021 23.766 2.545 1 98.31 164 VAL B CA 1
ATOM 4653 C C . VAL B 1 164 ? -0.044 22.75 3.674 1 98.31 164 VAL B C 1
ATOM 4655 O O . VAL B 1 164 ? 0.835 22.703 4.539 1 98.31 164 VAL B O 1
ATOM 4658 N N . ASN B 1 165 ? -1.082 21.938 3.678 1 97.75 165 ASN B N 1
ATOM 4659 C CA . ASN B 1 165 ? -1.222 20.922 4.711 1 97.75 165 ASN B CA 1
ATOM 4660 C C . ASN B 1 165 ? -0.177 19.812 4.555 1 97.75 165 ASN B C 1
ATOM 4662 O O . ASN B 1 165 ? 0.359 19.312 5.543 1 97.75 165 ASN B O 1
ATOM 4666 N N . GLU B 1 166 ? 0.061 19.484 3.342 1 96 166 GLU B N 1
ATOM 4667 C CA . GLU B 1 166 ? 1.037 18.438 3.064 1 96 166 GLU B CA 1
ATOM 4668 C C . GLU B 1 166 ? 2.447 18.875 3.447 1 96 166 GLU B C 1
ATOM 4670 O O . GLU B 1 166 ? 3.17 18.141 4.125 1 96 166 GLU B O 1
ATOM 4675 N N . TYR B 1 167 ? 2.83 20 3.045 1 96.12 167 TYR B N 1
ATOM 4676 C CA . TYR B 1 167 ? 4.234 20.375 3.146 1 96.12 167 TYR B CA 1
ATOM 4677 C C . TYR B 1 167 ? 4.539 21 4.508 1 96.12 167 TYR B C 1
ATOM 4679 O O . TYR B 1 167 ? 5.684 20.984 4.961 1 96.12 167 TYR B O 1
ATOM 4687 N N . LEU B 1 168 ? 3.521 21.531 5.227 1 97.56 168 LEU B N 1
ATOM 4688 C CA . LEU B 1 168 ? 3.785 22.078 6.551 1 97.56 168 LEU B CA 1
ATOM 4689 C C . LEU B 1 168 ? 3.623 21.016 7.625 1 97.56 168 LEU B C 1
ATOM 4691 O O . LEU B 1 168 ? 4.258 21.094 8.68 1 97.56 168 LEU B O 1
ATOM 4695 N N . PHE B 1 169 ? 2.734 20.031 7.316 1 97.38 169 PHE B N 1
ATOM 4696 C CA . PHE B 1 169 ? 2.439 19.094 8.398 1 97.38 169 PHE B CA 1
ATOM 4697 C C . PHE B 1 169 ? 2.738 17.656 7.965 1 97.38 169 PHE B C 1
ATOM 4699 O O . PHE B 1 169 ? 2.641 16.734 8.773 1 97.38 169 PHE B O 1
ATOM 4706 N N . GLY B 1 170 ? 3.061 17.438 6.754 1 93.5 170 GLY B N 1
ATOM 4707 C CA . GLY B 1 170 ? 3.439 16.109 6.289 1 93.5 170 GLY B CA 1
ATOM 4708 C C . GLY B 1 170 ? 2.324 15.398 5.547 1 93.5 170 GLY B C 1
ATOM 4709 O O . GLY B 1 170 ? 1.168 15.82 5.594 1 93.5 170 GLY B O 1
ATOM 4710 N N . ASP B 1 171 ? 2.621 14.305 4.965 1 87.88 171 ASP B N 1
ATOM 4711 C CA . ASP B 1 171 ? 1.711 13.539 4.117 1 87.88 171 ASP B CA 1
ATOM 4712 C C . ASP B 1 171 ? 0.534 13 4.926 1 87.88 171 ASP B C 1
ATOM 4714 O O . ASP B 1 171 ? -0.57 12.844 4.398 1 87.88 171 ASP B O 1
ATOM 4718 N N . HIS B 1 172 ? 0.775 12.781 6.191 1 89.44 172 HIS B N 1
ATOM 4719 C CA . HIS B 1 172 ? -0.285 12.25 7.039 1 89.44 172 HIS B CA 1
ATOM 4720 C C . HIS B 1 172 ? -0.92 13.344 7.887 1 89.44 172 HIS B C 1
ATOM 4722 O O . HIS B 1 172 ? -1.675 13.062 8.82 1 89.44 172 HIS B O 1
ATOM 4728 N N . GLY B 1 173 ? -0.504 14.578 7.562 1 95.06 173 GLY B N 1
ATOM 4729 C CA . GLY B 1 173 ? -0.986 15.656 8.414 1 95.06 173 GLY B CA 1
ATOM 4730 C C . GLY B 1 173 ? -0.389 15.633 9.805 1 95.06 173 GLY B C 1
ATOM 4731 O O . GLY B 1 173 ? 0.626 14.969 10.039 1 95.06 173 GLY B O 1
ATOM 4732 N N . LEU B 1 174 ? -1 16.438 10.625 1 98.25 174 LEU B N 1
ATOM 4733 C CA . LEU B 1 174 ? -0.581 16.422 12.023 1 98.25 174 LEU B CA 1
ATOM 4734 C C . LEU B 1 174 ? -1.283 15.312 12.797 1 98.25 174 LEU B C 1
ATOM 4736 O O . LEU B 1 174 ? -2.379 15.508 13.32 1 98.25 174 LEU B O 1
ATOM 4740 N N . GLN B 1 175 ? -0.663 14.203 12.852 1 97.94 175 GLN B N 1
ATOM 4741 C CA . GLN B 1 175 ? -1.098 12.992 13.539 1 97.94 175 GLN B CA 1
ATOM 4742 C C . GLN B 1 175 ? -0.181 12.664 14.719 1 97.94 175 GLN B C 1
ATOM 4744 O O . GLN B 1 175 ? 1.023 12.477 14.539 1 97.94 175 GLN B O 1
ATOM 4749 N N . GLU B 1 176 ? -0.736 12.625 15.898 1 98.25 176 GLU B N 1
ATOM 4750 C CA . GLU B 1 176 ? 0.075 12.547 17.109 1 98.25 176 GLU B CA 1
ATOM 4751 C C . GLU B 1 176 ? -0.596 11.672 18.172 1 98.25 176 GLU B C 1
ATOM 4753 O O . GLU B 1 176 ? -1.801 11.422 18.094 1 98.25 176 GLU B O 1
ATOM 4758 N N . THR B 1 177 ? 0.22 11.172 19.094 1 98.62 177 THR B N 1
ATOM 4759 C CA . THR B 1 177 ? -0.281 10.57 20.312 1 98.62 177 THR B CA 1
ATOM 4760 C C . THR B 1 177 ? -0.33 11.594 21.438 1 98.62 177 THR B C 1
ATOM 4762 O O . THR B 1 177 ? 0.618 12.359 21.641 1 98.62 177 THR B O 1
ATOM 4765 N N . GLY B 1 178 ? -1.376 11.633 22.078 1 98.81 178 GLY B N 1
ATOM 4766 C CA . GLY B 1 178 ? -1.491 12.586 23.172 1 98.81 178 GLY B CA 1
ATOM 4767 C C . GLY B 1 178 ? -2.898 12.688 23.734 1 98.81 178 GLY B C 1
ATOM 4768 O O . GLY B 1 178 ? -3.607 11.688 23.828 1 98.81 178 GLY B O 1
ATOM 4769 N N . VAL B 1 179 ? -3.18 13.883 24.25 1 98.88 179 VAL B N 1
ATOM 4770 C CA . VAL B 1 179 ? -4.469 14.148 24.875 1 98.88 179 VAL B CA 1
ATOM 4771 C C . VAL B 1 179 ? -5.062 15.438 24.312 1 98.88 179 VAL B C 1
ATOM 4773 O O . VAL B 1 179 ? -4.344 16.406 24.078 1 98.88 179 VAL B O 1
ATOM 4776 N N . GLN B 1 180 ? -6.336 15.422 24.062 1 98.88 180 GLN B N 1
ATOM 4777 C CA . GLN B 1 180 ? -7.102 16.578 23.625 1 98.88 180 GLN B CA 1
ATOM 4778 C C . GLN B 1 180 ? -8.234 16.891 24.594 1 98.88 180 GLN B C 1
ATOM 4780 O O . GLN B 1 180 ? -8.922 15.984 25.062 1 98.88 180 GLN B O 1
ATOM 4785 N N . ALA B 1 181 ? -8.359 18.125 24.938 1 98.88 181 ALA B N 1
ATOM 4786 C CA . ALA B 1 181 ? -9.523 18.609 25.672 1 98.88 181 ALA B CA 1
ATOM 4787 C C . ALA B 1 181 ? -10.305 19.625 24.828 1 98.88 181 ALA B C 1
ATOM 4789 O O . ALA B 1 181 ? -9.734 20.562 24.281 1 98.88 181 ALA B O 1
ATOM 4790 N N . THR B 1 182 ? -11.586 19.375 24.734 1 98.56 182 THR B N 1
ATOM 4791 C CA . THR B 1 182 ? -12.438 20.328 24.031 1 98.56 182 THR B CA 1
ATOM 4792 C C . THR B 1 182 ? -13.562 20.812 24.922 1 98.56 182 THR B C 1
ATOM 4794 O O . THR B 1 182 ? -13.969 20.125 25.859 1 98.56 182 THR B O 1
ATOM 4797 N N . TRP B 1 183 ? -13.969 22.016 24.688 1 98.62 183 TRP B N 1
ATOM 4798 C CA . TRP B 1 183 ? -15.094 22.641 25.375 1 98.62 183 TRP B CA 1
ATOM 4799 C C . TRP B 1 183 ? -16.078 23.25 24.391 1 98.62 183 TRP B C 1
ATOM 4801 O O . TRP B 1 183 ? -15.75 24.219 23.703 1 98.62 183 TRP B O 1
ATOM 4811 N N . LEU B 1 184 ? -17.25 22.609 24.359 1 97.88 184 LEU B N 1
ATOM 4812 C CA . LEU B 1 184 ? -18.359 23.219 23.625 1 97.88 184 LEU B CA 1
ATOM 4813 C C . LEU B 1 184 ? -19.047 24.297 24.469 1 97.88 184 LEU B C 1
ATOM 4815 O O . LEU B 1 184 ? -19.828 23.969 25.359 1 97.88 184 LEU B O 1
ATOM 4819 N N . ALA B 1 185 ? -18.828 25.5 24.109 1 97.38 185 ALA B N 1
ATOM 4820 C CA . ALA B 1 185 ? -19.344 26.609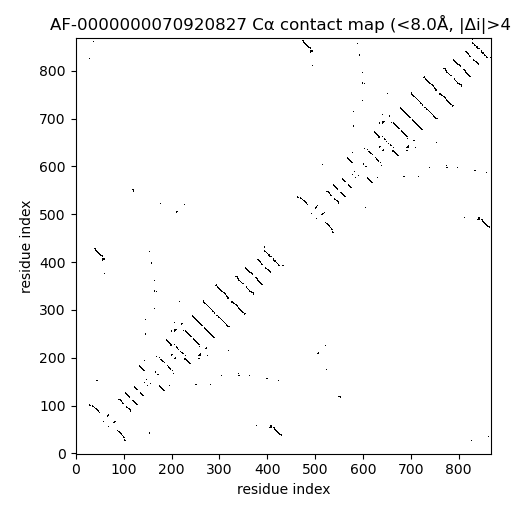 24.922 1 97.38 185 ALA B CA 1
ATOM 4821 C C . ALA B 1 185 ? -20.859 26.688 24.859 1 97.38 185 ALA B C 1
ATOM 4823 O O . ALA B 1 185 ? -21.453 26.406 23.812 1 97.38 185 ALA B O 1
ATOM 4824 N N . PRO B 1 186 ? -21.484 27.062 25.969 1 96.06 186 PRO B N 1
ATOM 4825 C CA . PRO B 1 186 ? -22.938 27.156 25.984 1 96.06 186 PRO B CA 1
ATOM 4826 C C . PRO B 1 186 ? -23.453 28.453 25.344 1 96.06 186 PRO B C 1
ATOM 4828 O O .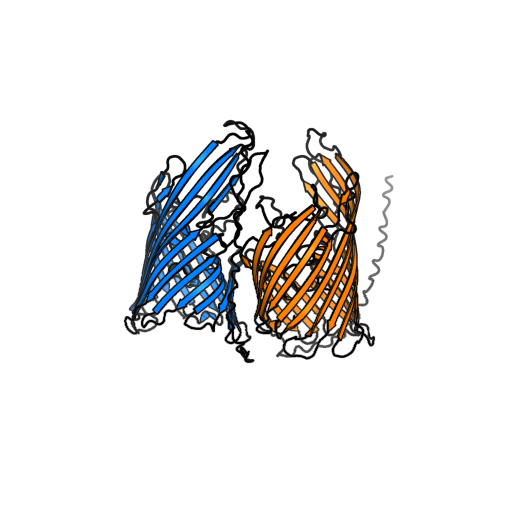 PRO B 1 186 ? -24.078 29.266 26 1 96.06 186 PRO B O 1
ATOM 4831 N N . THR B 1 187 ? -23.141 28.625 24.172 1 95.31 187 THR B N 1
ATOM 4832 C CA . THR B 1 187 ? -23.578 29.766 23.391 1 95.31 187 THR B CA 1
ATOM 4833 C C . THR B 1 187 ? -24.609 29.344 22.359 1 95.31 187 THR B C 1
ATOM 4835 O O . THR B 1 187 ? -24.797 28.141 22.094 1 95.31 187 THR B O 1
ATOM 4838 N N . GLU B 1 188 ? -25.406 30.234 21.828 1 94.31 188 GLU B N 1
ATOM 4839 C CA . GLU B 1 188 ? -26.422 29.938 20.812 1 94.31 188 GLU B CA 1
ATOM 4840 C C . GLU B 1 188 ? -25.766 29.406 19.531 1 94.31 188 GLU B C 1
ATOM 4842 O O . GLU B 1 188 ? -26.312 28.5 18.891 1 94.31 188 GLU B O 1
ATOM 4847 N N . SER B 1 189 ? -24.688 30.016 19.25 1 96.12 189 SER B N 1
ATOM 4848 C CA . SER B 1 189 ? -23.938 29.562 18.094 1 96.12 189 SER B CA 1
ATOM 4849 C C . SER B 1 189 ? -22.906 28.5 18.469 1 96.12 189 SER B C 1
ATOM 4851 O O . SER B 1 189 ? -22.359 28.531 19.578 1 96.12 189 SER B O 1
ATOM 4853 N N . TYR B 1 190 ? -22.734 27.562 17.562 1 96.38 190 TYR B N 1
ATOM 4854 C CA . TYR B 1 190 ? -21.703 26.562 17.766 1 96.38 190 TYR B CA 1
ATOM 4855 C C . TYR B 1 190 ? -20.344 27.219 18.047 1 96.38 190 TYR B C 1
ATOM 4857 O O . TYR B 1 190 ? -19.844 28 17.219 1 96.38 190 TYR B O 1
ATOM 4865 N N . THR B 1 191 ? -19.781 27.016 19.156 1 98.12 191 THR B N 1
ATOM 4866 C CA . THR B 1 191 ? -18.469 27.516 19.562 1 98.12 191 THR B CA 1
ATOM 4867 C C . THR B 1 191 ? -17.672 26.438 20.281 1 98.12 191 THR B C 1
ATOM 4869 O O . THR B 1 191 ? -18.031 26.031 21.391 1 98.12 191 THR B O 1
ATOM 4872 N N . LEU B 1 192 ? -16.594 26.016 19.609 1 98.5 192 LEU B N 1
ATOM 4873 C CA . LEU B 1 192 ? -15.773 24.938 20.156 1 98.5 192 LEU B CA 1
ATOM 4874 C C . LEU B 1 192 ? -14.344 25.422 20.406 1 98.5 192 LEU B C 1
ATOM 4876 O O . LEU B 1 192 ? -13.742 26.047 19.531 1 98.5 192 LEU B O 1
ATOM 4880 N N . PHE B 1 193 ? -13.859 25.266 21.609 1 98.81 193 PHE B N 1
ATOM 4881 C CA . PHE B 1 193 ? -12.461 25.484 21.938 1 98.81 193 PHE B CA 1
ATOM 4882 C C . PHE B 1 193 ? -11.742 24.156 22.188 1 98.81 193 PHE B C 1
ATOM 4884 O O . PHE B 1 193 ? -12.328 23.234 22.75 1 98.81 193 PHE B O 1
ATOM 4891 N N . GLY B 1 194 ? -10.492 24.047 21.766 1 98.88 194 GLY B N 1
ATOM 4892 C CA . GLY B 1 194 ? -9.727 22.828 22.016 1 98.88 194 GLY B CA 1
ATOM 4893 C C . GLY B 1 194 ? -8.258 23.094 22.266 1 98.88 194 GLY B C 1
ATOM 4894 O O . GLY B 1 194 ? -7.691 24.062 21.75 1 98.88 194 GLY B O 1
ATOM 4895 N N . VAL B 1 195 ? -7.691 22.281 23.125 1 98.94 195 VAL B N 1
ATOM 4896 C CA . VAL B 1 195 ? -6.258 22.25 23.375 1 98.94 195 VAL B CA 1
ATOM 4897 C C . VAL B 1 195 ? -5.746 20.812 23.281 1 98.94 195 VAL B C 1
ATOM 4899 O O . VAL B 1 195 ? -6.434 19.875 23.688 1 98.94 195 VAL B O 1
ATOM 4902 N N . GLU B 1 196 ? -4.574 20.672 22.734 1 98.94 196 GLU B N 1
ATOM 4903 C CA . GLU B 1 196 ? -3.967 19.344 22.625 1 98.94 196 GLU B CA 1
ATOM 4904 C C . GLU B 1 196 ? -2.543 19.344 23.172 1 98.94 196 GLU B C 1
ATOM 4906 O O . GLU B 1 196 ? -1.764 20.266 22.891 1 98.94 196 GLU B O 1
ATOM 4911 N N . LEU B 1 197 ? -2.221 18.344 24.031 1 98.94 197 LEU B N 1
ATOM 4912 C CA . LEU B 1 197 ? -0.864 18 24.453 1 98.94 197 LEU B CA 1
ATOM 4913 C C . LEU B 1 197 ? -0.372 16.75 23.734 1 98.94 197 LEU B C 1
ATOM 4915 O O . LEU B 1 197 ? -0.87 15.648 23.984 1 98.94 197 LEU B O 1
ATOM 4919 N N . LEU B 1 198 ? 0.65 16.938 22.891 1 98.88 198 LEU B N 1
ATOM 4920 C CA . LEU B 1 198 ? 1.003 15.875 21.938 1 98.88 198 LEU B CA 1
ATOM 4921 C C . LEU B 1 198 ? 2.469 15.484 22.094 1 98.88 198 LEU B C 1
ATOM 4923 O O . LEU B 1 198 ? 3.293 16.297 22.516 1 98.88 198 LEU B O 1
ATOM 4927 N N . GLN B 1 199 ? 2.799 14.25 21.75 1 98.62 199 GLN B N 1
ATOM 4928 C CA . GLN B 1 199 ? 4.148 13.711 21.859 1 98.62 199 GLN B CA 1
ATOM 4929 C C . GLN B 1 199 ? 5.156 14.586 21.125 1 98.62 199 GLN B C 1
ATOM 4931 O O . GLN B 1 199 ? 6.254 14.828 21.625 1 98.62 199 GLN B O 1
ATOM 4936 N N . GLY B 1 200 ? 4.773 15.062 19.984 1 98.25 200 GLY B N 1
ATOM 4937 C CA . GLY B 1 200 ? 5.672 15.875 19.188 1 98.25 200 GLY B CA 1
ATOM 4938 C C . GLY B 1 200 ? 6.664 15.055 18.375 1 98.25 200 GLY B C 1
ATOM 4939 O O . GLY B 1 200 ? 7.867 15.094 18.641 1 98.25 200 GLY B O 1
ATOM 4940 N N . THR B 1 201 ? 6.188 14.414 17.344 1 96.88 201 THR B N 1
ATOM 4941 C CA . THR B 1 201 ? 7.059 13.586 16.531 1 96.88 201 THR B CA 1
ATOM 4942 C C . THR B 1 201 ? 6.914 13.938 15.047 1 96.88 201 THR B C 1
ATOM 4944 O O . THR B 1 201 ? 7.59 13.359 14.195 1 96.88 201 THR B O 1
ATOM 4947 N N . ASN B 1 202 ? 6.039 14.859 14.766 1 96.81 202 ASN B N 1
ATOM 4948 C CA . ASN B 1 202 ? 5.805 15.234 13.375 1 96.81 202 ASN B CA 1
ATOM 4949 C C . ASN B 1 202 ? 7.051 15.844 12.742 1 96.81 202 ASN B C 1
ATOM 4951 O O . ASN B 1 202 ? 7.559 16.859 13.211 1 96.81 202 ASN B O 1
ATOM 4955 N N . GLU B 1 203 ? 7.461 15.32 11.656 1 94.88 203 GLU B N 1
ATOM 4956 C CA . GLU B 1 203 ? 8.742 15.664 11.055 1 94.88 203 GLU B CA 1
ATOM 4957 C C . GLU B 1 203 ? 8.75 17.094 10.547 1 94.88 203 GLU B C 1
ATOM 4959 O O . GLU B 1 203 ? 9.812 17.703 10.383 1 94.88 203 GLU B O 1
ATOM 4964 N N . ASN B 1 204 ? 7.594 17.625 10.297 1 96.31 204 ASN B N 1
ATOM 4965 C CA . ASN B 1 204 ? 7.547 18.922 9.617 1 96.31 204 ASN B CA 1
ATOM 4966 C C . ASN B 1 204 ? 7.34 20.062 10.609 1 96.31 204 ASN B C 1
ATOM 4968 O O . ASN B 1 204 ? 7.551 21.219 10.273 1 96.31 204 ASN B O 1
ATOM 4972 N N . ILE B 1 205 ? 6.957 19.75 11.82 1 97.12 205 ILE B N 1
ATOM 4973 C CA . ILE B 1 205 ? 6.664 20.859 12.727 1 97.12 205 ILE B CA 1
ATOM 4974 C C . ILE B 1 205 ? 7.223 20.562 14.117 1 97.12 205 ILE B C 1
ATOM 4976 O O . ILE B 1 205 ? 7.457 21.469 14.914 1 97.12 205 ILE B O 1
ATOM 4980 N N . ALA B 1 206 ? 7.457 19.312 14.422 1 97.88 206 ALA B N 1
ATOM 4981 C CA . ALA B 1 206 ? 7.867 18.953 15.773 1 97.88 206 ALA B CA 1
ATOM 4982 C C . ALA B 1 206 ? 8.852 17.781 15.758 1 97.88 206 ALA B C 1
ATOM 4984 O O . ALA B 1 206 ? 8.789 16.891 16.609 1 97.88 206 ALA B O 1
ATOM 4985 N N . ASN B 1 207 ? 9.664 17.734 14.836 1 96.31 207 ASN B N 1
ATOM 4986 C CA . ASN B 1 207 ? 10.602 16.625 14.672 1 96.31 207 ASN B CA 1
ATOM 4987 C C . ASN B 1 207 ? 11.477 16.438 15.906 1 96.31 207 ASN B C 1
ATOM 4989 O O . ASN B 1 207 ? 11.961 17.422 16.484 1 96.31 207 ASN B O 1
ATOM 4993 N N . TYR B 1 208 ? 11.695 15.211 16.312 1 97.5 208 TYR B N 1
ATOM 4994 C CA . TYR B 1 208 ? 12.461 14.898 17.516 1 97.5 208 TYR B CA 1
ATOM 4995 C C . TYR B 1 208 ? 13.414 13.727 17.266 1 97.5 208 TYR B C 1
ATOM 4997 O O . TYR B 1 208 ? 12.984 12.648 16.859 1 97.5 208 TYR B O 1
ATOM 5005 N N . GLU B 1 209 ? 14.609 13.875 17.562 1 95.94 209 GLU B N 1
ATOM 5006 C CA . GLU B 1 209 ? 15.648 12.859 17.406 1 95.94 209 GLU B CA 1
ATOM 5007 C C . GLU B 1 209 ? 16.203 12.406 18.75 1 95.94 209 GLU B C 1
ATOM 5009 O O . GLU B 1 209 ? 16.578 11.242 18.906 1 95.94 209 GLU B O 1
ATOM 5014 N N . GLY B 1 210 ? 16.188 13.312 19.656 1 96 210 GLY B N 1
ATOM 5015 C CA . GLY B 1 210 ? 16.797 13.031 20.953 1 96 210 GLY B CA 1
ATOM 5016 C C . GLY B 1 210 ? 18.312 13.148 20.953 1 96 210 GLY B C 1
ATOM 5017 O O . GLY B 1 210 ? 18.906 13.477 19.922 1 96 210 GLY B O 1
ATOM 5018 N N . ARG B 1 211 ? 18.969 12.992 22.141 1 93.81 211 ARG B N 1
ATOM 5019 C CA . ARG B 1 211 ? 20.406 13.07 22.312 1 93.81 211 ARG B CA 1
ATOM 5020 C C . ARG B 1 211 ? 21.125 12.039 21.438 1 93.81 211 ARG B C 1
ATOM 5022 O O . ARG B 1 211 ? 20.688 10.891 21.359 1 93.81 211 ARG B O 1
ATOM 5029 N N . GLN B 1 212 ? 22.094 12.477 20.734 1 93.62 212 GLN B N 1
ATOM 5030 C CA . GLN B 1 212 ? 22.922 11.617 19.906 1 93.62 212 GLN B CA 1
ATOM 5031 C C . GLN B 1 212 ? 24.281 11.359 20.562 1 93.62 212 GLN B C 1
ATOM 5033 O O . GLN B 1 212 ? 24.797 12.219 21.281 1 93.62 212 GLN B O 1
ATOM 5038 N N . SER B 1 213 ? 24.828 10.258 20.359 1 92.12 213 SER B N 1
ATOM 5039 C CA . SER B 1 213 ? 26.141 9.938 20.906 1 92.12 213 SER B CA 1
ATOM 5040 C C . SER B 1 213 ? 27.234 10.734 20.203 1 92.12 213 SER B C 1
ATOM 5042 O O . SER B 1 213 ? 27.125 11.031 19.016 1 92.12 213 SER B O 1
ATOM 5044 N N . ALA B 1 214 ? 28.266 11.031 21.047 1 92.25 214 ALA B N 1
ATOM 5045 C CA . ALA B 1 214 ? 29.438 11.68 20.469 1 92.25 214 ALA B CA 1
ATOM 5046 C C . ALA B 1 214 ? 30.125 10.758 19.469 1 92.25 214 ALA B C 1
ATOM 5048 O O . ALA B 1 214 ? 30.094 9.531 19.609 1 92.25 214 ALA B O 1
ATOM 5049 N N . LEU B 1 215 ? 30.703 11.336 18.406 1 91.38 215 LEU B N 1
ATOM 5050 C CA . LEU B 1 215 ? 31.531 10.602 17.469 1 91.38 215 LEU B CA 1
ATOM 5051 C C . LEU B 1 215 ? 32.969 11.086 17.516 1 91.38 215 LEU B C 1
ATOM 5053 O O . LEU B 1 215 ? 33.219 12.281 17.344 1 91.38 215 LEU B O 1
ATOM 5057 N N . ASN B 1 216 ? 33.844 10.164 17.828 1 92.62 216 ASN B N 1
ATOM 5058 C CA . ASN B 1 216 ? 35.25 10.469 17.953 1 92.62 216 ASN B CA 1
ATOM 5059 C C . ASN B 1 216 ? 35.5 11.633 18.906 1 92.62 216 ASN B C 1
ATOM 5061 O O . ASN B 1 216 ? 36.219 12.578 18.578 1 92.62 216 ASN B O 1
ATOM 5065 N N . GLY B 1 217 ? 34.75 11.641 19.938 1 91.56 217 GLY B N 1
ATOM 5066 C CA . GLY B 1 217 ? 34.969 12.602 21.016 1 91.56 217 GLY B CA 1
ATOM 5067 C C . GLY B 1 217 ? 34.25 13.922 20.781 1 91.56 217 GLY B C 1
ATOM 5068 O O . GLY B 1 217 ? 34.375 14.852 21.578 1 91.56 217 GLY B O 1
ATOM 5069 N N . GLN B 1 218 ? 33.562 13.984 19.625 1 90.06 218 GLN B N 1
ATOM 5070 C CA . GLN B 1 218 ? 32.875 15.234 19.312 1 90.06 218 GLN B CA 1
ATOM 5071 C C . GLN B 1 218 ? 31.422 15.18 19.781 1 90.06 218 GLN B C 1
ATOM 5073 O O . GLN B 1 218 ? 30.641 14.367 19.297 1 90.06 218 GLN B O 1
ATOM 5078 N N . ASN B 1 219 ? 31.156 16.094 20.688 1 89.69 219 ASN B N 1
ATOM 5079 C CA . ASN B 1 219 ? 29.812 16.125 21.266 1 89.69 219 ASN B CA 1
ATOM 5080 C C . ASN B 1 219 ? 28.797 16.688 20.281 1 89.69 219 ASN B C 1
ATOM 5082 O O . ASN B 1 219 ? 29.125 17.5 19.422 1 89.69 219 ASN B O 1
ATOM 5086 N N . ARG B 1 220 ? 27.562 16.234 20.422 1 93.56 220 ARG B N 1
ATOM 5087 C CA . ARG B 1 220 ? 26.438 16.656 19.594 1 93.56 220 ARG B CA 1
ATOM 5088 C C . ARG B 1 220 ? 25.594 17.719 20.297 1 93.56 220 ARG B C 1
ATOM 5090 O O . ARG B 1 220 ? 25.594 17.812 21.516 1 93.56 220 ARG B O 1
ATOM 5097 N N . ILE B 1 221 ? 24.844 18.547 19.578 1 93.69 221 ILE B N 1
ATOM 5098 C CA . ILE B 1 221 ? 24.109 19.641 20.203 1 93.69 221 ILE B CA 1
ATOM 5099 C C . ILE B 1 221 ? 22.688 19.203 20.547 1 93.69 221 ILE B C 1
ATOM 5101 O O . ILE B 1 221 ? 21.969 19.891 21.266 1 93.69 221 ILE B O 1
ATOM 5105 N N . LEU B 1 222 ? 22.234 18.031 20 1 96.19 222 LEU B N 1
ATOM 5106 C CA . LEU B 1 222 ? 20.875 17.562 20.234 1 96.19 222 LEU B CA 1
ATOM 5107 C C . LEU B 1 222 ? 20.719 17.062 21.672 1 96.19 222 LEU B C 1
ATOM 5109 O O . LEU B 1 222 ? 21.578 16.344 22.188 1 96.19 222 LEU B O 1
ATOM 5113 N N . SER B 1 223 ? 19.688 17.453 22.328 1 94.25 223 SER B N 1
ATOM 5114 C CA . SER B 1 223 ? 19.406 17.062 23.703 1 94.25 223 SER B CA 1
ATOM 5115 C C . SER B 1 223 ? 18.094 16.281 23.797 1 94.25 223 SER B C 1
ATOM 5117 O O . SER B 1 223 ? 17.219 16.406 22.938 1 94.25 223 SER B O 1
ATOM 5119 N N . ASP B 1 224 ? 17.969 15.469 24.781 1 96 224 ASP B N 1
ATOM 5120 C CA . ASP B 1 224 ? 16.719 14.75 25.062 1 96 224 ASP B CA 1
ATOM 5121 C C . ASP B 1 224 ? 15.648 15.695 25.594 1 96 224 ASP B C 1
ATOM 5123 O O . ASP B 1 224 ? 15.961 16.656 26.297 1 96 224 ASP B O 1
ATOM 5127 N N . ALA B 1 225 ? 14.484 15.445 25.219 1 96.31 225 ALA B N 1
ATOM 5128 C CA . ALA B 1 225 ? 13.328 16.172 25.734 1 96.31 225 ALA B CA 1
ATOM 5129 C C . ALA B 1 225 ? 12.133 15.234 25.938 1 96.31 225 ALA B C 1
ATOM 5131 O O . ALA B 1 225 ? 11.766 14.492 25.031 1 96.31 225 ALA B O 1
ATOM 5132 N N . SER B 1 226 ? 11.578 15.219 27.109 1 96.62 226 SER B N 1
ATOM 5133 C CA . SER B 1 226 ? 10.398 14.406 27.375 1 96.62 226 SER B CA 1
ATOM 5134 C C . SER B 1 226 ? 9.156 15.031 26.75 1 96.62 226 SER B C 1
ATOM 5136 O O . SER B 1 226 ? 9.094 16.25 26.547 1 96.62 226 SER B O 1
ATOM 5138 N N . GLY B 1 227 ? 8.164 14.211 26.406 1 95.94 227 GLY B N 1
ATOM 5139 C CA . GLY B 1 227 ? 6.875 14.727 25.984 1 95.94 227 GLY B CA 1
ATOM 5140 C C . GLY B 1 227 ? 6.055 15.305 27.125 1 95.94 227 GLY B C 1
ATOM 5141 O O . GLY B 1 227 ? 6.312 15.016 28.281 1 95.94 227 GLY B O 1
ATOM 5142 N N . PRO B 1 228 ? 5.008 16.031 26.719 1 98.19 228 PRO B N 1
ATOM 5143 C CA . PRO B 1 228 ? 4.617 16.5 25.391 1 98.19 228 PRO B CA 1
ATOM 5144 C C . PRO B 1 228 ? 5.57 17.562 24.828 1 98.19 228 PRO B C 1
ATOM 5146 O O . PRO B 1 228 ? 6.012 18.438 25.562 1 98.19 228 PRO B O 1
ATOM 5149 N N . ARG B 1 229 ? 5.895 17.469 23.578 1 98.75 229 ARG B N 1
ATOM 5150 C CA . ARG B 1 229 ? 6.816 18.406 22.922 1 98.75 229 ARG B CA 1
ATOM 5151 C C . ARG B 1 229 ? 6.078 19.328 21.969 1 98.75 229 ARG B C 1
ATOM 5153 O O . ARG B 1 229 ? 6.672 20.25 21.406 1 98.75 229 ARG B O 1
ATOM 5160 N N . LEU B 1 230 ? 4.801 19.078 21.75 1 98.88 230 LEU B N 1
ATOM 5161 C CA . LEU B 1 230 ? 3.949 19.891 20.891 1 98.88 230 LEU B CA 1
ATOM 5162 C C . LEU B 1 230 ? 2.621 20.203 21.562 1 98.88 230 LEU B C 1
ATOM 5164 O O . LEU B 1 230 ? 1.938 19.297 22.047 1 98.88 230 LEU B O 1
ATOM 5168 N N . ILE B 1 231 ? 2.303 21.453 21.672 1 98.88 231 ILE B N 1
ATOM 5169 C CA . ILE B 1 231 ? 1.005 21.891 22.172 1 98.88 231 ILE B CA 1
ATOM 5170 C C . ILE B 1 231 ? 0.25 22.609 21.062 1 98.88 231 ILE B C 1
ATOM 5172 O O . ILE B 1 231 ? 0.825 23.438 20.344 1 98.88 231 ILE B O 1
ATOM 5176 N N . THR B 1 232 ? -0.99 22.219 20.812 1 98.94 232 THR B N 1
ATOM 5177 C CA . THR B 1 232 ? -1.823 22.938 19.844 1 98.94 232 THR B CA 1
ATOM 5178 C C . THR B 1 232 ? -3.094 23.453 20.516 1 98.94 232 THR B C 1
ATOM 5180 O O . THR B 1 232 ? -3.475 22.984 21.594 1 98.94 232 THR B O 1
ATOM 5183 N N . ALA B 1 233 ? -3.682 24.453 19.922 1 98.94 233 ALA B N 1
ATOM 5184 C CA . ALA B 1 233 ? -4.98 24.984 20.312 1 98.94 233 ALA B CA 1
ATOM 5185 C C . ALA B 1 233 ? -5.793 25.406 19.094 1 98.94 233 ALA B C 1
ATOM 5187 O O . ALA B 1 233 ? -5.227 25.766 18.047 1 98.94 233 ALA B O 1
ATOM 5188 N N . PHE B 1 234 ? -7.082 25.281 19.234 1 98.94 234 PHE B N 1
ATOM 5189 C CA . PHE B 1 234 ? -7.949 25.703 18.141 1 98.94 234 PHE B CA 1
ATOM 5190 C C . PHE B 1 234 ? -9.289 26.203 18.656 1 98.94 234 PHE B C 1
ATOM 5192 O O . PHE B 1 234 ? -9.688 25.859 19.781 1 98.94 234 PHE B O 1
ATOM 5199 N N . ALA B 1 235 ? -9.906 27.016 17.922 1 98.94 235 ALA B N 1
ATOM 5200 C CA . ALA B 1 235 ? -11.273 27.484 18.141 1 98.94 235 ALA B CA 1
ATOM 5201 C C . ALA B 1 235 ? -12.07 27.453 16.844 1 98.94 235 ALA B C 1
ATOM 5203 O O . ALA B 1 235 ? -11.555 27.797 15.773 1 98.94 235 ALA B O 1
ATOM 5204 N N . LYS B 1 236 ? -13.273 27 16.938 1 98.75 236 LYS B N 1
ATOM 5205 C CA . LYS B 1 236 ? -14.203 26.922 15.812 1 98.75 236 LYS B CA 1
ATOM 5206 C C . LYS B 1 236 ? -15.523 27.625 16.141 1 98.75 236 LYS B C 1
ATOM 5208 O O . LYS B 1 236 ? -16.062 27.469 17.234 1 98.75 236 LYS B O 1
ATOM 5213 N N . PHE B 1 237 ? -15.977 28.469 15.219 1 98.62 237 PHE B N 1
ATOM 5214 C CA . PHE B 1 237 ? -17.203 29.234 15.383 1 98.62 237 PHE B CA 1
ATOM 5215 C C . PHE B 1 237 ? -18.141 29.016 14.203 1 98.62 237 PHE B C 1
ATOM 5217 O O . PHE B 1 237 ? -17.734 29.156 13.047 1 98.62 237 PHE B O 1
ATOM 5224 N N . GLY B 1 238 ? -19.359 28.547 14.469 1 98.38 238 GLY B N 1
ATOM 5225 C CA . GLY B 1 238 ? -20.391 28.344 13.453 1 98.38 238 GLY B CA 1
ATOM 5226 C C . GLY B 1 238 ? -21.688 29.062 13.773 1 98.38 238 GLY B C 1
ATOM 5227 O O . GLY B 1 238 ? -22.484 28.594 14.578 1 98.38 238 GLY B O 1
ATOM 5228 N N . PRO B 1 239 ? -21.906 30.172 13.188 1 97.25 239 PRO B N 1
ATOM 5229 C CA . PRO B 1 239 ? -23.172 30.875 13.414 1 97.25 239 PRO B CA 1
ATOM 5230 C C . PRO B 1 239 ? -24.375 30.156 12.789 1 97.25 239 PRO B C 1
ATOM 5232 O O . PRO B 1 239 ? -24.188 29.328 11.883 1 97.25 239 PRO B O 1
ATOM 5235 N N . ASP B 1 240 ? -25.547 30.422 13.25 1 95.44 240 ASP B N 1
ATOM 5236 C CA . ASP B 1 240 ? -26.766 29.875 12.664 1 95.44 240 ASP B CA 1
ATOM 5237 C C . ASP B 1 240 ? -27.188 30.672 11.43 1 95.44 240 ASP B C 1
ATOM 5239 O O . ASP B 1 240 ? -27.594 31.828 11.539 1 95.44 240 ASP B O 1
ATOM 5243 N N . LEU B 1 241 ? -27.125 30.141 10.344 1 96.69 241 LEU B N 1
ATOM 5244 C CA . LEU B 1 241 ? -27.469 30.828 9.094 1 96.69 241 LEU B CA 1
ATOM 5245 C C . LEU B 1 241 ? -28.766 30.297 8.516 1 96.69 241 LEU B C 1
ATOM 5247 O O . LEU B 1 241 ? -29.141 30.625 7.391 1 96.69 241 LEU B O 1
ATOM 5251 N N . GLY B 1 242 ? -29.531 29.469 9.297 1 94.62 242 GLY B N 1
ATOM 5252 C CA . GLY B 1 242 ? -30.75 28.812 8.828 1 94.62 242 GLY B CA 1
ATOM 5253 C C . GLY B 1 242 ? -30.531 27.359 8.453 1 94.62 242 GLY B C 1
ATOM 5254 O O . GLY B 1 242 ? -29.422 26.828 8.57 1 94.62 242 GLY B O 1
ATOM 5255 N N . PRO B 1 243 ? -31.547 26.719 7.953 1 93.94 243 PRO B N 1
ATOM 5256 C CA . PRO B 1 243 ? -31.5 25.266 7.824 1 93.94 243 PRO B CA 1
ATOM 5257 C C . PRO B 1 243 ? -30.734 24.797 6.582 1 93.94 243 PRO B C 1
ATOM 5259 O O . PRO B 1 243 ? -30.312 23.656 6.512 1 93.94 243 PRO B O 1
ATOM 5262 N N . ASP B 1 244 ? -30.609 25.719 5.621 1 96.81 244 ASP B N 1
ATOM 5263 C CA . ASP B 1 244 ? -30.031 25.25 4.363 1 96.81 244 ASP B CA 1
ATOM 5264 C C . ASP B 1 244 ? -28.578 25.688 4.223 1 96.81 244 ASP B C 1
ATOM 5266 O O . ASP B 1 244 ? -27.938 25.422 3.199 1 96.81 244 ASP B O 1
ATOM 5270 N N . GLN B 1 245 ? -28.078 26.391 5.215 1 97.5 245 GLN B N 1
ATOM 5271 C CA . GLN B 1 245 ? -26.719 26.922 5.133 1 97.5 245 GLN B CA 1
ATOM 5272 C C . GLN B 1 245 ? -25.922 26.609 6.395 1 97.5 245 GLN B C 1
ATOM 5274 O O . GLN B 1 245 ? -26.484 26.547 7.492 1 97.5 245 GLN B O 1
ATOM 5279 N N . ALA B 1 246 ? -24.672 26.406 6.203 1 97.5 246 ALA B N 1
ATOM 5280 C CA . ALA B 1 246 ? -23.75 26.203 7.32 1 97.5 246 ALA B CA 1
ATOM 5281 C C . ALA B 1 246 ? -22.422 26.906 7.062 1 97.5 246 ALA B C 1
ATOM 5283 O O . ALA B 1 246 ? -21.906 26.906 5.938 1 97.5 246 ALA B O 1
ATOM 5284 N N . LEU B 1 247 ? -21.938 27.578 8.07 1 98.38 247 LEU B N 1
ATOM 5285 C CA . LEU B 1 247 ? -20.641 28.25 8.047 1 98.38 247 LEU B CA 1
ATOM 5286 C C . LEU B 1 247 ? -19.812 27.875 9.273 1 98.38 247 LEU B C 1
ATOM 5288 O O . LEU B 1 247 ? -20.344 27.828 10.391 1 98.38 247 LEU B O 1
ATOM 5292 N N . GLN B 1 248 ? -18.609 27.562 9.109 1 98.56 248 GLN B N 1
ATOM 5293 C CA . GLN B 1 248 ? -17.672 27.375 10.203 1 98.56 248 GLN B CA 1
ATOM 5294 C C . GLN B 1 248 ? -16.391 28.156 9.969 1 98.56 248 GLN B C 1
ATOM 5296 O O . GLN B 1 248 ? -15.781 28.047 8.898 1 98.56 248 GLN B O 1
ATOM 5301 N N . LEU B 1 249 ? -16.047 28.984 10.883 1 98.81 249 LEU B N 1
ATOM 5302 C CA . LEU B 1 249 ? -14.789 29.719 10.914 1 98.81 249 LEU B CA 1
ATOM 5303 C C . LEU B 1 249 ? -13.859 29.156 11.977 1 98.81 249 LEU B C 1
ATOM 5305 O O . LEU B 1 249 ? -14.305 28.781 13.062 1 98.81 249 LEU B O 1
ATOM 5309 N N . GLY B 1 250 ? -12.586 29.062 11.648 1 98.88 250 GLY B N 1
ATOM 5310 C CA . GLY B 1 250 ? -11.656 28.484 12.594 1 98.88 250 GLY B CA 1
ATOM 5311 C C . GLY B 1 250 ? -10.344 29.234 12.695 1 98.88 250 GLY B C 1
ATOM 5312 O O . GLY B 1 250 ? -9.883 29.828 11.711 1 98.88 250 GLY B O 1
ATOM 5313 N N . VAL B 1 251 ? -9.75 29.266 13.875 1 98.88 251 VAL B N 1
ATOM 5314 C CA . VAL B 1 251 ? -8.383 29.688 14.141 1 98.88 251 VAL B CA 1
ATOM 5315 C C . VAL B 1 251 ? -7.629 28.594 14.875 1 98.88 251 VAL B C 1
ATOM 5317 O O . VAL B 1 251 ? -8.211 27.859 15.688 1 98.88 251 VAL B O 1
ATOM 5320 N N . SER B 1 252 ? -6.414 28.344 14.523 1 98.69 252 SER B N 1
ATOM 5321 C CA . SER B 1 252 ? -5.625 27.328 15.211 1 98.69 252 SER B CA 1
ATOM 5322 C C . SER B 1 252 ? -4.145 27.688 15.227 1 98.69 252 SER B C 1
ATOM 5324 O O . SER B 1 252 ? -3.701 28.547 14.445 1 98.69 252 SER B O 1
ATOM 5326 N N . GLY B 1 253 ? -3.406 27.094 16.109 1 98.88 253 GLY B N 1
ATOM 5327 C CA . GLY B 1 253 ? -1.967 27.25 16.219 1 98.88 253 GLY B CA 1
ATOM 5328 C C . GLY B 1 253 ? -1.314 26.219 17.109 1 98.88 253 GLY B C 1
ATOM 5329 O O . GLY B 1 253 ? -2.004 25.406 17.734 1 98.88 253 GLY B O 1
ATOM 5330 N N . GLY B 1 254 ? -0.005 26.219 17.047 1 98.88 254 GLY B N 1
ATOM 5331 C CA . GLY B 1 254 ? 0.753 25.297 17.875 1 98.88 254 GLY B CA 1
ATOM 5332 C C . GLY B 1 254 ? 2.195 25.719 18.078 1 98.88 254 GLY B C 1
ATOM 5333 O O . GLY B 1 254 ? 2.707 26.562 17.344 1 98.88 254 GLY B O 1
ATOM 5334 N N . TYR B 1 255 ? 2.693 25.172 19.125 1 98.88 255 TYR B N 1
ATOM 5335 C CA . TYR B 1 255 ? 4.086 25.422 19.5 1 98.88 255 TYR B CA 1
ATOM 5336 C C . TYR B 1 255 ? 4.793 24.109 19.844 1 98.88 255 TYR B C 1
ATOM 5338 O O . TYR B 1 255 ? 4.332 23.359 20.688 1 98.88 255 TYR B O 1
ATOM 5346 N N . ALA B 1 256 ? 5.832 23.875 19.125 1 98.88 256 ALA B N 1
ATOM 5347 C CA . ALA B 1 256 ? 6.711 22.75 19.406 1 98.88 256 ALA B CA 1
ATOM 5348 C C . ALA B 1 256 ? 7.98 23.203 20.109 1 98.88 256 ALA B C 1
ATOM 5350 O O . ALA B 1 256 ? 8.766 23.969 19.562 1 98.88 256 ALA B O 1
ATOM 5351 N N . ARG B 1 257 ? 8.242 22.656 21.203 1 98.06 257 ARG B N 1
ATOM 5352 C CA . ARG B 1 257 ? 9.414 23.078 21.953 1 98.06 257 ARG B CA 1
ATOM 5353 C C . ARG B 1 257 ? 10.672 22.391 21.469 1 98.06 257 ARG B C 1
ATOM 5355 O O . ARG B 1 257 ? 11.781 22.703 21.906 1 98.06 257 ARG B O 1
ATOM 5362 N N . THR B 1 258 ? 10.406 21.406 20.578 1 97.5 258 THR B N 1
ATOM 5363 C CA . THR B 1 258 ? 11.555 20.766 19.953 1 97.5 258 THR B CA 1
ATOM 5364 C C . THR B 1 258 ? 11.367 20.688 18.438 1 97.5 258 THR B C 1
ATOM 5366 O O . THR B 1 258 ? 10.266 20.422 17.953 1 97.5 258 THR B O 1
ATOM 5369 N N . PHE B 1 259 ? 12.375 21 17.766 1 98.19 259 PHE B N 1
ATOM 5370 C CA . PHE B 1 259 ? 12.594 20.688 16.344 1 98.19 259 PHE B CA 1
ATOM 5371 C C . PHE B 1 259 ? 14.047 20.312 16.094 1 98.19 259 PHE B C 1
ATOM 5373 O O . PHE B 1 259 ? 14.93 21.156 16.141 1 98.19 259 PHE B O 1
ATOM 5380 N N . GLN B 1 260 ? 14.242 19.016 15.797 1 97.81 260 GLN B N 1
ATOM 5381 C CA . GLN B 1 260 ? 15.602 18.484 15.719 1 97.81 260 GLN B CA 1
ATOM 5382 C C . GLN B 1 260 ? 15.836 17.766 14.391 1 97.81 260 GLN B C 1
ATOM 5384 O O . GLN B 1 260 ? 14.938 17.094 13.883 1 97.81 260 GLN B O 1
ATOM 5389 N N . LYS B 1 261 ? 16.922 17.953 13.828 1 95.69 261 LYS B N 1
ATOM 5390 C CA . LYS B 1 261 ? 17.375 17.219 12.656 1 95.69 261 LYS B CA 1
ATOM 5391 C C . LYS B 1 261 ? 18.844 16.828 12.781 1 95.69 261 LYS B C 1
ATOM 5393 O O . LYS B 1 261 ? 19.641 17.562 13.344 1 95.69 261 LYS B O 1
ATOM 5398 N N . THR B 1 262 ? 19.156 15.672 12.367 1 94.88 262 THR B N 1
ATOM 5399 C CA . THR B 1 262 ? 20.547 15.211 12.328 1 94.88 262 THR B CA 1
ATOM 5400 C C . THR B 1 262 ? 20.844 14.508 11.016 1 94.88 262 THR B C 1
ATOM 5402 O O . THR B 1 262 ? 20.016 13.742 10.516 1 94.88 262 THR B O 1
ATOM 5405 N N . ASP B 1 263 ? 21.875 14.883 10.414 1 90.44 263 ASP B N 1
ATOM 5406 C CA . ASP B 1 263 ? 22.375 14.234 9.203 1 90.44 263 ASP B CA 1
ATOM 5407 C C . ASP B 1 263 ? 23.844 13.852 9.359 1 90.44 263 ASP B C 1
ATOM 5409 O O . ASP B 1 263 ? 24.688 14.703 9.633 1 90.44 263 ASP B O 1
ATOM 5413 N N . GLU B 1 264 ? 24.094 12.625 9.258 1 88.56 264 GLU B N 1
ATOM 5414 C CA . GLU B 1 264 ? 25.469 12.148 9.336 1 88.56 264 GLU B CA 1
ATOM 5415 C C . GLU B 1 264 ? 26.047 11.906 7.949 1 88.56 264 GLU B C 1
ATOM 5417 O O . GLU B 1 264 ? 25.547 11.078 7.191 1 88.56 264 GLU B O 1
ATOM 5422 N N . HIS B 1 265 ? 26.984 12.625 7.727 1 86.5 265 HIS B N 1
ATOM 5423 C CA . HIS B 1 265 ? 27.75 12.445 6.496 1 86.5 265 HIS B CA 1
ATOM 5424 C C . HIS B 1 265 ? 28.953 11.539 6.727 1 86.5 265 HIS B C 1
ATOM 5426 O O . HIS B 1 265 ? 29.078 10.922 7.785 1 86.5 265 HIS B O 1
ATOM 5432 N N . SER B 1 266 ? 29.812 11.438 5.727 1 86.06 266 SER B N 1
ATOM 5433 C CA . SER B 1 266 ? 30.953 10.516 5.801 1 86.06 266 SER B CA 1
ATOM 5434 C C . SER B 1 266 ? 31.953 10.953 6.863 1 86.06 266 SER B C 1
ATOM 5436 O O . SER B 1 266 ? 32.562 10.117 7.527 1 86.06 266 SER B O 1
ATOM 5438 N N . THR B 1 267 ? 32.125 12.258 7.062 1 91.69 267 THR B N 1
ATOM 5439 C CA . THR B 1 267 ? 33.156 12.703 7.973 1 91.69 267 THR B CA 1
ATOM 5440 C C . THR B 1 267 ? 32.625 13.75 8.945 1 91.69 267 THR B C 1
ATOM 5442 O O . THR B 1 267 ? 33.375 14.281 9.766 1 91.69 267 THR B O 1
ATOM 5445 N N . ARG B 1 268 ? 31.438 14.148 8.82 1 92.44 268 ARG B N 1
ATOM 5446 C CA . ARG B 1 268 ? 30.875 15.18 9.68 1 92.44 268 ARG B CA 1
ATOM 5447 C C . ARG B 1 268 ? 29.406 14.891 10 1 92.44 268 ARG B C 1
ATOM 5449 O O . ARG B 1 268 ? 28.75 14.156 9.266 1 92.44 268 ARG B O 1
ATOM 5456 N N . PHE B 1 269 ? 28.953 15.43 11.07 1 93.38 269 PHE B N 1
ATOM 5457 C CA . PHE B 1 269 ? 27.516 15.469 11.336 1 93.38 269 PHE B CA 1
ATOM 5458 C C . PHE B 1 269 ? 26.984 16.891 11.297 1 93.38 269 PHE B C 1
ATOM 5460 O O . PHE B 1 269 ? 27.734 17.844 11.539 1 93.38 269 PHE B O 1
ATOM 5467 N N . GLU B 1 270 ? 25.766 17.031 10.828 1 94.69 270 GLU B N 1
ATOM 5468 C CA . GLU B 1 270 ? 25 18.266 10.836 1 94.69 270 GLU B CA 1
ATOM 5469 C C . GLU B 1 270 ? 23.797 18.156 11.773 1 94.69 270 GLU B C 1
ATOM 5471 O O . GLU B 1 270 ? 22.906 17.328 11.562 1 94.69 270 GLU B O 1
ATOM 5476 N N . ASP B 1 271 ? 23.781 19 12.82 1 96.25 271 ASP B N 1
ATOM 5477 C CA . ASP B 1 271 ? 22.703 18.969 13.805 1 96.25 271 ASP B CA 1
ATOM 5478 C C . ASP B 1 271 ? 21.922 20.281 13.828 1 96.25 271 ASP B C 1
ATOM 5480 O O . ASP B 1 271 ? 22.516 21.359 13.734 1 96.25 271 ASP B O 1
ATOM 5484 N N . TRP B 1 272 ? 20.609 20.188 13.797 1 96.94 272 TRP B N 1
ATOM 5485 C CA . TRP B 1 272 ? 19.703 21.297 14.078 1 96.94 272 TRP B CA 1
ATOM 5486 C C . TRP B 1 272 ? 18.953 21.062 15.383 1 96.94 272 TRP B C 1
ATOM 5488 O O . TRP B 1 272 ? 18.438 19.969 15.625 1 96.94 272 TRP B O 1
ATOM 5498 N N . ASP B 1 273 ? 18.891 22.016 16.234 1 97.69 273 ASP B N 1
ATOM 5499 C CA . ASP B 1 273 ? 18.141 21.953 17.484 1 97.69 273 ASP B CA 1
ATOM 5500 C C . ASP B 1 273 ? 17.438 23.281 17.766 1 97.69 273 ASP B C 1
ATOM 5502 O O . ASP B 1 273 ? 18.062 24.328 17.766 1 97.69 273 ASP B O 1
ATOM 5506 N N . GLY B 1 274 ? 16.172 23.172 17.984 1 98.31 274 GLY B N 1
ATOM 5507 C CA . GLY B 1 274 ? 15.43 24.391 18.266 1 98.31 274 GLY B CA 1
ATOM 5508 C C . GLY B 1 274 ? 13.945 24.141 18.469 1 98.31 274 GLY B C 1
ATOM 5509 O O . GLY B 1 274 ? 13.547 23.188 19.125 1 98.31 274 GLY B O 1
ATOM 5510 N N . SER B 1 275 ? 13.141 25.109 18.062 1 98.56 275 SER B N 1
ATOM 5511 C CA . SER B 1 275 ? 11.695 25.078 18.266 1 98.56 275 SER B CA 1
ATOM 5512 C C . SER B 1 275 ? 10.961 25.5 17 1 98.56 275 SER B C 1
ATOM 5514 O O . SER B 1 275 ? 11.586 25.922 16.016 1 98.56 275 SER B O 1
ATOM 5516 N N . ALA B 1 276 ? 9.68 25.312 17 1 98.81 276 ALA B N 1
ATOM 5517 C CA . ALA B 1 276 ? 8.844 25.734 15.883 1 98.81 276 ALA B CA 1
ATOM 5518 C C . ALA B 1 276 ? 7.445 26.125 16.359 1 98.81 276 ALA B C 1
ATOM 5520 O O . ALA B 1 276 ? 7.02 25.734 17.453 1 98.81 276 ALA B O 1
ATOM 5521 N N . TRP B 1 277 ? 6.785 26.938 15.617 1 98.81 277 TRP B N 1
ATOM 5522 C CA . TRP B 1 277 ? 5.383 27.25 15.875 1 98.81 277 TRP B CA 1
ATOM 5523 C C . TRP B 1 277 ? 4.625 27.484 14.57 1 98.81 277 TRP B C 1
ATOM 5525 O O . TRP B 1 277 ? 5.238 27.672 13.516 1 98.81 277 TRP B O 1
ATOM 5535 N N . PHE B 1 278 ? 3.357 27.359 14.578 1 98.94 278 PHE B N 1
ATOM 5536 C CA . PHE B 1 278 ? 2.502 27.625 13.43 1 98.94 278 PHE B CA 1
ATOM 5537 C C . PHE B 1 278 ? 1.185 28.25 13.867 1 98.94 278 PHE B C 1
ATOM 5539 O O . PHE B 1 278 ? 0.806 28.156 15.039 1 98.94 278 PHE B O 1
ATOM 5546 N N . ALA B 1 279 ? 0.516 28.891 12.984 1 98.94 279 ALA B N 1
ATOM 5547 C CA . ALA B 1 279 ? -0.825 29.438 13.156 1 98.94 279 ALA B CA 1
ATOM 5548 C C . ALA B 1 279 ? -1.592 29.453 11.836 1 98.94 279 ALA B C 1
ATOM 5550 O O . ALA B 1 279 ? -0.989 29.484 10.766 1 98.94 279 ALA B O 1
ATOM 5551 N N . GLY B 1 280 ? -2.898 29.375 11.945 1 98.81 280 GLY B N 1
ATOM 5552 C CA . GLY B 1 280 ? -3.67 29.344 10.711 1 98.81 280 GLY B CA 1
ATOM 5553 C C . GLY B 1 280 ? -5.125 29.734 10.914 1 98.81 280 GLY B C 1
ATOM 5554 O O . GLY B 1 280 ? -5.578 29.891 12.047 1 98.81 280 GLY B O 1
ATOM 5555 N N . LEU B 1 281 ? -5.789 30 9.797 1 98.94 281 LEU B N 1
ATOM 5556 C CA . LEU B 1 281 ? -7.211 30.297 9.688 1 98.94 281 LEU B CA 1
ATOM 5557 C C . LEU B 1 281 ? -7.891 29.344 8.703 1 98.94 281 LEU B C 1
ATOM 5559 O O . LEU B 1 281 ? -7.262 28.875 7.754 1 98.94 281 LEU B O 1
ATOM 5563 N N . ASP B 1 282 ? -9.109 29.016 8.992 1 98.88 282 ASP B N 1
ATOM 5564 C CA . ASP B 1 282 ? -9.867 28.219 8.039 1 98.88 282 ASP B CA 1
ATOM 5565 C C . ASP B 1 282 ? -11.336 28.625 8.008 1 98.88 282 ASP B C 1
ATOM 5567 O O . ASP B 1 282 ? -11.836 29.25 8.953 1 98.88 282 ASP B O 1
ATOM 5571 N N . ALA B 1 283 ? -11.953 28.422 6.926 1 98.88 283 ALA B N 1
ATOM 5572 C CA . ALA B 1 283 ? -13.383 28.688 6.727 1 98.88 283 ALA B CA 1
ATOM 5573 C C . ALA B 1 283 ? -14.016 27.641 5.816 1 98.88 283 ALA B C 1
ATOM 5575 O O . ALA B 1 283 ? -13.406 27.203 4.832 1 98.88 283 ALA B O 1
ATOM 5576 N N . VAL B 1 284 ? -15.219 27.203 6.156 1 98.69 284 VAL B N 1
ATOM 5577 C CA . VAL B 1 284 ? -16 26.281 5.344 1 98.69 284 VAL B CA 1
ATOM 5578 C C . VAL B 1 284 ? -17.453 26.766 5.266 1 98.69 284 VAL B C 1
ATOM 5580 O O . VAL B 1 284 ? -18.031 27.156 6.277 1 98.69 284 VAL B O 1
ATOM 5583 N N . TYR B 1 285 ? -17.953 26.859 4.137 1 98.62 285 TYR B N 1
ATOM 5584 C CA . TYR B 1 285 ? -19.359 27.203 3.883 1 98.62 285 TYR B CA 1
ATOM 5585 C C . TYR B 1 285 ? -20.047 26.125 3.066 1 98.62 285 TYR B C 1
ATOM 5587 O O . TYR B 1 285 ? -19.5 25.625 2.082 1 98.62 285 TYR B O 1
ATOM 5595 N N . LYS B 1 286 ? -21.25 25.703 3.467 1 98.38 286 LYS B N 1
ATOM 5596 C CA . LYS B 1 286 ? -22.047 24.719 2.756 1 98.38 286 LYS B CA 1
ATOM 5597 C C . LYS B 1 286 ? -23.469 25.234 2.523 1 98.38 286 LYS B C 1
ATOM 5599 O O . LYS B 1 286 ? -24.047 25.891 3.395 1 98.38 286 LYS B O 1
ATOM 5604 N N . TYR B 1 287 ? -23.969 24.984 1.377 1 98.5 287 TYR B N 1
ATOM 5605 C CA . TYR B 1 287 ? -25.359 25.25 1.019 1 98.5 287 TYR B CA 1
ATOM 5606 C C . TYR B 1 287 ? -26.047 24 0.505 1 98.5 287 TYR B C 1
ATOM 5608 O O . TYR B 1 287 ? -25.547 23.344 -0.411 1 98.5 287 TYR B O 1
ATOM 5616 N N . GLU B 1 288 ? -27.203 23.75 1.023 1 97.81 288 GLU B N 1
ATOM 5617 C CA . GLU B 1 288 ? -28.047 22.641 0.58 1 97.81 288 GLU B CA 1
ATOM 5618 C C . GLU B 1 288 ? -29.266 23.141 -0.175 1 97.81 288 GLU B C 1
ATOM 5620 O O . GLU B 1 288 ? -30.125 23.812 0.404 1 97.81 288 GLU B O 1
ATOM 5625 N N . SER B 1 289 ? -29.406 22.688 -1.307 1 97.5 289 SER B N 1
ATOM 5626 C CA . SER B 1 289 ? -30.484 23.172 -2.152 1 97.5 289 SER B CA 1
ATOM 5627 C C . SER B 1 289 ? -31.797 22.469 -1.823 1 97.5 289 SER B C 1
ATOM 5629 O O . SER B 1 289 ? -32.875 22.984 -2.141 1 97.5 289 SER B O 1
ATOM 5631 N N . GLY B 1 290 ? -31.688 21.281 -1.319 1 96.31 290 GLY B N 1
ATOM 5632 C CA . GLY B 1 290 ? -32.875 20.469 -1.054 1 96.31 290 GLY B CA 1
ATOM 5633 C C . GLY B 1 290 ? -33.281 19.609 -2.232 1 96.31 290 GLY B C 1
ATOM 5634 O O . GLY B 1 290 ? -34.188 18.781 -2.117 1 96.31 290 GLY B O 1
ATOM 5635 N N . ARG B 1 291 ? -32.562 19.734 -3.268 1 96.88 291 ARG B N 1
ATOM 5636 C CA . ARG B 1 291 ? -32.906 18.922 -4.438 1 96.88 291 ARG B CA 1
ATOM 5637 C C . ARG B 1 291 ? -32.281 17.531 -4.324 1 96.88 291 ARG B C 1
ATOM 5639 O O . ARG B 1 291 ? -31.578 17.234 -3.361 1 96.88 291 ARG B O 1
ATOM 5646 N N . ALA B 1 292 ? -32.625 16.75 -5.324 1 95.06 292 ALA B N 1
ATOM 5647 C CA . ALA B 1 292 ? -32.281 15.328 -5.242 1 95.06 292 ALA B CA 1
ATOM 5648 C C . ALA B 1 292 ? -30.797 15.109 -5.414 1 95.06 292 ALA B C 1
ATOM 5650 O O . ALA B 1 292 ? -30.156 15.734 -6.273 1 95.06 292 ALA B O 1
ATOM 5651 N N . TYR B 1 293 ? -30.219 14.359 -4.605 1 95.56 293 TYR B N 1
ATOM 5652 C CA . TYR B 1 293 ? -28.891 13.773 -4.723 1 95.56 293 TYR B CA 1
ATOM 5653 C C . TYR B 1 293 ? -27.828 14.859 -4.859 1 95.56 293 TYR B C 1
ATOM 5655 O O . TYR B 1 293 ? -26.922 14.75 -5.684 1 95.56 293 TYR B O 1
ATOM 5663 N N . GLY B 1 294 ? -28.062 15.938 -4.125 1 95.69 294 GLY B N 1
ATOM 5664 C CA . GLY B 1 294 ? -27.031 16.953 -3.998 1 95.69 294 GLY B CA 1
ATOM 5665 C C . GLY B 1 294 ? -27.078 17.984 -5.113 1 95.69 294 GLY B C 1
ATOM 5666 O O . GLY B 1 294 ? -26.234 18.891 -5.16 1 95.69 294 GLY B O 1
ATOM 5667 N N . HIS B 1 295 ? -28.125 17.891 -6.031 1 98 295 HIS B N 1
ATOM 5668 C CA . HIS B 1 295 ? -28.25 18.844 -7.121 1 98 295 HIS B CA 1
ATOM 5669 C C . HIS B 1 295 ? -28.391 20.266 -6.586 1 98 295 HIS B C 1
ATOM 5671 O O . HIS B 1 295 ? -29.344 20.562 -5.859 1 98 295 HIS B O 1
ATOM 5677 N N . GLY B 1 296 ? -27.422 21.078 -6.875 1 98.44 296 GLY B N 1
ATOM 5678 C CA . GLY B 1 296 ? -27.5 22.469 -6.484 1 98.44 296 GLY B CA 1
ATOM 5679 C C . GLY B 1 296 ? -26.734 22.781 -5.211 1 98.44 296 GLY B C 1
ATOM 5680 O O . GLY B 1 296 ? -26.641 23.938 -4.805 1 98.44 296 GLY B O 1
ATOM 5681 N N . ASN B 1 297 ? -26.188 21.781 -4.527 1 98.38 297 ASN B N 1
ATOM 5682 C CA . ASN B 1 297 ? -25.406 22 -3.311 1 98.38 297 ASN B CA 1
ATOM 5683 C C . ASN B 1 297 ? -24.078 22.703 -3.605 1 98.38 297 ASN B C 1
ATOM 5685 O O . ASN B 1 297 ? -23.5 22.5 -4.668 1 98.38 297 ASN B O 1
ATOM 5689 N N . TRP B 1 298 ? -23.656 23.531 -2.637 1 98.19 298 TRP B N 1
ATOM 5690 C CA . TRP B 1 298 ? -22.359 24.203 -2.688 1 98.19 298 TRP B CA 1
ATOM 5691 C C . TRP B 1 298 ? -21.531 23.859 -1.464 1 98.19 298 TRP B C 1
ATOM 5693 O O . TRP B 1 298 ? -22.047 23.766 -0.35 1 98.19 298 TRP B O 1
ATOM 5703 N N . ARG B 1 299 ? -20.297 23.656 -1.663 1 98.62 299 ARG B N 1
ATOM 5704 C CA . ARG B 1 299 ? -19.297 23.609 -0.596 1 98.62 299 ARG B CA 1
ATOM 5705 C C . ARG B 1 299 ? -18.094 24.484 -0.937 1 98.62 299 ARG B C 1
ATOM 5707 O O . ARG B 1 299 ? -17.469 24.297 -1.983 1 98.62 299 ARG B O 1
ATOM 5714 N N . LEU B 1 300 ? -17.812 25.438 -0.115 1 98.81 300 LEU B N 1
ATOM 5715 C CA . LEU B 1 300 ? -16.641 26.297 -0.202 1 98.81 300 LEU B CA 1
ATOM 5716 C C . LEU B 1 300 ? -15.734 26.109 1.013 1 98.81 300 LEU B C 1
ATOM 5718 O O . LEU B 1 300 ? -16.219 26 2.143 1 98.81 300 LEU B O 1
ATOM 5722 N N . GLN B 1 301 ? -14.453 25.984 0.756 1 98.31 301 GLN B N 1
ATOM 5723 C CA . GLN B 1 301 ? -13.523 25.688 1.84 1 98.31 301 GLN B CA 1
ATOM 5724 C C . GLN B 1 301 ? -12.164 26.328 1.584 1 98.31 301 GLN B C 1
ATOM 5726 O O . GLN B 1 301 ? -11.711 26.406 0.439 1 98.31 301 GLN B O 1
ATOM 5731 N N . GLY B 1 302 ? -11.516 26.797 2.6 1 98.81 302 GLY B N 1
ATOM 5732 C CA . GLY B 1 302 ? -10.172 27.344 2.498 1 98.81 302 GLY B CA 1
ATOM 5733 C C . GLY B 1 302 ? -9.414 27.312 3.814 1 98.81 302 GLY B C 1
ATOM 5734 O O . GLY B 1 302 ? -10.031 27.328 4.887 1 98.81 302 GLY B O 1
ATOM 5735 N N . GLU B 1 303 ? -8.125 27.219 3.73 1 98.88 303 GLU B N 1
ATOM 5736 C CA . GLU B 1 303 ? -7.238 27.297 4.891 1 98.88 303 GLU B CA 1
ATOM 5737 C C . GLU B 1 303 ? -5.957 28.047 4.555 1 98.88 303 GLU B C 1
ATOM 5739 O O . GLU B 1 303 ? -5.445 27.953 3.436 1 98.88 303 GLU B O 1
ATOM 5744 N N . TYR B 1 304 ? -5.496 28.812 5.504 1 98.94 304 TYR B N 1
ATOM 5745 C CA . TYR B 1 304 ? -4.184 29.438 5.5 1 98.94 304 TYR B CA 1
ATOM 5746 C C . TYR B 1 304 ? -3.383 29.047 6.734 1 98.94 304 TYR B C 1
ATOM 5748 O O . TYR B 1 304 ? -3.916 29.016 7.848 1 98.94 304 TYR B O 1
ATOM 5756 N N . PHE B 1 305 ? -2.117 28.656 6.527 1 98.94 305 PHE B N 1
ATOM 5757 C CA . PHE B 1 305 ? -1.221 28.375 7.645 1 98.94 305 PHE B CA 1
ATOM 5758 C C . PHE B 1 305 ? 0.125 29.062 7.438 1 98.94 305 PHE B C 1
ATOM 5760 O O . PHE B 1 305 ? 0.6 29.188 6.305 1 98.94 305 PHE B O 1
ATOM 5767 N N . TYR B 1 306 ? 0.695 29.5 8.531 1 98.94 306 TYR B N 1
ATOM 5768 C CA . TYR B 1 306 ? 2.057 30.016 8.633 1 98.94 306 TYR B CA 1
ATOM 5769 C C . TYR B 1 306 ? 2.867 29.203 9.641 1 98.94 306 TYR B C 1
ATOM 5771 O O . TYR B 1 306 ? 2.359 28.828 10.695 1 98.94 306 TYR B O 1
ATOM 5779 N N . ARG B 1 307 ? 4.121 28.922 9.273 1 98.75 307 ARG B N 1
ATOM 5780 C CA . ARG B 1 307 ? 5.016 28.172 10.148 1 98.75 307 ARG B CA 1
ATOM 5781 C C . ARG B 1 307 ? 6.375 28.844 10.258 1 98.75 307 ARG B C 1
ATOM 5783 O O . ARG B 1 307 ? 6.898 29.375 9.273 1 98.75 307 ARG B O 1
ATOM 5790 N N . GLU B 1 308 ? 6.953 28.828 11.445 1 98.81 308 GLU B N 1
ATOM 5791 C CA . GLU B 1 308 ? 8.328 29.266 11.68 1 98.81 308 GLU B CA 1
ATOM 5792 C C . GLU B 1 308 ? 9.117 28.203 12.43 1 98.81 308 GLU B C 1
ATOM 5794 O O . GLU B 1 308 ? 8.672 27.703 13.461 1 98.81 308 GLU B O 1
ATOM 5799 N N . ILE B 1 309 ? 10.188 27.828 11.859 1 98.38 309 ILE B N 1
ATOM 5800 C CA . ILE B 1 309 ? 11.172 26.969 12.508 1 98.38 309 ILE B CA 1
ATOM 5801 C C . ILE B 1 309 ? 12.375 27.797 12.938 1 98.38 309 ILE B C 1
ATOM 5803 O O . ILE B 1 309 ? 12.953 28.531 12.133 1 98.38 309 ILE B O 1
ATOM 5807 N N . ASP B 1 310 ? 12.742 27.75 14.219 1 98.62 310 ASP B N 1
ATOM 5808 C CA . ASP B 1 310 ? 13.852 28.484 14.812 1 98.62 310 ASP B CA 1
ATOM 5809 C C . ASP B 1 310 ? 14.891 27.531 15.414 1 98.62 310 ASP B C 1
ATOM 5811 O O . ASP B 1 310 ? 14.664 26.953 16.469 1 98.62 310 ASP B O 1
ATOM 5815 N N . VAL B 1 311 ? 16.078 27.453 14.688 1 98 311 VAL B N 1
ATOM 5816 C CA . VAL B 1 311 ? 16.969 26.391 15.117 1 98 311 VAL B CA 1
ATOM 5817 C C . VAL B 1 311 ? 18.406 26.922 15.203 1 98 311 VAL B C 1
ATOM 5819 O O . VAL B 1 311 ? 18.75 27.891 14.523 1 98 311 VAL B O 1
ATOM 5822 N N . ASP B 1 312 ? 19.188 26.297 16.047 1 97.62 312 ASP B N 1
ATOM 5823 C CA . ASP B 1 312 ? 20.641 26.344 16.016 1 97.62 312 ASP B CA 1
ATOM 5824 C C . ASP B 1 312 ? 21.219 25.203 15.203 1 97.62 312 ASP B C 1
ATOM 5826 O O . ASP B 1 312 ? 20.781 24.047 15.344 1 97.62 312 ASP B O 1
ATOM 5830 N N . ARG B 1 313 ? 22.109 25.516 14.344 1 96.88 313 ARG B N 1
ATOM 5831 C CA . ARG B 1 313 ? 22.797 24.516 13.539 1 96.88 313 ARG B CA 1
ATOM 5832 C C . ARG B 1 313 ? 24.266 24.422 13.922 1 96.88 313 ARG B C 1
ATOM 5834 O O . ARG B 1 313 ? 24.922 25.438 14.156 1 96.88 313 ARG B O 1
ATOM 5841 N N . ARG B 1 314 ? 24.75 23.219 13.977 1 95.88 314 ARG B N 1
ATOM 5842 C CA . ARG B 1 314 ? 26.172 23 14.203 1 95.88 314 ARG B CA 1
ATOM 5843 C C . ARG B 1 314 ? 26.672 21.797 13.391 1 95.88 314 ARG B C 1
ATOM 5845 O O . ARG B 1 314 ? 26.172 20.688 13.547 1 95.88 314 ARG B O 1
ATOM 5852 N N . ASP B 1 315 ? 27.656 22.031 1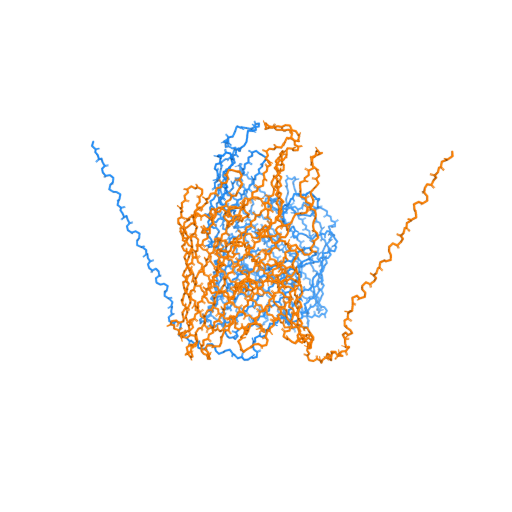2.555 1 94.25 315 ASP B N 1
ATOM 5853 C CA . ASP B 1 315 ? 28.344 21.016 11.758 1 94.25 315 ASP B CA 1
ATOM 5854 C C . ASP B 1 315 ? 29.75 20.75 12.305 1 94.25 315 ASP B C 1
ATOM 5856 O O . ASP B 1 315 ? 30.594 21.641 12.32 1 94.25 315 ASP B O 1
ATOM 5860 N N . VAL B 1 316 ? 30 19.516 12.633 1 93.88 316 VAL B N 1
ATOM 5861 C CA . VAL B 1 316 ? 31.297 19.219 13.234 1 93.88 316 VAL B CA 1
ATOM 5862 C C . VAL B 1 316 ? 31.906 18 12.562 1 93.88 316 VAL B C 1
ATOM 5864 O O . VAL B 1 316 ? 31.234 17 12.32 1 93.88 316 VAL B O 1
ATOM 5867 N N . ASN B 1 317 ? 33.219 18.078 12.273 1 94.38 317 ASN B N 1
ATOM 5868 C CA . ASN B 1 317 ? 33.969 16.938 11.75 1 94.38 317 ASN B CA 1
ATOM 5869 C C . ASN B 1 317 ? 34.219 15.891 12.828 1 94.38 317 ASN B C 1
ATOM 5871 O O . ASN B 1 317 ? 34.781 16.203 13.875 1 94.38 317 ASN B O 1
ATOM 5875 N N . PHE B 1 318 ? 33.875 14.688 12.539 1 93.19 318 PHE B N 1
ATOM 5876 C CA . PHE B 1 318 ? 34.25 13.625 13.453 1 93.19 318 PHE B CA 1
ATOM 5877 C C . PHE B 1 318 ? 35.406 12.797 12.883 1 93.19 318 PHE B C 1
ATOM 5879 O O . PHE B 1 318 ? 35.875 11.859 13.523 1 93.19 318 PHE B O 1
ATOM 5886 N N . ALA B 1 319 ? 35.688 13.07 11.719 1 93.5 319 ALA B N 1
ATOM 5887 C CA . ALA B 1 319 ? 36.875 12.523 11.062 1 93.5 319 ALA B CA 1
ATOM 5888 C C . ALA B 1 319 ? 37.562 13.586 10.219 1 93.5 319 ALA B C 1
ATOM 5890 O O . ALA B 1 319 ? 36.938 14.555 9.781 1 93.5 319 ALA B O 1
ATOM 5891 N N . ASP B 1 320 ? 38.906 13.398 10.086 1 92.5 320 ASP B N 1
ATOM 5892 C CA . ASP B 1 320 ? 39.688 14.328 9.266 1 92.5 320 ASP B CA 1
ATOM 5893 C C . ASP B 1 320 ? 39.219 14.297 7.812 1 92.5 320 ASP B C 1
ATOM 5895 O O . ASP B 1 320 ? 38.938 13.227 7.273 1 92.5 320 ASP B O 1
ATOM 5899 N N . ASP B 1 321 ? 39.062 15.516 7.309 1 90.69 321 ASP B N 1
ATOM 5900 C CA . ASP B 1 321 ? 38.812 15.578 5.867 1 90.69 321 ASP B CA 1
ATOM 5901 C C . ASP B 1 321 ? 39.438 16.828 5.262 1 90.69 321 ASP B C 1
ATOM 5903 O O . ASP B 1 321 ? 40.219 17.516 5.914 1 90.69 321 ASP B O 1
ATOM 5907 N N . ALA B 1 322 ? 39.188 17.062 3.953 1 89.25 322 ALA B N 1
ATOM 5908 C CA . ALA B 1 322 ? 39.844 18.141 3.209 1 89.25 322 ALA B CA 1
ATOM 5909 C C . ALA B 1 322 ? 39.469 19.5 3.777 1 89.25 322 ALA B C 1
ATOM 5911 O O . ALA B 1 322 ? 40.188 20.484 3.578 1 89.25 322 ALA B O 1
ATOM 5912 N N . ARG B 1 323 ? 38.438 19.562 4.625 1 89.19 323 ARG B N 1
ATOM 5913 C CA . ARG B 1 323 ? 37.938 20.844 5.105 1 89.19 323 ARG B CA 1
ATOM 5914 C C . ARG B 1 323 ? 38.5 21.156 6.496 1 89.19 323 ARG B C 1
ATOM 5916 O O . ARG B 1 323 ? 38.469 22.297 6.938 1 89.19 323 ARG B O 1
ATOM 5923 N N . GLY B 1 324 ? 38.906 20.062 7.262 1 91.88 324 GLY B N 1
ATOM 5924 C CA . GLY B 1 324 ? 39.5 20.297 8.578 1 91.88 324 GLY B CA 1
ATOM 5925 C C . GLY B 1 324 ? 39.656 19.016 9.383 1 91.88 324 GLY B C 1
ATOM 5926 O O . GLY B 1 324 ? 39.188 17.953 8.969 1 91.88 324 GLY B O 1
ATOM 5927 N N . PRO B 1 325 ? 40.375 19.156 10.461 1 94.5 325 PRO B N 1
ATOM 5928 C CA . PRO B 1 325 ? 40.594 18 11.336 1 94.5 325 PRO B CA 1
ATOM 5929 C C . PRO B 1 325 ? 39.375 17.656 12.18 1 94.5 325 PRO B C 1
ATOM 5931 O O . PRO B 1 325 ? 38.344 18.344 12.125 1 94.5 325 PRO B O 1
ATOM 5934 N N . VAL B 1 326 ? 39.438 16.484 12.891 1 94.44 326 VAL B N 1
ATOM 5935 C CA . VAL B 1 326 ? 38.438 16.109 13.867 1 94.44 326 VAL B CA 1
ATOM 5936 C C . VAL B 1 326 ? 38.156 17.281 14.82 1 94.44 326 VAL B C 1
ATOM 5938 O O . VAL B 1 326 ? 39.094 17.922 15.289 1 94.44 326 VAL B O 1
ATOM 5941 N N . GLY B 1 327 ? 36.938 17.578 14.984 1 93.31 327 GLY B N 1
ATOM 5942 C CA . GLY B 1 327 ? 36.562 18.656 15.891 1 93.31 327 GLY B CA 1
ATOM 5943 C C . GLY B 1 327 ? 36.344 19.969 15.18 1 93.31 327 GLY B C 1
ATOM 5944 O O . GLY B 1 327 ? 35.812 20.922 15.766 1 93.31 327 GLY B O 1
ATOM 5945 N N . HIS B 1 328 ? 36.781 20.016 13.922 1 94.31 328 HIS B N 1
ATOM 5946 C CA . HIS B 1 328 ? 36.594 21.234 13.156 1 94.31 328 HIS B CA 1
ATOM 5947 C C . HIS B 1 328 ? 35.125 21.578 13.016 1 94.31 328 HIS B C 1
ATOM 5949 O O . HIS B 1 328 ? 34.312 20.75 12.562 1 94.31 328 HIS B O 1
ATOM 5955 N N . VAL B 1 329 ? 34.719 22.797 13.453 1 93.44 329 VAL B N 1
ATOM 5956 C CA . VAL B 1 329 ? 33.344 23.281 13.297 1 93.44 329 VAL B CA 1
ATOM 5957 C C . VAL B 1 329 ? 33.188 23.953 11.93 1 93.44 329 VAL B C 1
ATOM 5959 O O . VAL B 1 329 ? 33.688 25.047 11.703 1 93.44 329 VAL B O 1
ATOM 5962 N N . ARG B 1 330 ? 32.438 23.25 11.039 1 90.31 330 ARG B N 1
ATOM 5963 C CA . ARG B 1 330 ? 32.25 23.766 9.68 1 90.31 330 ARG B CA 1
ATOM 5964 C C . ARG B 1 330 ? 31.234 24.891 9.648 1 90.31 330 ARG B C 1
ATOM 5966 O O . ARG B 1 330 ? 31.344 25.812 8.844 1 90.31 330 ARG B O 1
ATOM 5973 N N . ASN B 1 331 ? 30.203 24.672 10.344 1 91.38 331 ASN B N 1
ATOM 5974 C CA . ASN B 1 331 ? 29.109 25.656 10.383 1 91.38 331 ASN B CA 1
ATOM 5975 C C . ASN B 1 331 ? 28.484 25.734 11.773 1 91.38 331 ASN B C 1
ATOM 5977 O O . ASN B 1 331 ? 28.266 24.703 12.422 1 91.38 331 ASN B O 1
ATOM 5981 N N . GLU B 1 332 ? 28.297 26.875 12.188 1 93.94 332 GLU B N 1
ATOM 5982 C CA . GLU B 1 332 ? 27.562 27.188 13.406 1 93.94 332 GLU B CA 1
ATOM 5983 C C . GLU B 1 332 ? 26.719 28.453 13.234 1 93.94 332 GLU B C 1
ATOM 5985 O O . GLU B 1 332 ? 27.266 29.547 13.031 1 93.94 332 GLU B O 1
ATOM 5990 N N . GLN B 1 333 ? 25.469 28.312 13.312 1 96.25 333 GLN B N 1
ATOM 5991 C CA . GLN B 1 333 ? 24.594 29.438 13.07 1 96.25 333 GLN B CA 1
ATOM 5992 C C . GLN B 1 333 ? 23.203 29.203 13.688 1 96.25 333 GLN B C 1
ATOM 5994 O O . GLN B 1 333 ? 22.828 28.062 13.953 1 96.25 333 GLN B O 1
ATOM 5999 N N . SER B 1 334 ? 22.531 30.297 14.039 1 97.44 334 SER B N 1
ATOM 6000 C CA . SER B 1 334 ? 21.109 30.297 14.352 1 97.44 334 SER B CA 1
ATOM 6001 C C . SER B 1 334 ? 20.297 30.922 13.211 1 97.44 334 SER B C 1
ATOM 6003 O O . SER B 1 334 ? 20.703 31.922 12.633 1 97.44 334 SER B O 1
ATOM 6005 N N . PHE B 1 335 ? 19.281 30.25 12.867 1 97.38 335 PHE B N 1
ATOM 6006 C CA . PHE B 1 335 ? 18.484 30.812 11.781 1 97.38 335 PHE B CA 1
ATOM 6007 C C . PHE B 1 335 ? 17.031 30.422 11.914 1 97.38 335 PHE B C 1
ATOM 6009 O O . PHE B 1 335 ? 16.688 29.562 12.734 1 97.38 335 PHE B O 1
ATOM 6016 N N . LYS B 1 336 ? 16.203 31.094 11.141 1 98.25 336 LYS B N 1
ATOM 6017 C CA . LYS B 1 336 ? 14.766 30.812 11.078 1 98.25 336 LYS B CA 1
ATOM 6018 C C . LYS B 1 336 ? 14.328 30.469 9.664 1 98.25 336 LYS B C 1
ATOM 6020 O O . LYS B 1 336 ? 14.828 31.062 8.695 1 98.25 336 LYS B O 1
ATOM 6025 N N . ASN B 1 337 ? 13.539 29.469 9.547 1 98.06 337 ASN B N 1
ATOM 6026 C CA . ASN B 1 337 ? 12.758 29.25 8.336 1 98.06 337 ASN B CA 1
ATOM 6027 C C . ASN B 1 337 ? 11.312 29.719 8.508 1 98.06 337 ASN B C 1
ATOM 6029 O O . ASN B 1 337 ? 10.672 29.406 9.508 1 98.06 337 ASN B O 1
ATOM 6033 N N . LYS B 1 338 ? 10.82 30.516 7.629 1 98.69 338 LYS B N 1
ATOM 6034 C CA . LYS B 1 338 ? 9.453 31.031 7.621 1 98.69 338 LYS B CA 1
ATOM 6035 C C . LYS B 1 338 ? 8.727 30.641 6.336 1 98.69 338 LYS B C 1
ATOM 6037 O O . LYS B 1 338 ? 9.18 30.969 5.238 1 98.69 338 LYS B O 1
ATOM 6042 N N . GLN B 1 339 ? 7.621 29.969 6.5 1 98.56 339 GLN B N 1
ATOM 6043 C CA . GLN B 1 339 ? 6.91 29.469 5.324 1 98.56 339 GLN B CA 1
ATOM 6044 C C . GLN B 1 339 ? 5.402 29.469 5.555 1 98.56 339 GLN B C 1
ATOM 6046 O O . GLN B 1 339 ? 4.945 29.312 6.691 1 98.56 339 GLN B O 1
ATOM 6051 N N . ASP B 1 340 ? 4.664 29.609 4.484 1 98.81 340 ASP B N 1
ATOM 6052 C CA . ASP B 1 340 ? 3.207 29.609 4.594 1 98.81 340 ASP B CA 1
ATOM 6053 C C . ASP B 1 340 ? 2.561 29.031 3.336 1 98.81 340 ASP B C 1
ATOM 6055 O O . ASP B 1 340 ? 3.254 28.531 2.451 1 98.81 340 ASP B O 1
ATOM 6059 N N . GLY B 1 341 ? 1.284 28.906 3.338 1 98.81 341 GLY B N 1
ATOM 6060 C CA . GLY B 1 341 ? 0.493 28.484 2.191 1 98.81 341 GLY B CA 1
ATOM 6061 C C . GLY B 1 341 ? -1 28.672 2.398 1 98.81 341 GLY B C 1
ATOM 6062 O O . GLY B 1 341 ? -1.449 28.922 3.518 1 98.81 341 GLY B O 1
ATOM 6063 N N . ILE B 1 342 ? -1.696 28.609 1.303 1 98.88 342 ILE B N 1
ATOM 6064 C CA . ILE B 1 342 ? -3.145 28.766 1.311 1 98.88 342 ILE B CA 1
ATOM 6065 C C . ILE B 1 342 ? -3.771 27.906 0.222 1 98.88 342 ILE B C 1
ATOM 6067 O O . ILE B 1 342 ? -3.146 27.641 -0.81 1 98.88 342 ILE B O 1
ATOM 6071 N N . TYR B 1 343 ? -4.953 27.375 0.472 1 98.88 343 TYR B N 1
ATOM 6072 C CA . TYR B 1 343 ? -5.781 26.828 -0.596 1 98.88 343 TYR B CA 1
ATOM 6073 C C . TYR B 1 343 ? -7.223 27.312 -0.47 1 98.88 343 TYR B C 1
ATOM 6075 O O . TYR B 1 343 ? -7.691 27.594 0.633 1 98.88 343 TYR B O 1
ATOM 6083 N N . LEU B 1 344 ? -7.855 27.5 -1.56 1 98.94 344 LEU B N 1
ATOM 6084 C CA . LEU B 1 344 ? -9.281 27.734 -1.711 1 98.94 344 LEU B CA 1
ATOM 6085 C C . LEU B 1 344 ? -9.906 26.719 -2.664 1 98.94 344 LEU B C 1
ATOM 6087 O O . LEU B 1 344 ? -9.344 26.422 -3.715 1 98.94 344 LEU B O 1
ATOM 6091 N N . GLN B 1 345 ? -11.055 26.188 -2.242 1 98.88 345 GLN B N 1
ATOM 6092 C CA . GLN B 1 345 ? -11.711 25.25 -3.154 1 98.88 345 GLN B CA 1
ATOM 6093 C C . GLN B 1 345 ? -13.227 25.406 -3.102 1 98.88 345 GLN B C 1
ATOM 6095 O O . GLN B 1 345 ? -13.773 25.875 -2.104 1 98.88 345 GLN B O 1
ATOM 6100 N N . GLY B 1 346 ? -13.828 25.094 -4.188 1 98.88 346 GLY B N 1
ATOM 6101 C CA . GLY B 1 346 ? -15.273 25.094 -4.336 1 98.88 346 GLY B CA 1
ATOM 6102 C C . GLY B 1 346 ? -15.789 23.875 -5.094 1 98.88 346 GLY B C 1
ATOM 6103 O O . GLY B 1 346 ? -15.18 23.453 -6.078 1 98.88 346 GLY B O 1
ATOM 6104 N N . VAL B 1 347 ? -16.875 23.266 -4.613 1 98.88 347 VAL B N 1
ATOM 6105 C CA . VAL B 1 347 ? -17.516 22.109 -5.25 1 98.88 347 VAL B CA 1
ATOM 6106 C C . VAL B 1 347 ? -19 22.391 -5.422 1 98.88 347 VAL B C 1
ATOM 6108 O O . VAL B 1 347 ? -19.656 22.891 -4.508 1 98.88 347 VAL B O 1
ATOM 6111 N N . TYR B 1 348 ? -19.531 22.109 -6.582 1 98.88 348 TYR B N 1
ATOM 6112 C CA . TYR B 1 348 ? -20.938 22.391 -6.914 1 98.88 348 TYR B CA 1
ATOM 6113 C C . TYR B 1 348 ? -21.609 21.141 -7.488 1 98.88 348 TYR B C 1
ATOM 6115 O O . TYR B 1 348 ? -21.062 20.484 -8.383 1 98.88 348 TYR B O 1
ATOM 6123 N N . GLY B 1 349 ? -22.781 20.828 -6.949 1 98.75 349 GLY B N 1
ATOM 6124 C CA . GLY B 1 349 ? -23.594 19.781 -7.547 1 98.75 349 GLY B CA 1
ATOM 6125 C C . GLY B 1 349 ? -24.344 20.25 -8.773 1 98.75 349 GLY B C 1
ATOM 6126 O O . GLY B 1 349 ? -25.453 20.766 -8.664 1 98.75 349 GLY B O 1
ATOM 6127 N N . PHE B 1 350 ? -23.891 19.953 -9.984 1 98.62 350 PHE B N 1
ATOM 6128 C CA . PHE B 1 350 ? -24.453 20.547 -11.188 1 98.62 350 PHE B CA 1
ATOM 6129 C C . PHE B 1 350 ? -25.547 19.641 -11.758 1 98.62 350 PHE B C 1
ATOM 6131 O O . PHE B 1 350 ? -26.328 20.062 -12.617 1 98.62 350 PHE B O 1
ATOM 6138 N N . ALA B 1 351 ? -25.609 18.391 -11.312 1 98.5 351 ALA B N 1
ATOM 6139 C CA . ALA B 1 351 ? -26.656 17.406 -11.625 1 98.5 351 ALA B CA 1
ATOM 6140 C C . ALA B 1 351 ? -26.797 16.391 -10.492 1 98.5 351 ALA B C 1
ATOM 6142 O O . ALA B 1 351 ? -25.922 16.266 -9.633 1 98.5 351 ALA B O 1
ATOM 6143 N N . PRO B 1 352 ? -27.953 15.734 -10.438 1 97.88 352 PRO B N 1
ATOM 6144 C CA . PRO B 1 352 ? -28.062 14.695 -9.406 1 97.88 352 PRO B CA 1
ATOM 6145 C C . PRO B 1 352 ? -26.891 13.719 -9.43 1 97.88 352 PRO B C 1
ATOM 6147 O O . PRO B 1 352 ? -26.594 13.141 -10.477 1 97.88 352 PRO B O 1
ATOM 6150 N N . ARG B 1 353 ? -26.172 13.578 -8.328 1 97.31 353 ARG B N 1
ATOM 6151 C CA . ARG B 1 353 ? -25.094 12.617 -8.102 1 97.31 353 ARG B CA 1
ATOM 6152 C C . ARG B 1 353 ? -23.797 13.078 -8.758 1 97.31 353 ARG B C 1
ATOM 6154 O O . ARG B 1 353 ? -22.797 12.359 -8.734 1 97.31 353 ARG B O 1
ATOM 6161 N N . TRP B 1 354 ? -23.859 14.219 -9.414 1 98.44 354 TRP B N 1
ATOM 6162 C CA . TRP B 1 354 ? -22.672 14.75 -10.078 1 98.44 354 TRP B CA 1
ATOM 6163 C C . TRP B 1 354 ? -22.234 16.062 -9.438 1 98.44 354 TRP B C 1
ATOM 6165 O O . TRP B 1 354 ? -23.047 16.938 -9.18 1 98.44 354 TRP B O 1
ATOM 6175 N N . GLU B 1 355 ? -20.953 16.109 -9.188 1 98.44 355 GLU B N 1
ATOM 6176 C CA . GLU B 1 355 ? -20.359 17.344 -8.68 1 98.44 355 GLU B CA 1
ATOM 6177 C C . GLU B 1 355 ? -19.094 17.703 -9.453 1 98.44 355 GLU B C 1
ATOM 6179 O O . GLU B 1 355 ? -18.406 16.828 -9.961 1 98.44 355 GLU B O 1
ATOM 6184 N N . ALA B 1 356 ? -18.828 18.938 -9.57 1 98.88 356 ALA B N 1
ATOM 6185 C CA . ALA B 1 356 ? -17.578 19.469 -10.109 1 98.88 356 ALA B CA 1
ATOM 6186 C C . ALA B 1 356 ? -16.938 20.453 -9.133 1 98.88 356 ALA B C 1
ATOM 6188 O O . ALA B 1 356 ? -17.641 21.141 -8.391 1 98.88 356 ALA B O 1
ATOM 6189 N N . GLY B 1 357 ? -15.594 20.5 -9.109 1 98.88 357 GLY B N 1
ATOM 6190 C CA . GLY B 1 357 ? -14.906 21.359 -8.172 1 98.88 357 GLY B CA 1
ATOM 6191 C C . GLY B 1 357 ? -13.617 21.938 -8.734 1 98.88 357 GLY B C 1
ATOM 6192 O O . GLY B 1 357 ? -13.047 21.391 -9.672 1 98.88 357 GLY B O 1
ATOM 6193 N N . LEU B 1 358 ? -13.266 23.047 -8.172 1 98.94 358 LEU B N 1
ATOM 6194 C CA . LEU B 1 358 ? -11.992 23.703 -8.453 1 98.94 358 LEU B CA 1
ATOM 6195 C C . LEU B 1 358 ? -11.242 24 -7.164 1 98.94 358 LEU B C 1
ATOM 6197 O O . LEU B 1 358 ? -11.844 24.328 -6.145 1 98.94 358 LEU B O 1
ATOM 6201 N N . ARG B 1 359 ? -9.906 23.828 -7.176 1 98.88 359 ARG B N 1
ATOM 6202 C CA . ARG B 1 359 ? -9.039 24.188 -6.062 1 98.88 359 ARG B CA 1
ATOM 6203 C C . ARG B 1 359 ? -7.867 25.031 -6.535 1 98.88 359 ARG B C 1
ATOM 6205 O O . ARG B 1 359 ? -7.184 24.688 -7.496 1 98.88 359 ARG B O 1
ATOM 6212 N N . LEU B 1 360 ? -7.664 26.156 -5.906 1 98.94 360 LEU B N 1
ATOM 6213 C CA . LEU B 1 360 ? -6.527 27.047 -6.121 1 98.94 360 LEU B CA 1
ATOM 6214 C C . LEU B 1 360 ? -5.594 27.031 -4.91 1 98.94 360 LEU B C 1
ATOM 6216 O O . LEU B 1 360 ? -6.047 27.188 -3.773 1 98.94 360 LEU B O 1
ATOM 6220 N N . GLU B 1 361 ? -4.328 26.812 -5.227 1 98.88 361 GLU B N 1
ATOM 6221 C CA . GLU B 1 361 ? -3.383 26.703 -4.121 1 98.88 361 GLU B CA 1
ATOM 6222 C C . GLU B 1 361 ? -2.139 27.547 -4.371 1 98.88 361 GLU B C 1
ATOM 6224 O O . GLU B 1 361 ? -1.651 27.625 -5.5 1 98.88 361 GLU B O 1
ATOM 6229 N N . ALA B 1 362 ? -1.666 28.188 -3.318 1 98.88 362 ALA B N 1
ATOM 6230 C CA . ALA B 1 362 ? -0.369 28.859 -3.275 1 98.88 362 ALA B CA 1
ATOM 6231 C C . ALA B 1 362 ? 0.446 28.406 -2.068 1 98.88 362 ALA B C 1
ATOM 6233 O O . ALA B 1 362 ? -0.065 28.375 -0.947 1 98.88 362 ALA B O 1
ATOM 6234 N N . LEU B 1 363 ? 1.661 28 -2.344 1 98.56 363 LEU B N 1
ATOM 6235 C CA . LEU B 1 363 ? 2.582 27.531 -1.317 1 98.56 363 LEU B CA 1
ATOM 6236 C C . LEU B 1 363 ? 3.857 28.359 -1.306 1 98.56 363 LEU B C 1
ATOM 6238 O O . LEU B 1 363 ? 4.523 28.5 -2.334 1 98.56 363 LEU B O 1
ATOM 6242 N N . GLY B 1 364 ? 4.16 28.906 -0.127 1 98.44 364 GLY B N 1
ATOM 6243 C CA . GLY B 1 364 ? 5.363 29.719 -0.009 1 98.44 364 GLY B CA 1
ATOM 6244 C C . GLY B 1 364 ? 5.156 31.156 -0.44 1 98.44 364 GLY B C 1
ATOM 6245 O O . GLY B 1 364 ? 5.949 31.688 -1.215 1 98.44 364 GLY B O 1
ATOM 6246 N N . LEU B 1 365 ? 3.963 31.719 -0.118 1 98.5 365 LEU B N 1
ATOM 6247 C CA . LEU B 1 365 ? 3.848 33.156 -0.238 1 98.5 365 LEU B CA 1
ATOM 6248 C C . LEU B 1 365 ? 4.949 33.875 0.554 1 98.5 365 LEU B C 1
ATOM 6250 O O . LEU B 1 365 ? 5.516 34.844 0.093 1 98.5 365 LEU B O 1
ATOM 6254 N N . THR B 1 366 ? 5.074 33.438 1.75 1 98.25 366 THR B N 1
ATOM 6255 C CA . THR B 1 366 ? 6.32 33.625 2.492 1 98.25 366 THR B CA 1
ATOM 6256 C C . THR B 1 366 ? 7.152 32.344 2.434 1 98.25 366 THR B C 1
ATOM 6258 O O . THR B 1 366 ? 6.672 31.25 2.795 1 98.25 366 THR B O 1
ATOM 6261 N N . ASN B 1 367 ? 8.359 32.406 1.966 1 97.75 367 ASN B N 1
ATOM 6262 C CA . ASN B 1 367 ? 9.25 31.266 1.781 1 97.75 367 ASN B CA 1
ATOM 6263 C C . ASN B 1 367 ? 10.703 31.641 2.033 1 97.75 367 ASN B C 1
ATOM 6265 O O . ASN B 1 367 ? 11.492 31.766 1.094 1 97.75 367 ASN B O 1
ATOM 6269 N N . GLU B 1 368 ? 11.008 31.812 3.289 1 98.06 368 GLU B N 1
ATOM 6270 C CA . GLU B 1 368 ? 12.328 32.25 3.713 1 98.06 368 GLU B CA 1
ATOM 6271 C C . GLU B 1 368 ? 13.086 31.156 4.445 1 98.06 368 GLU B C 1
ATOM 6273 O O . GLU B 1 368 ? 12.602 30.625 5.453 1 98.06 368 GLU B O 1
ATOM 6278 N N . LEU B 1 369 ? 14.172 30.797 3.912 1 96.25 369 LEU B N 1
ATOM 6279 C CA . LEU B 1 369 ? 15.086 29.844 4.539 1 96.25 369 LEU B CA 1
ATOM 6280 C C . LEU B 1 369 ? 16.297 30.562 5.113 1 96.25 369 LEU B C 1
ATOM 6282 O O . LEU B 1 369 ? 17 31.281 4.391 1 96.25 369 LEU B O 1
ATOM 6286 N N . GLY B 1 370 ? 16.562 30.344 6.375 1 95.69 370 GLY B N 1
ATOM 6287 C CA . GLY B 1 370 ? 17.562 31.172 7.051 1 95.69 370 GLY B CA 1
ATOM 6288 C C . GLY B 1 370 ? 18.938 30.531 7.066 1 95.69 370 GLY B C 1
ATOM 6289 O O . GLY B 1 370 ? 19.906 31.156 7.52 1 95.69 370 GLY B O 1
ATOM 6290 N N . ARG B 1 371 ? 19.031 29.359 6.543 1 92.25 371 ARG B N 1
ATOM 6291 C CA . ARG B 1 371 ? 20.328 28.688 6.551 1 92.25 371 ARG B CA 1
ATOM 6292 C C . ARG B 1 371 ? 21.328 29.438 5.691 1 92.25 371 ARG B C 1
ATOM 6294 O O . ARG B 1 371 ? 21 29.922 4.609 1 92.25 371 ARG B O 1
ATOM 6301 N N . GLY B 1 372 ? 22.625 29.516 6.191 1 92.56 372 GLY B N 1
ATOM 6302 C CA . GLY B 1 372 ? 23.656 30.25 5.484 1 92.56 372 GLY B CA 1
ATOM 6303 C C . GLY B 1 372 ? 23.391 31.734 5.41 1 92.56 372 GLY B C 1
ATOM 6304 O O . GLY B 1 372 ? 23.125 32.375 6.434 1 92.56 372 GLY B O 1
ATOM 6305 N N . SER B 1 373 ? 23.484 32.188 4.148 1 92.44 373 SER B N 1
ATOM 6306 C CA . SER B 1 373 ? 23.219 33.625 3.965 1 92.44 373 SER B CA 1
ATOM 6307 C C . SER B 1 373 ? 21.719 33.875 3.811 1 92.44 373 SER B C 1
ATOM 6309 O O . SER B 1 373 ? 21.297 35.031 3.684 1 92.44 373 SER B O 1
ATOM 6311 N N . GLY B 1 374 ? 20.938 32.812 3.922 1 92.94 374 GLY B N 1
ATOM 6312 C CA . GLY B 1 374 ? 19.5 32.906 3.738 1 92.94 374 GLY B CA 1
ATOM 6313 C C . GLY B 1 374 ? 19.094 32.969 2.279 1 92.94 374 GLY B C 1
ATOM 6314 O O . GLY B 1 374 ? 19.875 33.344 1.416 1 92.94 374 GLY B O 1
ATOM 6315 N N . THR B 1 375 ? 17.953 32.344 2.049 1 94.38 375 THR B N 1
ATOM 6316 C CA . THR B 1 375 ? 17.375 32.406 0.71 1 94.38 375 THR B CA 1
ATOM 6317 C C . THR B 1 375 ? 15.883 32.656 0.779 1 94.38 375 THR B C 1
ATOM 6319 O O . THR B 1 375 ? 15.227 32.312 1.757 1 94.38 375 THR B O 1
ATOM 6322 N N . LYS B 1 376 ? 15.398 33.438 -0.187 1 95.88 376 LYS B N 1
ATOM 6323 C CA . LYS B 1 376 ? 13.969 33.594 -0.42 1 95.88 376 LYS B CA 1
ATOM 6324 C C . LYS B 1 376 ? 13.531 32.875 -1.701 1 95.88 376 LYS B C 1
ATOM 6326 O O . LYS B 1 376 ? 13.984 33.25 -2.793 1 95.88 376 LYS B O 1
ATOM 6331 N N . GLU B 1 377 ? 12.727 31.875 -1.522 1 96.06 377 GLU B N 1
ATOM 6332 C CA . GLU B 1 377 ? 12.258 31.109 -2.674 1 96.06 377 GLU B CA 1
ATOM 6333 C C . GLU B 1 377 ? 10.93 31.656 -3.189 1 96.06 377 GLU B C 1
ATOM 6335 O O . GLU B 1 377 ? 10.172 32.281 -2.439 1 96.06 377 GLU B O 1
ATOM 6340 N N . ASP B 1 378 ? 10.688 31.375 -4.43 1 96.94 378 ASP B N 1
ATOM 6341 C CA . ASP B 1 378 ? 9.445 31.844 -5.047 1 96.94 378 ASP B CA 1
ATOM 6342 C C . ASP B 1 378 ? 8.258 30.984 -4.613 1 96.94 378 ASP B C 1
ATOM 6344 O O . ASP B 1 378 ? 8.43 29.844 -4.18 1 96.94 378 ASP B O 1
ATOM 6348 N N . THR B 1 379 ? 7.109 31.562 -4.773 1 98.12 379 THR B N 1
ATOM 6349 C CA . THR B 1 379 ? 5.859 30.875 -4.465 1 98.12 379 THR B CA 1
ATOM 6350 C C . THR B 1 379 ? 5.574 29.781 -5.488 1 98.12 379 THR B C 1
ATOM 6352 O O . THR B 1 379 ? 5.789 29.984 -6.688 1 98.12 379 THR B O 1
ATOM 6355 N N . SER B 1 380 ? 5.078 28.609 -5.078 1 98.19 380 SER B N 1
ATOM 6356 C CA . SER B 1 380 ? 4.602 27.531 -5.934 1 98.19 380 SER B CA 1
ATOM 6357 C C . SER B 1 380 ? 3.076 27.5 -5.973 1 98.19 380 SER B C 1
ATOM 6359 O O . SER B 1 380 ? 2.416 27.828 -4.984 1 98.19 380 SER B O 1
ATOM 6361 N N . TYR B 1 381 ? 2.557 27.047 -7.082 1 98.62 381 TYR B N 1
ATOM 6362 C CA . TYR B 1 381 ? 1.108 27 -7.254 1 98.62 381 TYR B CA 1
ATOM 6363 C C . TYR B 1 381 ? 0.651 25.641 -7.754 1 98.62 381 TYR B C 1
ATOM 6365 O O . TYR B 1 381 ? 1.412 24.922 -8.414 1 98.62 381 TYR B O 1
ATOM 6373 N N . ARG B 1 382 ? -0.544 25.281 -7.43 1 98.44 382 ARG B N 1
ATOM 6374 C CA . ARG B 1 382 ? -1.247 24.141 -8.016 1 98.44 382 ARG B CA 1
ATOM 6375 C C . ARG B 1 382 ? -2.729 24.453 -8.203 1 98.44 382 ARG B C 1
ATOM 6377 O O . ARG B 1 382 ? -3.383 24.953 -7.285 1 98.44 382 ARG B O 1
ATOM 6384 N N . HIS B 1 383 ? -3.213 24.219 -9.352 1 98.81 383 HIS B N 1
ATOM 6385 C CA . HIS B 1 383 ? -4.629 24.344 -9.672 1 98.81 383 HIS B CA 1
ATOM 6386 C C . HIS B 1 383 ? -5.25 23 -10.023 1 98.81 383 HIS B C 1
ATOM 6388 O O . HIS B 1 383 ? -4.719 22.281 -10.867 1 98.81 383 HIS B O 1
ATOM 6394 N N . GLY B 1 384 ? -6.301 22.703 -9.352 1 98.62 384 GLY B N 1
ATOM 6395 C CA . GLY B 1 384 ? -6.945 21.422 -9.57 1 98.62 384 GLY B CA 1
ATOM 6396 C C . GLY B 1 384 ? -8.406 21.531 -9.961 1 98.62 384 GLY B C 1
ATOM 6397 O O . GLY B 1 384 ? -9.102 22.438 -9.5 1 98.62 384 GLY B O 1
ATOM 6398 N N . ALA B 1 385 ? -8.82 20.625 -10.805 1 98.88 385 ALA B N 1
ATOM 6399 C CA . ALA B 1 385 ? -10.227 20.422 -11.141 1 98.88 385 ALA B CA 1
ATOM 6400 C C . ALA B 1 385 ? -10.641 18.969 -10.961 1 98.88 385 ALA B C 1
ATOM 6402 O O . ALA B 1 385 ? -9.867 18.047 -11.266 1 98.88 385 ALA B O 1
ATOM 6403 N N . GLN B 1 386 ? -11.852 18.812 -10.453 1 98.81 386 GLN B N 1
ATOM 6404 C CA . GLN B 1 386 ? -12.297 17.422 -10.297 1 98.81 386 GLN B CA 1
ATOM 6405 C C . GLN B 1 386 ? -13.75 17.266 -10.719 1 98.81 386 GLN B C 1
ATOM 6407 O O . GLN B 1 386 ? -14.516 18.234 -10.727 1 98.81 386 GLN B O 1
ATOM 6412 N N . LEU B 1 387 ? -14.07 16.125 -11.172 1 98.88 387 LEU B N 1
ATOM 6413 C CA . LEU B 1 387 ? -15.406 15.641 -11.492 1 98.88 387 LEU B CA 1
ATOM 6414 C C . LEU B 1 387 ? -15.727 14.375 -10.703 1 98.88 387 LEU B C 1
ATOM 6416 O O . LEU B 1 387 ? -14.984 13.391 -10.773 1 98.88 387 LEU B O 1
ATOM 6420 N N . THR B 1 388 ? -16.797 14.422 -9.914 1 98.62 388 THR B N 1
ATOM 6421 C CA . THR B 1 388 ? -17.141 13.297 -9.062 1 98.62 388 THR B CA 1
ATOM 6422 C C . THR B 1 388 ? -18.547 12.766 -9.391 1 98.62 388 THR B C 1
ATOM 6424 O O . THR B 1 388 ? -19.484 13.547 -9.562 1 98.62 388 THR B O 1
ATOM 6427 N N . PHE B 1 389 ? -18.672 11.539 -9.586 1 98.31 389 PHE B N 1
ATOM 6428 C CA . PHE B 1 389 ? -19.938 10.828 -9.75 1 98.31 389 PHE B CA 1
ATOM 6429 C C . PHE B 1 389 ? -20.188 9.898 -8.57 1 98.31 389 PHE B C 1
ATOM 6431 O O . PHE B 1 389 ? -19.328 9.086 -8.219 1 98.31 389 PHE B O 1
ATOM 6438 N N . ARG B 1 390 ? -21.359 9.992 -7.957 1 95.81 390 ARG B N 1
ATOM 6439 C CA . ARG B 1 390 ? -21.75 9.148 -6.836 1 95.81 390 ARG B CA 1
ATOM 6440 C C . ARG B 1 390 ? -22.984 8.312 -7.191 1 95.81 390 ARG B C 1
ATOM 6442 O O . ARG B 1 390 ? -24.109 8.688 -6.844 1 95.81 390 ARG B O 1
ATOM 6449 N N . PRO B 1 391 ? -22.812 7.117 -7.66 1 91.88 391 PRO B N 1
ATOM 6450 C CA . PRO B 1 391 ? -23.969 6.305 -8.039 1 91.88 391 PRO B CA 1
ATOM 6451 C C . PRO B 1 391 ? -24.859 5.949 -6.844 1 91.88 391 PRO B C 1
ATOM 6453 O O . PRO B 1 391 ? -26.078 5.871 -6.977 1 91.88 391 PRO B O 1
ATOM 6456 N N . THR B 1 392 ? -24.141 5.688 -5.699 1 89.75 392 THR B N 1
ATOM 6457 C CA . THR B 1 392 ? -24.797 5.488 -4.41 1 89.75 392 THR B CA 1
ATOM 6458 C C . THR B 1 392 ? -23.984 6.145 -3.291 1 89.75 392 THR B C 1
ATOM 6460 O O . THR B 1 392 ? -22.828 6.523 -3.49 1 89.75 392 THR B O 1
ATOM 6463 N N . GLU B 1 393 ? -24.531 6.27 -2.172 1 87.69 393 GLU B N 1
ATOM 6464 C CA . GLU B 1 393 ? -23.938 7.059 -1.1 1 87.69 393 GLU B CA 1
ATOM 6465 C C . GLU B 1 393 ? -22.578 6.496 -0.691 1 87.69 393 GLU B C 1
ATOM 6467 O O . GLU B 1 393 ? -21.625 7.25 -0.49 1 87.69 393 GLU B O 1
ATOM 6472 N N . PRO B 1 394 ? -22.359 5.215 -0.598 1 90.69 394 PRO B N 1
ATOM 6473 C CA . PRO B 1 394 ? -21.078 4.711 -0.114 1 90.69 394 PRO B CA 1
ATOM 6474 C C . PRO B 1 394 ? -20.047 4.57 -1.228 1 90.69 394 PRO B C 1
ATOM 6476 O O . PRO B 1 394 ? -18.938 4.086 -0.987 1 90.69 394 PRO B O 1
ATOM 6479 N N . VAL B 1 395 ? -20.438 4.984 -2.455 1 93.44 395 VAL B N 1
ATOM 6480 C CA . VAL B 1 395 ? -19.531 4.812 -3.588 1 93.44 395 VAL B CA 1
ATOM 6481 C C . VAL B 1 395 ? -19.359 6.145 -4.312 1 93.44 395 VAL B C 1
ATOM 6483 O O . VAL B 1 395 ? -20.328 6.844 -4.594 1 93.44 395 VAL B O 1
ATOM 6486 N N . PHE B 1 396 ? -18.094 6.438 -4.625 1 96 396 PHE B N 1
ATOM 6487 C CA . PHE B 1 396 ? -17.922 7.543 -5.559 1 96 396 PHE B CA 1
ATOM 6488 C C . PHE B 1 396 ? -16.719 7.297 -6.473 1 96 396 PHE B C 1
ATOM 6490 O O . PHE B 1 396 ? -15.797 6.566 -6.109 1 96 396 PHE B O 1
ATOM 6497 N N . LEU B 1 397 ? -16.812 7.828 -7.664 1 98 397 LEU B N 1
ATOM 6498 C CA . LEU B 1 397 ? -15.742 7.934 -8.664 1 98 397 LEU B CA 1
ATOM 6499 C C . LEU B 1 397 ? -15.344 9.391 -8.875 1 98 397 LEU B C 1
ATOM 6501 O O . LEU B 1 397 ? -16.203 10.266 -8.984 1 98 397 LEU B O 1
ATOM 6505 N N . ARG B 1 398 ? -14.023 9.648 -8.938 1 98.69 398 ARG B N 1
ATOM 6506 C CA . ARG B 1 398 ? -13.555 11.023 -9.07 1 98.69 398 ARG B CA 1
ATOM 6507 C C . ARG B 1 398 ? -12.391 11.117 -10.047 1 98.69 398 ARG B C 1
ATOM 6509 O O . ARG B 1 398 ? -11.375 10.438 -9.875 1 98.69 398 ARG B O 1
ATOM 6516 N N . ALA B 1 399 ? -12.625 11.914 -11.07 1 98.88 399 ALA B N 1
ATOM 6517 C CA . ALA B 1 399 ? -11.531 12.305 -11.953 1 98.88 399 ALA B CA 1
ATOM 6518 C C . ALA B 1 399 ? -10.992 13.68 -11.578 1 98.88 399 ALA B C 1
ATOM 6520 O O . ALA B 1 399 ? -11.758 14.594 -11.266 1 98.88 399 ALA B O 1
ATOM 6521 N N . GLN B 1 400 ? -9.648 13.789 -11.586 1 98.75 400 GLN B N 1
ATOM 6522 C CA . GLN B 1 400 ? -9.023 15.047 -11.188 1 98.75 400 GLN B CA 1
ATOM 6523 C C . GLN B 1 400 ? -7.836 15.375 -12.078 1 98.75 400 GLN B C 1
ATOM 6525 O O . GLN B 1 400 ? -7.074 14.492 -12.469 1 98.75 400 GLN B O 1
ATOM 6530 N N . LEU B 1 401 ? -7.742 16.609 -12.43 1 98.62 401 LEU B N 1
ATOM 6531 C CA . LEU B 1 401 ? -6.582 17.172 -13.109 1 98.62 401 LEU B CA 1
ATOM 6532 C C . LEU B 1 401 ? -5.914 18.25 -12.258 1 98.62 401 LEU B C 1
ATOM 6534 O O . LEU B 1 401 ? -6.586 19.141 -11.742 1 98.62 401 LEU B O 1
ATOM 6538 N N . ASN B 1 402 ? -4.629 18.109 -12.078 1 98.19 402 ASN B N 1
ATOM 6539 C CA . ASN B 1 402 ? -3.832 19.109 -11.391 1 98.19 402 ASN B CA 1
ATOM 6540 C C . ASN B 1 402 ? -2.818 19.766 -12.328 1 98.19 402 ASN B C 1
ATOM 6542 O O . ASN B 1 402 ? -2.02 19.062 -12.961 1 98.19 402 ASN B O 1
ATOM 6546 N N . GLN B 1 403 ? -2.83 21.016 -12.43 1 98.5 403 GLN B N 1
ATOM 6547 C CA . GLN B 1 403 ? -1.734 21.766 -13.031 1 98.5 403 GLN B CA 1
ATOM 6548 C C . GLN B 1 403 ? -0.792 22.312 -11.961 1 98.5 403 GLN B C 1
ATOM 6550 O O . GLN B 1 403 ? -1.193 23.141 -11.133 1 98.5 403 GLN B O 1
ATOM 6555 N N . THR B 1 404 ? 0.407 21.891 -12.016 1 97.31 404 THR B N 1
ATOM 6556 C CA . THR B 1 404 ? 1.395 22.359 -11.055 1 97.31 404 THR B CA 1
ATOM 6557 C C . THR B 1 404 ? 2.283 23.438 -11.688 1 97.31 404 THR B C 1
ATOM 6559 O O . THR B 1 404 ? 2.629 23.344 -12.867 1 97.31 404 THR B O 1
ATOM 6562 N N . ASP B 1 405 ? 2.57 24.422 -10.945 1 97.81 405 ASP B N 1
ATOM 6563 C CA . ASP B 1 405 ? 3.537 25.469 -11.273 1 97.81 405 ASP B CA 1
ATOM 6564 C C . ASP B 1 405 ? 4.48 25.734 -10.102 1 97.81 405 ASP B C 1
ATOM 6566 O O . ASP B 1 405 ? 4.41 26.781 -9.461 1 97.81 405 ASP B O 1
ATOM 6570 N N . PHE B 1 406 ? 5.371 24.766 -9.977 1 96.56 406 PHE B N 1
ATOM 6571 C CA . PHE B 1 406 ? 6.242 24.812 -8.805 1 96.56 406 PHE B CA 1
ATOM 6572 C C . PHE B 1 406 ? 7.512 25.609 -9.109 1 96.56 406 PHE B C 1
ATOM 6574 O O . PHE B 1 406 ? 8.102 25.453 -10.18 1 96.56 406 PHE B O 1
ATOM 6581 N N . ALA B 1 407 ? 7.871 26.438 -8.172 1 96.19 407 ALA B N 1
ATOM 6582 C CA . ALA B 1 407 ? 9.195 27.047 -8.203 1 96.19 407 ALA B CA 1
ATOM 6583 C C . ALA B 1 407 ? 10.281 26.016 -7.891 1 96.19 407 ALA B C 1
ATOM 6585 O O . ALA B 1 407 ? 10.07 25.109 -7.094 1 96.19 407 ALA B O 1
ATOM 6586 N N . GLY B 1 408 ? 11.359 26.125 -8.617 1 90.12 408 GLY B N 1
ATOM 6587 C CA . GLY B 1 408 ? 12.508 25.266 -8.391 1 90.12 408 GLY B CA 1
ATOM 6588 C C . GLY B 1 408 ? 13.828 26 -8.422 1 90.12 408 GLY B C 1
ATOM 6589 O O . GLY B 1 408 ? 13.859 27.234 -8.57 1 90.12 408 GLY B O 1
ATOM 6590 N N . ASP B 1 409 ? 14.875 25.25 -8.258 1 81.25 409 ASP B N 1
ATOM 6591 C CA . ASP B 1 409 ? 16.219 25.828 -8.242 1 81.25 409 ASP B CA 1
ATOM 6592 C C . ASP B 1 409 ? 16.562 26.453 -9.602 1 81.25 409 ASP B C 1
ATOM 6594 O O . ASP B 1 409 ? 17.312 27.422 -9.664 1 81.25 409 ASP B O 1
ATOM 6598 N N . HIS B 1 410 ? 16.062 25.812 -10.625 1 85.56 410 HIS B N 1
ATOM 6599 C CA . HIS B 1 410 ? 16.406 26.281 -11.969 1 85.56 410 HIS B CA 1
ATOM 6600 C C . HIS B 1 410 ? 15.227 26.984 -12.625 1 85.56 410 HIS B C 1
ATOM 6602 O O . HIS B 1 410 ? 15.102 26.984 -13.852 1 85.56 410 HIS B O 1
ATOM 6608 N N . GLY B 1 411 ? 14.398 27.484 -11.773 1 89.62 411 GLY B N 1
ATOM 6609 C CA . GLY B 1 411 ? 13.234 28.188 -12.281 1 89.62 411 GLY B CA 1
ATOM 6610 C C . GLY B 1 411 ? 11.938 27.422 -12.109 1 89.62 411 GLY B C 1
ATOM 6611 O O . GLY B 1 411 ? 11.914 26.375 -11.453 1 89.62 411 GLY B O 1
ATOM 6612 N N . ARG B 1 412 ? 10.922 28.016 -12.672 1 92.81 412 ARG B N 1
ATOM 6613 C CA . ARG B 1 412 ? 9.586 27.438 -12.578 1 92.81 412 ARG B CA 1
ATOM 6614 C C . ARG B 1 412 ? 9.328 26.484 -13.742 1 92.81 412 ARG B C 1
ATOM 6616 O O . ARG B 1 412 ? 9.828 26.703 -14.852 1 92.81 412 ARG B O 1
ATOM 6623 N N . ASP B 1 413 ? 8.609 25.391 -13.469 1 90.69 413 ASP B N 1
ATOM 6624 C CA . ASP B 1 413 ? 8.203 24.453 -14.516 1 90.69 413 ASP B CA 1
ATOM 6625 C C . ASP B 1 413 ? 6.805 23.906 -14.242 1 90.69 413 ASP B C 1
ATOM 6627 O O . ASP B 1 413 ? 6.492 23.516 -13.109 1 90.69 413 ASP B O 1
ATOM 6631 N N . ARG B 1 414 ? 6.105 23.859 -15.297 1 95.62 414 ARG B N 1
ATOM 6632 C CA . ARG B 1 414 ? 4.711 23.453 -15.156 1 95.62 414 ARG B CA 1
ATOM 6633 C C . ARG B 1 414 ? 4.543 21.969 -15.461 1 95.62 414 ARG B C 1
ATOM 6635 O O . ARG B 1 414 ? 5.238 21.422 -16.312 1 95.62 414 ARG B O 1
ATOM 6642 N N . GLY B 1 415 ? 3.68 21.359 -14.664 1 96.38 415 GLY B N 1
ATOM 6643 C CA . GLY B 1 415 ? 3.299 19.984 -14.891 1 96.38 415 GLY B CA 1
ATOM 6644 C C . GLY B 1 415 ? 1.796 19.766 -14.914 1 96.38 415 GLY B C 1
ATOM 6645 O O . GLY B 1 415 ? 1.036 20.656 -14.5 1 96.38 415 GLY B O 1
ATOM 6646 N N . LEU B 1 416 ? 1.411 18.672 -15.484 1 97.44 416 LEU B N 1
ATOM 6647 C CA . LEU B 1 416 ? 0.017 18.234 -15.516 1 97.44 416 LEU B CA 1
ATOM 6648 C C . LEU B 1 416 ? -0.119 16.797 -15.023 1 97.44 416 LEU B C 1
ATOM 6650 O O . LEU B 1 416 ? 0.599 15.914 -15.492 1 97.44 416 LEU B O 1
ATOM 6654 N N . GLU B 1 417 ? -1.01 16.625 -14.086 1 96.62 417 GLU B N 1
ATOM 6655 C CA . GLU B 1 417 ? -1.225 15.305 -13.492 1 96.62 417 GLU B CA 1
ATOM 6656 C C . GLU B 1 417 ? -2.691 14.891 -13.586 1 96.62 417 GLU B C 1
ATOM 6658 O O . GLU B 1 417 ? -3.588 15.719 -13.406 1 96.62 417 GLU B O 1
ATOM 6663 N N . PHE B 1 418 ? -2.891 13.688 -13.914 1 97.75 418 PHE B N 1
ATOM 6664 C CA . PHE B 1 418 ? -4.23 13.117 -13.945 1 97.75 418 PHE B CA 1
ATOM 6665 C C . PHE B 1 418 ? -4.398 12.078 -12.836 1 97.75 418 PHE B C 1
ATOM 6667 O O . PHE B 1 418 ? -3.508 11.258 -12.609 1 97.75 418 PHE B O 1
ATOM 6674 N N . LEU B 1 419 ? -5.473 12.141 -12.094 1 97.75 419 LEU B N 1
ATOM 6675 C CA . LEU B 1 419 ? -5.828 11.164 -11.07 1 97.75 419 LEU B CA 1
ATOM 6676 C C . LEU B 1 419 ? -7.25 10.656 -11.281 1 97.75 419 LEU B C 1
ATOM 6678 O O . LEU B 1 419 ? -8.148 11.422 -11.617 1 97.75 419 LEU B O 1
ATOM 6682 N N . PHE B 1 420 ? -7.469 9.398 -11.148 1 98.25 420 PHE B N 1
ATOM 6683 C CA . PHE B 1 420 ? -8.789 8.773 -11.117 1 98.25 420 PHE B CA 1
ATOM 6684 C C . PHE B 1 420 ? -8.953 7.922 -9.859 1 98.25 420 PHE B C 1
ATOM 6686 O O . PHE B 1 420 ? -8.195 6.973 -9.648 1 98.25 420 PHE B O 1
ATOM 6693 N N . GLN B 1 421 ? -9.945 8.25 -9.086 1 97.81 421 GLN B N 1
ATOM 6694 C CA . GLN B 1 421 ? -10.148 7.652 -7.766 1 97.81 421 GLN B CA 1
ATOM 6695 C C . GLN B 1 421 ? -11.469 6.906 -7.695 1 97.81 421 GLN B C 1
ATOM 6697 O O . GLN B 1 421 ? -12.492 7.395 -8.172 1 97.81 421 GLN B O 1
ATOM 6702 N N . VAL B 1 422 ? -11.484 5.711 -7.121 1 97.44 422 VAL B N 1
ATOM 6703 C CA . VAL B 1 422 ? -12.68 4.961 -6.746 1 97.44 422 VAL B CA 1
ATOM 6704 C C . VAL B 1 422 ? -12.664 4.684 -5.242 1 97.44 422 VAL B C 1
ATOM 6706 O O . VAL B 1 422 ? -11.664 4.195 -4.703 1 97.44 422 VAL B O 1
ATOM 6709 N N . ASN B 1 423 ? -13.719 5.027 -4.602 1 96.06 423 ASN B N 1
ATOM 6710 C CA . ASN B 1 423 ? -13.836 4.832 -3.16 1 96.06 423 ASN B CA 1
ATOM 6711 C C . ASN B 1 423 ? -15.148 4.137 -2.799 1 96.06 423 ASN B C 1
ATOM 6713 O O . ASN B 1 423 ? -16.203 4.508 -3.303 1 96.06 423 ASN B O 1
ATOM 6717 N N . VAL B 1 424 ? -15.07 3.1 -1.917 1 94.75 424 VAL B N 1
ATOM 6718 C CA . VAL B 1 424 ? -16.25 2.357 -1.466 1 94.75 424 VAL B CA 1
ATOM 6719 C C . VAL B 1 424 ? -16.188 2.162 0.047 1 94.75 424 VAL B C 1
ATOM 6721 O O . VAL B 1 424 ? -15.188 1.653 0.573 1 94.75 424 VAL B O 1
ATOM 6724 N N . ALA B 1 425 ? -17.188 2.547 0.676 1 93.19 425 ALA B N 1
ATOM 6725 C CA . ALA B 1 425 ? -17.328 2.305 2.109 1 93.19 425 ALA B CA 1
ATOM 6726 C C . ALA B 1 425 ? -18.219 1.096 2.377 1 93.19 425 ALA B C 1
ATOM 6728 O O . ALA B 1 425 ? -19.375 1.046 1.917 1 93.19 425 ALA B O 1
ATOM 6729 N N . LEU B 1 426 ? -17.688 0.202 3.109 1 90.38 426 LEU B N 1
ATOM 6730 C CA . LEU B 1 426 ? -18.406 -1.024 3.447 1 90.38 426 LEU B CA 1
ATOM 6731 C C . LEU B 1 426 ? -18.625 -1.125 4.953 1 90.38 426 LEU B C 1
ATOM 6733 O O . LEU B 1 426 ? -17.75 -0.769 5.742 1 90.38 426 LEU B O 1
ATOM 6737 N N . GLY B 1 427 ? -19.766 -1.622 5.383 1 81.62 427 GLY B N 1
ATOM 6738 C CA . GLY B 1 427 ? -20.078 -1.797 6.793 1 81.62 427 GLY B CA 1
ATOM 6739 C C . GLY B 1 427 ? -20.766 -0.586 7.406 1 81.62 427 GLY B C 1
ATOM 6740 O O . GLY B 1 427 ? -21.375 0.218 6.695 1 81.62 427 GLY B O 1
ATOM 6741 N N . ALA B 1 428 ? -20.734 -0.625 8.805 1 63.59 428 ALA B N 1
ATOM 6742 C CA . ALA B 1 428 ? -21.516 0.322 9.594 1 63.59 428 ALA B CA 1
ATOM 6743 C C . ALA B 1 428 ? -21.078 1.759 9.32 1 63.59 428 ALA B C 1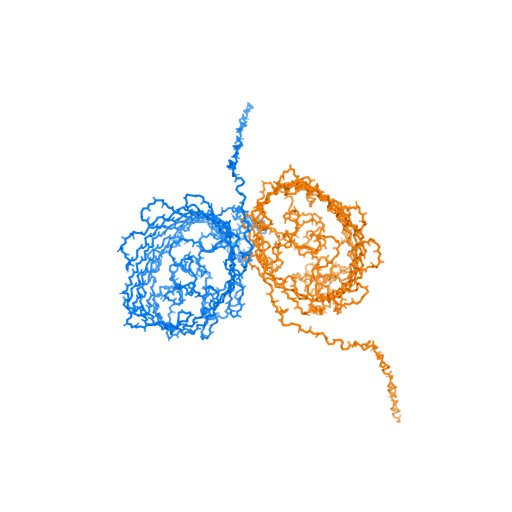
ATOM 6745 O O . ALA B 1 428 ? -21.906 2.682 9.375 1 63.59 428 ALA B O 1
ATOM 6746 N N . HIS B 1 429 ? -19.859 2.004 9.305 1 58 429 HIS B N 1
ATOM 6747 C CA . HIS B 1 429 ? -19.297 3.352 9.227 1 58 429 HIS B CA 1
ATOM 6748 C C . HIS B 1 429 ? -19.609 3.992 7.879 1 58 429 HIS B C 1
ATOM 6750 O O . HIS B 1 429 ? -19.406 5.195 7.699 1 58 429 HIS B O 1
ATOM 6756 N N . GLY B 1 430 ? -19.859 3.143 6.863 1 48.31 430 GLY B N 1
ATOM 6757 C CA . GLY B 1 430 ? -20.125 3.707 5.551 1 48.31 430 GLY B CA 1
ATOM 6758 C C . GLY B 1 430 ? -21.25 4.727 5.555 1 48.31 430 GLY B C 1
ATOM 6759 O O . GLY B 1 430 ? -21.484 5.41 4.555 1 48.31 430 GLY B O 1
ATOM 6760 N N . ALA B 1 431 ? -22.094 4.578 6.555 1 42.09 431 ALA B N 1
ATOM 6761 C CA . ALA B 1 431 ? -23.266 5.457 6.586 1 42.09 431 ALA B CA 1
ATOM 6762 C C . ALA B 1 431 ? -22.875 6.887 6.953 1 42.09 431 ALA B C 1
ATOM 6764 O O . ALA B 1 431 ? -23.688 7.805 6.875 1 42.09 431 ALA B O 1
ATOM 6765 N N . HIS B 1 432 ? -21.812 7.031 7.633 1 42.47 432 HIS B N 1
ATOM 6766 C CA . HIS B 1 432 ? -21.609 8.43 8.008 1 42.47 432 HIS B CA 1
ATOM 6767 C C . HIS B 1 432 ? -21.125 9.25 6.816 1 42.47 432 HIS B C 1
ATOM 6769 O O . HIS B 1 432 ? -20.25 8.812 6.066 1 42.47 432 HIS B O 1
ATOM 6775 N N . ARG B 1 433 ? -22.094 9.688 6.199 1 38.91 433 ARG B N 1
ATOM 6776 C CA . ARG B 1 433 ? -21.859 10.703 5.176 1 38.91 433 ARG B CA 1
ATOM 6777 C C . ARG B 1 433 ? -20.547 11.43 5.438 1 38.91 433 ARG B C 1
ATOM 6779 O O . ARG B 1 433 ? -20.312 11.945 6.535 1 38.91 433 ARG B O 1
ATOM 6786 N N . PHE B 1 434 ? -19.516 10.969 4.703 1 30.8 434 PHE B N 1
ATOM 6787 C CA . PHE B 1 434 ? -18.516 12.016 4.57 1 30.8 434 PHE B CA 1
ATOM 6788 C C . PHE B 1 434 ? -19.141 13.305 4.039 1 30.8 434 PHE B C 1
ATOM 6790 O O . PHE B 1 434 ? -20.141 13.266 3.318 1 30.8 434 PHE B O 1
#

InterPro domains:
  IPR023614 Porin domain superfamily [G3DSA:2.40.160.10] (36-425)

Secondary structure (DSSP, 8-state):
--------------------------------GGG-PEEEEEEEEEEEEEEEE---SS-TTS-SS---SS------------SPPSEEEE--EEEEEEEEETTTEEEEEEEEE-SS-EEEEEEEEEES--STTEEEEEEEEE--STTTTTS-GGGSSSSS--HHHHHHH-TT-SEEEEEEEEEE-SSSSEEEEEEEEE----TTTS--------BTTBPPS----PSP-EEEEEEEEE----TTEEEEEEEEEEEEEEEEEEEE-SSEEEEEEEEEEEEEEEEEEEE----GGGTT-EEEEEEEEEEEEEEEEEEEESS-BTTB-TT-EEEEEEEEEEEEEEEEEEEEEEETTEEEEEEEEEEEEEEEE-STT-EEPPPEEEEEEEEEEEEETTEEEEEEEEEEEE--TT--EEEEEEEEEEEEEEEGGGGS--/--------------------------------GGG-PEEEEEEEEEEEEEEEE---SS-TTS-SS---SS------------PPPSEEEE-SEEEEEEEEETTTEEEEEEEEE-SS-EEEEEEEEEES--STTEEEEEEEEE--STTTTTS-GGGSSSSS--HHHHHHH-TT-SEEEEEEEEEE-SSSSEEEEEEEEE----TTTS----PPPPBTTBPPS----PSP-EEEEEEEEE----TTEEEEEEEEEEEEEEEEEEEE-SSEEEEEEEEEEEEEEEEEEEE----GGGTT-EEEEEEEEEEEEEEEEEEEESS-BTTB-TT-EEEEEEEEEEEEEEEEEEEEEEETTEEEEEEEEEEEEEEEE-STT-EEPPPEEEEEEEEEEEEETTEEEEEEEEEEEEEETTEEEEEEEEEEEEEEEEEGGGGS--

Organism: NCBI:txid713585

Sequence (868 aa):
MQTRRIIRRTGAGLLSAALLFPTLAASQWQMGDDDLGVSVSVILEGVYFNTVTEGNEDPAGFGGGHHHGHGHGHGHGHGHSHGFDEGFNLGHSELVFEARLGDLLDGTLMIGFDDDHIEVEEAYLTTRALPAGLQIKAGKFLSDIGYINSRHPHDWDFVDRPLVNEYLFGDHGLQETGVQATWLAPTESYTLFGVELLQGTNENIANYEGRQSALNGQNRILSDASGPRLITAFAKFGPDLGPDQALQLGVSGGYARTFQKTDEHSTRFEDWDGSAWFAGLDAVYKYESGRAYGHGNWRLQGEYFYREIDVDRRDVNFADDARGPVGHVRNEQSFKNKQDGIYLQGVYGFAPRWEAGLRLEALGLTNELGRGSGTKEDTSYRHGAQLTFRPTEPVFLRAQLNQTDFAGDHGRDRGLEFLFQVNVALGAHGAHRFMQTRRIIRRTGAGLLSAALLFPTLAASQWQMGDDDLGVSVSVILEGVYFNTVTEGNEDPAGFGGGHHHGHGHGHGHGHGHSHGFDEGFNLGHSELVFEARLGDLLDGTLMIGFDDDHIEVEEAYLTTRALPAGLQIKAGKFLSDIGYINSRHPHDWDFVDRPLVNEYLFGDHGLQETGVQATWLAPTESYTLFGVELLQGTNENIANYEGRQSALNGQNRILSDASGPRLITAFAKFGPDLGPDQALQLGVSGGYARTFQKTDEHSTRFEDWDGSAWFAGLDAVYKYESGRAYGHGNWRLQGEYFYREIDVDRRDVNFADDARGPVGHVRNEQSFKNKQDGIYLQGVYGFAPRWEAGLRLEALGLTNELGRGSGTKEDTSYRHGAQLTFRPTEPVFLRAQLNQTDFAGDHGRDRGLEFLFQVNVALGAHGAHRF